Protein AF-A0A2E7ZVS3-F1 (afdb_monomer)

Foldseek 3Di:
DPPDDLDFDADDDDLLLVLLLVLLLVLCPLLVVDAQCRSAPPARCVVLSVCVLVVHFLQDFDALVQLVLLLLCLQPDPLLVVLVVVFDADDVVLQVCCLVPNPLVSVVVQVVVCVVVVLFDPDDAALLVLLVLCPPHPLQVLLDALLQLQQLVHHSPDDDDPVSSCQRGVSNVRVVVVLVVVVLVVVVVCQVRNHDDSLLSARPNSLLSVVCNPPDSVVSSVVLSLLQCLLSVLQSVLVSLVDAAFLQFQQFQLFFAPLLQVQQPPPDHDFCSVVPDDPSCVNSVNQLRRTAASSASALDSSNSSVHGGPQSVQVSCCVPVQKFKWFQDQFPPLSVQLQCQSVLSWNWGQDSLFIWTAHPSVSCVRQPPSSHDPVRIDIDRQVQADPSRQWGADPNDITGTRRDHGDHDLCELQALGSYGHFHHNDSLRRLVVLLSSVSSCQVVLWFCSLPPPDTSNVSSSSCLVSQQSSLLSHQQVVLVCSSSVSSHDRSVSSSCQCCDSRTHVSSSSSSNLSSLVSLLCLLLFAAFAAWAWDQDLLRATATEHDPPHPDGDHSSRHFHQAWDFFCCPPNADPQVVNRSSRTGTRHSVSVNLSSLCSQLQQAHDPRPSDDDDDSRRGRGGVCSSQVQLLLLSLLCLLLVQCQQAHWFQDPVRDTDGDSSSDNSPGGGSGGHRSPSDLSNSSSSLSSQLSGSDRSPDPPSLLLLEKAWPPPVLDDDDDPVQKQWDQDPVPRTIIIHGNDPSRSNNSLSVSLVSLCLQAPNDDDPSRDPPHDPVSNPSSNVVSVVSVVSSVSSRVSSSSSDDDDSVPD

Radius of gyration: 28.22 Å; Cα contacts (8 Å, |Δi|>4): 1382; chains: 1; bounding box: 77×70×79 Å

Sequence (807 aa):
ETGEIVSGMAYMYHHNNTAAWRTVEMIELLNGARKPGDFIKGLDLTEWIDQINAGKGRFQTRGLEEATTMVDRIANSVFSEYWAGRRTPITAEDEAFQDKHGHHKWAHKHLQTMYDAGHLSGLGNSPQARLDRIKGKGLEKLLIHPELKMAAGFAPDADLSEELLDAVSPVRQGLSASVRDRDRIRQEIAASRNMYLPEMLDDALMGLAREVKGKTSEEVYQIVRESVYTAVFAHEVGHSLGLMHNFGGSDDAVNYFDGYWKLRDDGKVGPRLNDPISDKEIDGKIYNYAYSSVMDYAGRLTIDGLGVGKYDRAAILYGYSNKVEVYKDPGSVPQRWKQWFDGRSEILQFFVLGPQAVHYTTIYNETGPKMYLDDNRMLVDAGTLSTDLSQASVDGQTYYRVPYVYCTHGRSDLSDSCLTRDFGADSMERMQHFLAEWDTWYLTRAFVRGNLGMNNNTYANRYYRRIYNRIKQWHDIYGLYAAFLPQFYAPQTLNAFLTDPVNGWGGNTWAIQNAFQYLVETILMPDVGSYAKRPQADGSSLWQAGGGGNLSLGVTDARYYSTSWSFGGQGGRECGYFWYECLERIGFYVDKVMAMMAISDSRTNFVARANPIDIREWHVSYYNTFSESIRTINAALQSGDWSRVGPFRDGAGKIRFPNYAGKLTTIHPDAIDPAADFTVQLYFSLLGQANFMTNYDRAFLDEAQVWIKGTGKGPEVAASNLVEFTDVDSGMTYAALKRERGAGKAMIEQAQALFLRSNECSGPACASNVNANQRAVATAELKKYMQLLKAVAEMSFLMNYGHPLNP

pLDDT: mean 82.83, std 13.26, range [29.53, 97.31]

Mean predicted aligned error: 8.85 Å

Secondary structure (DSSP, 8-state):
-------------SHHHHHHHHHHHHHHHHTTSS-HHHHTTT---HHHHHHHHTT--SS-PPPGGGGHHHHHHHHTSHHHHHHTTT-----HHHHHHHHHH-HHHHHHHHHHHHHHTTSS-SSS--HHHHHHTTTTSHHHHHT--HHHHHHHTS-TT----HHHHHHH-TTTTHHHHHHHHHHHHHHHHHHTTT---TTTS---HHHHHHHTTT--HHHHHHHHHHHHHHHHHHHHHHHHTTPPP-TTTTT-GGGS-HHHHHHH-SS----TTTSPPPHHHHHTTGGGG--S-TTS--S-HHHHTT---HHHHHHHHHHHH-EEEEES--TT-HHHHHHHHHHTT-EEEEETTEEEEE-HHHHHHHHGGGGT-GGGEEEEEGGGB-TTSSEEEETTEEEEEPP-----TTSTTSSSSS-SS---SSHHHHHHHHHHHHHHTHHHHHB-TT-TT--HHHHHHHHIIIIIIHHHHHHHHHHHHHHHGGGT--HHHHHHHHH-TTTSSHHHHHHHHHHHHHHHHHHTPPPSEEEEEEE-TTS-EEEEE-TT-SEEE-TTT----S-EE--STTTPPP-GGGGGGGEEE--THHHHHHHHHHHH--B---TTS--SS-TT--B--THHHHHHHHHHHHHHHHH--TTTTS-EE-TTS-EE---TTS------TTBB-----HHHHHHHHHHHHHH---SS--HHHHHH--EETTTT-S----GGGEEEEE-TTT-PEEEEE--TT-HHHHHHHHHHHHHHHSSS--STTS-SS--HHHHHHHHHHHHHHHHHHHHHHHHHHHH---BTTB-

Solvent-accessible surface area (backbone atoms only — not comparable to full-atom values): 43170 Å² total; per-residue (Å²): 136,87,84,76,82,78,82,61,77,70,66,86,76,69,50,66,61,52,48,23,49,56,45,38,57,49,30,29,41,73,69,63,77,33,58,46,45,73,76,42,81,92,41,80,36,59,69,48,47,54,34,52,75,70,75,39,56,72,71,76,82,64,60,61,85,61,40,54,55,35,43,50,45,39,27,64,21,75,54,29,58,64,21,57,96,63,50,57,65,58,44,76,67,54,37,55,46,25,75,74,64,36,55,67,63,49,49,55,67,54,52,52,56,38,37,77,72,54,74,32,54,94,75,85,79,60,39,63,65,36,26,56,60,41,60,95,39,74,69,52,63,66,63,66,49,46,65,46,33,27,33,56,66,42,60,59,83,58,76,91,43,72,70,53,40,51,36,42,29,73,63,65,38,7,44,69,48,55,28,52,54,53,46,52,53,51,50,53,55,24,64,78,59,50,44,81,51,73,86,67,66,43,81,55,43,70,70,53,32,64,72,45,58,92,55,54,71,67,58,43,32,51,54,46,36,51,25,44,48,41,21,52,50,51,28,48,50,37,44,41,74,69,48,67,59,24,25,15,16,28,45,24,61,66,42,24,40,64,64,25,57,66,51,55,60,79,87,68,68,50,46,58,93,83,34,62,89,47,72,67,29,60,76,64,41,34,69,44,25,43,38,10,31,34,43,23,52,50,43,23,43,65,35,30,35,72,33,83,23,57,48,48,54,48,52,48,37,34,75,77,64,46,28,39,52,22,27,78,59,63,59,88,45,66,68,54,43,47,37,30,42,77,44,56,55,45,37,68,46,72,45,75,92,40,61,38,26,54,36,73,43,58,56,41,74,65,39,45,70,51,66,52,42,68,87,33,48,43,79,43,56,52,88,38,40,44,97,85,61,47,34,33,59,57,96,91,42,81,32,40,37,62,62,69,50,78,30,39,83,85,48,48,64,49,39,76,49,29,40,68,52,48,47,39,65,47,47,31,48,26,40,54,50,51,56,47,48,59,57,62,44,41,66,74,71,36,35,38,85,86,48,85,84,68,45,48,27,56,47,46,37,55,45,38,54,70,48,32,46,41,53,36,30,37,39,39,58,55,47,47,46,50,59,53,49,27,41,49,44,56,42,69,56,43,40,51,26,45,60,27,56,56,50,20,36,18,38,50,47,30,25,50,45,39,48,51,37,51,37,52,48,47,44,39,41,23,52,51,43,33,24,33,81,38,78,42,56,62,70,51,59,36,30,36,81,42,89,92,30,90,43,75,36,46,78,61,75,20,43,50,47,64,60,45,58,42,80,27,64,95,88,40,64,73,35,75,95,50,36,82,81,28,51,44,33,53,27,43,52,55,54,24,52,42,25,51,48,28,46,29,46,20,78,45,66,71,67,88,78,76,87,87,91,60,72,68,34,48,71,39,30,50,45,80,55,39,45,70,36,52,32,44,48,45,14,24,52,60,41,66,53,34,39,42,64,27,30,26,51,45,98,88,68,47,81,43,70,58,62,55,56,33,86,58,80,59,78,40,85,47,14,32,52,20,73,66,48,73,52,54,38,51,48,51,51,51,43,42,64,33,30,55,64,45,91,86,44,54,60,65,48,60,23,51,30,28,26,49,65,95,69,81,65,53,83,95,68,64,72,92,49,46,40,75,39,68,42,84,90,76,69,48,38,38,36,15,40,63,45,100,54,10,21,18,24,35,34,40,53,40,53,47,40,14,39,32,34,15,74,85,43,85,60,91,81,27,57,83,92,59,55,75,67,53,12,52,49,4,40,56,48,41,60,55,51,48,53,54,53,50,52,48,24,52,48,38,52,56,48,60,70,70,50,87,92,56,121

Structure (mmCIF, N/CA/C/O backbone):
data_AF-A0A2E7ZVS3-F1
#
_entry.id   AF-A0A2E7ZVS3-F1
#
loop_
_atom_site.group_PDB
_atom_site.id
_atom_site.type_symbol
_atom_site.label_atom_id
_atom_site.label_alt_id
_atom_site.label_comp_id
_atom_site.label_asym_id
_atom_site.label_entity_id
_atom_site.label_seq_id
_atom_site.pdbx_PDB_ins_code
_atom_site.Cartn_x
_atom_site.Cartn_y
_atom_site.Cartn_z
_atom_site.occupancy
_atom_site.B_iso_or_equiv
_atom_site.auth_seq_id
_atom_site.auth_comp_id
_atom_site.auth_asym_id
_atom_site.auth_atom_id
_atom_site.pdbx_PDB_model_num
ATOM 1 N N . GLU A 1 1 ? -41.520 -19.012 28.547 1.00 40.88 1 GLU A N 1
ATOM 2 C CA . GLU A 1 1 ? -40.765 -19.959 27.702 1.00 40.88 1 GLU A CA 1
ATOM 3 C C . GLU A 1 1 ? -41.405 -19.972 26.322 1.00 40.88 1 GLU A C 1
ATOM 5 O O . GLU A 1 1 ? -42.573 -20.318 26.226 1.00 40.88 1 GLU A O 1
ATOM 10 N N . THR A 1 2 ? -40.714 -19.498 25.282 1.00 43.31 2 THR A N 1
ATOM 11 C CA . THR A 1 2 ? -41.254 -19.425 23.906 1.00 43.31 2 THR A CA 1
ATOM 12 C C . THR A 1 2 ? -41.126 -20.739 23.132 1.00 43.31 2 THR A C 1
ATOM 14 O O . THR A 1 2 ? -41.643 -20.834 22.027 1.00 43.31 2 THR A O 1
ATOM 17 N N . GLY A 1 3 ? -40.486 -21.771 23.696 1.00 42.53 3 GLY A N 1
ATOM 18 C CA . GLY A 1 3 ? -40.421 -23.104 23.085 1.00 42.53 3 GLY A CA 1
ATOM 19 C C . GLY A 1 3 ? -39.660 -23.175 21.755 1.00 42.53 3 GLY A C 1
ATOM 20 O O . GLY A 1 3 ? -39.696 -24.216 21.103 1.00 42.53 3 GLY A O 1
ATOM 21 N N . GLU A 1 4 ? -38.971 -22.109 21.341 1.00 46.03 4 GLU A N 1
ATOM 22 C CA . GLU A 1 4 ? -38.158 -22.125 20.127 1.00 46.03 4 GLU A CA 1
ATOM 23 C C . GLU A 1 4 ? -36.872 -22.917 20.359 1.00 46.03 4 GLU A C 1
ATOM 25 O O . GLU A 1 4 ? -35.998 -22.534 21.136 1.00 46.03 4 GLU A O 1
ATOM 30 N N . ILE A 1 5 ? -36.763 -24.045 19.659 1.00 49.47 5 ILE A N 1
ATOM 31 C CA . ILE A 1 5 ? -35.508 -24.771 19.506 1.00 49.47 5 ILE A CA 1
ATOM 32 C C . ILE A 1 5 ? -34.688 -24.009 18.465 1.00 49.47 5 ILE A C 1
ATOM 34 O O . ILE A 1 5 ? -34.934 -24.121 17.264 1.00 49.47 5 ILE A O 1
ATOM 38 N N . VAL A 1 6 ? -33.708 -23.237 18.925 1.00 49.81 6 VAL A N 1
ATOM 39 C CA . VAL A 1 6 ? -32.692 -22.648 18.050 1.00 49.81 6 VAL A CA 1
ATOM 40 C C . VAL A 1 6 ? -31.682 -23.749 17.719 1.00 49.81 6 VAL A C 1
ATOM 42 O O . VAL A 1 6 ? -30.978 -24.240 18.598 1.00 49.81 6 VAL A O 1
ATOM 45 N N . SER A 1 7 ? -31.656 -24.197 16.461 1.00 46.91 7 SER A N 1
ATOM 46 C CA . SER A 1 7 ? -30.720 -25.221 15.982 1.00 46.91 7 SER A CA 1
ATOM 47 C C . SER A 1 7 ? -29.691 -24.573 15.057 1.00 46.91 7 SER A C 1
ATOM 49 O O . SER A 1 7 ? -30.063 -24.034 14.014 1.00 46.91 7 SER A O 1
ATOM 51 N N . GLY A 1 8 ? -28.412 -24.666 15.416 1.00 52.50 8 GLY A N 1
ATOM 52 C CA . GLY A 1 8 ? -27.283 -24.280 14.571 1.00 52.50 8 GLY A CA 1
ATOM 53 C C . GLY A 1 8 ? -26.414 -25.489 14.228 1.00 52.50 8 GLY A C 1
ATOM 54 O O . GLY A 1 8 ? -26.295 -26.427 15.016 1.00 52.50 8 GLY A O 1
ATOM 55 N N . MET A 1 9 ? -25.820 -25.481 13.035 1.00 55.56 9 MET A N 1
ATOM 56 C CA . MET A 1 9 ? -24.802 -26.448 12.617 1.00 55.56 9 MET A CA 1
ATOM 57 C C . MET A 1 9 ? -23.499 -25.702 12.328 1.00 55.56 9 MET A C 1
ATOM 59 O O . MET A 1 9 ? -23.523 -24.697 11.619 1.00 55.56 9 MET A O 1
ATOM 63 N N . ALA A 1 10 ? -22.388 -26.230 12.844 1.00 53.12 10 ALA A N 1
ATOM 64 C CA . ALA A 1 10 ? -21.035 -25.721 12.631 1.00 53.12 10 ALA A CA 1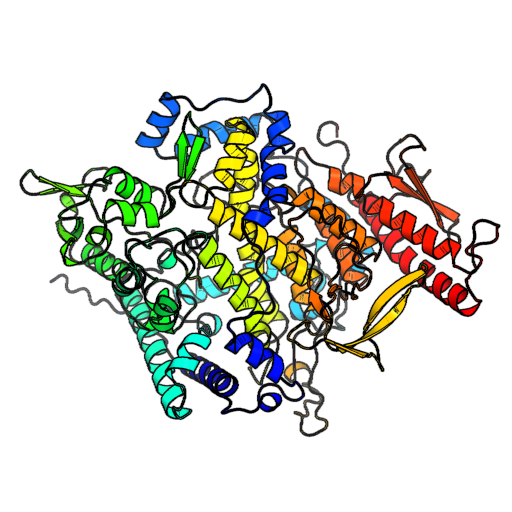
ATOM 65 C C . ALA A 1 10 ? -20.149 -26.836 12.053 1.00 53.12 10 ALA A C 1
ATOM 67 O O . ALA A 1 10 ? -20.012 -27.907 12.655 1.00 53.12 10 ALA A O 1
ATOM 68 N N . TYR A 1 11 ? -19.543 -26.610 10.884 1.00 58.22 11 TYR A N 1
ATOM 69 C CA . TYR A 1 11 ? -18.673 -27.593 10.227 1.00 58.22 11 TYR A CA 1
ATOM 70 C C . TYR A 1 11 ? -17.199 -27.307 10.542 1.00 58.22 11 TYR A C 1
ATOM 72 O O . TYR A 1 11 ? -16.550 -26.523 9.857 1.00 58.22 11 TYR A O 1
ATOM 80 N N . MET A 1 12 ? -16.648 -27.975 11.560 1.00 57.16 12 MET A N 1
ATOM 81 C CA . MET A 1 12 ? -15.292 -27.711 12.069 1.00 57.16 12 MET A CA 1
ATOM 82 C C . MET A 1 12 ? -14.306 -28.869 11.829 1.00 57.16 12 MET A C 1
ATOM 84 O O . MET A 1 12 ? -13.817 -29.448 12.796 1.00 57.16 12 MET A O 1
ATOM 88 N N . TYR A 1 13 ? -14.007 -29.288 10.591 1.00 57.53 13 TYR A N 1
ATOM 89 C CA . TYR A 1 13 ? -13.151 -30.480 10.419 1.00 57.53 13 TYR A CA 1
ATOM 90 C C . TYR A 1 13 ? -12.035 -30.355 9.365 1.00 57.53 13 TYR A C 1
ATOM 92 O O . TYR A 1 13 ? -12.212 -29.838 8.267 1.00 57.53 13 TYR A O 1
ATOM 100 N N . HIS A 1 14 ? -10.859 -30.865 9.762 1.00 58.22 14 HIS A N 1
ATOM 101 C CA . HIS A 1 14 ? -9.542 -30.913 9.103 1.00 58.22 14 HIS A CA 1
ATOM 102 C C . HIS A 1 14 ? -8.708 -29.618 9.071 1.00 58.22 14 HIS A C 1
ATOM 104 O O . HIS A 1 14 ? -7.555 -29.648 9.501 1.00 58.22 14 HIS A O 1
ATOM 110 N N . HIS A 1 15 ? -9.249 -28.482 8.628 1.00 62.22 15 HIS A N 1
ATOM 111 C CA . HIS A 1 15 ? -8.421 -27.289 8.370 1.00 62.22 15 HIS A CA 1
ATOM 112 C C . HIS A 1 15 ? -7.797 -26.659 9.621 1.00 62.22 15 HIS A C 1
ATOM 114 O O . HIS A 1 15 ? -6.638 -26.252 9.563 1.00 62.22 15 HIS A O 1
ATOM 120 N N . ASN A 1 16 ? -8.488 -26.685 10.763 1.00 67.88 16 ASN A N 1
ATOM 121 C CA . ASN A 1 16 ? -7.950 -26.188 12.038 1.00 67.88 16 ASN A CA 1
ATOM 122 C C . ASN A 1 16 ? -6.692 -26.956 12.467 1.00 67.88 16 ASN A C 1
ATOM 124 O O . ASN A 1 16 ? -5.728 -26.369 12.950 1.00 67.88 16 ASN A O 1
ATOM 128 N N . ASN A 1 17 ? -6.667 -28.270 12.228 1.00 73.25 17 ASN A N 1
ATOM 129 C CA . ASN A 1 17 ? -5.503 -29.099 12.529 1.00 73.25 17 ASN A CA 1
ATOM 130 C C . ASN A 1 17 ? -4.354 -28.823 11.545 1.00 73.25 17 ASN A C 1
ATOM 132 O O . ASN A 1 17 ? -3.196 -28.815 11.955 1.00 73.25 17 ASN A O 1
ATOM 136 N N . THR A 1 18 ? -4.654 -28.579 10.263 1.00 70.62 18 THR A N 1
ATOM 137 C CA . THR A 1 18 ? -3.646 -28.189 9.264 1.00 70.62 18 THR A CA 1
ATOM 138 C C . THR A 1 18 ? -3.031 -26.826 9.580 1.00 70.62 18 THR A C 1
ATOM 140 O O . THR A 1 18 ? -1.817 -26.678 9.466 1.00 70.62 18 THR A O 1
ATOM 143 N N . ALA A 1 19 ? -3.838 -25.843 9.988 1.00 68.94 19 ALA A N 1
ATOM 144 C CA . ALA A 1 19 ? -3.340 -24.535 10.404 1.00 68.94 19 ALA A CA 1
ATOM 145 C C . ALA A 1 19 ? -2.455 -24.651 11.644 1.00 68.94 19 ALA A C 1
ATOM 147 O O . ALA A 1 19 ? -1.320 -24.185 11.613 1.00 68.94 19 ALA A O 1
ATOM 148 N N . ALA A 1 20 ? -2.906 -25.386 12.668 1.00 73.94 20 ALA A N 1
ATOM 149 C CA . ALA A 1 20 ? -2.094 -25.638 13.853 1.00 73.94 20 ALA A CA 1
ATOM 150 C C . ALA A 1 20 ? -0.740 -26.282 13.506 1.00 73.94 20 ALA A C 1
ATOM 152 O O . ALA A 1 20 ? 0.290 -25.875 14.034 1.00 73.94 20 ALA A O 1
ATOM 153 N N . TRP A 1 21 ? -0.711 -27.230 12.563 1.00 77.06 21 TRP A N 1
ATOM 154 C CA . TRP A 1 21 ? 0.540 -27.840 12.107 1.00 77.06 21 TRP A CA 1
ATOM 155 C C . TRP A 1 21 ? 1.470 -26.849 11.391 1.00 77.06 21 TRP A C 1
ATOM 157 O O . TRP A 1 21 ? 2.659 -26.795 11.690 1.00 77.06 21 TRP A O 1
ATOM 167 N N . ARG A 1 22 ? 0.945 -26.021 10.478 1.00 74.56 22 ARG A N 1
ATOM 168 C CA . ARG A 1 22 ? 1.744 -24.991 9.782 1.00 74.56 22 ARG A CA 1
ATOM 169 C C . ARG A 1 22 ? 2.339 -23.980 10.748 1.00 74.56 22 ARG A C 1
ATOM 171 O O . ARG A 1 22 ? 3.499 -23.595 10.601 1.00 74.56 22 ARG A O 1
ATOM 178 N N . THR A 1 23 ? 1.548 -23.596 11.742 1.00 74.25 23 THR A N 1
ATOM 179 C CA . THR A 1 23 ? 1.984 -22.730 12.825 1.00 74.25 23 THR A CA 1
ATOM 180 C C . THR A 1 23 ? 3.146 -23.359 13.601 1.00 74.25 23 THR A C 1
ATOM 182 O O . THR A 1 23 ? 4.162 -22.699 13.812 1.00 74.25 23 THR A O 1
ATOM 185 N N . VAL A 1 24 ? 3.052 -24.647 13.954 1.00 78.88 24 VAL A N 1
ATOM 186 C CA . VAL A 1 24 ? 4.133 -25.389 14.629 1.00 78.88 24 VAL A CA 1
ATOM 187 C C . VAL A 1 24 ? 5.415 -25.394 13.797 1.00 78.88 24 VAL A C 1
ATOM 189 O O . VAL A 1 24 ? 6.467 -25.056 14.329 1.00 78.88 24 VAL A O 1
ATOM 192 N N . GLU A 1 25 ? 5.354 -25.704 12.498 1.00 81.31 25 GLU A N 1
ATOM 193 C CA . GLU A 1 25 ? 6.552 -25.762 11.640 1.00 81.31 25 GLU A CA 1
ATOM 194 C C . GLU A 1 25 ? 7.329 -24.442 11.609 1.00 81.31 25 GLU A C 1
ATOM 196 O O . GLU A 1 25 ? 8.563 -24.434 11.586 1.00 81.31 25 GLU A O 1
ATOM 201 N N . MET A 1 26 ? 6.614 -23.319 11.601 1.00 79.12 26 MET A N 1
ATOM 202 C CA . MET A 1 26 ? 7.240 -22.004 11.652 1.00 79.12 26 MET A CA 1
ATOM 203 C C . MET A 1 26 ? 7.814 -21.698 13.032 1.00 79.12 26 MET A C 1
ATOM 205 O O . MET A 1 26 ? 8.906 -21.150 13.139 1.00 79.12 26 MET A O 1
ATOM 209 N N . ILE A 1 27 ? 7.092 -22.045 14.096 1.00 78.50 27 ILE A N 1
ATOM 210 C CA . ILE A 1 27 ? 7.578 -21.881 15.466 1.00 78.50 27 ILE A CA 1
ATOM 211 C C . ILE A 1 27 ? 8.871 -22.677 15.660 1.00 78.50 27 ILE A C 1
ATOM 213 O O . ILE A 1 27 ? 9.828 -22.166 16.239 1.00 78.50 27 ILE A O 1
ATOM 217 N N . GLU A 1 28 ? 8.933 -23.903 15.139 1.00 83.19 28 GLU A N 1
ATOM 218 C CA . GLU A 1 28 ? 10.145 -24.720 15.146 1.00 83.19 28 GLU A CA 1
ATOM 219 C C . GLU A 1 28 ? 11.298 -24.039 14.406 1.00 83.19 28 GLU A C 1
ATOM 221 O O . GLU A 1 28 ? 12.428 -24.069 14.893 1.00 83.19 28 GLU A O 1
ATOM 226 N N . LEU A 1 29 ? 11.026 -23.419 13.252 1.00 84.69 29 LEU A N 1
ATOM 227 C CA . LEU A 1 29 ? 12.023 -22.664 12.493 1.00 84.69 29 LEU A CA 1
ATOM 228 C C . LEU A 1 29 ? 12.557 -21.477 13.307 1.00 84.69 29 LEU A C 1
ATOM 230 O O . LEU A 1 29 ? 13.766 -21.333 13.471 1.00 84.69 29 LEU A O 1
ATOM 234 N N . LEU A 1 30 ? 11.661 -20.656 13.853 1.00 81.31 30 LEU A N 1
ATOM 235 C CA . LEU A 1 30 ? 12.008 -19.440 14.594 1.00 81.31 30 LEU A CA 1
ATOM 236 C C . LEU A 1 30 ? 12.731 -19.734 15.917 1.00 81.31 30 LEU A C 1
ATOM 238 O O . LEU A 1 30 ? 13.619 -18.979 16.315 1.00 81.31 30 LEU A O 1
ATOM 242 N N . ASN A 1 31 ? 12.388 -20.847 16.575 1.00 80.69 31 ASN A N 1
ATOM 243 C CA . ASN A 1 31 ? 13.026 -21.307 17.811 1.00 80.69 31 ASN A CA 1
ATOM 244 C C . ASN A 1 31 ? 14.303 -22.134 17.574 1.00 80.69 31 ASN A C 1
ATOM 246 O O . ASN A 1 31 ? 14.957 -22.526 18.541 1.00 80.69 31 ASN A O 1
ATOM 250 N N . GLY A 1 32 ? 14.659 -22.414 16.316 1.00 83.50 32 GLY A N 1
ATOM 251 C CA . GLY A 1 32 ? 15.839 -23.200 15.947 1.00 83.50 32 GLY A CA 1
ATOM 252 C C . GLY A 1 32 ? 15.698 -24.715 16.146 1.00 83.50 32 GLY A C 1
ATOM 253 O O . GLY A 1 32 ? 16.685 -25.437 16.024 1.00 83.50 32 GLY A O 1
ATOM 254 N N . ALA A 1 33 ? 14.491 -25.215 16.435 1.00 85.38 33 ALA A N 1
ATOM 255 C CA . ALA A 1 33 ? 14.203 -26.651 16.477 1.00 85.38 33 ALA A CA 1
ATOM 256 C C . ALA A 1 33 ? 14.214 -27.283 15.071 1.00 85.38 33 ALA A C 1
ATOM 258 O O . ALA A 1 33 ? 14.536 -28.461 14.919 1.00 85.38 33 ALA A O 1
ATOM 259 N N . ARG A 1 34 ? 13.920 -26.487 14.036 1.00 86.38 34 ARG A N 1
ATOM 260 C CA . ARG A 1 34 ? 14.040 -26.849 12.620 1.00 86.38 34 ARG A CA 1
ATOM 261 C C . ARG A 1 34 ? 15.177 -26.061 11.980 1.00 86.38 34 ARG A C 1
ATOM 263 O O . ARG A 1 34 ? 15.282 -24.853 12.177 1.00 86.38 34 ARG A O 1
ATOM 270 N N . LYS A 1 35 ? 16.025 -26.729 11.190 1.00 88.00 35 LYS A N 1
ATOM 271 C CA . LYS A 1 35 ? 17.140 -26.052 10.514 1.00 88.00 35 LYS A CA 1
ATOM 272 C C . LYS A 1 35 ? 16.618 -25.132 9.401 1.00 88.00 35 LYS A C 1
ATOM 274 O O . LYS A 1 35 ? 15.691 -25.531 8.693 1.00 88.00 35 LYS A O 1
ATOM 279 N N . PRO A 1 36 ? 17.251 -23.968 9.167 1.00 87.00 36 PRO A N 1
ATOM 280 C CA . PRO A 1 36 ? 16.830 -23.019 8.134 1.00 87.00 36 PRO A CA 1
ATOM 281 C C . PRO A 1 36 ? 16.643 -23.642 6.742 1.00 87.00 36 PRO A C 1
ATOM 283 O O . PRO A 1 36 ? 15.606 -23.448 6.114 1.00 87.00 36 PRO A O 1
ATOM 286 N N . GLY A 1 37 ? 17.599 -24.470 6.305 1.00 84.56 37 GLY A N 1
ATOM 287 C CA . GLY A 1 37 ? 17.555 -25.148 5.003 1.00 84.56 37 GLY A CA 1
ATOM 288 C C . GLY A 1 37 ? 16.558 -26.309 4.887 1.00 84.56 37 GLY A C 1
ATOM 289 O O . GLY A 1 37 ? 16.317 -26.784 3.777 1.00 84.56 37 GLY A O 1
ATOM 290 N N . ASP A 1 38 ? 15.971 -26.760 6.002 1.00 84.62 38 ASP A N 1
ATOM 291 C CA . ASP A 1 38 ? 14.987 -27.852 6.019 1.00 84.62 38 ASP A CA 1
ATOM 292 C C . ASP A 1 38 ? 13.548 -27.329 5.861 1.00 84.62 38 ASP A C 1
ATOM 294 O O . ASP A 1 38 ? 12.638 -28.099 5.556 1.00 84.62 38 ASP A O 1
ATOM 298 N N . PHE A 1 39 ? 13.316 -26.028 6.076 1.00 84.88 39 PHE A N 1
ATOM 299 C CA . PHE A 1 39 ? 11.986 -25.426 5.941 1.00 84.88 39 PHE A CA 1
ATOM 300 C C . PHE A 1 39 ? 11.598 -25.202 4.474 1.00 84.88 39 PHE A C 1
ATOM 302 O O . PHE A 1 39 ? 10.480 -25.519 4.065 1.00 84.88 39 PHE A O 1
ATOM 309 N N . ILE A 1 40 ? 12.537 -24.696 3.669 1.00 85.50 40 ILE A N 1
ATOM 310 C CA . ILE A 1 40 ? 12.441 -24.625 2.209 1.00 85.50 40 ILE A CA 1
ATOM 311 C C . ILE A 1 40 ? 13.747 -25.186 1.649 1.00 85.50 40 ILE A C 1
ATOM 313 O O . ILE A 1 40 ? 14.816 -24.602 1.820 1.00 85.50 40 ILE A O 1
ATOM 317 N N . LYS A 1 41 ? 13.657 -26.333 0.971 1.00 76.81 41 LYS A N 1
ATOM 318 C CA . LYS A 1 41 ? 14.826 -27.026 0.423 1.00 76.81 41 LYS A CA 1
ATOM 319 C C . LYS A 1 41 ? 15.608 -26.101 -0.516 1.00 76.81 41 LYS A C 1
ATOM 321 O O . LYS A 1 41 ? 15.054 -25.595 -1.484 1.00 76.81 41 LYS A O 1
ATOM 326 N N . GLY A 1 42 ? 16.906 -25.939 -0.258 1.00 75.19 42 GLY A N 1
ATOM 327 C CA . GLY A 1 42 ? 17.804 -25.137 -1.099 1.00 75.19 42 GLY A CA 1
ATOM 328 C C . GLY A 1 42 ? 17.799 -23.635 -0.802 1.00 75.19 42 GLY A C 1
ATOM 329 O O . GLY A 1 42 ? 18.475 -22.889 -1.506 1.00 75.19 42 GLY A O 1
ATOM 330 N N . LEU A 1 43 ? 17.088 -23.197 0.240 1.00 84.81 43 LEU A N 1
ATOM 331 C CA . LEU A 1 43 ? 17.054 -21.809 0.682 1.00 84.81 43 LEU A CA 1
ATOM 332 C C . LEU A 1 43 ? 17.541 -21.706 2.132 1.00 84.81 43 LEU A C 1
ATOM 334 O O . LEU A 1 43 ? 16.941 -22.282 3.035 1.00 84.81 43 LEU A O 1
ATOM 338 N N . ASP A 1 44 ? 18.626 -20.966 2.361 1.00 88.25 44 ASP A N 1
ATOM 339 C CA . ASP A 1 44 ? 19.085 -20.654 3.715 1.00 88.25 44 ASP A CA 1
ATOM 340 C C . ASP A 1 44 ? 18.290 -19.469 4.277 1.00 88.25 44 ASP A C 1
ATOM 342 O O . ASP A 1 44 ? 18.320 -18.366 3.731 1.00 88.25 44 ASP A O 1
ATOM 346 N N . LEU A 1 45 ? 17.562 -19.715 5.365 1.00 90.25 45 LEU A N 1
ATOM 347 C CA . LEU A 1 45 ? 16.715 -18.730 6.035 1.00 90.25 45 LEU A CA 1
ATOM 348 C C . LEU A 1 45 ? 17.379 -18.082 7.252 1.00 90.25 45 LEU A C 1
ATOM 350 O O . LEU A 1 45 ? 16.709 -17.334 7.951 1.00 90.25 45 LEU A O 1
ATOM 354 N N . THR A 1 46 ? 18.664 -18.337 7.517 1.00 90.50 46 THR A N 1
ATOM 355 C CA . THR A 1 46 ? 19.353 -17.827 8.716 1.00 90.50 46 THR A CA 1
ATOM 356 C C . THR A 1 46 ? 19.221 -16.308 8.854 1.00 90.50 46 THR A C 1
ATOM 358 O O . THR A 1 46 ? 18.739 -15.823 9.873 1.00 90.50 46 THR A O 1
ATOM 361 N N . GLU A 1 47 ? 19.540 -15.551 7.798 1.00 88.06 47 GLU A N 1
ATOM 362 C CA . GLU A 1 47 ? 19.435 -14.086 7.830 1.00 88.06 47 GLU A CA 1
ATOM 363 C C . GLU A 1 47 ? 17.984 -13.611 8.013 1.00 88.06 47 GLU A C 1
ATOM 365 O O . GLU A 1 47 ? 17.722 -12.660 8.749 1.00 88.06 47 GLU A O 1
ATOM 370 N N . TRP A 1 48 ? 17.025 -14.290 7.376 1.00 87.50 48 TRP A N 1
ATOM 371 C CA . TRP A 1 48 ? 15.604 -13.975 7.528 1.00 87.50 48 TRP A CA 1
ATOM 372 C C . TRP A 1 48 ? 15.136 -14.212 8.970 1.00 87.50 48 TRP A C 1
ATOM 374 O O . TRP A 1 48 ? 14.487 -13.346 9.549 1.00 87.50 48 TRP A O 1
ATOM 384 N N . ILE A 1 49 ? 15.525 -15.334 9.585 1.00 86.62 49 ILE A N 1
ATOM 385 C CA . ILE A 1 49 ? 15.220 -15.648 10.988 1.00 86.62 49 ILE A CA 1
ATOM 386 C C . ILE A 1 49 ? 15.810 -14.580 11.913 1.00 86.62 49 ILE A C 1
ATOM 388 O O . ILE A 1 49 ? 15.115 -14.113 12.814 1.00 86.62 49 ILE A O 1
ATOM 392 N N . ASP A 1 50 ? 17.058 -14.164 11.685 1.00 86.06 50 ASP A N 1
ATOM 393 C CA . ASP A 1 50 ? 17.720 -13.135 12.492 1.00 86.06 50 ASP A CA 1
ATOM 394 C C . ASP A 1 50 ? 16.996 -11.784 12.404 1.00 86.06 50 ASP A C 1
ATOM 396 O O . ASP A 1 50 ? 16.781 -11.125 13.426 1.00 86.06 50 ASP A O 1
ATOM 400 N N . GLN A 1 51 ? 16.573 -11.380 11.199 1.00 81.25 51 GLN A N 1
ATOM 401 C CA . GLN A 1 51 ? 15.784 -10.163 10.989 1.00 81.25 51 GLN A CA 1
ATOM 402 C C . GLN A 1 51 ? 14.452 -10.235 11.750 1.00 81.25 51 GLN A C 1
ATOM 404 O O . GLN A 1 51 ? 14.152 -9.360 12.569 1.00 81.25 51 GLN A O 1
ATOM 409 N N . ILE A 1 52 ? 13.704 -11.321 11.560 1.00 77.62 52 ILE A N 1
ATOM 410 C CA . ILE A 1 52 ? 12.398 -11.526 12.185 1.00 77.62 52 ILE A CA 1
ATOM 411 C C . ILE A 1 52 ? 12.496 -11.598 13.716 1.00 77.62 52 ILE A C 1
ATOM 413 O O . ILE A 1 52 ? 11.735 -10.924 14.416 1.00 77.62 52 ILE A O 1
ATOM 417 N N . ASN A 1 53 ? 13.471 -12.325 14.267 1.00 77.19 53 ASN A N 1
ATOM 418 C CA . ASN A 1 53 ? 13.690 -12.408 15.714 1.00 77.19 53 ASN A CA 1
ATOM 419 C C . ASN A 1 53 ? 14.097 -11.062 16.329 1.00 77.19 53 ASN A C 1
ATOM 421 O O . ASN A 1 53 ? 13.704 -10.767 17.462 1.00 77.19 53 ASN A O 1
ATOM 425 N N . ALA A 1 54 ? 14.811 -10.222 15.574 1.00 73.75 54 ALA A N 1
ATOM 426 C CA . ALA A 1 54 ? 15.141 -8.853 15.962 1.00 73.75 54 ALA A CA 1
ATOM 427 C C . ALA A 1 54 ? 13.962 -7.867 15.836 1.00 73.75 54 ALA A C 1
ATOM 429 O O . ALA A 1 54 ? 14.156 -6.673 16.068 1.00 73.75 54 ALA A O 1
ATOM 430 N N . GLY A 1 55 ? 12.764 -8.331 15.452 1.00 68.06 55 GLY A N 1
ATOM 431 C CA . GLY A 1 55 ? 11.597 -7.477 15.217 1.00 68.06 55 GLY A CA 1
ATOM 432 C C . GLY A 1 55 ? 11.752 -6.579 13.988 1.00 68.06 55 GLY A C 1
ATOM 433 O O . GLY A 1 55 ? 11.142 -5.515 13.919 1.00 68.06 55 GLY A O 1
ATOM 434 N N . LYS A 1 56 ? 12.605 -6.970 13.037 1.00 67.06 56 LYS A N 1
ATOM 435 C CA . LYS A 1 56 ? 12.908 -6.208 11.825 1.00 67.06 56 LYS A CA 1
ATOM 436 C C . LYS A 1 56 ? 12.362 -6.969 10.619 1.00 67.06 56 LYS A C 1
ATOM 438 O O . LYS A 1 56 ? 12.838 -8.051 10.308 1.00 67.06 56 LYS A O 1
ATOM 443 N N . GLY A 1 57 ? 11.368 -6.404 9.938 1.00 68.81 57 GLY A N 1
ATOM 444 C CA . GLY A 1 57 ? 10.955 -6.870 8.609 1.00 68.81 57 GLY A CA 1
ATOM 445 C C . GLY A 1 57 ? 11.877 -6.325 7.512 1.00 68.81 57 GLY A C 1
ATOM 446 O O . GLY A 1 57 ? 12.646 -5.389 7.759 1.00 68.81 57 GLY A O 1
ATOM 447 N N . ARG A 1 58 ? 11.781 -6.853 6.283 1.00 84.06 58 ARG A N 1
ATOM 448 C CA . ARG A 1 58 ? 12.447 -6.221 5.130 1.00 84.06 58 ARG A CA 1
ATOM 449 C C . ARG A 1 58 ? 11.792 -4.880 4.842 1.00 84.06 58 ARG A C 1
ATOM 451 O O . ARG A 1 58 ? 12.499 -3.895 4.638 1.00 84.06 58 ARG A O 1
ATOM 458 N N . PHE A 1 59 ? 10.462 -4.833 4.831 1.00 84.75 59 PHE A N 1
ATOM 459 C CA . PHE A 1 59 ? 9.739 -3.586 4.639 1.00 84.75 59 PHE A CA 1
ATOM 460 C C . PHE A 1 59 ? 10.032 -2.626 5.796 1.00 84.75 59 PHE A C 1
ATOM 462 O O . PHE A 1 59 ? 9.741 -2.913 6.957 1.00 84.75 59 PHE A O 1
ATOM 469 N N . GLN A 1 60 ? 10.634 -1.486 5.466 1.00 82.69 60 GLN A N 1
ATOM 470 C CA . GLN A 1 60 ? 10.970 -0.443 6.425 1.00 82.69 60 GLN A CA 1
ATOM 471 C C . GLN A 1 60 ? 9.961 0.688 6.275 1.00 82.69 60 GLN A C 1
ATOM 473 O O . GLN A 1 60 ? 9.942 1.386 5.260 1.00 82.69 60 GLN A O 1
ATOM 478 N N . THR A 1 61 ? 9.134 0.871 7.297 1.00 89.81 61 THR A N 1
ATOM 479 C CA . THR A 1 61 ? 8.164 1.961 7.320 1.00 89.81 61 THR A CA 1
ATOM 480 C C . THR A 1 61 ? 8.856 3.320 7.421 1.00 89.81 61 THR A C 1
ATOM 482 O O . THR A 1 61 ? 9.907 3.455 8.047 1.00 89.81 61 THR A O 1
ATOM 485 N N . ARG A 1 62 ? 8.230 4.339 6.843 1.00 91.94 62 ARG A N 1
ATOM 486 C CA . ARG A 1 62 ? 8.619 5.749 6.882 1.00 91.94 62 ARG A CA 1
ATOM 487 C C . ARG A 1 62 ? 7.871 6.478 7.985 1.00 91.94 62 ARG A C 1
ATOM 489 O O . ARG A 1 62 ? 6.679 6.226 8.167 1.00 91.94 62 ARG A O 1
ATOM 496 N N . GLY A 1 63 ? 8.550 7.381 8.686 1.00 93.38 63 GLY A N 1
ATOM 497 C CA . GLY A 1 63 ? 7.937 8.213 9.722 1.00 93.38 63 GLY A CA 1
ATOM 498 C C . GLY A 1 63 ? 6.984 9.265 9.148 1.00 93.38 63 GLY A C 1
ATOM 499 O O . GLY A 1 63 ? 6.995 9.554 7.947 1.00 93.38 63 GLY A O 1
ATOM 500 N N . LEU A 1 64 ? 6.132 9.843 9.999 1.00 94.50 64 LEU A N 1
ATOM 501 C CA . LEU A 1 64 ? 5.178 10.880 9.581 1.00 94.50 64 LEU A CA 1
ATOM 502 C C . LEU A 1 64 ? 5.901 12.163 9.137 1.00 94.50 64 LEU A C 1
ATOM 504 O O . LEU A 1 64 ? 5.459 12.846 8.218 1.00 94.50 64 LEU A O 1
ATOM 508 N N . GLU A 1 65 ? 7.054 12.459 9.730 1.00 93.00 65 GLU A N 1
ATOM 509 C CA . GLU A 1 65 ? 7.925 13.578 9.373 1.00 93.00 65 GLU A CA 1
ATOM 510 C C . GLU A 1 65 ? 8.439 13.512 7.925 1.00 93.00 65 GLU A C 1
ATOM 512 O O . GLU A 1 65 ? 8.760 14.538 7.322 1.00 93.00 65 GLU A O 1
ATOM 517 N N . GLU A 1 66 ? 8.473 12.319 7.327 1.00 93.81 66 GLU A N 1
ATOM 518 C CA . GLU A 1 66 ? 8.845 12.132 5.924 1.00 93.81 66 GLU A CA 1
ATOM 519 C C . GLU A 1 66 ? 7.687 12.427 4.950 1.00 93.81 66 GLU A C 1
ATOM 521 O O . GLU A 1 66 ? 7.930 12.606 3.752 1.00 93.81 66 GLU A O 1
ATOM 526 N N . ALA A 1 67 ? 6.449 12.565 5.445 1.00 92.44 67 ALA A N 1
ATOM 527 C CA . ALA A 1 67 ? 5.250 12.787 4.629 1.00 92.44 67 ALA A CA 1
ATOM 528 C C . ALA A 1 67 ? 5.078 14.228 4.142 1.00 92.44 67 ALA A C 1
ATOM 530 O O . ALA A 1 67 ? 4.133 14.522 3.411 1.00 92.44 67 ALA A O 1
ATOM 531 N N . THR A 1 68 ? 6.002 15.128 4.484 1.00 90.38 68 THR A N 1
ATOM 532 C CA . THR A 1 68 ? 5.969 16.554 4.107 1.00 90.38 68 THR A CA 1
ATOM 533 C C . THR A 1 68 ? 5.673 16.772 2.626 1.00 90.38 68 THR A C 1
ATOM 535 O O . THR A 1 68 ? 4.784 17.538 2.277 1.00 90.38 68 THR A O 1
ATOM 538 N N . THR A 1 69 ? 6.344 16.032 1.739 1.00 89.19 69 THR A N 1
ATOM 539 C CA . THR A 1 69 ? 6.143 16.170 0.288 1.00 89.19 69 THR A CA 1
ATOM 540 C C . THR A 1 69 ? 4.739 15.738 -0.147 1.00 89.19 69 THR A C 1
ATOM 542 O O . THR A 1 69 ? 4.131 16.391 -0.992 1.00 89.19 69 THR A O 1
ATOM 545 N N . MET A 1 70 ? 4.210 14.654 0.423 1.00 90.12 70 MET A N 1
ATOM 546 C CA . MET A 1 70 ? 2.850 14.179 0.158 1.00 90.12 70 MET A CA 1
ATOM 547 C C . MET A 1 70 ? 1.810 15.191 0.659 1.00 90.12 70 MET A C 1
ATOM 549 O O . MET A 1 70 ? 0.901 15.561 -0.082 1.00 90.12 70 MET A O 1
ATOM 553 N N . VAL A 1 71 ? 1.965 15.670 1.894 1.00 92.12 71 VAL A N 1
ATOM 554 C CA . VAL A 1 71 ? 1.045 16.624 2.525 1.00 92.12 71 VAL A CA 1
ATOM 555 C C . VAL A 1 71 ? 1.046 17.964 1.795 1.00 92.12 71 VAL A C 1
ATOM 557 O O . VAL A 1 71 ? -0.023 18.485 1.476 1.00 92.12 71 VAL A O 1
ATOM 560 N N . ASP A 1 72 ? 2.222 18.498 1.463 1.00 89.81 72 ASP A N 1
ATOM 561 C CA . ASP A 1 72 ? 2.348 19.769 0.749 1.00 89.81 72 ASP A CA 1
ATOM 562 C C . ASP A 1 72 ? 1.667 19.720 -0.618 1.00 89.81 72 ASP A C 1
ATOM 564 O O . ASP A 1 72 ? 1.044 20.701 -1.028 1.00 89.81 72 ASP A O 1
ATOM 568 N N . ARG A 1 73 ? 1.733 18.578 -1.311 1.00 83.69 73 ARG A N 1
ATOM 569 C CA . ARG A 1 73 ? 1.063 18.378 -2.603 1.00 83.69 73 ARG A CA 1
ATOM 570 C C . ARG A 1 73 ? -0.452 18.334 -2.480 1.00 83.69 73 ARG A C 1
ATOM 572 O O . ARG A 1 73 ? -1.129 18.828 -3.370 1.00 83.69 73 ARG A O 1
ATOM 579 N N . ILE A 1 74 ? -0.990 17.768 -1.402 1.00 85.69 74 ILE A N 1
ATOM 580 C CA . ILE A 1 74 ? -2.436 17.789 -1.147 1.00 85.69 74 ILE A CA 1
ATOM 581 C C . ILE A 1 74 ? -2.880 19.221 -0.836 1.00 85.69 74 ILE A C 1
ATOM 583 O O . ILE A 1 74 ? -3.793 19.752 -1.474 1.00 85.69 74 ILE A O 1
ATOM 587 N N . ALA A 1 75 ? -2.187 19.862 0.108 1.00 89.50 75 ALA A N 1
ATOM 588 C CA . ALA A 1 75 ? -2.502 21.202 0.584 1.00 89.50 75 ALA A CA 1
ATOM 589 C C . ALA A 1 75 ? -2.380 22.267 -0.520 1.00 89.50 75 ALA A C 1
ATOM 591 O O . ALA A 1 75 ? -3.178 23.204 -0.548 1.00 89.50 75 ALA A O 1
ATOM 592 N N . ASN A 1 76 ? -1.432 22.103 -1.449 1.00 87.75 76 ASN A N 1
ATOM 593 C CA . ASN A 1 76 ? -1.193 22.985 -2.599 1.00 87.75 76 ASN A CA 1
ATOM 594 C C . ASN A 1 76 ? -1.539 22.306 -3.936 1.00 87.75 76 ASN A C 1
ATOM 596 O O . ASN A 1 76 ? -0.913 22.575 -4.957 1.00 87.75 76 ASN A O 1
ATOM 600 N N . SER A 1 77 ? -2.506 21.388 -3.930 1.00 82.19 77 SER A N 1
ATOM 601 C CA . SER A 1 77 ? -2.944 20.690 -5.141 1.00 82.19 77 SER A CA 1
ATOM 602 C C . SER A 1 77 ? -3.601 21.639 -6.147 1.00 82.19 77 SER A C 1
ATOM 604 O O . SER A 1 77 ? -4.070 22.722 -5.790 1.00 82.19 77 SER A O 1
ATOM 606 N N . VAL A 1 78 ? -3.763 21.174 -7.390 1.00 77.31 78 VAL A N 1
ATOM 607 C CA . VAL A 1 78 ? -4.576 21.858 -8.416 1.00 77.31 78 VAL A CA 1
ATOM 608 C C . VAL A 1 78 ? -6.001 22.164 -7.933 1.00 77.31 78 VAL A C 1
ATOM 610 O O . VAL A 1 78 ? -6.586 23.172 -8.320 1.00 77.31 78 VAL A O 1
ATOM 613 N N . PHE A 1 79 ? -6.553 21.342 -7.032 1.00 77.56 79 PHE A N 1
ATOM 614 C CA . PHE A 1 79 ? -7.838 21.611 -6.385 1.00 77.56 79 PHE A CA 1
ATOM 615 C C . PHE A 1 79 ? -7.744 22.796 -5.418 1.00 77.56 79 PHE A C 1
ATOM 617 O O . PHE A 1 79 ? -8.606 23.671 -5.424 1.00 77.56 79 PHE A O 1
ATOM 624 N N . SER A 1 80 ? -6.684 22.867 -4.613 1.00 84.94 80 SER A N 1
ATOM 625 C CA . SER A 1 80 ? -6.445 23.997 -3.708 1.00 84.94 80 SER A CA 1
ATOM 626 C C . SER A 1 80 ? -6.217 25.315 -4.450 1.00 84.94 80 SER A C 1
ATOM 628 O O . SER A 1 80 ? -6.698 26.362 -4.005 1.00 84.94 80 SER A O 1
ATOM 630 N N . GLU A 1 81 ? -5.547 25.265 -5.603 1.00 85.69 81 GLU A N 1
ATOM 631 C CA . GLU A 1 81 ? -5.404 26.407 -6.510 1.00 85.69 81 GLU A CA 1
ATOM 632 C C . GLU A 1 81 ? -6.746 26.815 -7.127 1.00 85.69 81 GLU A C 1
ATOM 634 O O . GLU A 1 81 ? -7.082 27.998 -7.137 1.00 85.69 81 GLU A O 1
ATOM 639 N N . TYR A 1 82 ? -7.554 25.854 -7.586 1.00 83.50 82 TYR A N 1
ATOM 640 C CA . TYR A 1 82 ? -8.885 26.132 -8.128 1.00 83.50 82 TYR A CA 1
ATOM 641 C C . TYR A 1 82 ? -9.782 26.836 -7.102 1.00 83.50 82 TYR A C 1
ATOM 643 O O . TYR A 1 82 ? -10.423 27.847 -7.410 1.00 83.50 82 TYR A O 1
ATOM 651 N N . TRP A 1 83 ? -9.797 26.341 -5.864 1.00 85.25 83 TRP A N 1
ATOM 652 C CA . TRP A 1 83 ? -10.591 26.925 -4.789 1.00 85.25 83 TRP A CA 1
ATOM 653 C C . TRP A 1 83 ? -9.983 28.211 -4.221 1.00 85.25 83 TRP A C 1
ATOM 655 O O . TRP A 1 83 ? -10.658 28.926 -3.479 1.00 85.25 83 TRP A O 1
ATOM 665 N N . ALA A 1 84 ? -8.752 28.582 -4.587 1.00 88.88 84 ALA A N 1
ATOM 666 C CA . ALA A 1 84 ? -8.174 29.856 -4.182 1.00 88.88 84 ALA A CA 1
ATOM 667 C C . ALA A 1 84 ? -9.036 31.030 -4.678 1.00 88.88 84 ALA A C 1
ATOM 669 O O . ALA A 1 84 ? -9.310 31.182 -5.866 1.00 88.88 84 ALA A O 1
ATOM 670 N N . GLY A 1 85 ? -9.520 31.846 -3.736 1.00 86.56 85 GLY A N 1
ATOM 671 C CA . GLY A 1 85 ? -10.468 32.932 -4.012 1.00 86.56 85 GLY A CA 1
ATOM 672 C C . GLY A 1 85 ? -11.922 32.491 -4.250 1.00 86.56 85 GLY A C 1
ATOM 673 O O . GLY A 1 85 ? -12.778 33.353 -4.409 1.00 86.56 85 GLY A O 1
ATOM 674 N N . ARG A 1 86 ? -12.215 31.182 -4.242 1.00 88.50 86 ARG A N 1
ATOM 675 C CA . ARG A 1 86 ? -13.561 30.585 -4.395 1.00 88.50 86 ARG A CA 1
ATOM 676 C C . ARG A 1 86 ? -14.005 29.759 -3.181 1.00 88.50 86 ARG A C 1
ATOM 678 O O . ARG A 1 86 ? -15.048 29.112 -3.235 1.00 88.50 86 ARG A O 1
ATOM 685 N N . ARG A 1 87 ? -13.203 29.730 -2.110 1.00 89.25 87 ARG A N 1
ATOM 686 C CA . ARG A 1 87 ? -13.490 28.918 -0.920 1.00 89.25 87 ARG A CA 1
ATOM 687 C C . ARG A 1 87 ? -14.823 29.316 -0.304 1.00 89.25 87 ARG A C 1
ATOM 689 O O . ARG A 1 87 ? -15.110 30.501 -0.151 1.00 89.25 87 ARG A O 1
ATOM 696 N N . THR A 1 88 ? -15.595 28.312 0.088 1.00 87.44 88 THR A N 1
ATOM 697 C CA . THR A 1 88 ? -16.814 28.493 0.878 1.00 87.44 88 THR A CA 1
ATOM 698 C C . THR A 1 88 ? -16.456 28.141 2.318 1.00 87.44 88 THR A C 1
ATOM 700 O O . THR A 1 88 ? -16.360 26.958 2.616 1.00 87.44 88 THR A O 1
ATOM 703 N N . PRO A 1 89 ? -16.156 29.111 3.198 1.00 86.00 89 PRO A N 1
ATOM 704 C CA . PRO A 1 89 ? -15.755 28.800 4.565 1.00 86.00 89 PRO A CA 1
ATOM 705 C C . PRO A 1 89 ? -16.899 28.131 5.333 1.00 86.00 89 PRO A C 1
ATOM 707 O O . PRO A 1 89 ? -18.070 28.433 5.100 1.00 86.00 89 PRO A O 1
ATOM 710 N N . ILE A 1 90 ? -16.546 27.252 6.273 1.00 88.25 90 ILE A N 1
ATOM 711 C CA . ILE A 1 90 ? -17.505 26.668 7.217 1.00 88.25 90 ILE A CA 1
ATOM 712 C C . ILE A 1 90 ? -18.111 27.777 8.076 1.00 88.25 90 ILE A C 1
ATOM 714 O O . ILE A 1 90 ? -17.395 28.662 8.546 1.00 88.25 90 ILE A O 1
ATOM 718 N N . THR A 1 91 ? -19.426 27.724 8.278 1.00 89.62 91 THR A N 1
ATOM 719 C CA . THR A 1 91 ? -20.166 28.656 9.138 1.00 89.62 91 THR A CA 1
ATOM 720 C C . THR A 1 91 ? -20.601 27.990 10.446 1.00 89.62 91 THR A C 1
ATOM 722 O O . THR A 1 91 ? -20.698 26.769 10.529 1.00 89.62 91 THR A O 1
ATOM 725 N N . ALA A 1 92 ? -20.950 28.781 11.464 1.00 88.12 92 ALA A N 1
ATOM 726 C CA . ALA A 1 92 ? -21.538 28.249 12.700 1.00 88.12 92 ALA A CA 1
ATOM 727 C C . ALA A 1 92 ? -22.877 27.515 12.454 1.00 88.12 92 ALA A C 1
ATOM 729 O O . ALA A 1 92 ? -23.244 26.607 13.196 1.00 88.12 92 ALA A O 1
ATOM 730 N N . GLU A 1 93 ? -23.611 27.884 11.397 1.00 88.06 93 GLU A N 1
ATOM 731 C CA . GLU A 1 93 ? -24.819 27.164 10.980 1.00 88.06 93 GLU A CA 1
ATOM 732 C C . GLU A 1 93 ? -24.487 25.779 10.416 1.00 88.06 93 GLU A C 1
ATOM 734 O O . GLU A 1 93 ? -25.214 24.821 10.682 1.00 88.06 93 GLU A O 1
ATOM 739 N N . ASP A 1 94 ? -23.383 25.655 9.672 1.00 86.00 94 ASP A N 1
ATOM 740 C CA . ASP A 1 94 ? -22.884 24.366 9.192 1.00 86.00 94 ASP A CA 1
ATOM 741 C C . ASP A 1 94 ? -22.449 23.469 10.359 1.00 86.00 94 ASP A C 1
ATOM 743 O O . ASP A 1 94 ? -22.809 22.292 10.371 1.00 86.00 94 ASP A O 1
ATOM 747 N N . GLU A 1 95 ? -21.760 24.024 11.362 1.00 86.56 95 GLU A N 1
ATOM 748 C CA . GLU A 1 95 ? -21.380 23.304 12.588 1.00 86.56 95 GLU A CA 1
ATOM 749 C C . GLU A 1 95 ? -22.620 22.793 13.335 1.00 86.56 95 GLU A C 1
ATOM 751 O O . GLU A 1 95 ? -22.754 21.595 13.590 1.00 86.56 95 GLU A O 1
ATOM 756 N N . ALA A 1 96 ? -23.594 23.673 13.596 1.00 84.88 96 ALA A N 1
ATOM 757 C CA . ALA A 1 96 ? -24.843 23.297 14.256 1.00 84.88 96 ALA A CA 1
ATOM 758 C C . ALA A 1 96 ? -25.642 22.259 13.446 1.00 84.88 96 ALA A C 1
ATOM 760 O O . ALA A 1 96 ? -26.294 21.371 14.009 1.00 84.88 96 ALA A O 1
ATOM 761 N N . PHE A 1 97 ? -25.601 22.345 12.112 1.00 85.25 97 PHE A N 1
ATOM 762 C CA . PHE A 1 97 ? -26.220 21.354 11.243 1.00 85.25 97 PHE A CA 1
ATOM 763 C C . PHE A 1 97 ? -25.507 20.004 11.338 1.00 85.25 97 PHE A C 1
ATOM 765 O O . PHE A 1 97 ? -26.193 18.985 11.441 1.00 85.25 97 PHE A O 1
ATOM 772 N N . GLN A 1 98 ? -24.172 19.988 11.320 1.00 82.19 98 GLN A N 1
ATOM 773 C CA . GLN A 1 98 ? -23.368 18.778 11.471 1.00 82.19 98 GLN A CA 1
ATOM 774 C C . GLN A 1 98 ? -23.609 18.116 12.832 1.00 82.19 98 GLN A C 1
ATOM 776 O O . GLN A 1 98 ? -23.832 16.909 12.872 1.00 82.19 98 GLN A O 1
ATOM 781 N N . ASP A 1 99 ? -23.647 18.878 13.922 1.00 77.19 99 ASP A N 1
ATOM 782 C CA . ASP A 1 99 ? -23.903 18.341 15.264 1.00 77.19 99 ASP A CA 1
ATOM 783 C C . ASP A 1 99 ? -25.290 17.700 15.375 1.00 77.19 99 ASP A C 1
ATOM 785 O O . ASP A 1 99 ? -25.464 16.642 15.987 1.00 77.19 99 ASP A O 1
ATOM 789 N N . LYS A 1 100 ? -26.292 18.315 14.739 1.00 77.88 100 LYS A N 1
ATOM 790 C CA . LYS A 1 100 ? -27.674 17.828 14.772 1.00 77.88 100 LYS A CA 1
ATOM 791 C C . LYS A 1 100 ? -27.934 16.659 13.818 1.00 77.88 100 LYS A C 1
ATOM 793 O O . LYS A 1 100 ? -28.735 15.782 14.139 1.00 77.88 100 LYS A O 1
ATOM 798 N N . HIS A 1 101 ? -27.326 16.658 12.633 1.00 75.62 101 HIS A N 1
ATOM 799 C CA . HIS A 1 101 ? -27.678 15.738 11.540 1.00 75.62 101 HIS A CA 1
ATOM 800 C C . HIS A 1 101 ? -26.566 14.749 11.167 1.00 75.62 101 HIS A C 1
ATOM 802 O O . HIS A 1 101 ? -26.817 13.834 10.378 1.00 75.62 101 HIS A O 1
ATOM 808 N N . GLY A 1 102 ? -25.369 14.915 11.724 1.00 71.62 102 GLY A N 1
ATOM 809 C CA . GLY A 1 102 ? -24.177 14.133 11.416 1.00 71.62 102 GLY A CA 1
ATOM 810 C C . GLY A 1 102 ? -23.414 14.642 10.190 1.00 71.62 102 GLY A C 1
ATOM 811 O O . GLY A 1 102 ? -23.958 15.313 9.304 1.00 71.62 102 GLY A O 1
ATOM 812 N N . HIS A 1 103 ? -22.133 14.268 10.106 1.00 74.00 103 HIS A N 1
ATOM 813 C CA . HIS A 1 103 ? -21.230 14.732 9.046 1.00 74.00 103 HIS A CA 1
ATOM 814 C C . HIS A 1 103 ? -21.668 14.294 7.648 1.00 74.00 103 HIS A C 1
ATOM 816 O O . HIS A 1 103 ? -21.500 15.055 6.704 1.00 74.00 103 HIS A O 1
ATOM 822 N N . HIS A 1 104 ? -22.238 13.095 7.485 1.00 70.38 104 HIS A N 1
ATOM 823 C CA . HIS A 1 104 ? -22.621 12.592 6.160 1.00 70.38 104 HIS A CA 1
ATOM 824 C C . HIS A 1 104 ? -23.660 13.479 5.477 1.00 70.38 104 HIS A C 1
ATOM 826 O O . HIS A 1 104 ? -23.514 13.814 4.303 1.00 70.38 104 HIS A O 1
ATOM 832 N N . LYS A 1 105 ? -24.700 13.880 6.219 1.00 73.69 105 LYS A N 1
ATOM 833 C CA . LYS A 1 105 ? -25.746 14.766 5.696 1.00 73.69 105 LYS A CA 1
ATOM 834 C C . LYS A 1 105 ? -25.186 16.147 5.378 1.00 73.69 105 LYS A C 1
ATOM 836 O O . LYS A 1 105 ? -25.576 16.737 4.376 1.00 73.69 105 LYS A O 1
ATOM 841 N N . TRP A 1 106 ? -24.265 16.634 6.209 1.00 79.38 106 TRP A N 1
ATOM 842 C CA . TRP A 1 106 ? -23.561 17.887 5.964 1.00 79.38 106 TRP A CA 1
ATOM 843 C C . TRP A 1 106 ? -22.702 17.818 4.688 1.00 79.38 106 TRP A C 1
ATOM 845 O O . TRP A 1 106 ? -22.875 18.640 3.792 1.00 79.38 106 TRP A O 1
ATOM 855 N N . ALA A 1 107 ? -21.848 16.800 4.549 1.00 77.19 107 ALA A N 1
ATOM 856 C CA . ALA A 1 107 ? -20.952 16.641 3.405 1.00 77.19 107 ALA A CA 1
ATOM 857 C C . ALA A 1 107 ? -21.729 16.496 2.088 1.00 77.19 107 ALA A C 1
ATOM 859 O O . ALA A 1 107 ? -21.357 17.102 1.088 1.00 77.19 107 ALA A O 1
ATOM 860 N N . HIS A 1 108 ? -22.851 15.765 2.093 1.00 74.50 108 HIS A N 1
ATOM 861 C CA . HIS A 1 108 ? -23.686 15.559 0.907 1.00 74.50 108 HIS A CA 1
ATOM 862 C C . HIS A 1 108 ? -24.159 16.871 0.257 1.00 74.50 108 HIS A C 1
ATOM 864 O O . HIS A 1 108 ? -24.145 16.977 -0.967 1.00 74.50 108 HIS A O 1
ATOM 870 N N . LYS A 1 109 ? -24.489 17.898 1.057 1.00 75.75 109 LYS A N 1
ATOM 871 C CA . LYS A 1 109 ? -24.851 19.242 0.562 1.00 75.75 109 LYS A CA 1
ATOM 872 C C . LYS A 1 109 ? -23.735 19.865 -0.283 1.00 75.75 109 LYS A C 1
ATOM 874 O O . LYS A 1 109 ? -24.019 20.574 -1.241 1.00 75.75 109 LYS A O 1
ATOM 879 N N . HIS A 1 110 ? -22.481 19.605 0.074 1.00 77.00 110 HIS A N 1
ATOM 880 C CA . HIS A 1 110 ? -21.316 20.221 -0.558 1.00 77.00 110 HIS A CA 1
ATOM 881 C C . HIS A 1 110 ? -20.725 19.393 -1.699 1.00 77.00 110 HIS A C 1
ATOM 883 O O . HIS A 1 110 ? -20.123 19.962 -2.607 1.00 77.00 110 HIS A O 1
ATOM 889 N N . LEU A 1 111 ? -20.934 18.073 -1.705 1.00 74.38 111 LEU A N 1
ATOM 890 C CA . LEU A 1 111 ? -20.522 17.212 -2.821 1.00 74.38 111 LEU A CA 1
ATOM 891 C C . LEU A 1 111 ? -21.254 17.578 -4.125 1.00 74.38 111 LEU A C 1
ATOM 893 O O . LEU A 1 111 ? -20.656 17.488 -5.194 1.00 74.38 111 LEU A O 1
ATOM 897 N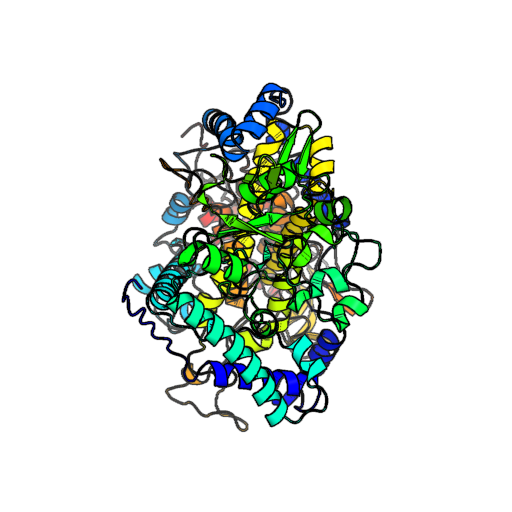 N . GLN A 1 112 ? -22.499 18.068 -4.049 1.00 68.88 112 GLN A N 1
ATOM 898 C CA . GLN A 1 112 ? -23.221 18.578 -5.222 1.00 68.88 112 GLN A CA 1
ATOM 899 C C . GLN A 1 112 ? -22.497 19.767 -5.874 1.00 68.88 112 GLN A C 1
ATOM 901 O O . GLN A 1 112 ? -22.385 19.821 -7.092 1.00 68.88 112 GLN A O 1
ATOM 906 N N . THR A 1 113 ? -21.919 20.676 -5.084 1.00 73.12 113 THR A N 1
ATOM 907 C CA . THR A 1 113 ? -21.131 21.805 -5.608 1.00 73.12 113 THR A CA 1
ATOM 908 C C . THR A 1 113 ? -19.922 21.325 -6.411 1.00 73.12 113 THR A C 1
ATOM 910 O O . THR A 1 113 ? -19.584 21.913 -7.436 1.00 73.12 113 THR A O 1
ATOM 913 N N . MET A 1 114 ? -19.274 20.240 -5.975 1.00 71.44 114 MET A N 1
ATOM 914 C CA . MET A 1 114 ? -18.186 19.622 -6.734 1.00 71.44 114 MET A CA 1
ATOM 915 C C . MET A 1 114 ? -18.687 18.997 -8.040 1.00 71.44 114 MET A C 1
ATOM 917 O O . MET A 1 114 ? -18.018 19.134 -9.065 1.00 71.44 114 MET A O 1
ATOM 921 N N . TYR A 1 115 ? -19.856 18.350 -8.023 1.00 69.25 115 TYR A N 1
ATOM 922 C CA . TYR A 1 115 ? -20.493 17.828 -9.235 1.00 69.25 115 TYR A CA 1
ATOM 923 C C . TYR A 1 115 ? -20.764 18.941 -10.246 1.00 69.25 115 TYR A C 1
ATOM 925 O O . TYR A 1 115 ? -20.289 18.885 -11.378 1.00 69.25 115 TYR A O 1
ATOM 933 N N . ASP A 1 116 ? -21.448 19.995 -9.808 1.0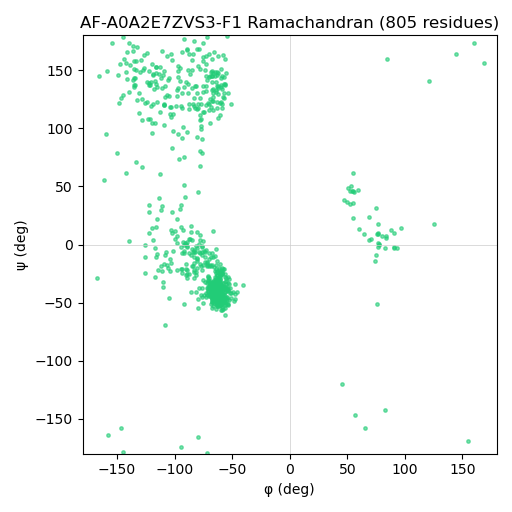0 68.75 116 ASP A N 1
ATOM 934 C CA . ASP A 1 116 ? -21.852 21.113 -10.660 1.00 68.75 116 ASP A CA 1
ATOM 935 C C . ASP A 1 116 ? -20.643 21.886 -11.216 1.00 68.75 116 ASP A C 1
ATOM 937 O O . ASP A 1 116 ? -20.683 22.400 -12.333 1.00 68.75 116 ASP A O 1
ATOM 941 N N . ALA A 1 117 ? -19.538 21.938 -10.466 1.00 67.19 117 ALA A N 1
ATOM 942 C CA . ALA A 1 117 ? -18.280 22.536 -10.909 1.00 67.19 117 ALA A CA 1
ATOM 943 C C . ALA A 1 117 ? -17.509 21.679 -11.935 1.00 67.19 117 ALA A C 1
ATOM 945 O O . ALA A 1 117 ? -16.485 22.137 -12.450 1.00 67.19 117 ALA A O 1
ATOM 946 N N . GLY A 1 118 ? -17.978 20.460 -12.234 1.00 60.59 118 GLY A N 1
ATOM 947 C CA . GLY A 1 118 ? -17.316 19.492 -13.112 1.00 60.59 118 GLY A CA 1
ATOM 948 C C . GLY A 1 118 ? -16.189 18.704 -12.436 1.00 60.59 118 GLY A C 1
ATOM 949 O O . GLY A 1 118 ? -15.483 17.943 -13.101 1.00 60.59 118 GLY A O 1
ATOM 950 N N . HIS A 1 119 ? -16.011 18.852 -11.115 1.00 60.44 119 HIS A N 1
ATOM 951 C CA . HIS A 1 119 ? -15.080 18.024 -10.343 1.00 60.44 119 HIS A CA 1
ATOM 952 C C . HIS A 1 119 ? -15.516 16.563 -10.326 1.00 60.44 119 HIS A C 1
ATOM 954 O O . HIS A 1 119 ? -14.652 15.685 -10.312 1.00 60.44 119 HIS A O 1
ATOM 960 N N . LEU A 1 120 ? -16.824 16.315 -10.452 1.00 56.16 120 LEU A N 1
ATOM 961 C CA . LEU A 1 120 ? -17.437 14.995 -10.612 1.00 56.16 120 LEU A CA 1
ATOM 962 C C . LEU A 1 120 ? -18.100 14.936 -11.984 1.00 56.16 120 LEU A C 1
ATOM 964 O O . LEU A 1 120 ? -18.755 15.890 -12.388 1.00 56.16 120 LEU A O 1
ATOM 968 N N . SER A 1 121 ? -17.918 13.841 -12.721 1.00 51.25 121 SER A N 1
ATOM 969 C CA . SER A 1 121 ? -18.560 13.673 -14.029 1.00 51.25 121 SER A CA 1
ATOM 970 C C . SER A 1 121 ? -19.285 12.335 -14.082 1.00 51.25 121 SER A C 1
ATOM 972 O O . SER A 1 121 ? -18.651 11.291 -13.923 1.00 51.25 121 SER A O 1
ATOM 974 N N . GLY A 1 122 ? -20.579 12.373 -14.403 1.00 44.88 122 GLY A N 1
ATOM 975 C CA . GLY A 1 122 ? -21.361 11.201 -14.808 1.00 44.88 122 GLY A CA 1
ATOM 976 C C . GLY A 1 122 ? -21.207 10.826 -16.290 1.00 44.88 122 GLY A C 1
ATOM 977 O O . GLY A 1 122 ? -21.714 9.790 -16.711 1.00 44.88 122 GLY A O 1
ATOM 978 N N . LEU A 1 123 ? -20.516 11.625 -17.115 1.00 46.44 123 LEU A N 1
ATOM 979 C CA . LEU A 1 123 ? -20.372 11.374 -18.554 1.00 46.44 123 LEU A CA 1
ATOM 980 C C . LEU A 1 123 ? -19.020 11.881 -19.088 1.00 46.44 123 LEU A C 1
ATOM 982 O O . LEU A 1 123 ? -18.762 13.080 -19.072 1.00 46.44 123 LEU A O 1
ATOM 986 N N . GLY A 1 124 ? -18.222 10.977 -19.679 1.00 50.84 124 GLY A N 1
ATOM 987 C CA . GLY A 1 124 ? -17.431 11.351 -20.860 1.00 50.84 124 GLY A CA 1
ATOM 988 C C . GLY A 1 124 ? -15.914 11.149 -20.897 1.00 50.84 124 GLY A C 1
ATOM 989 O O . GLY A 1 124 ? -15.308 11.748 -21.775 1.00 50.84 124 GLY A O 1
ATOM 990 N N . ASN A 1 125 ? -15.265 10.331 -20.053 1.00 55.66 125 ASN A N 1
ATOM 991 C CA . ASN A 1 125 ? -13.932 9.782 -20.397 1.00 55.66 125 ASN A CA 1
ATOM 992 C C . ASN A 1 125 ? -13.535 8.547 -19.563 1.00 55.66 125 ASN A C 1
ATOM 994 O O . ASN A 1 125 ? -12.492 8.544 -18.899 1.00 55.66 125 ASN A O 1
ATOM 998 N N . SER A 1 126 ? -14.376 7.502 -19.557 1.00 66.69 126 SER A N 1
ATOM 999 C CA . SER A 1 126 ? -14.114 6.329 -18.716 1.00 66.69 126 SER A CA 1
ATOM 1000 C C . SER A 1 126 ? -12.797 5.647 -19.129 1.00 66.69 126 SER A C 1
ATOM 1002 O O . SER A 1 126 ? -12.559 5.440 -20.324 1.00 66.69 126 SER A O 1
ATOM 1004 N N . PRO A 1 127 ? -11.932 5.263 -18.171 1.00 76.25 127 PRO A N 1
ATOM 1005 C CA . PRO A 1 127 ? -10.740 4.462 -18.447 1.00 76.25 127 PRO A CA 1
ATOM 1006 C C . PRO A 1 127 ? -11.010 3.241 -19.334 1.00 76.25 127 PRO A C 1
ATOM 1008 O O . PRO A 1 127 ? -10.199 2.903 -20.195 1.00 76.25 127 PRO A O 1
ATOM 1011 N N . GLN A 1 128 ? -12.195 2.633 -19.192 1.00 76.81 128 GLN A N 1
ATOM 1012 C CA . GLN A 1 128 ? -12.620 1.507 -20.019 1.00 76.81 128 GLN A CA 1
ATOM 1013 C C . GLN A 1 128 ? -12.674 1.860 -21.508 1.00 76.81 128 GLN A C 1
ATOM 1015 O O . GLN A 1 128 ? -12.171 1.094 -22.320 1.00 76.81 128 GLN A O 1
ATOM 1020 N N . ALA A 1 129 ? -13.186 3.038 -21.879 1.00 78.50 129 ALA A N 1
ATOM 1021 C CA . ALA A 1 129 ? -13.253 3.446 -23.281 1.00 78.50 129 ALA A CA 1
ATOM 1022 C C . ALA A 1 129 ? -11.860 3.606 -23.920 1.00 78.50 129 ALA A C 1
ATOM 1024 O O . ALA A 1 129 ? -11.703 3.381 -25.120 1.00 78.50 129 ALA A O 1
ATOM 1025 N N . ARG A 1 130 ? -10.838 3.986 -23.137 1.00 81.38 130 ARG A N 1
ATOM 1026 C CA . ARG A 1 130 ? -9.440 4.039 -23.602 1.00 81.38 130 ARG A CA 1
ATOM 1027 C C . ARG A 1 130 ? -8.866 2.639 -23.794 1.00 81.38 130 ARG A C 1
ATOM 1029 O O . ARG A 1 130 ? -8.232 2.380 -24.816 1.00 81.38 130 ARG A O 1
ATOM 1036 N N . LEU A 1 131 ? -9.126 1.735 -22.851 1.00 86.50 131 LEU A N 1
ATOM 1037 C CA . LEU A 1 131 ? -8.711 0.336 -22.955 1.00 86.50 131 LEU A CA 1
ATOM 1038 C C . LEU A 1 131 ? -9.382 -0.359 -24.152 1.00 86.50 131 LEU A C 1
ATOM 1040 O O . LEU A 1 131 ? -8.695 -0.988 -24.953 1.00 86.50 131 LEU A O 1
ATOM 1044 N N . ASP A 1 132 ? -10.683 -0.161 -24.371 1.00 86.19 132 ASP A N 1
ATOM 1045 C CA . ASP A 1 132 ? -11.434 -0.777 -25.476 1.00 86.19 132 ASP A CA 1
ATOM 1046 C C . ASP A 1 132 ? -10.837 -0.474 -26.863 1.00 86.19 132 ASP A C 1
ATOM 1048 O O . ASP A 1 132 ? -10.961 -1.280 -27.784 1.00 86.19 132 ASP A O 1
ATOM 1052 N N . ARG A 1 133 ? -10.110 0.642 -27.025 1.00 86.94 133 ARG A N 1
ATOM 1053 C CA . ARG A 1 133 ? -9.415 0.988 -28.281 1.00 86.94 133 ARG A CA 1
ATOM 1054 C C . ARG A 1 133 ? -8.191 0.124 -28.584 1.00 86.94 133 ARG A C 1
ATOM 1056 O O . ARG A 1 133 ? -7.707 0.149 -29.720 1.00 86.94 133 ARG A O 1
ATOM 1063 N N . ILE A 1 134 ? -7.690 -0.612 -27.597 1.00 90.44 134 ILE A N 1
ATOM 1064 C CA . ILE A 1 134 ? -6.574 -1.559 -27.721 1.00 90.44 134 ILE A CA 1
ATOM 1065 C C . ILE A 1 134 ? -7.084 -2.993 -27.889 1.00 90.44 134 ILE A C 1
ATOM 1067 O O . ILE A 1 134 ? -6.373 -3.826 -28.454 1.00 90.44 134 ILE A O 1
ATOM 1071 N N . LYS A 1 135 ? -8.321 -3.278 -27.465 1.00 90.88 135 LYS A N 1
ATOM 1072 C CA . LYS A 1 135 ? -8.925 -4.611 -27.545 1.00 90.88 135 LYS A CA 1
ATOM 1073 C C . LYS A 1 135 ? -8.858 -5.164 -28.976 1.00 90.88 135 LYS A C 1
ATOM 1075 O O . LYS A 1 135 ? -9.207 -4.484 -29.940 1.00 90.88 135 LYS A O 1
ATOM 1080 N N . GLY A 1 136 ? -8.382 -6.399 -29.110 1.00 88.56 136 GLY A N 1
ATOM 1081 C CA . GLY A 1 136 ? -8.217 -7.113 -30.377 1.00 88.56 136 GLY A CA 1
ATOM 1082 C C . GLY A 1 136 ? -6.995 -6.703 -31.209 1.00 88.56 136 GLY A C 1
ATOM 1083 O O . GLY A 1 136 ? -6.784 -7.264 -32.285 1.00 88.56 136 GLY A O 1
ATOM 1084 N N . LYS A 1 137 ? -6.176 -5.744 -30.756 1.00 90.69 137 LYS A N 1
ATOM 1085 C CA . LYS A 1 137 ? -4.995 -5.257 -31.497 1.00 90.69 137 LYS A CA 1
ATOM 1086 C C . LYS A 1 137 ? -3.717 -5.989 -31.095 1.00 90.69 137 LYS A C 1
ATOM 1088 O O . LYS A 1 137 ? -3.657 -6.650 -30.062 1.00 90.69 137 LYS A O 1
ATOM 1093 N N . GLY A 1 138 ? -2.660 -5.841 -31.900 1.00 90.06 138 GLY A N 1
ATOM 1094 C CA . GLY A 1 138 ? -1.352 -6.459 -31.635 1.00 90.06 138 GLY A CA 1
ATOM 1095 C C . GLY A 1 138 ? -0.778 -6.103 -30.258 1.00 90.06 138 GLY A C 1
ATOM 1096 O O . GLY A 1 138 ? -0.236 -6.975 -29.584 1.00 90.06 138 GLY A O 1
ATOM 1097 N N . LEU A 1 139 ? -0.994 -4.864 -29.804 1.00 91.19 139 LEU A N 1
ATOM 1098 C CA . LEU A 1 139 ? -0.610 -4.395 -28.468 1.00 91.19 139 LEU A CA 1
ATOM 1099 C C . LEU A 1 139 ? -1.225 -5.214 -27.325 1.00 91.19 139 LEU A C 1
ATOM 1101 O O . LEU A 1 139 ? -0.541 -5.452 -26.336 1.00 91.19 139 LEU A O 1
ATOM 1105 N N . GLU A 1 140 ? -2.475 -5.680 -27.452 1.00 92.62 140 GLU A N 1
ATOM 1106 C CA . GLU A 1 140 ? -3.110 -6.515 -26.420 1.00 92.62 140 GLU A CA 1
ATOM 1107 C C . GLU A 1 140 ? -2.318 -7.811 -26.201 1.00 92.62 140 GLU A C 1
ATOM 1109 O O . GLU A 1 140 ? -2.113 -8.236 -25.068 1.00 92.62 140 GLU A O 1
ATOM 1114 N N . LYS A 1 141 ? -1.805 -8.408 -27.282 1.00 90.94 141 LYS A N 1
ATOM 1115 C CA . LYS A 1 141 ? -1.044 -9.662 -27.224 1.00 90.94 141 LYS A CA 1
ATOM 1116 C C . LYS A 1 141 ? 0.326 -9.484 -26.568 1.00 90.94 141 LYS A C 1
ATOM 1118 O O . LYS A 1 141 ? 0.780 -10.392 -25.881 1.00 90.94 141 LYS A O 1
ATOM 1123 N N . LEU A 1 142 ? 0.960 -8.321 -26.744 1.00 91.56 142 LEU A N 1
ATOM 1124 C CA . LEU A 1 142 ? 2.260 -7.997 -26.137 1.00 91.56 142 LEU A CA 1
ATOM 1125 C C . LEU A 1 142 ? 2.198 -7.857 -24.608 1.00 91.56 142 LEU A C 1
ATOM 1127 O O . LEU A 1 142 ? 3.229 -7.927 -23.949 1.00 91.56 142 LEU A O 1
ATOM 1131 N N . LEU A 1 143 ? 1.003 -7.671 -24.044 1.00 90.19 143 LEU A N 1
ATOM 1132 C CA . LEU A 1 143 ? 0.784 -7.535 -22.602 1.00 90.19 143 LEU A CA 1
ATOM 1133 C C . LEU A 1 143 ? 0.630 -8.882 -21.880 1.00 90.19 143 LEU A C 1
ATOM 1135 O O . LEU A 1 143 ? 0.561 -8.906 -20.651 1.00 90.19 143 LEU A O 1
ATOM 1139 N N . ILE A 1 144 ? 0.529 -9.998 -22.610 1.00 91.00 144 ILE A N 1
ATOM 1140 C CA . ILE A 1 144 ? 0.221 -11.299 -22.013 1.00 91.00 144 ILE A CA 1
ATOM 1141 C C . ILE A 1 144 ? 1.506 -12.056 -21.670 1.00 91.00 144 ILE A C 1
ATOM 1143 O O . ILE A 1 144 ? 2.113 -12.702 -22.521 1.00 91.00 144 ILE A O 1
ATOM 1147 N N . HIS A 1 145 ? 1.877 -12.028 -20.390 1.00 91.12 145 HIS A N 1
ATOM 1148 C CA . HIS A 1 145 ? 2.992 -12.805 -19.845 1.00 91.12 145 HIS A CA 1
ATOM 1149 C C . HIS A 1 145 ? 2.551 -14.222 -19.415 1.00 91.12 145 HIS A C 1
ATOM 1151 O O . HIS A 1 145 ? 1.430 -14.375 -18.913 1.00 91.12 145 HIS A O 1
ATOM 1157 N N . PRO A 1 146 ? 3.408 -15.262 -19.523 1.00 90.94 146 PRO A N 1
ATOM 1158 C CA . PRO A 1 146 ? 3.090 -16.618 -19.057 1.00 90.94 146 PRO A CA 1
ATOM 1159 C C . PRO A 1 146 ? 2.627 -16.690 -17.593 1.00 90.94 146 PRO A C 1
ATOM 1161 O O . PRO A 1 146 ? 1.695 -17.424 -17.272 1.00 90.94 146 PRO A O 1
ATOM 1164 N N . GLU A 1 147 ? 3.212 -15.872 -16.716 1.00 90.81 147 GLU A N 1
ATOM 1165 C CA . GLU A 1 147 ? 2.809 -15.779 -15.303 1.00 90.81 147 GLU A CA 1
ATOM 1166 C C . GLU A 1 147 ? 1.356 -15.318 -15.131 1.00 90.81 147 GLU A C 1
ATOM 1168 O O . GLU A 1 147 ? 0.654 -15.813 -14.250 1.00 90.81 147 GLU A O 1
ATOM 1173 N N . LEU A 1 148 ? 0.865 -14.425 -16.001 1.00 89.06 148 LEU A N 1
ATOM 1174 C CA . LEU A 1 148 ? -0.532 -13.987 -15.959 1.00 89.06 148 LEU A CA 1
ATOM 1175 C C . LEU A 1 148 ? -1.476 -15.092 -16.414 1.00 89.06 148 LEU A C 1
ATOM 1177 O O . LEU A 1 148 ? -2.536 -15.265 -15.817 1.00 89.06 148 LEU A O 1
ATOM 1181 N N . LYS A 1 149 ? -1.091 -15.875 -17.430 1.00 89.25 149 LYS A N 1
ATOM 1182 C CA . LYS A 1 149 ? -1.887 -17.031 -17.868 1.00 89.25 149 LYS A CA 1
ATOM 1183 C C . LYS A 1 149 ? -2.065 -18.017 -16.717 1.00 89.25 149 LYS A C 1
ATOM 1185 O O . LYS A 1 149 ? -3.192 -18.399 -16.410 1.00 89.25 149 LYS A O 1
ATOM 1190 N N . MET A 1 150 ? -0.979 -18.333 -16.013 1.00 88.19 150 MET A N 1
ATOM 1191 C CA . MET A 1 150 ? -1.024 -19.198 -14.832 1.00 88.19 150 MET A CA 1
ATOM 1192 C C . MET A 1 150 ? -1.838 -18.582 -13.691 1.00 88.19 150 MET A C 1
ATOM 1194 O O . MET A 1 150 ? -2.633 -19.279 -13.060 1.00 88.19 150 MET A O 1
ATOM 1198 N N . ALA A 1 151 ? -1.712 -17.272 -13.457 1.00 87.00 151 ALA A N 1
ATOM 1199 C CA . ALA A 1 151 ? -2.538 -16.543 -12.493 1.00 87.00 151 ALA A CA 1
ATOM 1200 C C . ALA A 1 151 ? -4.034 -16.549 -12.861 1.00 87.00 151 ALA A C 1
ATOM 1202 O O . ALA A 1 151 ? -4.881 -16.490 -11.976 1.00 87.00 151 ALA A O 1
ATOM 1203 N N . ALA A 1 152 ? -4.387 -16.685 -14.139 1.00 84.50 152 ALA A N 1
ATOM 1204 C CA . ALA A 1 152 ? -5.765 -16.852 -14.601 1.00 84.50 152 ALA A CA 1
ATOM 1205 C C . ALA A 1 152 ? -6.234 -18.326 -14.628 1.00 84.50 152 ALA A C 1
ATOM 1207 O O . ALA A 1 152 ? -7.428 -18.582 -14.793 1.00 84.50 152 ALA A O 1
ATOM 1208 N N . GLY A 1 153 ? -5.331 -19.287 -14.392 1.00 83.88 153 GLY A N 1
ATOM 1209 C CA . GLY A 1 153 ? -5.624 -20.725 -14.359 1.00 83.88 153 GLY A CA 1
ATOM 1210 C C . GLY A 1 153 ? -5.342 -21.476 -15.664 1.00 83.88 153 GLY A C 1
ATOM 1211 O O . GLY A 1 153 ? -5.783 -22.611 -15.809 1.00 83.88 153 GLY A O 1
ATOM 1212 N N . PHE A 1 154 ? -4.612 -20.869 -16.600 1.00 86.06 154 PHE A N 1
ATOM 1213 C CA . PHE A 1 154 ? -4.221 -21.470 -17.877 1.00 86.06 154 PHE A CA 1
ATOM 1214 C C . PHE A 1 154 ? -2.762 -21.938 -17.862 1.00 86.06 154 PHE A C 1
ATOM 1216 O O . PHE A 1 154 ? -1.941 -21.440 -17.090 1.00 86.06 154 PHE A O 1
ATOM 1223 N N . ALA A 1 155 ? -2.421 -22.869 -18.755 1.00 85.25 155 ALA A N 1
ATOM 1224 C CA . ALA A 1 155 ? -1.034 -23.269 -18.974 1.00 85.25 155 ALA A CA 1
ATOM 1225 C C . ALA A 1 155 ? -0.191 -22.081 -19.502 1.00 85.25 155 ALA A C 1
ATOM 1227 O O . ALA A 1 155 ? -0.710 -21.241 -20.247 1.00 85.25 155 ALA A O 1
ATOM 1228 N N . PRO A 1 156 ? 1.102 -21.979 -19.140 1.00 87.81 156 PRO A N 1
ATOM 1229 C CA . PRO A 1 156 ? 1.952 -20.852 -19.546 1.00 87.81 156 PRO A CA 1
ATOM 1230 C C . PRO A 1 156 ? 2.138 -20.751 -21.073 1.00 87.81 156 PRO A C 1
ATOM 1232 O O . PRO A 1 156 ? 2.263 -19.654 -21.629 1.00 87.81 156 PRO A O 1
ATOM 1235 N N . ASP A 1 157 ? 2.102 -21.885 -21.764 1.00 86.31 157 ASP A N 1
ATOM 1236 C CA . ASP A 1 157 ? 2.219 -22.034 -23.214 1.00 86.31 157 ASP A CA 1
ATOM 1237 C C . ASP A 1 157 ? 0.865 -22.053 -23.942 1.00 86.31 157 ASP A C 1
ATOM 1239 O O . ASP A 1 157 ? 0.845 -22.153 -25.164 1.00 86.31 157 ASP A O 1
ATOM 1243 N N . ALA A 1 158 ? -0.259 -21.889 -23.231 1.00 87.69 158 ALA A N 1
ATOM 1244 C CA . ALA A 1 158 ? -1.587 -21.888 -23.841 1.00 87.69 158 ALA A CA 1
ATOM 1245 C C . ALA A 1 158 ? -1.724 -20.812 -24.933 1.00 87.69 158 ALA A C 1
ATOM 1247 O O . ALA A 1 158 ? -1.299 -19.660 -24.750 1.00 87.69 158 ALA A O 1
ATOM 1248 N N . ASP A 1 159 ? -2.365 -21.182 -26.042 1.00 91.19 159 ASP A N 1
ATOM 1249 C CA . ASP A 1 159 ? -2.679 -20.269 -27.139 1.00 91.19 159 ASP A CA 1
ATOM 1250 C C . ASP A 1 159 ? -3.626 -19.149 -26.687 1.00 91.19 159 ASP A C 1
ATOM 1252 O O . ASP A 1 159 ? -4.497 -19.335 -25.835 1.00 91.19 159 ASP A O 1
ATOM 1256 N N . LEU A 1 160 ? -3.473 -17.963 -27.284 1.00 90.62 160 LEU A N 1
ATOM 1257 C CA . LEU A 1 160 ? -4.291 -16.790 -26.966 1.00 90.62 160 LEU A CA 1
ATOM 1258 C C . LEU A 1 160 ? -5.697 -16.904 -27.584 1.00 90.62 160 LEU A C 1
ATOM 1260 O O . LEU A 1 160 ? -5.973 -16.301 -28.622 1.00 90.62 160 LEU A O 1
ATOM 1264 N N . SER A 1 161 ? -6.579 -17.682 -26.951 1.00 90.81 161 SER A N 1
ATOM 1265 C CA . SER A 1 161 ? -8.015 -17.721 -27.257 1.00 90.81 161 SER A CA 1
ATOM 1266 C C . SER A 1 161 ? -8.747 -16.489 -26.704 1.00 90.81 161 SER A C 1
ATOM 1268 O O . SER A 1 161 ? -8.251 -15.815 -25.802 1.00 90.81 161 SER A O 1
ATOM 1270 N N . GLU A 1 162 ? -9.950 -16.196 -27.211 1.00 90.06 162 GLU A N 1
ATOM 1271 C CA . GLU A 1 162 ? -10.782 -15.106 -26.671 1.00 90.06 162 GLU A CA 1
ATOM 1272 C C . GLU A 1 162 ? -11.137 -15.324 -25.194 1.00 90.06 162 GLU A C 1
ATOM 1274 O O . GLU A 1 162 ? -11.074 -14.380 -24.416 1.00 90.06 162 GLU A O 1
ATOM 1279 N N . GLU A 1 163 ? -11.414 -16.567 -24.786 1.00 87.62 163 GLU A N 1
ATOM 1280 C CA . GLU A 1 163 ? -11.670 -16.923 -23.383 1.00 87.62 163 GLU A CA 1
ATOM 1281 C C . GLU A 1 163 ? -10.459 -16.624 -22.488 1.00 87.62 163 GLU A C 1
ATOM 1283 O O . GLU A 1 163 ? -10.597 -16.026 -21.419 1.00 87.62 163 GLU A O 1
ATOM 1288 N N . LEU A 1 164 ? -9.255 -16.996 -22.937 1.00 89.25 164 LEU A N 1
ATOM 1289 C CA . LEU A 1 164 ? -8.030 -16.701 -22.203 1.00 89.25 164 LEU A CA 1
ATOM 1290 C C . LEU A 1 164 ? -7.819 -15.189 -22.111 1.00 89.25 164 LEU A C 1
ATOM 1292 O O . LEU A 1 164 ? -7.519 -14.683 -21.031 1.00 89.25 164 LEU A O 1
ATOM 1296 N N . LEU A 1 165 ? -7.997 -14.459 -23.217 1.00 90.69 165 LEU A N 1
ATOM 1297 C CA . LEU A 1 165 ? -7.871 -13.002 -23.234 1.00 90.69 165 LEU A CA 1
ATOM 1298 C C . LEU A 1 165 ? -8.887 -12.338 -22.299 1.00 90.69 165 LEU A C 1
ATOM 1300 O O . LEU A 1 165 ? -8.498 -11.450 -21.545 1.00 90.69 165 LEU A O 1
ATOM 1304 N N . ASP A 1 166 ? -10.143 -12.780 -22.277 1.00 88.31 166 ASP A N 1
ATOM 1305 C CA . ASP A 1 166 ? -11.159 -12.286 -21.338 1.00 88.31 166 ASP A CA 1
ATOM 1306 C C . ASP A 1 166 ? -10.760 -12.516 -19.875 1.00 88.31 166 ASP A C 1
ATOM 1308 O O . ASP A 1 166 ? -11.035 -11.674 -19.023 1.00 88.31 166 ASP A O 1
ATOM 1312 N N . ALA A 1 167 ? -10.062 -13.613 -19.578 1.00 83.81 167 ALA A N 1
ATOM 1313 C CA . ALA A 1 167 ? -9.623 -13.935 -18.226 1.00 83.81 167 ALA A CA 1
ATOM 1314 C C . ALA A 1 167 ? -8.320 -13.238 -17.798 1.00 83.81 167 ALA A C 1
ATOM 1316 O O . ALA A 1 167 ? -8.125 -13.011 -16.605 1.00 83.81 167 ALA A O 1
ATOM 1317 N N . VAL A 1 168 ? -7.416 -12.916 -18.731 1.00 87.56 168 VAL A N 1
ATOM 1318 C CA . VAL A 1 168 ? -6.046 -12.474 -18.402 1.00 87.56 168 VAL A CA 1
ATOM 1319 C C . VAL A 1 168 ? -5.718 -11.051 -18.850 1.00 87.56 168 VAL A C 1
ATOM 1321 O O . VAL A 1 168 ? -4.869 -10.398 -18.244 1.00 87.56 168 VAL A O 1
ATOM 1324 N N . SER A 1 169 ? -6.363 -10.557 -19.907 1.00 89.62 169 SER A N 1
ATOM 1325 C CA . SER A 1 169 ? -5.972 -9.308 -20.554 1.00 89.62 169 SER A CA 1
ATOM 1326 C C . SER A 1 169 ? -6.207 -8.115 -19.626 1.00 89.62 169 SER A C 1
ATOM 1328 O O . SER A 1 169 ? -7.338 -7.909 -19.167 1.00 89.62 169 SER A O 1
ATOM 1330 N N . PRO A 1 170 ? -5.190 -7.268 -19.385 1.00 85.88 170 PRO A N 1
ATOM 1331 C CA . PRO A 1 170 ? -5.382 -6.030 -18.632 1.00 85.88 170 PRO A CA 1
ATOM 1332 C C . PRO A 1 170 ? -6.313 -5.050 -19.338 1.00 85.88 170 PRO A C 1
ATOM 1334 O O . PRO A 1 170 ? -7.022 -4.293 -18.682 1.00 85.88 170 PRO A O 1
ATOM 1337 N N . VAL A 1 171 ? -6.357 -5.103 -20.671 1.00 87.44 171 VAL A N 1
ATOM 1338 C CA . VAL A 1 171 ? -7.247 -4.288 -21.504 1.00 87.44 171 VAL A CA 1
ATOM 1339 C C . VAL A 1 171 ? -8.712 -4.625 -21.222 1.00 87.44 171 VAL A C 1
ATOM 1341 O O . VAL A 1 171 ? -9.571 -3.748 -21.175 1.00 87.44 171 VAL A O 1
ATOM 1344 N N . ARG A 1 172 ? -8.989 -5.905 -20.966 1.00 85.88 172 ARG A N 1
ATOM 1345 C CA . ARG A 1 172 ? -10.320 -6.420 -20.619 1.00 85.88 172 ARG A CA 1
ATOM 1346 C C . ARG A 1 172 ? -10.573 -6.432 -19.112 1.00 85.88 172 ARG A C 1
ATOM 1348 O O . ARG A 1 172 ? -11.624 -6.878 -18.671 1.00 85.88 172 ARG A O 1
ATOM 1355 N N . GLN A 1 173 ? -9.604 -5.959 -18.325 1.00 75.44 173 GLN A N 1
ATOM 1356 C CA . GLN A 1 173 ? -9.583 -6.043 -16.864 1.00 75.44 173 GLN A CA 1
ATOM 1357 C C . GLN A 1 173 ? -9.740 -7.475 -16.318 1.00 75.44 173 GLN A C 1
ATOM 1359 O O . GLN A 1 173 ? -10.116 -7.652 -15.155 1.00 75.44 173 GLN A O 1
ATOM 1364 N N . GLY A 1 174 ? -9.418 -8.482 -17.137 1.00 75.00 174 GLY A N 1
ATOM 1365 C CA . GLY A 1 174 ? -9.784 -9.880 -16.925 1.00 75.00 174 GLY A CA 1
ATOM 1366 C C . GLY A 1 174 ? -9.318 -10.427 -15.584 1.00 75.00 174 GLY A C 1
ATOM 1367 O O . GLY A 1 174 ? -10.138 -10.858 -14.775 1.00 75.00 174 GLY A O 1
ATOM 1368 N N . LEU A 1 175 ? -8.017 -10.309 -15.294 1.00 72.44 175 LEU A N 1
ATOM 1369 C CA . LEU A 1 175 ? -7.444 -10.849 -14.060 1.00 72.44 175 LEU A CA 1
ATOM 1370 C C . LEU A 1 175 ? -8.069 -10.183 -12.820 1.00 72.44 175 LEU A C 1
ATOM 1372 O O . LEU A 1 175 ? -8.492 -10.871 -11.898 1.00 72.44 175 LEU A O 1
ATOM 1376 N N . SER A 1 176 ? -8.219 -8.855 -12.822 1.00 68.12 176 SER A N 1
ATOM 1377 C CA . SER A 1 176 ? -8.813 -8.118 -11.693 1.00 68.12 176 SER A CA 1
ATOM 1378 C C . SER A 1 176 ? -10.303 -8.423 -11.477 1.00 68.12 176 SER A C 1
ATOM 1380 O O . SER A 1 176 ? -10.769 -8.469 -10.339 1.00 68.12 176 SER A O 1
ATOM 1382 N N . ALA A 1 177 ? -11.076 -8.612 -12.552 1.00 67.56 177 ALA A N 1
ATOM 1383 C CA . ALA A 1 177 ? -12.505 -8.907 -12.480 1.00 67.56 177 ALA A CA 1
ATOM 1384 C C . ALA A 1 177 ? -12.732 -10.359 -12.047 1.00 67.56 177 ALA A C 1
ATOM 1386 O O . ALA A 1 177 ? -13.409 -10.606 -11.052 1.00 67.56 177 ALA A O 1
ATOM 1387 N N . SER A 1 178 ? -12.054 -11.298 -12.712 1.00 66.19 178 SER A N 1
ATOM 1388 C CA . SER A 1 178 ? -12.112 -12.733 -12.423 1.00 66.19 178 SER A CA 1
ATOM 1389 C C . SER A 1 178 ? -11.744 -13.043 -10.970 1.00 66.19 178 SER A C 1
ATOM 1391 O O . SER A 1 178 ? -12.460 -13.785 -10.296 1.00 66.19 178 SER A O 1
ATOM 1393 N N . VAL A 1 179 ? -10.679 -12.420 -10.451 1.00 67.56 179 VAL A N 1
ATOM 1394 C CA . VAL A 1 179 ? -10.263 -12.578 -9.050 1.00 67.56 179 VAL A CA 1
ATOM 1395 C C . VAL A 1 179 ? -11.334 -12.060 -8.082 1.00 67.56 179 VAL A C 1
ATOM 1397 O O . VAL A 1 179 ? -11.697 -12.761 -7.136 1.00 67.56 179 VAL A O 1
ATOM 1400 N N . ARG A 1 180 ? -11.858 -10.847 -8.310 1.00 64.62 180 ARG A N 1
ATOM 1401 C CA . ARG A 1 180 ? -12.842 -10.220 -7.409 1.00 64.62 180 ARG A CA 1
ATOM 1402 C C . ARG A 1 180 ? -14.167 -10.976 -7.374 1.00 64.62 180 ARG A C 1
ATOM 1404 O O . ARG A 1 180 ? -14.689 -11.221 -6.289 1.00 64.62 180 ARG A O 1
ATOM 1411 N N . ASP A 1 181 ? -14.689 -11.371 -8.532 1.00 66.56 181 ASP A N 1
ATOM 1412 C CA . ASP A 1 181 ? -15.985 -12.047 -8.618 1.00 66.56 181 ASP A CA 1
ATOM 1413 C C . ASP A 1 181 ? -15.945 -13.439 -7.980 1.00 66.56 181 ASP A C 1
ATOM 1415 O O . ASP A 1 181 ? -16.851 -13.807 -7.229 1.00 66.56 181 ASP A O 1
ATOM 1419 N N . ARG A 1 182 ? -14.870 -14.203 -8.217 1.00 68.12 182 ARG A N 1
ATOM 1420 C CA . ARG A 1 182 ? -14.707 -15.552 -7.654 1.00 68.12 182 ARG A CA 1
ATOM 1421 C C . ARG A 1 182 ? -14.596 -15.533 -6.137 1.00 68.12 182 ARG A C 1
ATOM 1423 O O . ARG A 1 182 ? -15.225 -16.356 -5.474 1.00 68.12 182 ARG A O 1
ATOM 1430 N N . ASP A 1 183 ? -13.805 -14.615 -5.585 1.00 64.56 183 ASP A N 1
ATOM 1431 C CA . ASP A 1 183 ? -13.654 -14.512 -4.135 1.00 64.56 183 ASP A CA 1
ATOM 1432 C C . ASP A 1 183 ? -14.954 -14.052 -3.464 1.00 64.56 183 ASP A C 1
ATOM 1434 O O . ASP A 1 183 ? -15.366 -14.670 -2.483 1.00 64.56 183 ASP A O 1
ATOM 1438 N N . ARG A 1 184 ? -15.660 -13.063 -4.034 1.00 65.94 184 ARG A N 1
ATOM 1439 C CA . ARG A 1 184 ? -16.977 -12.636 -3.534 1.00 65.94 184 ARG A CA 1
ATOM 1440 C C . ARG A 1 184 ? -17.943 -13.815 -3.435 1.00 65.94 184 ARG A C 1
ATOM 1442 O O . ARG A 1 184 ? -18.484 -14.063 -2.362 1.00 65.94 184 ARG A O 1
ATOM 1449 N N . ILE A 1 185 ? -18.099 -14.578 -4.518 1.00 69.50 185 ILE A N 1
ATOM 1450 C CA . ILE A 1 185 ? -18.971 -15.762 -4.545 1.00 69.50 185 ILE A CA 1
ATOM 1451 C C . ILE A 1 185 ? -18.528 -16.786 -3.493 1.00 69.50 185 ILE A C 1
ATOM 1453 O O . ILE A 1 185 ? -19.356 -17.346 -2.777 1.00 69.50 185 ILE A O 1
ATOM 1457 N N . ARG A 1 186 ? -17.219 -17.031 -3.364 1.00 69.06 186 ARG A N 1
ATOM 1458 C CA . ARG A 1 186 ? -16.685 -18.000 -2.400 1.00 69.06 186 ARG A CA 1
ATOM 1459 C C . ARG A 1 186 ? -16.957 -17.591 -0.951 1.00 69.06 186 ARG A C 1
ATOM 1461 O O . ARG A 1 186 ? -17.326 -18.449 -0.154 1.00 69.06 186 ARG A O 1
ATOM 1468 N N . GLN A 1 187 ? -16.801 -16.311 -0.619 1.00 63.00 187 GLN A N 1
ATOM 1469 C CA . GLN A 1 187 ? -17.096 -15.773 0.713 1.00 63.00 187 GLN A CA 1
ATOM 1470 C C . GLN A 1 187 ? -18.599 -15.777 1.004 1.00 63.00 187 GLN A C 1
ATOM 1472 O O . GLN A 1 187 ? -18.996 -16.183 2.089 1.00 63.00 187 GLN A O 1
ATOM 1477 N N . GLU A 1 188 ? -19.445 -15.409 0.036 1.00 64.38 188 GLU A N 1
ATOM 1478 C CA . GLU A 1 188 ? -20.909 -15.483 0.167 1.00 64.38 188 GLU A CA 1
ATOM 1479 C C . GLU A 1 188 ? -21.378 -16.926 0.434 1.00 64.38 188 GLU A C 1
ATOM 1481 O O . GLU A 1 188 ? -22.193 -17.174 1.327 1.00 64.38 188 GLU A O 1
ATOM 1486 N N . ILE A 1 189 ? -20.820 -17.906 -0.287 1.00 68.56 189 ILE A N 1
ATOM 1487 C CA . ILE A 1 189 ? -21.105 -19.330 -0.057 1.00 68.56 189 ILE A CA 1
ATOM 1488 C C . ILE A 1 189 ? -20.637 -19.765 1.335 1.00 68.56 189 ILE A C 1
ATOM 1490 O O . ILE A 1 189 ? -21.375 -20.472 2.016 1.00 68.56 189 ILE A O 1
ATOM 1494 N N . ALA A 1 190 ? -19.437 -19.360 1.756 1.00 64.12 190 ALA A N 1
ATOM 1495 C CA . ALA A 1 190 ? -18.897 -19.730 3.060 1.00 64.12 190 ALA A CA 1
ATOM 1496 C C . ALA A 1 190 ? -19.736 -19.150 4.210 1.00 64.12 190 ALA A C 1
ATOM 1498 O O . ALA A 1 190 ? -20.166 -19.889 5.095 1.00 64.12 190 ALA A O 1
ATOM 1499 N N . ALA A 1 191 ? -20.052 -17.855 4.137 1.00 57.75 191 ALA A N 1
ATOM 1500 C CA . ALA A 1 191 ? -20.855 -17.151 5.129 1.00 57.75 191 ALA A CA 1
ATOM 1501 C C . ALA A 1 191 ? -22.285 -17.705 5.220 1.00 57.75 191 ALA A C 1
ATOM 1503 O O . ALA A 1 191 ? -22.784 -17.948 6.310 1.00 57.75 191 ALA A O 1
ATOM 1504 N N . SER A 1 192 ? -22.941 -17.977 4.084 1.00 62.44 192 SER A N 1
ATOM 1505 C CA . SER A 1 192 ? -24.311 -18.529 4.074 1.00 62.44 192 SER A CA 1
ATOM 1506 C C . SER A 1 192 ? -24.426 -19.953 4.632 1.00 62.44 192 SER A C 1
ATOM 1508 O O . SER A 1 192 ? -25.537 -20.448 4.825 1.00 62.44 192 SER A O 1
ATOM 1510 N N . ARG A 1 193 ? -23.296 -20.633 4.853 1.00 63.22 193 ARG A N 1
ATOM 1511 C CA . ARG A 1 193 ? -23.236 -22.034 5.283 1.00 63.22 193 ARG A CA 1
ATOM 1512 C C . ARG A 1 193 ? -22.483 -22.239 6.595 1.00 63.22 193 ARG A C 1
ATOM 1514 O O . ARG A 1 193 ? -22.221 -23.395 6.922 1.00 63.22 193 ARG A O 1
ATOM 1521 N N . ASN A 1 194 ? -22.146 -21.166 7.317 1.00 60.09 194 ASN A N 1
ATOM 1522 C CA . ASN A 1 194 ? -21.356 -21.226 8.554 1.00 60.09 194 ASN A CA 1
ATOM 1523 C C . ASN A 1 194 ? -20.069 -22.050 8.351 1.00 60.09 194 ASN A C 1
ATOM 1525 O O . ASN A 1 194 ? -19.803 -23.040 9.039 1.00 60.09 194 ASN A O 1
ATOM 1529 N N . MET A 1 195 ? -19.343 -21.736 7.271 1.00 59.16 195 MET A N 1
ATOM 1530 C CA . MET A 1 195 ? -18.121 -22.437 6.891 1.00 59.16 195 MET A CA 1
ATOM 1531 C C . MET A 1 195 ? -16.899 -21.554 7.106 1.00 59.16 195 MET A C 1
ATOM 1533 O O . MET A 1 195 ? -16.716 -20.551 6.414 1.00 59.16 195 MET A O 1
ATOM 1537 N N . TYR A 1 196 ? -15.992 -22.026 7.956 1.00 55.03 196 TYR A N 1
ATOM 1538 C CA . TYR A 1 196 ? -14.655 -21.464 8.075 1.00 55.03 196 TYR A CA 1
ATOM 1539 C C . TYR A 1 196 ? -13.748 -21.987 6.946 1.00 55.03 196 TYR A C 1
ATOM 1541 O O . TYR A 1 196 ? -13.552 -23.194 6.773 1.00 55.03 196 TYR A O 1
ATOM 1549 N N . LEU A 1 197 ? -13.199 -21.083 6.136 1.00 55.41 197 LEU A N 1
ATOM 1550 C CA . LEU A 1 197 ? -12.306 -21.406 5.023 1.00 55.41 197 LEU A CA 1
ATOM 1551 C C . LEU A 1 197 ? -10.848 -21.559 5.503 1.00 55.41 197 LEU A C 1
ATOM 1553 O O . LEU A 1 197 ? -10.439 -20.856 6.425 1.00 55.41 197 LEU A O 1
ATOM 1557 N N . PRO A 1 198 ? -10.007 -22.395 4.854 1.00 52.31 198 PRO A N 1
ATOM 1558 C CA . PRO A 1 198 ? -8.586 -22.510 5.205 1.00 52.31 198 PRO A CA 1
ATOM 1559 C C . PRO A 1 198 ? -7.849 -21.172 5.166 1.00 52.31 198 PRO A C 1
ATOM 1561 O O . PRO A 1 198 ? -6.866 -20.976 5.863 1.00 52.31 198 PRO A O 1
ATOM 1564 N N . GLU A 1 199 ? -8.309 -20.249 4.326 1.00 49.50 199 GLU A N 1
ATOM 1565 C CA . GLU A 1 199 ? -7.751 -18.912 4.215 1.00 49.50 199 GLU A CA 1
ATOM 1566 C C . GLU A 1 199 ? -8.184 -17.959 5.339 1.00 49.50 199 GLU A C 1
ATOM 1568 O O . GLU A 1 199 ? -7.748 -16.810 5.365 1.00 49.50 199 GLU A O 1
ATOM 1573 N N . MET A 1 200 ? -9.118 -18.356 6.199 1.00 48.88 200 MET A N 1
ATOM 1574 C CA . MET A 1 200 ? -9.510 -17.588 7.382 1.00 48.88 200 MET A CA 1
ATOM 1575 C C . MET A 1 200 ? -8.568 -17.846 8.563 1.00 48.88 200 MET A C 1
ATOM 1577 O O . MET A 1 200 ? -8.408 -16.955 9.383 1.00 48.88 200 MET A O 1
ATOM 1581 N N . LEU A 1 201 ? -7.878 -18.990 8.584 1.00 49.03 201 LEU A N 1
ATOM 1582 C CA . LEU A 1 201 ? -6.835 -19.304 9.559 1.00 49.03 201 LEU A CA 1
ATOM 1583 C C . LEU A 1 201 ? -5.554 -18.568 9.144 1.00 49.03 201 LEU A C 1
ATOM 1585 O O . LEU A 1 201 ? -4.947 -18.949 8.140 1.00 49.03 201 LEU A O 1
ATOM 1589 N N . ASP A 1 202 ? -5.174 -17.509 9.863 1.00 50.91 202 ASP A N 1
ATOM 1590 C CA . ASP A 1 202 ? -3.916 -16.794 9.614 1.00 50.91 202 ASP A CA 1
ATOM 1591 C C . ASP A 1 202 ? -2.899 -16.938 10.754 1.00 50.91 202 ASP A C 1
ATOM 1593 O O . ASP A 1 202 ? -3.209 -17.180 11.925 1.00 50.91 202 ASP A O 1
ATOM 1597 N N . ASP A 1 203 ? -1.649 -16.814 10.339 1.00 51.41 203 ASP A N 1
ATOM 1598 C CA . ASP A 1 203 ? -0.423 -17.225 10.989 1.00 51.41 203 ASP A CA 1
ATOM 1599 C C . ASP A 1 203 ? 0.136 -16.062 11.840 1.00 51.41 203 ASP A C 1
ATOM 1601 O O . ASP A 1 203 ? 1.148 -15.420 11.541 1.00 51.41 203 ASP A O 1
ATOM 1605 N N . ALA A 1 204 ? -0.490 -15.823 12.993 1.00 48.69 204 ALA A N 1
ATOM 1606 C CA . ALA A 1 204 ? 0.055 -14.956 14.041 1.00 48.69 204 ALA A CA 1
ATOM 1607 C C . ALA A 1 204 ? 1.156 -15.660 14.854 1.00 48.69 204 ALA A C 1
ATOM 1609 O O . ALA A 1 204 ? 0.994 -15.985 16.030 1.00 48.69 204 ALA A O 1
ATOM 1610 N N . LEU A 1 205 ? 2.288 -15.940 14.212 1.00 53.38 205 LEU A N 1
ATOM 1611 C CA . LEU A 1 205 ? 3.238 -16.946 14.705 1.00 53.38 205 LEU A CA 1
ATOM 1612 C C . LEU A 1 205 ? 4.290 -16.395 15.668 1.00 53.38 205 LEU A C 1
ATOM 1614 O O . LEU A 1 205 ? 4.795 -17.136 16.505 1.00 53.38 205 LEU A O 1
ATOM 1618 N N . MET A 1 206 ? 4.610 -15.101 15.597 1.00 50.38 206 MET A N 1
ATOM 1619 C CA . MET A 1 206 ? 5.752 -14.532 16.329 1.00 50.38 206 MET A CA 1
ATOM 1620 C C . MET A 1 206 ? 5.554 -14.465 17.847 1.00 50.38 206 MET A C 1
ATOM 1622 O O . MET A 1 206 ? 6.459 -14.821 18.603 1.00 50.38 206 MET A O 1
ATOM 1626 N N . GLY A 1 207 ? 4.377 -14.026 18.306 1.00 53.56 207 GLY A N 1
ATOM 1627 C CA . GLY A 1 207 ? 4.062 -13.975 19.739 1.00 53.56 207 GLY A CA 1
ATOM 1628 C C . GLY A 1 207 ? 3.962 -15.375 20.345 1.00 53.56 207 GLY A C 1
ATOM 1629 O O . GLY A 1 207 ? 4.509 -15.634 21.417 1.00 53.56 207 GLY A O 1
ATOM 1630 N N . LEU A 1 208 ? 3.341 -16.294 19.601 1.00 62.47 208 LEU A N 1
ATOM 1631 C CA . LEU A 1 208 ? 3.178 -17.683 20.010 1.00 62.47 208 LEU A CA 1
ATOM 1632 C C . LEU A 1 208 ? 4.514 -18.440 20.028 1.00 62.47 208 LEU A C 1
ATOM 1634 O O . LEU A 1 208 ? 4.766 -19.182 20.971 1.00 62.47 208 LEU A O 1
ATOM 1638 N N . ALA A 1 209 ? 5.411 -18.196 19.062 1.00 62.72 209 ALA A N 1
ATOM 1639 C CA . ALA A 1 209 ? 6.737 -18.818 19.004 1.00 62.72 209 ALA A CA 1
ATOM 1640 C C . ALA A 1 209 ? 7.574 -18.549 20.261 1.00 62.72 209 ALA A C 1
ATOM 1642 O O . ALA A 1 209 ? 8.205 -19.466 20.791 1.00 62.72 209 ALA A O 1
ATOM 1643 N N . ARG A 1 210 ? 7.547 -17.304 20.760 1.00 60.69 210 ARG A N 1
ATOM 1644 C CA . ARG A 1 210 ? 8.247 -16.905 21.991 1.00 60.69 210 ARG A CA 1
ATOM 1645 C C . ARG A 1 210 ? 7.636 -17.551 23.234 1.00 60.69 210 ARG A C 1
ATOM 1647 O O . ARG A 1 210 ? 8.376 -17.995 24.105 1.00 60.69 210 ARG A O 1
ATOM 1654 N N . GLU A 1 211 ? 6.308 -17.624 23.306 1.00 65.00 211 GLU A N 1
ATOM 1655 C CA . GLU A 1 211 ? 5.569 -18.214 24.432 1.00 65.00 211 GLU A CA 1
ATOM 1656 C C . GLU A 1 211 ? 5.825 -19.711 24.590 1.00 65.00 211 GLU A C 1
ATOM 1658 O O . GLU A 1 211 ? 5.988 -20.221 25.699 1.00 65.00 211 GLU A O 1
ATOM 1663 N N . VAL A 1 212 ? 5.880 -20.419 23.470 1.00 72.69 212 VAL A N 1
ATOM 1664 C CA . VAL A 1 212 ? 6.092 -21.864 23.459 1.00 72.69 212 VAL A CA 1
ATOM 1665 C C . VAL A 1 212 ? 7.569 -22.237 23.332 1.00 72.69 212 VAL A C 1
ATOM 1667 O O . VAL A 1 212 ? 7.903 -23.397 23.095 1.00 72.69 212 VAL A O 1
ATOM 1670 N N . LYS A 1 213 ? 8.478 -21.268 23.498 1.00 72.12 213 LYS A N 1
ATOM 1671 C CA . LYS A 1 213 ? 9.917 -21.512 23.437 1.00 72.12 213 LYS A CA 1
ATOM 1672 C C . LYS A 1 213 ? 10.319 -22.554 24.482 1.00 72.12 213 LYS A C 1
ATOM 1674 O O . LYS A 1 213 ? 10.024 -22.420 25.665 1.00 72.12 213 LYS A O 1
ATOM 1679 N N . GLY A 1 214 ? 11.012 -23.596 24.030 1.00 74.69 214 GLY A N 1
ATOM 1680 C CA . GLY A 1 214 ? 11.425 -24.721 24.874 1.00 74.69 214 GLY A CA 1
ATOM 1681 C C . GLY A 1 214 ? 10.351 -25.791 25.098 1.00 74.69 214 GLY A C 1
ATOM 1682 O O . GLY A 1 214 ? 10.662 -26.800 25.725 1.00 74.69 214 GLY A O 1
ATOM 1683 N N . LYS A 1 215 ? 9.129 -25.616 24.576 1.00 81.12 215 LYS A N 1
ATOM 1684 C CA . LYS A 1 215 ? 8.114 -26.677 24.518 1.00 81.12 215 LYS A CA 1
ATOM 1685 C C . LYS A 1 215 ? 8.382 -27.619 23.342 1.00 81.12 215 LYS A C 1
ATOM 1687 O O . LYS A 1 215 ? 8.985 -27.232 22.341 1.00 81.12 215 LYS A O 1
ATOM 1692 N N . THR A 1 216 ? 7.925 -28.859 23.463 1.00 85.44 216 THR A N 1
ATOM 1693 C CA . THR A 1 216 ? 7.961 -29.858 22.386 1.00 85.44 216 THR A CA 1
ATOM 1694 C C . THR A 1 216 ? 6.936 -29.536 21.298 1.00 85.44 216 THR A C 1
ATOM 1696 O O . THR A 1 216 ? 5.919 -28.902 21.572 1.00 85.44 216 THR A O 1
ATOM 1699 N N . SER A 1 217 ? 7.154 -30.008 20.066 1.00 81.88 217 SER A N 1
ATOM 1700 C CA . SER A 1 217 ? 6.241 -29.763 18.937 1.00 81.88 217 SER A CA 1
ATOM 1701 C C . SER A 1 217 ? 4.802 -30.210 19.213 1.00 81.88 217 SER A C 1
ATOM 1703 O O . SER A 1 217 ? 3.868 -29.541 18.783 1.00 81.88 217 SER A O 1
ATOM 1705 N N . GLU A 1 218 ? 4.613 -31.294 19.972 1.00 86.19 218 GLU A N 1
ATOM 1706 C CA . GLU A 1 218 ? 3.284 -31.772 20.373 1.00 86.19 218 GLU A CA 1
ATOM 1707 C C . GLU A 1 218 ? 2.605 -30.811 21.360 1.00 86.19 218 GLU A C 1
ATOM 1709 O O . GLU A 1 218 ? 1.431 -30.486 21.205 1.00 86.19 218 GLU A O 1
ATOM 1714 N N . GLU A 1 219 ? 3.341 -30.291 22.346 1.00 86.25 219 GLU A N 1
ATOM 1715 C CA . GLU A 1 219 ? 2.806 -29.282 23.267 1.00 86.25 219 GLU A CA 1
ATOM 1716 C C . GLU A 1 219 ? 2.452 -27.989 22.530 1.00 86.25 219 GLU A C 1
ATOM 1718 O O . GLU A 1 219 ? 1.388 -27.420 22.773 1.00 86.25 219 GLU A O 1
ATOM 1723 N N . VAL A 1 220 ? 3.312 -27.537 21.607 1.00 80.75 220 VAL A N 1
ATOM 1724 C CA . VAL A 1 220 ? 3.009 -26.382 20.750 1.00 80.75 220 VAL A CA 1
ATOM 1725 C C . VAL A 1 220 ? 1.736 -26.642 19.955 1.00 80.75 220 VAL A C 1
ATOM 1727 O O . VAL A 1 220 ? 0.839 -25.803 19.946 1.00 80.75 220 VAL A O 1
ATOM 1730 N N . TYR A 1 221 ? 1.630 -27.814 19.328 1.00 83.06 221 TYR A N 1
ATOM 1731 C CA . TYR A 1 221 ? 0.472 -28.193 18.531 1.00 83.06 221 TYR A CA 1
ATOM 1732 C C . TYR A 1 221 ? -0.828 -28.132 19.336 1.00 83.06 221 TYR A C 1
ATOM 1734 O O . TYR A 1 221 ? -1.797 -27.537 18.864 1.00 83.06 221 TYR A O 1
ATOM 1742 N N . GLN A 1 222 ? -0.856 -28.682 20.554 1.00 85.06 222 GLN A N 1
ATOM 1743 C CA . GLN A 1 222 ? -2.060 -28.646 21.390 1.00 85.06 222 GLN A CA 1
ATOM 1744 C C . GLN A 1 222 ? -2.419 -27.226 21.845 1.00 85.06 222 GLN A C 1
ATOM 1746 O O . GLN A 1 222 ? -3.593 -26.876 21.787 1.00 85.06 222 GLN A O 1
ATOM 1751 N N . ILE A 1 223 ? -1.439 -26.387 22.209 1.00 80.56 223 ILE A N 1
ATOM 1752 C CA . ILE A 1 223 ? -1.682 -24.981 22.589 1.00 80.56 223 ILE A CA 1
ATOM 1753 C C . ILE A 1 223 ? -2.305 -24.205 21.424 1.00 80.56 223 ILE A C 1
ATOM 1755 O O . ILE A 1 223 ? -3.324 -23.533 21.581 1.00 80.56 223 ILE A O 1
ATOM 1759 N N . VAL A 1 224 ? -1.710 -24.318 20.233 1.00 77.12 224 VAL A N 1
ATOM 1760 C CA . VAL A 1 224 ? -2.214 -23.646 19.028 1.00 77.12 224 VAL A CA 1
ATOM 1761 C C . VAL A 1 224 ? -3.621 -24.136 18.712 1.00 77.12 224 VAL A C 1
ATOM 1763 O O . VAL A 1 224 ? -4.521 -23.347 18.431 1.00 77.12 224 VAL A O 1
ATOM 1766 N N . ARG A 1 225 ? -3.820 -25.454 18.775 1.00 79.94 225 ARG A N 1
ATOM 1767 C CA . ARG A 1 225 ? -5.102 -26.085 18.495 1.00 79.94 225 ARG A CA 1
ATOM 1768 C C . ARG A 1 225 ? -6.179 -25.627 19.477 1.00 79.94 225 ARG A C 1
ATOM 1770 O O . ARG A 1 225 ? -7.266 -25.290 19.029 1.00 79.94 225 ARG A O 1
ATOM 1777 N N . GLU A 1 226 ? -5.902 -25.566 20.774 1.00 81.12 226 GLU A N 1
ATOM 1778 C CA . GLU A 1 226 ? -6.858 -25.075 21.773 1.00 81.12 226 GLU A CA 1
ATOM 1779 C C . GLU A 1 226 ? -7.285 -23.628 21.491 1.00 81.12 226 GLU A C 1
ATOM 1781 O O . GLU A 1 226 ? -8.482 -23.334 21.495 1.00 81.12 226 GLU A O 1
ATOM 1786 N N . SER A 1 227 ? -6.336 -22.755 21.140 1.00 77.38 227 SER A N 1
ATOM 1787 C CA . SER A 1 227 ? -6.615 -21.361 20.763 1.00 77.38 227 SER A CA 1
ATOM 1788 C C . SER A 1 227 ? -7.520 -21.272 19.529 1.00 77.38 227 SER A C 1
ATOM 1790 O O . SER A 1 227 ? -8.543 -20.590 19.555 1.00 77.38 227 SER A O 1
ATOM 1792 N N . VAL A 1 228 ? -7.190 -22.019 18.465 1.00 75.38 228 VAL A N 1
ATOM 1793 C CA . VAL A 1 228 ? -7.982 -22.071 17.222 1.00 75.38 228 VAL A CA 1
ATOM 1794 C C . VAL A 1 228 ? -9.399 -22.568 17.497 1.00 75.38 228 VAL A C 1
ATOM 1796 O O . VAL A 1 228 ? -10.367 -21.993 17.007 1.00 75.38 228 VAL A O 1
ATOM 1799 N N . TYR A 1 229 ? -9.542 -23.654 18.259 1.00 78.31 229 TYR A N 1
ATOM 1800 C CA . TYR A 1 229 ? -10.858 -24.227 18.531 1.00 78.31 229 TYR A CA 1
ATOM 1801 C C . TYR A 1 229 ? -11.684 -23.336 19.457 1.00 78.31 229 TYR A C 1
ATOM 1803 O O . TYR A 1 229 ? -12.884 -23.250 19.243 1.00 78.31 229 TYR A O 1
ATOM 1811 N N . THR A 1 230 ? -11.076 -22.652 20.429 1.00 79.31 230 THR A N 1
ATOM 1812 C CA . THR A 1 230 ? -11.787 -21.697 21.296 1.00 79.31 230 THR A CA 1
ATOM 1813 C C . THR A 1 230 ? -12.384 -20.560 20.472 1.00 79.31 230 THR A C 1
ATOM 1815 O O . THR A 1 230 ? -13.585 -20.309 20.566 1.00 79.31 230 THR A O 1
ATOM 1818 N N . ALA A 1 231 ? -11.569 -19.949 19.608 1.00 77.50 231 ALA A N 1
ATOM 1819 C CA . ALA A 1 231 ? -11.979 -18.900 18.680 1.00 77.50 231 ALA A CA 1
ATOM 1820 C C . ALA A 1 231 ? -13.132 -19.350 17.771 1.00 77.50 231 ALA A C 1
ATOM 1822 O O . ALA A 1 231 ? -14.231 -18.798 17.813 1.00 77.50 231 ALA A O 1
ATOM 1823 N N . VAL A 1 232 ? -12.896 -20.406 16.983 1.00 76.62 232 VAL A N 1
ATOM 1824 C CA . VAL A 1 232 ? -13.861 -20.892 15.987 1.00 76.62 232 VAL A CA 1
ATOM 1825 C C . VAL A 1 232 ? -15.136 -21.388 16.664 1.00 76.62 232 VAL A C 1
ATOM 1827 O O . VAL A 1 232 ? -16.230 -21.078 16.211 1.00 76.62 232 VAL A O 1
ATOM 1830 N N . PHE A 1 233 ? -15.039 -22.120 17.773 1.00 80.06 233 PHE A N 1
ATOM 1831 C CA . PHE A 1 233 ? -16.228 -22.630 18.449 1.00 80.06 233 PHE A CA 1
ATOM 1832 C C . PHE A 1 233 ? -17.094 -21.498 19.008 1.00 80.06 233 PHE A C 1
ATOM 1834 O O . PHE A 1 233 ? -18.306 -21.509 18.802 1.00 80.06 233 PHE A O 1
ATOM 1841 N N . ALA A 1 234 ? -16.492 -20.508 19.674 1.00 84.50 234 ALA A N 1
ATOM 1842 C CA . ALA A 1 234 ? -17.228 -19.352 20.180 1.00 84.50 234 ALA A CA 1
ATOM 1843 C C . ALA A 1 234 ? -17.911 -18.574 19.042 1.00 84.50 234 ALA A C 1
ATOM 1845 O O . ALA A 1 234 ? -19.086 -18.227 19.162 1.00 84.50 234 ALA A O 1
ATOM 1846 N N . HIS A 1 235 ? -17.210 -18.381 17.924 1.00 84.50 235 HIS A N 1
ATOM 1847 C CA . HIS A 1 235 ? -17.724 -17.731 16.719 1.00 84.50 235 HIS A CA 1
ATOM 1848 C C . HIS A 1 235 ? -18.948 -18.457 16.134 1.00 84.50 235 HIS A C 1
ATOM 1850 O O . HIS A 1 235 ? -20.016 -17.873 15.948 1.00 84.50 235 HIS A O 1
ATOM 1856 N N . GLU A 1 236 ? -18.841 -19.767 15.911 1.00 78.88 236 GLU A N 1
ATOM 1857 C CA . GLU A 1 236 ? -19.918 -20.563 15.310 1.00 78.88 236 GLU A CA 1
ATOM 1858 C C . GLU A 1 236 ? -21.119 -20.758 16.258 1.00 78.88 236 GLU A C 1
ATOM 1860 O O . GLU A 1 236 ? -22.279 -20.823 15.829 1.00 78.88 236 GLU A O 1
ATOM 1865 N N . VAL A 1 237 ? -20.878 -20.808 17.574 1.00 84.38 237 VAL A N 1
ATOM 1866 C CA . VAL A 1 237 ? -21.955 -20.736 18.574 1.00 84.38 237 VAL A CA 1
ATOM 1867 C C . VAL A 1 237 ? -22.635 -19.369 18.521 1.00 84.38 237 VAL A C 1
ATOM 1869 O O . VAL A 1 237 ? -23.861 -19.309 18.573 1.00 84.38 237 VAL A O 1
ATOM 1872 N N . GLY A 1 238 ? -21.882 -18.281 18.344 1.00 85.19 238 GLY A N 1
ATOM 1873 C CA . GLY A 1 238 ? -22.434 -16.946 18.121 1.00 85.19 238 GLY A CA 1
ATOM 1874 C C . GLY A 1 238 ? -23.386 -16.900 16.923 1.00 85.19 238 GLY A C 1
ATOM 1875 O O . GLY A 1 238 ? -24.517 -16.430 17.064 1.00 85.19 238 GLY A O 1
ATOM 1876 N N . HIS A 1 239 ? -23.001 -17.485 15.783 1.00 83.94 239 HIS A N 1
ATOM 1877 C CA . HIS A 1 239 ? -23.900 -17.664 14.634 1.00 83.94 239 HIS A CA 1
ATOM 1878 C C . HIS A 1 239 ? -25.147 -18.478 14.969 1.00 83.94 239 HIS A C 1
ATOM 1880 O O . HIS A 1 239 ? -26.256 -18.109 14.581 1.00 83.94 239 HIS A O 1
ATOM 1886 N N . SER A 1 240 ? -24.985 -19.558 15.733 1.00 83.19 240 SER A N 1
ATOM 1887 C CA . SER A 1 240 ? -26.106 -20.385 16.188 1.00 83.19 240 SER A CA 1
ATOM 1888 C C . SER A 1 240 ? -27.073 -19.608 17.088 1.00 83.19 240 SER A C 1
ATOM 1890 O O . SER A 1 240 ? -28.265 -19.884 17.074 1.00 83.19 240 SER A O 1
ATOM 1892 N N . LEU A 1 241 ? -26.584 -18.608 17.827 1.00 85.12 241 LEU A N 1
ATOM 1893 C CA . LEU A 1 241 ? -27.387 -17.693 18.643 1.00 85.12 241 LEU A CA 1
ATOM 1894 C C . LEU A 1 241 ? -27.916 -16.480 17.856 1.00 85.12 241 LEU A C 1
ATOM 1896 O O . LEU A 1 241 ? -28.561 -15.613 18.443 1.00 85.12 241 LEU A O 1
ATOM 1900 N N . GLY A 1 242 ? -27.694 -16.415 16.542 1.00 82.31 242 GLY A N 1
ATOM 1901 C CA . GLY A 1 242 ? -28.215 -15.361 15.669 1.00 82.31 242 GLY A CA 1
ATOM 1902 C C . GLY A 1 242 ? -27.299 -14.147 15.500 1.00 82.31 242 GLY A C 1
ATOM 1903 O O . GLY A 1 242 ? -27.728 -13.148 14.922 1.00 82.31 242 GLY A O 1
ATOM 1904 N N . LEU A 1 243 ? -26.047 -14.208 15.966 1.00 85.88 243 LEU A N 1
ATOM 1905 C CA . LEU A 1 243 ? -25.064 -13.164 15.682 1.00 85.88 243 LEU A CA 1
ATOM 1906 C C . LEU A 1 243 ? -24.563 -13.281 14.237 1.00 85.88 243 LEU A C 1
ATOM 1908 O O . LEU A 1 243 ? -24.252 -14.363 13.744 1.00 85.88 243 LEU A O 1
ATOM 1912 N N . MET A 1 244 ? -24.459 -12.146 13.552 1.00 83.75 244 MET A N 1
ATOM 1913 C CA . MET A 1 244 ? -23.740 -12.045 12.279 1.00 83.75 244 MET A CA 1
ATOM 1914 C C . MET A 1 244 ? -22.272 -11.701 12.535 1.00 83.75 244 MET A C 1
ATOM 1916 O O . MET A 1 244 ? -21.919 -11.285 13.637 1.00 83.75 244 MET A O 1
ATOM 1920 N N . HIS A 1 245 ? -21.429 -11.809 11.503 1.00 84.81 245 HIS A N 1
ATOM 1921 C CA . HIS A 1 245 ? -20.071 -11.275 11.585 1.00 84.81 245 HIS A CA 1
ATOM 1922 C C . HIS A 1 245 ? -20.080 -9.784 11.941 1.00 84.81 245 HIS A C 1
ATOM 1924 O O . HIS A 1 245 ? -20.856 -9.023 11.345 1.00 84.81 245 HIS A O 1
ATOM 1930 N N . ASN A 1 246 ? -19.182 -9.386 12.844 1.00 87.19 246 ASN A N 1
ATOM 1931 C CA . ASN A 1 246 ? -18.906 -7.997 13.186 1.00 87.19 246 ASN A CA 1
ATOM 1932 C C . ASN A 1 246 ? -17.442 -7.647 12.883 1.00 87.19 246 ASN A C 1
ATOM 1934 O O . ASN A 1 246 ? -16.600 -7.847 13.736 1.00 87.19 246 ASN A O 1
ATOM 1938 N N . PHE A 1 247 ? -17.161 -7.066 11.721 1.00 85.25 247 PHE A N 1
ATOM 1939 C CA . PHE A 1 247 ? -15.821 -6.654 11.275 1.00 85.25 247 PHE A CA 1
ATOM 1940 C C . PHE A 1 247 ? -15.338 -5.310 11.846 1.00 85.25 247 PHE A C 1
ATOM 1942 O O . PHE A 1 247 ? -14.419 -4.698 11.315 1.00 85.25 247 PHE A O 1
ATOM 1949 N N . GLY A 1 248 ? -16.048 -4.760 12.834 1.00 87.00 248 GLY A N 1
ATOM 1950 C CA . GLY A 1 248 ? -15.685 -3.508 13.504 1.00 87.00 248 GLY A CA 1
ATOM 1951 C C . GLY A 1 248 ? -14.990 -3.722 14.848 1.00 87.00 248 GLY A C 1
ATOM 1952 O O . GLY A 1 248 ? -14.891 -2.777 15.627 1.00 87.00 248 GLY A O 1
ATOM 1953 N N . GLY A 1 249 ? -14.577 -4.949 15.164 1.00 89.50 249 GLY A N 1
ATOM 1954 C CA . GLY A 1 249 ? -14.022 -5.331 16.456 1.00 89.50 249 GLY A CA 1
ATOM 1955 C C . GLY A 1 249 ? -12.680 -4.670 16.755 1.00 89.50 249 GLY A C 1
ATOM 1956 O O . GLY A 1 249 ? -12.456 -4.306 17.907 1.00 89.50 249 GLY A O 1
ATOM 1957 N N . SER A 1 250 ? -11.837 -4.458 15.739 1.00 87.56 250 SER A N 1
ATOM 1958 C CA . SER A 1 250 ? -10.572 -3.699 15.803 1.00 87.56 250 SER A CA 1
ATOM 1959 C C . SER A 1 250 ? -10.763 -2.176 15.847 1.00 87.56 250 SER A C 1
ATOM 1961 O O . SER A 1 250 ? -9.893 -1.428 16.277 1.00 87.56 250 SER A O 1
ATOM 1963 N N . ASP A 1 251 ? -11.905 -1.677 15.390 1.00 89.19 251 ASP A N 1
ATOM 1964 C CA . ASP A 1 251 ? -12.227 -0.252 15.426 1.00 89.19 251 ASP A CA 1
ATOM 1965 C C . ASP A 1 251 ? -12.734 0.169 16.817 1.00 89.19 251 ASP A C 1
ATOM 1967 O O . ASP A 1 251 ? -12.685 1.339 17.194 1.00 89.19 251 ASP A O 1
ATOM 1971 N N . ASP A 1 252 ? -13.203 -0.783 17.623 1.00 92.38 252 ASP A N 1
ATOM 1972 C CA . ASP A 1 252 ? -13.924 -0.527 18.866 1.00 92.38 252 ASP A CA 1
ATOM 1973 C C . ASP A 1 252 ? -13.019 -0.457 20.109 1.00 92.38 252 ASP A C 1
ATOM 1975 O O . ASP A 1 252 ? -13.263 -1.111 21.128 1.00 92.38 252 ASP A O 1
ATOM 1979 N N . ALA A 1 253 ? -11.962 0.359 20.044 1.00 93.06 253 ALA A N 1
ATOM 1980 C CA . ALA A 1 253 ? -10.924 0.456 21.079 1.00 93.06 253 ALA A CA 1
ATOM 1981 C C . ALA A 1 253 ? -11.456 0.736 22.501 1.00 93.06 253 ALA A C 1
ATOM 1983 O O . ALA A 1 253 ? -10.859 0.327 23.503 1.00 93.06 253 ALA A O 1
ATOM 1984 N N . VAL A 1 254 ? -12.604 1.412 22.607 1.00 92.75 254 VAL A N 1
ATOM 1985 C CA . VAL A 1 254 ? -13.268 1.730 23.883 1.00 92.75 254 VAL A CA 1
ATOM 1986 C C . VAL A 1 254 ? -13.902 0.498 24.551 1.00 92.75 254 VAL A C 1
ATOM 1988 O O . VAL A 1 254 ? -14.153 0.515 25.756 1.00 92.75 254 VAL A O 1
ATOM 1991 N N . ASN A 1 255 ? -14.121 -0.582 23.793 1.00 94.56 255 ASN A N 1
ATOM 1992 C CA . ASN A 1 255 ? -14.714 -1.846 24.241 1.00 94.56 255 ASN A CA 1
ATOM 1993 C C . ASN A 1 255 ? -13.757 -3.042 24.147 1.00 94.56 255 ASN A C 1
ATOM 1995 O O . ASN A 1 255 ? -14.193 -4.189 24.258 1.00 94.56 255 ASN A O 1
ATOM 1999 N N . TYR A 1 256 ? -12.459 -2.792 23.989 1.00 94.12 256 TYR A N 1
ATOM 2000 C CA . TYR A 1 256 ? -11.432 -3.821 24.117 1.00 94.12 256 TYR A CA 1
ATOM 2001 C C . TYR A 1 256 ? -11.453 -4.503 25.491 1.00 94.12 256 TYR A C 1
ATOM 2003 O O . TYR A 1 256 ? -12.000 -3.990 26.483 1.00 94.12 256 TYR A O 1
ATOM 2011 N N . PHE A 1 257 ? -10.808 -5.668 25.559 1.00 92.81 257 PHE A N 1
ATOM 2012 C CA . PHE A 1 257 ? -10.574 -6.358 26.820 1.00 92.81 257 PHE A CA 1
ATOM 2013 C C . PHE A 1 257 ? -9.752 -5.480 27.769 1.00 92.81 257 PHE A C 1
ATOM 2015 O O . PHE A 1 257 ? -8.812 -4.794 27.367 1.00 92.81 257 PHE A O 1
ATOM 2022 N N . ASP A 1 258 ? -10.061 -5.551 29.064 1.00 93.69 258 ASP A N 1
ATOM 2023 C CA . ASP A 1 258 ? -9.419 -4.732 30.098 1.00 93.69 258 ASP A CA 1
ATOM 2024 C C . ASP A 1 258 ? -7.889 -4.822 30.102 1.00 93.69 258 ASP A C 1
ATOM 2026 O O . ASP A 1 258 ? -7.211 -3.853 30.442 1.00 93.69 258 ASP A O 1
ATOM 2030 N N . GLY A 1 259 ? -7.342 -5.990 29.743 1.00 92.06 259 GLY A N 1
ATOM 2031 C CA . GLY A 1 259 ? -5.901 -6.223 29.660 1.00 92.06 259 GLY A CA 1
ATOM 2032 C C . GLY A 1 259 ? -5.192 -5.237 28.732 1.00 92.06 259 GLY A C 1
ATOM 2033 O O . GLY A 1 259 ? -4.077 -4.827 29.041 1.00 92.06 259 GLY A O 1
ATOM 2034 N N . TYR A 1 260 ? -5.861 -4.781 27.667 1.00 93.44 260 TYR A N 1
ATOM 2035 C CA . TYR A 1 260 ? -5.314 -3.797 26.736 1.00 93.44 260 TYR A CA 1
ATOM 2036 C C . TYR A 1 260 ? -4.969 -2.493 27.454 1.00 93.44 260 TYR A C 1
ATOM 2038 O O . TYR A 1 260 ? -3.823 -2.052 27.449 1.00 93.44 260 TYR A O 1
ATOM 2046 N N . TRP A 1 261 ? -5.956 -1.903 28.130 1.00 94.50 261 TRP A N 1
ATOM 2047 C CA . TRP A 1 261 ? -5.803 -0.615 28.799 1.00 94.50 261 TRP A CA 1
ATOM 2048 C C . TRP A 1 261 ? -4.970 -0.716 30.079 1.00 94.50 261 TRP A C 1
ATOM 2050 O O . TRP A 1 261 ? -4.213 0.200 30.376 1.00 94.50 261 TRP A O 1
ATOM 2060 N N . LYS A 1 262 ? -5.024 -1.846 30.798 1.00 93.31 262 LYS A N 1
ATOM 2061 C CA . LYS A 1 262 ? -4.141 -2.112 31.951 1.00 93.31 262 LYS A CA 1
ATOM 2062 C C . LYS A 1 262 ? -2.661 -2.183 31.561 1.00 93.31 262 LYS A C 1
ATOM 2064 O O . LYS A 1 262 ? -1.803 -1.843 32.372 1.00 93.31 262 LYS A O 1
ATOM 2069 N N . LEU A 1 263 ? -2.357 -2.662 30.353 1.00 92.19 263 LEU A N 1
ATOM 2070 C CA . LEU A 1 263 ? -0.995 -2.684 29.817 1.00 92.19 263 LEU A CA 1
ATOM 2071 C C . LEU A 1 263 ? -0.587 -1.330 29.240 1.00 92.19 263 LEU A C 1
ATOM 2073 O O . LEU A 1 263 ? 0.550 -0.918 29.460 1.00 92.19 263 LEU A O 1
ATOM 2077 N N . ARG A 1 264 ? -1.510 -0.669 28.531 1.00 92.19 264 ARG A N 1
ATOM 2078 C CA . ARG A 1 264 ? -1.276 0.613 27.860 1.00 92.19 264 ARG A CA 1
ATOM 2079 C C . ARG A 1 264 ? -1.118 1.784 28.824 1.00 92.19 264 ARG A C 1
ATOM 2081 O O . ARG A 1 264 ? -0.447 2.748 28.490 1.00 92.19 264 ARG A O 1
ATOM 2088 N N . ASP A 1 265 ? -1.746 1.727 29.995 1.00 90.31 265 ASP A N 1
ATOM 2089 C CA . ASP A 1 265 ? -1.630 2.788 30.991 1.00 90.31 265 ASP A CA 1
ATOM 2090 C C . ASP A 1 265 ? -0.284 2.721 31.730 1.00 90.31 265 ASP A C 1
ATOM 2092 O O . ASP A 1 265 ? -0.122 2.046 32.751 1.00 90.31 265 ASP A O 1
ATOM 2096 N N . ASP A 1 266 ? 0.701 3.426 31.184 1.00 84.69 266 ASP A N 1
ATOM 2097 C CA . ASP A 1 266 ? 2.003 3.688 31.795 1.00 84.69 266 ASP A CA 1
ATOM 2098 C C . ASP A 1 266 ? 2.107 5.111 32.387 1.00 84.69 266 ASP A C 1
ATOM 2100 O O . ASP A 1 266 ? 3.185 5.548 32.800 1.00 84.69 266 ASP A O 1
ATOM 2104 N N . GLY A 1 267 ? 0.979 5.830 32.455 1.00 84.50 267 GLY A N 1
ATOM 2105 C CA . GLY A 1 267 ? 0.896 7.233 32.852 1.00 84.50 267 GLY A CA 1
ATOM 2106 C C . GLY A 1 267 ? 1.002 8.240 31.700 1.00 84.50 267 GLY A C 1
ATOM 2107 O O . GLY A 1 267 ? 0.862 9.439 31.955 1.00 84.50 267 GLY A O 1
ATOM 2108 N N . LYS A 1 268 ? 1.219 7.805 30.448 1.00 84.62 268 LYS A N 1
ATOM 2109 C CA . LYS A 1 268 ? 1.321 8.695 29.281 1.00 84.62 268 LYS A CA 1
ATOM 2110 C C . LYS A 1 268 ? 0.676 8.105 28.015 1.00 84.62 268 LYS A C 1
ATOM 2112 O O . LYS A 1 268 ? 1.312 7.987 26.975 1.00 84.62 268 LYS A O 1
ATOM 2117 N N . VAL A 1 269 ? -0.630 7.853 28.062 1.00 92.00 269 VAL A N 1
ATOM 2118 C CA . VAL A 1 269 ? -1.372 7.289 26.923 1.00 92.00 269 VAL A CA 1
ATOM 2119 C C . VAL A 1 269 ? -1.522 8.290 25.767 1.00 92.00 269 VAL A C 1
ATOM 2121 O O . VAL A 1 269 ? -2.142 9.351 25.902 1.00 92.00 269 VAL A O 1
ATOM 2124 N N . GLY A 1 270 ? -1.016 7.924 24.587 1.00 93.62 270 GLY A N 1
ATOM 2125 C CA . GLY A 1 270 ? -1.159 8.717 23.362 1.00 93.62 270 GLY A CA 1
ATOM 2126 C C . GLY A 1 270 ? -1.304 7.886 22.081 1.00 93.62 270 GLY A C 1
ATOM 2127 O O . GLY A 1 270 ? -1.281 6.651 22.122 1.00 93.62 270 GLY A O 1
ATOM 2128 N N . PRO A 1 271 ? -1.471 8.550 20.920 1.00 94.25 271 PRO A N 1
ATOM 2129 C CA . PRO A 1 271 ? -1.375 7.897 19.614 1.00 94.25 271 PRO A CA 1
ATOM 2130 C C . PRO A 1 271 ? -0.022 7.213 19.450 1.00 94.25 271 PRO A C 1
ATOM 2132 O O . PRO A 1 271 ? 0.993 7.780 19.857 1.00 94.25 271 PRO A O 1
ATOM 2135 N N . ARG A 1 272 ? 0.036 6.051 18.787 1.00 92.19 272 ARG A N 1
ATOM 2136 C CA . ARG A 1 272 ? 1.290 5.276 18.664 1.00 92.19 272 ARG A CA 1
ATOM 2137 C C . ARG A 1 272 ? 2.423 5.995 17.934 1.00 92.19 272 ARG A C 1
ATOM 2139 O O . ARG A 1 272 ? 3.584 5.652 18.129 1.00 92.19 272 ARG A O 1
ATOM 2146 N N . LEU A 1 273 ? 2.101 7.015 17.140 1.00 91.81 273 LEU A N 1
ATOM 2147 C CA . LEU A 1 273 ? 3.093 7.907 16.535 1.00 91.81 273 LEU A CA 1
ATOM 2148 C C . LEU A 1 273 ? 3.878 8.729 17.575 1.00 91.81 273 LEU A C 1
ATOM 2150 O O . LEU A 1 273 ? 5.046 9.028 17.355 1.00 91.81 273 LEU A O 1
ATOM 2154 N N . ASN A 1 274 ? 3.252 9.070 18.705 1.00 91.75 274 ASN A N 1
ATOM 2155 C CA . ASN A 1 274 ? 3.842 9.868 19.788 1.00 91.75 274 ASN A CA 1
ATOM 2156 C C . ASN A 1 274 ? 4.131 9.050 21.057 1.00 91.75 274 ASN A C 1
ATOM 2158 O O . ASN A 1 274 ? 4.865 9.505 21.939 1.00 91.75 274 ASN A O 1
ATOM 2162 N N . ASP A 1 275 ? 3.519 7.875 21.149 1.00 92.31 275 ASP A N 1
ATOM 2163 C CA . ASP A 1 275 ? 3.577 6.931 22.259 1.00 92.31 275 ASP A CA 1
ATOM 2164 C C . ASP A 1 275 ? 3.827 5.508 21.711 1.00 92.31 275 ASP A C 1
ATOM 2166 O O . ASP A 1 275 ? 2.904 4.685 21.629 1.00 92.31 275 ASP A O 1
ATOM 2170 N N . PRO A 1 276 ? 5.047 5.236 21.199 1.00 89.62 276 PRO A N 1
ATOM 2171 C CA . PRO A 1 276 ? 5.377 3.948 20.602 1.00 89.62 276 PRO A CA 1
ATOM 2172 C C . PRO A 1 276 ? 5.200 2.810 21.603 1.00 89.62 276 PRO A C 1
ATOM 2174 O O . PRO A 1 276 ? 5.402 2.985 22.800 1.00 89.62 276 PRO A O 1
ATOM 2177 N N . ILE A 1 277 ? 4.877 1.621 21.095 1.00 86.56 277 ILE A N 1
ATOM 2178 C CA . ILE A 1 277 ? 4.714 0.438 21.941 1.00 86.56 277 ILE A CA 1
ATOM 2179 C C . ILE A 1 277 ? 5.986 0.154 22.759 1.00 86.56 277 ILE A C 1
ATOM 2181 O O . ILE A 1 277 ? 7.095 0.115 22.224 1.00 86.56 277 ILE A O 1
ATOM 2185 N N . SER A 1 278 ? 5.812 -0.051 24.061 1.00 86.94 278 SER A N 1
ATOM 2186 C CA . SER A 1 278 ? 6.888 -0.374 24.998 1.00 86.94 278 SER A CA 1
ATOM 2187 C C . SER A 1 278 ? 7.199 -1.875 25.038 1.00 86.94 278 SER A C 1
ATOM 2189 O O . SER A 1 278 ? 6.342 -2.710 24.741 1.00 86.94 278 SER A O 1
ATOM 2191 N N . ASP A 1 279 ? 8.398 -2.245 25.501 1.00 81.88 279 ASP A N 1
ATOM 2192 C CA . ASP A 1 279 ? 8.766 -3.655 25.722 1.00 81.88 279 ASP A CA 1
ATOM 2193 C C . ASP A 1 279 ? 7.787 -4.356 26.678 1.00 81.88 279 ASP A C 1
ATOM 2195 O O . ASP A 1 279 ? 7.404 -5.498 26.448 1.00 81.88 279 ASP A O 1
ATOM 2199 N N . LYS A 1 280 ? 7.289 -3.645 27.700 1.00 85.62 280 LYS A N 1
ATOM 2200 C CA . LYS A 1 280 ? 6.278 -4.164 28.635 1.00 85.62 280 LYS A CA 1
ATOM 2201 C C . LYS A 1 280 ? 4.963 -4.504 27.929 1.00 85.62 280 LYS A C 1
ATOM 2203 O O . LYS A 1 280 ? 4.349 -5.520 28.243 1.00 85.62 280 LYS A O 1
ATOM 2208 N N . GLU A 1 281 ? 4.509 -3.666 27.001 1.00 86.44 281 GLU A N 1
ATOM 2209 C CA . GLU A 1 281 ? 3.297 -3.928 26.217 1.00 86.44 281 GLU A CA 1
ATOM 2210 C C . GLU A 1 281 ? 3.501 -5.062 25.205 1.00 86.44 281 GLU A C 1
ATOM 2212 O O . GLU A 1 281 ? 2.589 -5.868 25.000 1.00 86.44 281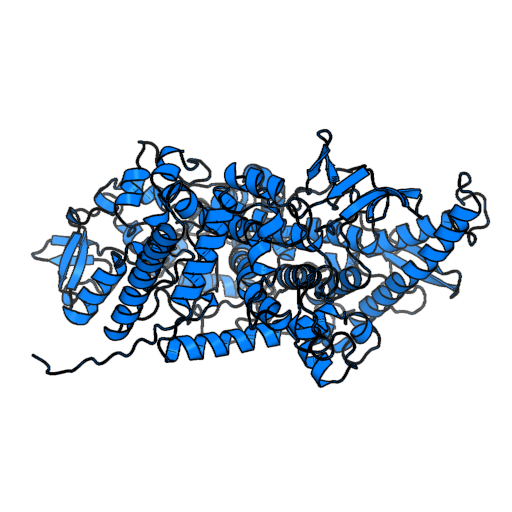 GLU A O 1
ATOM 2217 N N . ILE A 1 282 ? 4.692 -5.153 24.600 1.00 80.75 282 ILE A N 1
ATOM 2218 C CA . ILE A 1 282 ? 5.081 -6.262 23.717 1.00 80.75 282 ILE A CA 1
ATOM 2219 C C . ILE A 1 282 ? 5.069 -7.580 24.499 1.00 80.75 282 ILE A C 1
ATOM 2221 O O . ILE A 1 282 ? 4.394 -8.526 24.091 1.00 80.75 282 ILE A O 1
ATOM 2225 N N . ASP A 1 283 ? 5.761 -7.629 25.639 1.00 77.06 283 ASP A N 1
ATOM 2226 C CA . ASP A 1 283 ? 5.851 -8.804 26.511 1.00 77.06 283 ASP A CA 1
ATOM 2227 C C . ASP A 1 283 ? 4.486 -9.167 27.112 1.00 77.06 283 ASP A C 1
ATOM 2229 O O . ASP A 1 283 ? 4.137 -10.343 27.232 1.00 77.06 283 ASP A O 1
ATOM 2233 N N . GLY A 1 284 ? 3.677 -8.152 27.427 1.00 79.75 284 GLY A N 1
ATOM 2234 C CA . GLY A 1 284 ? 2.290 -8.286 27.866 1.00 79.75 284 GLY A CA 1
ATOM 2235 C C . GLY A 1 284 ? 1.315 -8.683 26.756 1.00 79.75 284 GLY A C 1
ATOM 2236 O O . GLY A 1 284 ? 0.148 -8.941 27.048 1.00 79.75 284 GLY A O 1
ATOM 2237 N N . LYS A 1 285 ? 1.773 -8.769 25.499 1.00 79.81 285 LYS A N 1
ATOM 2238 C CA . LYS A 1 285 ? 0.976 -9.145 24.323 1.00 79.81 285 LYS A CA 1
ATOM 2239 C C . LYS A 1 285 ? -0.245 -8.244 24.142 1.00 79.81 285 LYS A C 1
ATOM 2241 O O . LYS A 1 285 ? -1.342 -8.734 23.888 1.00 79.81 285 LYS A O 1
ATOM 2246 N N . ILE A 1 286 ? -0.063 -6.929 24.266 1.00 85.69 286 ILE A N 1
ATOM 2247 C CA . ILE A 1 286 ? -1.161 -5.950 24.283 1.00 85.69 286 ILE A CA 1
ATOM 2248 C C . ILE A 1 286 ? -2.212 -6.172 23.183 1.00 85.69 286 ILE A C 1
ATOM 2250 O O . ILE A 1 286 ? -3.407 -6.112 23.459 1.00 85.69 286 ILE A O 1
ATOM 2254 N N . TYR A 1 287 ? -1.792 -6.509 21.961 1.00 83.81 287 TYR A N 1
ATOM 2255 C CA . TYR A 1 287 ? -2.706 -6.706 20.835 1.00 83.81 287 TYR A CA 1
ATOM 2256 C C . TYR A 1 287 ? -3.595 -7.952 20.941 1.00 83.81 287 TYR A C 1
ATOM 2258 O O . TYR A 1 287 ? -4.626 -7.981 20.283 1.00 83.81 287 TYR A O 1
ATOM 2266 N N . ASN A 1 288 ? -3.277 -8.934 21.795 1.00 82.12 288 ASN A N 1
ATOM 2267 C CA . ASN A 1 288 ? -4.203 -10.038 22.084 1.00 82.12 288 ASN A CA 1
ATOM 2268 C C . ASN A 1 288 ? -5.506 -9.528 22.712 1.00 82.12 288 ASN A C 1
ATOM 2270 O O . ASN A 1 288 ? -6.549 -10.129 22.516 1.00 82.12 288 ASN A O 1
ATOM 2274 N N . TYR A 1 289 ? -5.455 -8.398 23.419 1.00 88.62 289 TYR A N 1
ATOM 2275 C CA . TYR A 1 289 ? -6.608 -7.771 24.060 1.00 88.62 289 TYR A CA 1
ATOM 2276 C C . TYR A 1 289 ? -7.309 -6.729 23.172 1.00 88.62 289 TYR A C 1
ATOM 2278 O O . TYR A 1 289 ? -8.273 -6.109 23.618 1.00 88.62 289 TYR A O 1
ATOM 2286 N N . ALA A 1 290 ? -6.815 -6.497 21.951 1.00 88.50 290 ALA A N 1
ATOM 2287 C CA . ALA A 1 290 ? -7.187 -5.361 21.110 1.00 88.50 290 ALA A CA 1
ATOM 2288 C C . ALA A 1 290 ? -8.365 -5.644 20.163 1.00 88.50 290 ALA A C 1
ATOM 2290 O O . ALA A 1 290 ? -8.313 -5.244 19.006 1.00 88.50 290 ALA A O 1
ATOM 2291 N N . TYR A 1 291 ? -9.388 -6.353 20.643 1.00 89.25 291 TYR A N 1
ATOM 2292 C CA . TYR A 1 291 ? -10.610 -6.679 19.901 1.00 89.25 291 TYR A CA 1
ATOM 2293 C C . TYR A 1 291 ? -11.824 -6.612 20.833 1.00 89.25 291 TYR A C 1
ATOM 2295 O O . TYR A 1 291 ? -11.705 -6.899 22.028 1.00 89.25 291 TYR A O 1
ATOM 2303 N N . SER A 1 292 ? -12.992 -6.245 20.300 1.00 92.31 292 SER A N 1
ATOM 2304 C CA . SER A 1 292 ? -14.242 -6.188 21.077 1.00 92.31 292 SER A CA 1
ATOM 2305 C C . SER A 1 292 ? -15.212 -7.347 20.826 1.00 92.31 292 SER A C 1
ATOM 2307 O O . SER A 1 292 ? -16.158 -7.501 21.604 1.00 92.31 292 SER A O 1
ATOM 2309 N N . SER A 1 293 ? -14.996 -8.149 19.776 1.00 90.88 293 SER A N 1
ATOM 2310 C CA . SER A 1 293 ? -15.960 -9.123 19.248 1.00 90.88 293 SER A CA 1
ATOM 2311 C C . SER A 1 293 ? -15.268 -10.384 18.720 1.00 90.88 293 SER A C 1
ATOM 2313 O O . SER A 1 293 ? -14.400 -10.279 17.861 1.00 90.88 293 SER A O 1
ATOM 2315 N N . VAL A 1 294 ? -15.710 -11.568 19.152 1.00 87.25 294 VAL A N 1
ATOM 2316 C CA . VAL A 1 294 ? -15.313 -12.873 18.588 1.00 87.25 294 VAL A CA 1
ATOM 2317 C C . VAL A 1 294 ? -15.998 -13.148 17.252 1.00 87.25 294 VAL A C 1
ATOM 2319 O O . VAL A 1 294 ? -15.551 -13.999 16.493 1.00 87.25 294 VAL A O 1
ATOM 2322 N N . MET A 1 295 ? -17.080 -12.423 16.941 1.00 86.25 295 MET A N 1
ATOM 2323 C CA . MET A 1 295 ? -17.749 -12.477 15.633 1.00 86.25 295 MET A CA 1
ATOM 2324 C C . MET A 1 295 ? -16.991 -11.726 14.535 1.00 86.25 295 MET A C 1
ATOM 2326 O O . MET A 1 295 ? -17.452 -11.656 13.394 1.00 86.25 295 MET A O 1
ATOM 2330 N N . ASP A 1 296 ? -15.866 -11.116 14.876 1.00 81.38 296 ASP A N 1
ATOM 2331 C CA . ASP A 1 296 ? -14.956 -10.544 13.903 1.00 81.38 296 ASP A CA 1
ATOM 2332 C C . ASP A 1 296 ? -14.021 -11.643 13.357 1.00 81.38 296 ASP A C 1
ATOM 2334 O O . ASP A 1 296 ? -13.916 -12.738 13.906 1.00 81.38 296 ASP A O 1
ATOM 2338 N N . TYR A 1 297 ? -13.363 -11.379 12.237 1.00 73.12 297 TYR A N 1
ATOM 2339 C CA . TYR A 1 297 ? -12.257 -12.178 11.741 1.00 73.12 297 TYR A CA 1
ATOM 2340 C C . TYR A 1 297 ? -10.953 -11.528 12.181 1.00 73.12 297 TYR A C 1
ATOM 2342 O O . TYR A 1 297 ? -10.264 -10.953 11.331 1.00 73.12 297 TYR A O 1
ATOM 2350 N N . ALA A 1 298 ? -10.590 -11.620 13.466 1.00 58.12 298 ALA A N 1
ATOM 2351 C CA . ALA A 1 298 ? -9.290 -11.111 13.874 1.00 58.12 298 ALA A CA 1
ATOM 2352 C C . ALA A 1 298 ? -8.213 -11.848 13.083 1.00 58.12 298 ALA A C 1
ATOM 2354 O O . ALA A 1 298 ? -8.232 -13.068 12.927 1.00 58.12 298 ALA A O 1
ATOM 2355 N N . GLY A 1 299 ? -7.247 -11.113 12.536 1.00 53.25 299 GLY A N 1
ATOM 2356 C CA . GLY A 1 299 ? -6.209 -11.693 11.671 1.00 53.25 299 GLY A CA 1
ATOM 2357 C C . GLY A 1 299 ? -5.260 -12.653 12.394 1.00 53.25 299 GLY A C 1
ATOM 2358 O O . GLY A 1 299 ? -4.202 -12.970 11.869 1.00 53.25 299 GLY A O 1
ATOM 2359 N N . ARG A 1 300 ? -5.570 -13.062 13.632 1.00 60.88 300 ARG A N 1
ATOM 2360 C CA . ARG A 1 300 ? -4.674 -13.780 14.529 1.00 60.88 300 ARG A CA 1
ATOM 2361 C C . ARG A 1 300 ? -5.426 -14.763 15.417 1.00 60.88 300 ARG A C 1
ATOM 2363 O O . ARG A 1 300 ? -6.249 -14.369 16.238 1.00 60.88 300 ARG A O 1
ATOM 2370 N N . LEU A 1 301 ? -4.988 -16.021 15.381 1.00 56.81 301 LEU A N 1
ATOM 2371 C CA . LEU A 1 301 ? -5.496 -17.098 16.241 1.00 56.81 301 LEU A CA 1
ATOM 2372 C C . LEU A 1 301 ? -5.345 -16.816 17.746 1.00 56.81 301 LEU A C 1
ATOM 2374 O O . LEU A 1 301 ? -6.086 -17.376 18.550 1.00 56.81 301 LEU A O 1
ATOM 2378 N N . THR A 1 302 ? -4.388 -15.966 18.133 1.00 58.94 302 THR A N 1
ATOM 2379 C CA . THR A 1 302 ? -4.153 -15.573 19.532 1.00 58.94 302 THR A CA 1
ATOM 2380 C C . THR A 1 302 ? -5.063 -14.445 20.015 1.00 58.94 302 THR A C 1
ATOM 2382 O O . THR A 1 302 ? -5.216 -14.296 21.223 1.00 58.94 302 THR A O 1
ATOM 2385 N N . ILE A 1 303 ? -5.628 -13.640 19.104 1.00 60.47 303 ILE A N 1
ATOM 2386 C CA . ILE A 1 303 ? -6.564 -12.558 19.443 1.00 60.47 303 ILE A CA 1
ATOM 2387 C C . ILE A 1 303 ? -7.948 -13.165 19.674 1.00 60.47 303 ILE A C 1
ATOM 2389 O O . ILE A 1 303 ? -8.494 -13.047 20.769 1.00 60.47 303 ILE A O 1
ATOM 2393 N N . ASP A 1 304 ? -8.455 -13.918 18.694 1.00 61.62 304 ASP A N 1
ATOM 2394 C CA . ASP A 1 304 ? -9.751 -14.600 18.824 1.00 61.62 304 ASP A CA 1
ATOM 2395 C C . ASP A 1 304 ? -9.738 -15.674 19.927 1.00 61.62 304 ASP A C 1
ATOM 2397 O O . ASP A 1 304 ? -10.775 -16.031 20.486 1.00 61.62 304 ASP A O 1
ATOM 2401 N N . GLY A 1 305 ? -8.551 -16.182 20.279 1.00 59.72 305 GLY A N 1
ATOM 2402 C CA . GLY A 1 305 ? -8.359 -17.177 21.334 1.00 59.72 305 GLY A CA 1
ATOM 2403 C C . GLY A 1 305 ? -8.742 -16.706 22.743 1.00 59.72 305 GLY A C 1
ATOM 2404 O O . GLY A 1 305 ? -8.901 -17.550 23.623 1.00 59.72 305 GLY A O 1
ATOM 2405 N N . LEU A 1 306 ? -8.928 -15.397 22.979 1.00 78.12 306 LEU A N 1
ATOM 2406 C CA . LEU A 1 306 ? -9.474 -14.895 24.251 1.00 78.12 306 LEU A CA 1
ATOM 2407 C C . LEU A 1 306 ? -10.984 -15.157 24.403 1.00 78.12 306 LEU A C 1
ATOM 2409 O O . LEU A 1 306 ? -11.505 -15.083 25.518 1.00 78.12 306 LEU A O 1
ATOM 2413 N N . GLY A 1 307 ? -11.676 -15.497 23.312 1.00 82.00 307 GLY A N 1
ATOM 2414 C CA . GLY A 1 307 ? -13.098 -15.820 23.306 1.00 82.00 307 GLY A CA 1
ATOM 2415 C C . GLY A 1 307 ? -14.003 -14.587 23.251 1.00 82.00 307 GLY A C 1
ATOM 2416 O O . GLY A 1 307 ? -13.732 -13.626 22.542 1.00 82.00 307 GLY A O 1
ATOM 2417 N N . VAL A 1 308 ? -15.123 -14.652 23.974 1.00 90.25 308 VAL A N 1
ATOM 2418 C CA . VAL A 1 308 ? -16.246 -13.702 23.886 1.00 90.25 308 VAL A CA 1
ATOM 2419 C C . VAL A 1 308 ? -15.846 -12.303 24.372 1.00 90.25 308 VAL A C 1
ATOM 2421 O O . VAL A 1 308 ? -15.437 -12.133 25.522 1.00 90.25 308 VAL A O 1
ATOM 2424 N N . GLY A 1 309 ? -16.016 -11.295 23.516 1.00 91.44 309 GLY A N 1
ATOM 2425 C CA . GLY A 1 309 ? -15.733 -9.893 23.811 1.00 91.44 309 GLY A CA 1
ATOM 2426 C C . GLY A 1 309 ? -16.934 -9.114 24.364 1.00 91.44 309 GLY A C 1
ATOM 2427 O O . GLY A 1 309 ? -18.059 -9.615 24.485 1.00 91.44 309 GLY A O 1
ATOM 2428 N N . LYS A 1 310 ? -16.706 -7.839 24.714 1.00 94.69 310 LYS A N 1
ATOM 2429 C CA . LYS A 1 310 ? -17.748 -6.962 25.286 1.00 94.69 310 LYS A CA 1
ATOM 2430 C C . LYS A 1 310 ? -18.879 -6.674 24.301 1.00 94.69 310 LYS A C 1
ATOM 2432 O O . LYS A 1 310 ? -20.017 -6.518 24.744 1.00 94.69 310 LYS A O 1
ATOM 2437 N N . TYR A 1 311 ? -18.583 -6.605 23.001 1.00 94.44 311 TYR A N 1
ATOM 2438 C CA . TYR A 1 311 ? -19.600 -6.442 21.963 1.00 94.44 311 TYR A CA 1
ATOM 2439 C C . TYR A 1 311 ? -20.544 -7.645 21.932 1.00 94.44 311 TYR A C 1
ATOM 2441 O O . TYR A 1 311 ? -21.759 -7.474 21.989 1.00 94.44 311 TYR A O 1
ATOM 2449 N N . ASP A 1 312 ? -19.991 -8.860 21.904 1.00 94.44 312 ASP A N 1
ATOM 2450 C CA . ASP A 1 312 ? -20.773 -10.096 21.803 1.00 94.44 312 ASP A CA 1
ATOM 2451 C C . ASP A 1 312 ? -21.734 -10.235 22.985 1.00 94.44 312 ASP A C 1
ATOM 2453 O O . ASP A 1 312 ? -22.923 -10.520 22.818 1.00 94.44 312 ASP A O 1
ATOM 2457 N N . ARG A 1 313 ? -21.234 -9.957 24.197 1.00 94.19 313 ARG A N 1
ATOM 2458 C CA . ARG A 1 313 ? -22.047 -9.951 25.416 1.00 94.19 313 ARG A CA 1
ATOM 2459 C C . ARG A 1 313 ? -23.185 -8.935 25.316 1.00 94.19 313 ARG A C 1
ATOM 2461 O O . ARG A 1 313 ? -24.326 -9.279 25.625 1.00 94.19 313 ARG A O 1
ATOM 2468 N N . ALA A 1 314 ? -22.902 -7.712 24.868 1.00 95.00 314 ALA A N 1
ATOM 2469 C CA . ALA A 1 314 ? -23.922 -6.680 24.697 1.00 95.00 314 ALA A CA 1
ATOM 2470 C C . ALA A 1 314 ? -24.960 -7.050 23.625 1.00 95.00 314 ALA A C 1
ATOM 2472 O O . ALA A 1 314 ? -26.155 -6.842 23.837 1.00 95.00 314 ALA A O 1
ATOM 2473 N N . ALA A 1 315 ? -24.534 -7.652 22.512 1.00 94.12 315 ALA A N 1
ATOM 2474 C CA . ALA A 1 315 ? -25.418 -8.095 21.438 1.00 94.12 315 ALA A CA 1
ATOM 2475 C C . ALA A 1 315 ? -26.385 -9.195 21.907 1.00 94.12 315 ALA A C 1
ATOM 2477 O O . ALA A 1 315 ? -27.586 -9.109 21.646 1.00 94.12 315 ALA A O 1
ATOM 2478 N N . ILE A 1 316 ? -25.897 -10.185 22.664 1.00 94.31 316 ILE A N 1
ATOM 2479 C CA . ILE A 1 316 ? -26.740 -11.241 23.245 1.00 94.31 316 ILE A CA 1
ATOM 2480 C C . ILE A 1 316 ? -27.709 -10.674 24.289 1.00 94.31 316 ILE A C 1
ATOM 2482 O O . ILE A 1 316 ? -28.893 -11.013 24.272 1.00 94.31 316 ILE A O 1
ATOM 2486 N N . LEU A 1 317 ? -27.250 -9.783 25.174 1.00 94.00 317 LEU A N 1
ATOM 2487 C CA . LEU A 1 317 ? -28.110 -9.139 26.178 1.00 94.00 317 LEU A CA 1
ATOM 2488 C C . LEU A 1 317 ? -29.225 -8.308 25.534 1.00 94.00 317 LEU A C 1
ATOM 2490 O O . LEU A 1 317 ? -30.371 -8.342 25.994 1.00 94.00 317 LEU A O 1
ATOM 2494 N N . TYR A 1 318 ? -28.914 -7.612 24.442 1.00 93.12 318 TYR A N 1
ATOM 2495 C CA . TYR A 1 318 ? -29.908 -6.885 23.667 1.00 93.12 318 TYR A CA 1
ATOM 2496 C C . TYR A 1 318 ? -30.897 -7.840 22.989 1.00 93.12 318 TYR A C 1
ATOM 2498 O O . TYR A 1 318 ? -32.102 -7.721 23.206 1.00 93.12 318 TYR A O 1
ATOM 2506 N N . GLY A 1 319 ? -30.398 -8.826 22.238 1.00 91.38 319 GLY A N 1
ATOM 2507 C CA . GLY A 1 319 ? -31.225 -9.741 21.447 1.00 91.38 319 GLY A CA 1
ATOM 2508 C C . GLY A 1 319 ? -32.120 -10.669 22.274 1.00 91.38 319 GLY A C 1
ATOM 2509 O O . GLY A 1 319 ? -33.265 -10.899 21.898 1.00 91.38 319 GLY A O 1
ATOM 2510 N N . TYR A 1 320 ? -31.632 -11.173 23.414 1.00 93.38 320 TYR A N 1
ATOM 2511 C CA . TYR A 1 320 ? -32.333 -12.191 24.213 1.00 93.38 320 TYR A CA 1
ATOM 2512 C C . TYR A 1 320 ? -32.949 -11.668 25.512 1.00 93.38 320 TYR A C 1
ATOM 2514 O O . TYR A 1 320 ? -33.790 -12.346 26.099 1.00 93.38 320 TYR A O 1
ATOM 2522 N N . SER A 1 321 ? -32.532 -10.498 26.003 1.00 94.25 321 SER A N 1
ATOM 2523 C CA . SER A 1 321 ? -33.038 -9.932 27.266 1.00 94.25 321 SER A CA 1
ATOM 2524 C C . SER A 1 321 ? -33.581 -8.509 27.131 1.00 94.25 321 SER A C 1
ATOM 2526 O O . SER A 1 321 ? -34.043 -7.952 28.125 1.00 94.25 321 SER A O 1
ATOM 2528 N N . ASN A 1 322 ? -33.546 -7.916 25.930 1.00 94.69 322 ASN A N 1
ATOM 2529 C CA . ASN A 1 322 ? -33.943 -6.528 25.680 1.00 94.69 322 ASN A CA 1
ATOM 2530 C C . ASN A 1 322 ? -33.242 -5.531 26.628 1.00 94.69 322 ASN A C 1
ATOM 2532 O O . ASN A 1 322 ? -33.837 -4.544 27.071 1.00 94.69 322 ASN A O 1
ATOM 2536 N N . LYS A 1 323 ? -31.979 -5.814 26.978 1.00 96.62 323 LYS A N 1
ATOM 2537 C CA . LYS A 1 323 ? -31.149 -4.980 27.855 1.00 96.62 323 LYS A CA 1
ATOM 2538 C C . LYS A 1 323 ? -30.031 -4.309 27.067 1.00 96.62 323 LYS A C 1
ATOM 2540 O O . LYS A 1 323 ? -29.477 -4.897 26.145 1.00 96.62 323 LYS A O 1
ATOM 2545 N N . VAL A 1 324 ? -29.672 -3.095 27.466 1.00 95.94 324 VAL A N 1
ATOM 2546 C CA . VAL A 1 324 ? -28.542 -2.340 26.905 1.00 95.94 324 VAL A CA 1
ATOM 2547 C C . VAL A 1 324 ? -27.620 -1.862 28.015 1.00 95.94 324 VAL A C 1
ATOM 2549 O O . VAL A 1 324 ? -28.068 -1.613 29.135 1.00 95.94 324 VAL A O 1
ATOM 2552 N N . GLU A 1 325 ? -26.332 -1.737 27.705 1.00 96.12 325 GLU A N 1
ATOM 2553 C CA . GLU A 1 325 ? -25.347 -1.204 28.642 1.00 96.12 325 GLU A CA 1
ATOM 2554 C C . GLU A 1 325 ? -25.294 0.324 28.600 1.00 96.12 325 GLU A C 1
ATOM 2556 O O . GLU A 1 325 ? -25.245 0.944 27.533 1.00 96.12 325 GLU A O 1
ATOM 2561 N N . VAL A 1 326 ? -25.263 0.929 29.784 1.00 95.19 326 VAL A N 1
ATOM 2562 C CA . VAL A 1 326 ? -25.031 2.360 29.991 1.00 95.19 326 VAL A CA 1
ATOM 2563 C C . VAL A 1 326 ? -23.892 2.570 30.985 1.00 95.19 326 VAL A C 1
ATOM 2565 O O . VAL A 1 326 ? -23.661 1.735 31.865 1.00 95.19 326 VAL A O 1
ATOM 2568 N N . TYR A 1 327 ? -23.188 3.693 30.861 1.00 95.06 327 TYR A N 1
ATOM 2569 C CA . TYR A 1 327 ? -22.184 4.107 31.835 1.00 95.06 327 TYR A CA 1
ATOM 2570 C C . TYR A 1 327 ? -22.848 4.645 33.103 1.00 95.06 327 TYR A C 1
ATOM 2572 O O . TYR A 1 327 ? -23.706 5.526 33.022 1.00 95.06 327 TYR A O 1
ATOM 2580 N N . LYS A 1 328 ? -22.410 4.162 34.272 1.00 93.94 328 LYS A N 1
ATOM 2581 C CA . LYS A 1 328 ? -22.792 4.716 35.584 1.00 93.94 328 LYS A CA 1
ATOM 2582 C C . LYS A 1 328 ? -22.243 6.133 35.748 1.00 93.94 328 LYS A C 1
ATOM 2584 O O . LYS A 1 328 ? -22.945 7.015 36.229 1.00 93.94 328 LYS A O 1
ATOM 2589 N N . ASP A 1 329 ? -21.004 6.341 35.311 1.00 91.94 329 ASP A N 1
ATOM 2590 C CA . ASP A 1 329 ? -20.352 7.641 35.202 1.00 91.94 329 ASP A CA 1
ATOM 2591 C C . ASP A 1 329 ? -19.772 7.803 33.781 1.00 91.94 329 ASP A C 1
ATOM 2593 O O . ASP A 1 329 ? -18.782 7.141 33.450 1.00 91.94 329 ASP A O 1
ATOM 2597 N N . PRO A 1 330 ? -20.370 8.649 32.919 1.00 84.12 330 PRO A N 1
ATOM 2598 C CA . PRO A 1 330 ? -19.912 8.857 31.544 1.00 84.12 330 PRO A CA 1
ATOM 2599 C C . PRO A 1 330 ? -18.650 9.732 31.441 1.00 84.12 330 PRO A C 1
ATOM 2601 O O . PRO A 1 330 ? -18.174 9.975 30.328 1.00 84.12 330 PRO A O 1
ATOM 2604 N N . GLY A 1 331 ? -18.128 10.235 32.565 1.00 85.56 331 GLY A N 1
ATOM 2605 C CA . GLY A 1 331 ? -17.043 11.208 32.599 1.00 85.56 331 GLY A CA 1
ATOM 2606 C C . GLY A 1 331 ? -17.439 12.562 32.001 1.00 85.56 331 GLY A C 1
ATOM 2607 O O . GLY A 1 331 ? -18.615 12.914 31.905 1.00 85.56 331 GLY A O 1
ATOM 2608 N N . SER A 1 332 ? -16.441 13.339 31.577 1.00 82.38 332 SER A N 1
ATOM 2609 C CA . SER A 1 332 ? -16.625 14.681 31.005 1.00 82.38 332 SER A CA 1
ATOM 2610 C C . SER A 1 332 ? -16.906 14.697 29.496 1.00 82.38 332 SER A C 1
ATOM 2612 O O . SER A 1 332 ? -16.869 15.766 28.892 1.00 82.38 332 SER A O 1
ATOM 2614 N N . VAL A 1 333 ? -17.176 13.542 28.868 1.00 83.31 333 VAL A N 1
ATOM 2615 C CA . VAL A 1 333 ? -17.204 13.394 27.394 1.00 83.31 333 VAL A CA 1
ATOM 2616 C C . VAL A 1 333 ? -18.522 12.884 26.784 1.00 83.31 333 VAL A C 1
ATOM 2618 O O . VAL A 1 333 ? -18.494 12.199 25.759 1.00 83.31 333 VAL A O 1
ATOM 2621 N N . PRO A 1 334 ? -19.704 13.223 27.330 1.00 79.44 334 PRO A N 1
ATOM 2622 C CA . PRO A 1 334 ? -20.975 12.647 26.889 1.00 79.44 334 PRO A CA 1
ATOM 2623 C C . PRO A 1 334 ? -21.245 12.774 25.381 1.00 79.44 334 PRO A C 1
ATOM 2625 O O . PRO A 1 334 ? -21.741 11.840 24.751 1.00 79.44 334 PRO A O 1
ATOM 2628 N N . GLN A 1 335 ? -20.877 13.907 24.778 1.00 81.12 335 GLN A N 1
ATOM 2629 C CA . GLN A 1 335 ? -21.067 14.144 23.346 1.00 81.12 335 GLN A CA 1
ATOM 2630 C C . GLN A 1 335 ? -20.128 13.295 22.475 1.00 81.12 335 GLN A C 1
ATOM 2632 O O . GLN A 1 335 ? -20.530 12.868 21.392 1.00 81.12 335 GLN A O 1
ATOM 2637 N N . ARG A 1 336 ? -18.924 12.961 22.964 1.00 85.56 336 ARG A N 1
ATOM 2638 C CA . ARG A 1 336 ? -17.989 12.090 22.238 1.00 85.56 336 ARG A CA 1
ATOM 2639 C C . ARG A 1 336 ? -18.475 10.655 22.162 1.00 85.56 336 ARG A C 1
ATOM 2641 O O . ARG A 1 336 ? -18.239 10.015 21.149 1.00 85.56 336 ARG A O 1
ATOM 2648 N N . TRP A 1 337 ? -19.206 10.158 23.161 1.00 87.38 337 TRP A N 1
ATOM 2649 C CA . TRP A 1 337 ? -19.814 8.823 23.077 1.00 87.38 337 TRP A CA 1
ATOM 2650 C C . TRP A 1 337 ? -20.819 8.723 21.937 1.00 87.38 337 TRP A C 1
ATOM 2652 O O . TRP A 1 337 ? -20.826 7.744 21.190 1.00 87.38 337 TRP A O 1
ATOM 2662 N N . LYS A 1 338 ? -21.625 9.775 21.758 1.00 82.31 338 LYS A N 1
ATOM 2663 C CA . LYS A 1 338 ? -22.543 9.871 20.626 1.00 82.31 338 LYS A CA 1
ATOM 2664 C C . LYS A 1 338 ? -21.781 9.946 19.300 1.00 82.31 338 LYS A C 1
ATOM 2666 O O . LYS A 1 338 ? -22.093 9.195 18.384 1.00 82.31 338 LYS A O 1
ATOM 2671 N N . GLN A 1 339 ? -20.763 10.803 19.209 1.00 83.06 339 GLN A N 1
ATOM 2672 C CA . GLN A 1 339 ? -19.947 10.946 17.998 1.00 83.06 339 GLN A CA 1
ATOM 2673 C C . GLN A 1 339 ? -19.190 9.660 17.642 1.00 83.06 339 GLN A C 1
ATOM 2675 O O . GLN A 1 339 ? -19.146 9.301 16.474 1.00 83.06 339 GLN A O 1
ATOM 2680 N N . TRP A 1 340 ? -18.652 8.941 18.629 1.00 86.69 340 TRP A N 1
ATOM 2681 C CA . TRP A 1 340 ? -18.000 7.642 18.445 1.00 86.69 340 TRP A CA 1
ATOM 2682 C C . TRP A 1 340 ? -18.964 6.610 17.861 1.00 86.69 340 TRP A C 1
ATOM 2684 O O . TRP A 1 340 ? -18.613 5.882 16.936 1.00 86.69 340 TRP A O 1
ATOM 2694 N N . PHE A 1 341 ? -20.197 6.565 18.375 1.00 82.31 341 PHE A N 1
ATOM 2695 C CA . PHE A 1 341 ? -21.233 5.681 17.848 1.00 82.31 341 PHE A CA 1
ATOM 2696 C C . PHE A 1 341 ? -21.639 6.056 16.415 1.00 82.31 341 PHE A C 1
ATOM 2698 O O . PHE A 1 341 ? -21.644 5.200 15.531 1.00 82.31 341 PHE A O 1
ATOM 2705 N N . ASP A 1 342 ? -21.950 7.331 16.172 1.00 78.56 342 ASP A N 1
ATOM 2706 C CA . ASP A 1 342 ? -22.418 7.815 14.867 1.00 78.56 342 ASP A CA 1
ATOM 2707 C C . ASP A 1 342 ? -21.325 7.718 13.791 1.00 78.56 342 ASP A C 1
ATOM 2709 O O . ASP A 1 342 ? -21.593 7.339 12.647 1.00 78.56 342 ASP A O 1
ATOM 2713 N N . GLY A 1 343 ? -20.092 8.049 14.177 1.00 75.38 343 GLY A N 1
ATOM 2714 C CA . GLY A 1 343 ? -18.889 8.021 13.352 1.00 75.38 343 GLY A CA 1
ATOM 2715 C C . GLY A 1 343 ? -18.231 6.647 13.247 1.00 75.38 343 GLY A C 1
ATOM 2716 O O . GLY A 1 343 ? -17.339 6.475 12.425 1.00 75.38 343 GLY A O 1
ATOM 2717 N N . ARG A 1 344 ? -18.714 5.653 14.009 1.00 78.06 344 ARG A N 1
ATOM 2718 C CA . ARG A 1 344 ? -18.216 4.266 14.021 1.00 78.06 344 ARG A CA 1
ATOM 2719 C C . ARG A 1 344 ? -16.717 4.194 14.302 1.00 78.06 344 ARG A C 1
ATOM 2721 O O . ARG A 1 344 ? -15.985 3.720 13.450 1.00 78.06 344 ARG A O 1
ATOM 2728 N N . SER A 1 345 ? -16.322 4.673 15.479 1.00 82.62 345 SER A N 1
ATOM 2729 C CA . SER A 1 345 ? -14.938 4.863 15.953 1.00 82.62 345 SER A CA 1
ATOM 2730 C C . SER A 1 345 ? -14.147 6.032 15.366 1.00 82.62 345 SER A C 1
ATOM 2732 O O . SER A 1 345 ? -13.161 6.444 15.973 1.00 82.62 345 SER A O 1
ATOM 2734 N N . GLU A 1 346 ? -14.599 6.650 14.272 1.00 81.88 346 GLU A N 1
ATOM 2735 C CA . GLU A 1 346 ? -13.968 7.860 13.738 1.00 81.88 346 GLU A CA 1
ATOM 2736 C C . GLU A 1 346 ? -14.761 9.116 14.127 1.00 81.88 346 GLU A C 1
ATOM 2738 O O . GLU A 1 346 ? -15.869 9.361 13.646 1.00 81.88 346 GLU A O 1
ATOM 2743 N N . ILE A 1 347 ? -14.183 9.963 14.982 1.00 84.50 347 ILE A N 1
ATOM 2744 C CA . ILE A 1 347 ? -14.758 11.275 15.308 1.00 84.50 347 ILE A CA 1
ATOM 2745 C C . ILE A 1 347 ? -14.141 12.320 14.377 1.00 84.50 347 ILE A C 1
ATOM 2747 O O . ILE A 1 347 ? -13.100 12.892 14.693 1.00 84.50 347 ILE A O 1
ATOM 2751 N N . LEU A 1 348 ? -14.798 12.574 13.240 1.00 84.56 348 LEU A N 1
ATOM 2752 C CA . LEU A 1 348 ? -14.396 13.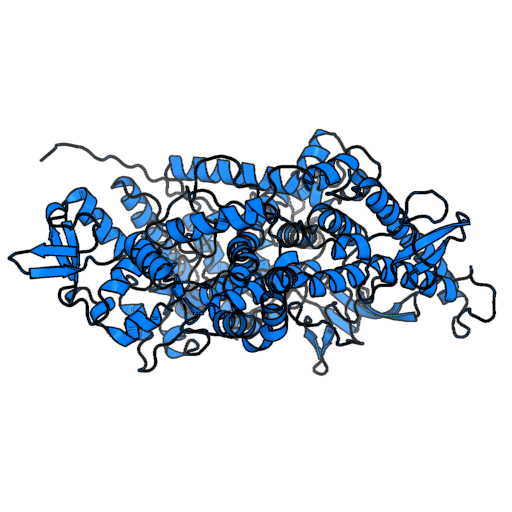577 12.247 1.00 84.56 348 LEU A CA 1
ATOM 2753 C C . LEU A 1 348 ? -15.358 14.775 12.239 1.00 84.56 348 LEU A C 1
ATOM 2755 O O . LEU A 1 348 ? -16.559 14.631 11.984 1.00 84.56 348 LEU A O 1
ATOM 2759 N N . GLN A 1 349 ?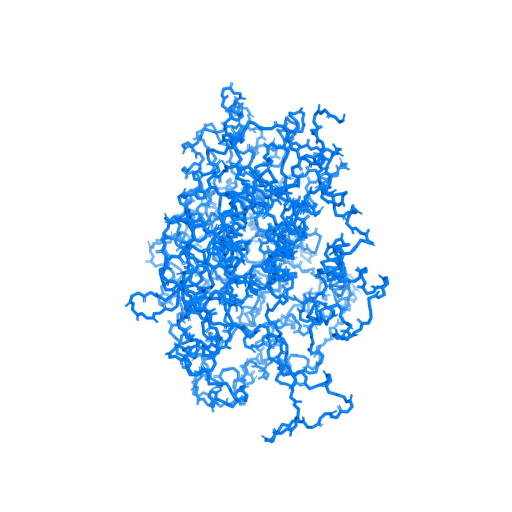 -14.827 15.972 12.490 1.00 80.06 349 GLN A N 1
ATOM 2760 C CA . GLN A 1 349 ? -15.588 17.219 12.571 1.00 80.06 349 GLN A CA 1
ATOM 2761 C C . GLN A 1 349 ? -14.976 18.337 11.720 1.00 80.06 349 GLN A C 1
ATOM 2763 O O . GLN A 1 349 ? -13.763 18.392 11.533 1.00 80.06 349 GLN A O 1
ATOM 2768 N N . PHE A 1 350 ? -15.820 19.228 11.192 1.00 83.06 350 PHE A N 1
ATOM 2769 C CA . PHE A 1 350 ? -15.410 20.342 10.336 1.00 83.06 350 PHE A CA 1
ATOM 2770 C C . PHE A 1 350 ? -15.847 21.659 10.966 1.00 83.06 350 PHE A C 1
ATOM 2772 O O . PHE A 1 350 ? -17.033 21.972 10.977 1.00 83.06 350 PHE A O 1
ATOM 2779 N N . PHE A 1 351 ? -14.890 22.428 11.488 1.00 83.38 351 PHE A N 1
ATOM 2780 C CA . PHE A 1 351 ? -15.158 23.691 12.174 1.00 83.38 351 PHE A CA 1
ATOM 2781 C C . PHE A 1 351 ? -14.660 24.899 11.385 1.00 83.38 351 PHE A C 1
ATOM 2783 O O . PHE A 1 351 ? -13.832 24.770 10.478 1.00 83.38 351 PHE A O 1
ATOM 2790 N N . VAL A 1 352 ? -15.102 26.088 11.799 1.00 79.19 352 VAL A N 1
ATOM 2791 C CA . VAL A 1 352 ? -14.606 27.400 11.354 1.00 79.19 352 VAL A CA 1
ATOM 2792 C C . VAL A 1 352 ? -13.087 27.499 11.532 1.00 79.19 352 VAL A C 1
ATOM 2794 O O . VAL A 1 352 ? -12.394 28.036 10.670 1.00 79.19 352 VAL A O 1
ATOM 2797 N N . LEU A 1 353 ? -12.557 26.965 12.638 1.00 80.94 353 LEU A N 1
ATOM 2798 C CA . LEU A 1 353 ? -11.126 27.019 12.961 1.00 80.94 353 LEU A CA 1
ATOM 2799 C C . LEU A 1 353 ? -10.295 25.920 12.278 1.00 80.94 353 LEU A C 1
ATOM 2801 O O . LEU A 1 353 ? -9.068 26.001 12.280 1.00 80.94 353 LEU A O 1
ATOM 2805 N N . GLY A 1 354 ? -10.942 24.923 11.672 1.00 85.94 354 GLY A N 1
ATOM 2806 C CA . GLY A 1 354 ? -10.280 23.826 10.976 1.00 85.94 354 GLY A CA 1
ATOM 2807 C C . GLY A 1 354 ? -11.004 22.486 11.130 1.00 85.94 354 GLY A C 1
ATOM 2808 O O . GLY A 1 354 ? -11.858 22.335 12.005 1.00 85.94 354 GLY A O 1
ATOM 2809 N N . PRO A 1 355 ? -10.677 21.503 10.280 1.00 90.12 355 PRO A N 1
ATOM 2810 C CA . PRO A 1 355 ? -11.102 20.127 10.487 1.00 90.12 355 PRO A CA 1
ATOM 2811 C C . PRO A 1 355 ? -10.402 19.521 11.711 1.00 90.12 355 PRO A C 1
ATOM 2813 O O . PRO A 1 355 ? -9.250 19.849 11.996 1.00 90.12 355 PRO A O 1
ATOM 2816 N N . GLN A 1 356 ? -11.086 18.613 12.404 1.00 89.88 356 GLN A N 1
ATOM 2817 C CA . GLN A 1 356 ? -10.563 17.870 13.547 1.00 89.88 356 GLN A CA 1
ATOM 2818 C C . GLN A 1 356 ? -10.928 16.389 13.428 1.00 89.88 356 GLN A C 1
ATOM 2820 O O . GLN A 1 356 ? -12.074 16.050 13.137 1.00 89.88 356 GLN A O 1
ATOM 2825 N N . ALA A 1 357 ? -9.961 15.514 13.696 1.00 90.19 357 ALA A N 1
ATOM 2826 C CA . ALA A 1 357 ? -10.163 14.077 13.832 1.00 90.19 357 ALA A CA 1
ATOM 2827 C C . ALA A 1 357 ? -9.660 13.646 15.213 1.00 90.19 357 ALA A C 1
ATOM 2829 O O . ALA A 1 357 ? -8.462 13.688 15.482 1.00 90.19 357 ALA A O 1
ATOM 2830 N N . VAL A 1 358 ? -10.573 13.312 16.126 1.00 88.94 358 VAL A N 1
ATOM 2831 C CA . VAL A 1 358 ? -10.215 13.048 17.527 1.00 88.94 358 VAL A CA 1
ATOM 2832 C C . VAL A 1 358 ? -9.731 11.612 17.679 1.00 88.94 358 VAL A C 1
ATOM 2834 O O . VAL A 1 358 ? -10.488 10.668 17.459 1.00 88.94 358 VAL A O 1
ATOM 2837 N N . HIS A 1 359 ? -8.484 11.451 18.115 1.00 92.88 359 HIS A N 1
ATOM 2838 C CA . HIS A 1 359 ? -7.903 10.140 18.376 1.00 92.88 359 HIS A CA 1
ATOM 2839 C C . HIS A 1 359 ? -8.568 9.427 19.570 1.00 92.88 359 HIS A C 1
ATOM 2841 O O . HIS A 1 359 ? -8.899 10.054 20.581 1.00 92.88 359 HIS A O 1
ATOM 2847 N N . TYR A 1 360 ? -8.703 8.096 19.509 1.00 91.50 360 TYR A N 1
ATOM 2848 C CA . TYR A 1 360 ? -9.371 7.302 20.554 1.00 91.50 360 TYR A CA 1
ATOM 2849 C C . TYR A 1 360 ? -8.694 7.425 21.935 1.00 91.50 360 TYR A C 1
ATOM 2851 O O . TYR A 1 360 ? -9.361 7.382 22.968 1.00 91.50 360 TYR A O 1
ATOM 2859 N N . THR A 1 361 ? -7.374 7.652 21.986 1.00 93.62 361 THR A N 1
ATOM 2860 C CA . THR A 1 361 ? -6.649 7.898 23.252 1.00 93.62 361 THR A CA 1
ATOM 2861 C C . THR A 1 361 ? -7.082 9.182 23.951 1.00 93.62 361 THR A C 1
ATOM 2863 O O . THR A 1 361 ? -6.951 9.285 25.166 1.00 93.62 361 THR A O 1
ATOM 2866 N N . THR A 1 362 ? -7.613 10.164 23.222 1.00 91.81 362 THR A N 1
ATOM 2867 C CA . THR A 1 362 ? -8.121 11.407 23.817 1.00 91.81 362 THR A CA 1
ATOM 2868 C C . THR A 1 362 ? -9.344 11.126 24.690 1.00 91.81 362 THR A C 1
ATOM 2870 O O . THR A 1 362 ? -9.507 11.744 25.738 1.00 91.81 362 THR A O 1
ATOM 2873 N N . ILE A 1 363 ? -10.168 10.140 24.315 1.00 90.50 363 ILE A N 1
ATOM 2874 C CA . ILE A 1 363 ? -11.277 9.669 25.151 1.00 90.50 363 ILE A CA 1
ATOM 2875 C C . ILE A 1 363 ? -10.724 9.065 26.446 1.00 90.50 363 ILE A C 1
ATOM 2877 O O . ILE A 1 363 ? -11.143 9.475 27.527 1.00 90.50 363 ILE A O 1
ATOM 2881 N N . TYR A 1 364 ? -9.722 8.181 26.352 1.00 92.50 364 TYR A N 1
ATOM 2882 C CA . TYR A 1 364 ? -9.067 7.611 27.535 1.00 92.50 364 TYR A CA 1
ATOM 2883 C C . TYR A 1 364 ? -8.500 8.688 28.462 1.00 92.50 364 TYR A C 1
ATOM 2885 O O . TYR A 1 364 ? -8.735 8.642 29.664 1.00 92.50 364 TYR A O 1
ATOM 2893 N N . ASN A 1 365 ? -7.800 9.682 27.920 1.00 91.25 365 ASN A N 1
ATOM 2894 C CA . ASN A 1 365 ? -7.181 10.741 28.719 1.00 91.25 365 ASN A CA 1
ATOM 2895 C C . ASN A 1 365 ? -8.202 11.604 29.476 1.00 91.25 365 ASN A C 1
ATOM 2897 O O . ASN A 1 365 ? -7.879 12.158 30.524 1.00 91.25 365 ASN A O 1
ATOM 2901 N N . GLU A 1 366 ? -9.436 11.703 28.981 1.00 90.00 366 GLU A N 1
ATOM 2902 C CA . GLU A 1 366 ? -10.496 12.487 29.621 1.00 90.00 366 GLU A CA 1
ATOM 2903 C C . GLU A 1 366 ? -11.330 11.677 30.622 1.00 90.00 366 GLU A C 1
ATOM 2905 O O . GLU A 1 366 ? -11.872 12.242 31.572 1.00 90.00 366 GLU A O 1
ATOM 2910 N N . THR A 1 367 ? -11.428 10.357 30.454 1.00 90.31 367 THR A N 1
ATOM 2911 C CA . THR A 1 367 ? -12.277 9.503 31.308 1.00 90.31 367 THR A CA 1
ATOM 2912 C C . THR A 1 367 ? -11.504 8.546 32.211 1.00 90.31 367 THR A C 1
ATOM 2914 O O . THR A 1 367 ? -12.053 8.020 33.183 1.00 90.31 367 THR A O 1
ATOM 2917 N N . GLY A 1 368 ? -10.240 8.290 31.891 1.00 91.44 368 GLY A N 1
ATOM 2918 C CA . GLY A 1 368 ? -9.396 7.285 32.521 1.00 91.44 368 GLY A CA 1
ATOM 2919 C C . GLY A 1 368 ? -9.997 5.872 32.448 1.00 91.44 368 GLY A C 1
ATOM 2920 O O . GLY A 1 368 ? -10.737 5.547 31.511 1.00 91.44 368 GLY A O 1
ATOM 2921 N N . PRO A 1 369 ? -9.755 5.033 33.475 1.00 92.06 369 PRO A N 1
ATOM 2922 C CA . PRO A 1 369 ? -10.239 3.651 33.517 1.00 92.06 369 PRO A CA 1
ATOM 2923 C C . PRO A 1 369 ? -11.763 3.490 33.422 1.00 92.06 369 PRO A C 1
ATOM 2925 O O . PRO A 1 369 ? -12.248 2.429 33.031 1.00 92.06 369 PRO A O 1
ATOM 2928 N N . LYS A 1 370 ? -12.538 4.541 33.728 1.00 92.69 370 LYS A N 1
ATOM 2929 C CA . LYS A 1 370 ? -14.009 4.516 33.655 1.00 92.69 370 LYS A CA 1
ATOM 2930 C C . LYS A 1 370 ? -14.536 4.187 32.253 1.00 92.69 370 LYS A C 1
ATOM 2932 O O . LYS A 1 370 ? -15.647 3.680 32.145 1.00 92.69 370 LYS A O 1
ATOM 2937 N N . MET A 1 371 ? -13.758 4.438 31.199 1.00 92.25 371 MET A N 1
ATOM 2938 C CA . MET A 1 371 ? -14.134 4.111 29.819 1.00 92.25 371 MET A CA 1
ATOM 2939 C C . MET A 1 371 ? -14.400 2.619 29.603 1.00 92.25 371 MET A C 1
ATOM 2941 O O . MET A 1 371 ? -15.381 2.241 28.966 1.00 92.25 371 MET A O 1
ATOM 2945 N N . TYR A 1 372 ? -13.513 1.759 30.099 1.00 91.88 372 TYR A N 1
ATOM 2946 C CA . TYR A 1 372 ? -13.503 0.356 29.690 1.00 91.88 372 TYR A CA 1
ATOM 2947 C C . TYR A 1 372 ? -13.934 -0.600 30.803 1.00 91.88 372 TYR A C 1
ATOM 2949 O O . TYR A 1 372 ? -14.381 -1.694 30.480 1.00 91.88 372 TYR A O 1
ATOM 2957 N N . LEU A 1 373 ? -13.833 -0.219 32.082 1.00 92.69 373 LEU A N 1
ATOM 2958 C CA . LEU A 1 373 ? -14.124 -1.119 33.203 1.00 92.69 373 LEU A CA 1
ATOM 2959 C C . LEU A 1 373 ? -15.594 -1.563 33.241 1.00 92.69 373 LEU A C 1
ATOM 2961 O O . LEU A 1 373 ? -16.503 -0.729 33.240 1.00 92.69 373 LEU A O 1
ATOM 2965 N N . ASP A 1 374 ? -15.812 -2.872 33.387 1.00 90.81 374 ASP A N 1
ATOM 2966 C CA . ASP A 1 374 ? -17.148 -3.470 33.517 1.00 90.81 374 ASP A CA 1
ATOM 2967 C C . ASP A 1 374 ? -17.913 -2.938 34.739 1.00 90.81 374 ASP A C 1
ATOM 2969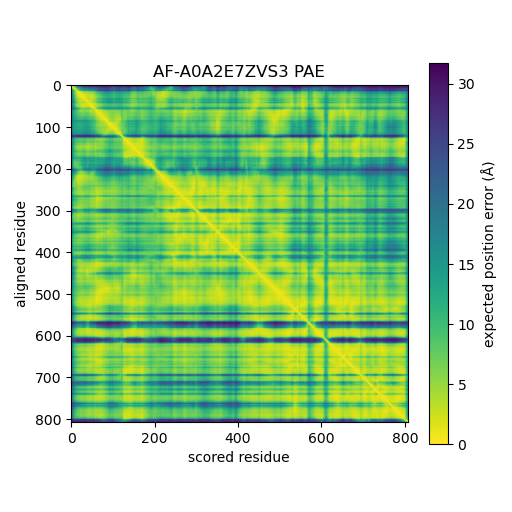 O O . ASP A 1 374 ? -19.125 -2.738 34.680 1.00 90.81 374 ASP A O 1
ATOM 2973 N N . ASP A 1 375 ? -17.213 -2.601 35.826 1.00 92.94 375 ASP A N 1
ATOM 2974 C CA . ASP A 1 375 ? -17.830 -2.040 37.034 1.00 92.94 375 ASP A CA 1
ATOM 2975 C C . ASP A 1 375 ? -18.449 -0.651 36.813 1.00 92.94 375 ASP A C 1
ATOM 2977 O O . ASP A 1 375 ? -19.317 -0.243 37.591 1.00 92.94 375 ASP A O 1
ATOM 2981 N N . ASN A 1 376 ? -18.064 0.071 35.753 1.00 94.88 376 ASN A N 1
ATOM 2982 C CA . ASN A 1 376 ? -18.706 1.328 35.356 1.00 94.88 376 ASN A CA 1
ATOM 2983 C C . ASN A 1 376 ? -19.887 1.119 34.390 1.00 94.88 376 ASN A C 1
ATOM 2985 O O . ASN A 1 376 ? -20.505 2.088 33.956 1.00 94.88 376 ASN A O 1
ATOM 2989 N N . ARG A 1 377 ? -20.232 -0.125 34.051 1.00 94.88 377 ARG A N 1
ATOM 2990 C CA . ARG A 1 377 ? -21.335 -0.460 33.146 1.00 94.88 377 ARG A CA 1
ATOM 2991 C C . ARG A 1 377 ? -22.509 -1.012 33.949 1.00 94.88 377 ARG A C 1
ATOM 2993 O O . ARG A 1 377 ? -22.340 -1.711 34.950 1.00 94.88 377 ARG A O 1
ATOM 3000 N N . MET A 1 378 ? -23.726 -0.660 33.554 1.00 95.44 378 MET A N 1
ATOM 3001 C CA . MET A 1 378 ? -24.952 -1.237 34.108 1.00 95.44 378 MET A CA 1
ATOM 3002 C C . MET A 1 378 ? -25.976 -1.497 33.012 1.00 95.44 378 MET A C 1
ATOM 3004 O O . MET A 1 378 ? -25.960 -0.846 31.971 1.00 95.44 378 MET A O 1
ATOM 3008 N N . LEU A 1 379 ? -26.871 -2.451 33.264 1.00 96.69 379 LEU A N 1
ATOM 3009 C CA . LEU A 1 379 ? -27.926 -2.818 32.330 1.00 96.69 379 LEU A CA 1
ATOM 3010 C C . LEU A 1 379 ? -29.198 -2.027 32.606 1.00 96.69 379 LEU A C 1
ATOM 3012 O O . LEU A 1 379 ? -29.648 -1.936 33.747 1.00 96.69 379 LEU A O 1
ATOM 3016 N N . VAL A 1 380 ? -29.807 -1.532 31.537 1.00 96.38 380 VAL A N 1
ATOM 3017 C CA . VAL A 1 380 ? -31.128 -0.897 31.547 1.00 96.38 380 VAL A CA 1
ATOM 3018 C C . VAL A 1 380 ? -32.003 -1.529 30.470 1.00 96.38 380 VAL A C 1
ATOM 3020 O O . VAL A 1 380 ? -31.496 -2.160 29.541 1.00 96.38 380 VAL A O 1
ATOM 3023 N N . ASP A 1 381 ? -33.322 -1.409 30.599 1.00 95.62 381 ASP A N 1
ATOM 3024 C CA . ASP A 1 381 ? -34.246 -1.851 29.551 1.00 95.62 381 ASP A CA 1
ATOM 3025 C C . ASP A 1 381 ? -34.052 -1.028 28.277 1.00 95.62 381 ASP A C 1
ATOM 3027 O O . ASP A 1 381 ? -34.045 0.195 28.328 1.00 95.62 381 ASP A O 1
ATOM 3031 N N . ALA A 1 382 ? -33.956 -1.672 27.112 1.00 92.81 382 ALA A N 1
ATOM 3032 C CA . ALA A 1 382 ? -33.765 -0.961 25.845 1.00 92.81 382 ALA A CA 1
ATOM 3033 C C . ALA A 1 382 ? -34.895 0.043 25.546 1.00 92.81 382 ALA A C 1
ATOM 3035 O O . ALA A 1 382 ? -34.681 1.033 24.851 1.00 92.81 382 ALA A O 1
ATOM 3036 N N . GLY A 1 383 ? -36.090 -0.188 26.101 1.00 92.38 383 GLY A N 1
ATOM 3037 C CA . GLY A 1 383 ? -37.233 0.720 25.994 1.00 92.38 383 GLY A CA 1
ATOM 3038 C C . GLY A 1 383 ? -37.077 2.045 26.749 1.00 92.38 383 GLY A C 1
ATOM 3039 O O . GLY A 1 383 ? -37.893 2.937 26.542 1.00 92.38 383 GLY A O 1
ATOM 3040 N N . THR A 1 384 ? -36.059 2.198 27.604 1.00 93.81 384 THR A N 1
ATOM 3041 C CA . THR A 1 384 ? -35.764 3.468 28.293 1.00 93.81 384 THR A CA 1
ATOM 3042 C C . THR A 1 384 ? -34.827 4.375 27.501 1.00 93.81 384 THR A C 1
ATOM 3044 O O . THR A 1 384 ? -34.530 5.485 27.954 1.00 93.81 384 THR A O 1
ATOM 3047 N N . LEU A 1 385 ? -34.354 3.917 26.334 1.00 93.12 385 LEU A N 1
ATOM 3048 C CA . LEU A 1 385 ? -33.487 4.700 25.469 1.00 93.12 385 LEU A CA 1
ATOM 3049 C C . LEU A 1 385 ? -34.217 5.910 24.871 1.00 93.12 385 LEU A C 1
ATOM 3051 O O . LEU A 1 385 ? -35.397 5.855 24.522 1.00 93.12 385 LEU A O 1
ATOM 3055 N N . SER A 1 386 ? -33.474 6.999 24.703 1.00 90.50 386 SER A N 1
ATOM 3056 C CA . SER A 1 386 ? -33.881 8.177 23.946 1.00 90.50 386 SER A CA 1
ATOM 3057 C C . SER A 1 386 ? -34.119 7.837 22.470 1.00 90.50 386 SER A C 1
ATOM 3059 O O . SER A 1 386 ? -33.634 6.834 21.947 1.00 90.50 386 SER A O 1
ATOM 3061 N N . THR A 1 387 ? -34.832 8.710 21.752 1.00 86.69 387 THR A N 1
ATOM 3062 C CA . THR A 1 387 ? -35.137 8.531 20.320 1.00 86.69 387 THR A CA 1
ATOM 3063 C C . THR A 1 387 ? -33.887 8.392 19.444 1.00 86.69 387 THR A C 1
ATOM 3065 O O . THR A 1 387 ? -33.914 7.689 18.438 1.00 86.69 387 THR A O 1
ATOM 3068 N N . ASP A 1 388 ? -32.791 9.060 19.808 1.00 81.31 388 ASP A N 1
ATOM 3069 C CA . ASP A 1 388 ? -31.497 8.968 19.119 1.00 81.31 388 ASP A CA 1
ATOM 3070 C C . ASP A 1 388 ? -30.611 7.822 19.646 1.00 81.31 388 ASP A C 1
ATOM 3072 O O . ASP A 1 388 ? -29.469 7.680 19.215 1.00 81.31 388 ASP A O 1
ATOM 3076 N N . LEU A 1 389 ? -31.137 7.003 20.565 1.00 87.12 389 LEU A N 1
ATOM 3077 C CA . LEU A 1 389 ? -30.499 5.838 21.183 1.00 87.12 389 LEU A CA 1
ATOM 3078 C C . LEU A 1 389 ? -29.211 6.150 21.962 1.00 87.12 389 LEU A C 1
ATOM 3080 O O . LEU A 1 389 ? -28.463 5.230 22.292 1.00 87.12 389 LEU A O 1
ATOM 3084 N N . SER A 1 390 ? -28.923 7.420 22.254 1.00 85.12 390 SER A N 1
ATOM 3085 C CA . SER A 1 390 ? -27.666 7.830 22.890 1.00 85.12 390 SER A CA 1
ATOM 3086 C C . SER A 1 390 ? -27.714 7.777 24.420 1.00 85.12 390 SER A C 1
ATOM 3088 O O . SER A 1 390 ? -26.677 7.609 25.066 1.00 85.12 390 SER A O 1
ATOM 3090 N N . GLN A 1 391 ? -28.905 7.888 25.009 1.00 90.81 391 GLN A N 1
ATOM 3091 C CA . GLN A 1 391 ? -29.110 8.013 26.451 1.00 90.81 391 GLN A CA 1
ATOM 3092 C C . GLN A 1 391 ? -30.241 7.108 26.931 1.00 90.81 391 GLN A C 1
ATOM 3094 O O . GLN A 1 391 ? -31.120 6.763 26.153 1.00 90.81 391 GLN A O 1
ATOM 3099 N N . ALA A 1 392 ? -30.249 6.768 28.217 1.00 93.12 392 ALA A N 1
ATOM 3100 C CA . ALA A 1 392 ? -31.347 6.079 28.887 1.00 93.12 392 ALA A CA 1
ATOM 3101 C C . ALA A 1 392 ? -31.824 6.882 30.100 1.00 93.12 392 ALA A C 1
ATOM 3103 O O . ALA A 1 392 ? -30.996 7.402 30.852 1.00 93.12 392 ALA A O 1
ATOM 3104 N N . SER A 1 393 ? -33.139 6.945 30.322 1.00 92.12 393 SER A N 1
ATOM 3105 C CA . SER A 1 393 ? -33.707 7.540 31.538 1.00 92.12 393 SER A CA 1
ATOM 3106 C C . SER A 1 393 ? -34.195 6.457 32.496 1.00 92.12 393 SER A C 1
ATOM 3108 O O . SER A 1 393 ? -35.086 5.679 32.161 1.00 92.12 393 SER A O 1
ATOM 3110 N N . VAL A 1 394 ? -33.608 6.402 33.692 1.00 92.00 394 VAL A N 1
ATOM 3111 C CA . VAL A 1 394 ? -33.969 5.443 34.747 1.00 92.00 394 VAL A CA 1
ATOM 3112 C C . VAL A 1 394 ? -34.121 6.209 36.054 1.00 92.00 394 VAL A C 1
ATOM 3114 O O . VAL A 1 394 ? -33.222 6.947 36.443 1.00 92.00 394 VAL A O 1
ATOM 3117 N N . ASP A 1 395 ? -35.282 6.081 36.699 1.00 89.94 395 ASP A N 1
ATOM 3118 C CA . ASP A 1 395 ? -35.608 6.733 37.978 1.00 89.94 395 ASP A CA 1
ATOM 3119 C C . ASP A 1 395 ? -35.323 8.250 38.012 1.00 89.94 395 ASP A C 1
ATOM 3121 O O . ASP A 1 395 ? -34.878 8.812 39.012 1.00 89.94 395 ASP A O 1
ATOM 3125 N N . GLY A 1 396 ? -35.566 8.934 36.888 1.00 86.56 396 GLY A N 1
ATOM 3126 C CA . GLY A 1 396 ? -35.332 10.376 36.743 1.00 86.56 396 GLY A CA 1
ATOM 3127 C C . GLY A 1 396 ? -33.863 10.775 36.558 1.00 86.56 396 GLY A C 1
ATOM 3128 O O . GLY A 1 396 ? -33.575 11.962 36.412 1.00 86.56 396 GLY A O 1
ATOM 3129 N N . GLN A 1 397 ? -32.937 9.814 36.518 1.00 90.44 397 GLN A N 1
ATOM 3130 C CA . GLN A 1 397 ? -31.538 10.025 36.153 1.00 90.44 397 GLN A CA 1
ATOM 3131 C C . GLN A 1 397 ? -31.309 9.689 34.677 1.00 90.44 397 GLN A C 1
ATOM 3133 O O . GLN A 1 397 ? -32.000 8.851 34.097 1.00 90.44 397 GLN A O 1
ATOM 3138 N N . THR A 1 398 ? -30.351 10.379 34.058 1.00 90.62 398 THR A N 1
ATOM 3139 C CA . THR A 1 398 ? -29.959 10.153 32.661 1.00 90.62 398 THR A CA 1
ATOM 3140 C C . THR A 1 398 ? -28.595 9.485 32.621 1.00 90.62 398 THR A C 1
ATOM 3142 O O . THR A 1 398 ? -27.636 10.007 33.187 1.00 90.62 398 THR A O 1
ATOM 3145 N N . TYR A 1 399 ? -28.512 8.366 31.913 1.00 92.88 399 TYR A N 1
ATOM 3146 C CA . TYR A 1 399 ? -27.281 7.621 31.678 1.00 92.88 399 TYR A CA 1
ATOM 3147 C C . TYR A 1 399 ? -26.948 7.619 30.189 1.00 92.88 399 TYR A C 1
ATOM 3149 O O . TYR A 1 399 ? -27.842 7.702 29.349 1.00 92.88 399 TYR A O 1
ATOM 3157 N N . TYR A 1 400 ? -25.667 7.503 29.852 1.00 92.19 400 TYR A N 1
ATOM 3158 C CA . TYR A 1 400 ? -25.219 7.447 28.460 1.00 92.19 400 TYR A CA 1
ATOM 3159 C C . TYR A 1 400 ? -25.007 6.005 28.043 1.00 92.19 400 TYR A C 1
ATOM 3161 O O . TYR A 1 400 ? -24.362 5.239 28.761 1.00 92.19 400 TYR A O 1
ATOM 3169 N N . ARG A 1 401 ? -25.534 5.642 26.876 1.00 92.56 401 ARG A N 1
ATOM 3170 C CA . ARG A 1 401 ? -25.345 4.310 26.310 1.00 92.56 401 ARG A CA 1
ATOM 3171 C C . ARG A 1 401 ? -23.867 4.081 26.010 1.00 92.56 401 ARG A C 1
ATOM 3173 O O . ARG A 1 401 ? -23.209 4.947 25.436 1.00 92.56 401 ARG A O 1
ATOM 3180 N N . VAL A 1 402 ? -23.369 2.899 26.358 1.00 94.56 402 VAL A N 1
ATOM 3181 C CA . VAL A 1 402 ? -22.051 2.441 25.914 1.00 94.56 402 VAL A CA 1
ATOM 3182 C C . VAL A 1 402 ? -22.076 2.325 24.384 1.00 94.56 402 VAL A C 1
ATOM 3184 O O . VAL A 1 402 ? -22.934 1.618 23.843 1.00 94.56 402 VAL A O 1
ATOM 3187 N N . PRO A 1 403 ? -21.190 3.021 23.655 1.00 91.81 403 PRO A N 1
ATOM 3188 C CA . PRO A 1 403 ? -21.208 2.973 22.206 1.00 91.81 403 PRO A CA 1
ATOM 3189 C C . PRO A 1 403 ? -20.429 1.749 21.722 1.00 91.81 403 PRO A C 1
ATOM 3191 O O . PRO A 1 403 ? -19.248 1.621 22.013 1.00 91.81 403 PRO A O 1
ATOM 3194 N N . TYR A 1 404 ? -21.096 0.869 20.981 1.00 92.75 404 TYR A N 1
ATOM 3195 C CA . TYR A 1 404 ? -20.507 -0.317 20.358 1.00 92.75 404 TYR A CA 1
ATOM 3196 C C . TYR A 1 404 ? -20.406 -0.135 18.848 1.00 92.75 404 TYR A C 1
ATOM 3198 O O . TYR A 1 404 ? -21.371 0.313 18.216 1.00 92.75 404 TYR A O 1
ATOM 3206 N N . VAL A 1 405 ? -19.270 -0.514 18.262 1.00 89.62 405 VAL A N 1
ATOM 3207 C CA . VAL A 1 405 ? -19.078 -0.471 16.806 1.00 89.62 405 VAL A CA 1
ATOM 3208 C C . VAL A 1 405 ? -19.551 -1.788 16.194 1.00 89.62 405 VAL A C 1
ATOM 3210 O O . VAL A 1 405 ? -19.191 -2.872 16.646 1.00 89.62 405 VAL A O 1
ATOM 3213 N N . TYR A 1 406 ? -20.385 -1.691 15.155 1.00 87.25 406 TYR A N 1
ATOM 3214 C CA . TYR A 1 406 ? -20.868 -2.845 14.400 1.00 87.25 406 TYR A CA 1
ATOM 3215 C C . TYR A 1 406 ? -20.708 -2.639 12.897 1.00 87.25 406 TYR A C 1
ATOM 3217 O O . TYR A 1 406 ? -21.162 -1.630 12.339 1.00 87.25 406 TYR A O 1
ATOM 3225 N N . CYS A 1 407 ? -20.130 -3.630 12.223 1.00 83.12 407 CYS A N 1
ATOM 3226 C CA . CYS A 1 407 ? -20.049 -3.656 10.774 1.00 83.12 407 CYS A CA 1
ATOM 3227 C C . CYS A 1 407 ? -20.057 -5.079 10.200 1.00 83.12 407 CYS A C 1
ATOM 3229 O O . CYS A 1 407 ? -19.512 -5.987 10.795 1.00 83.12 407 CYS A O 1
ATOM 3231 N N . THR A 1 408 ? -20.661 -5.301 9.029 1.00 79.56 408 THR A N 1
ATOM 3232 C CA . THR A 1 408 ? -20.794 -6.647 8.437 1.00 79.56 408 THR A CA 1
ATOM 3233 C C . THR A 1 408 ? -20.683 -6.606 6.905 1.00 79.56 408 THR A C 1
ATOM 3235 O O . THR A 1 408 ? -20.504 -5.535 6.326 1.00 79.56 408 THR A O 1
ATOM 3238 N N . HIS A 1 409 ? -20.818 -7.755 6.236 1.00 68.38 409 HIS A N 1
ATOM 3239 C CA . HIS A 1 409 ? -20.542 -8.031 4.810 1.00 68.38 409 HIS A CA 1
ATOM 3240 C C . HIS A 1 409 ? -20.954 -6.962 3.789 1.00 68.38 409 HIS A C 1
ATOM 3242 O O . HIS A 1 409 ? -20.257 -6.762 2.802 1.00 68.38 409 HIS A O 1
ATOM 3248 N N . GLY A 1 410 ? -22.061 -6.246 4.006 1.00 61.75 410 GLY A N 1
ATOM 3249 C CA . GLY A 1 410 ? -22.488 -5.171 3.101 1.00 61.75 410 GLY A CA 1
ATOM 3250 C C . GLY A 1 410 ? -21.559 -3.949 3.087 1.00 61.75 410 GLY A C 1
ATOM 3251 O O . GLY A 1 410 ? -21.788 -3.026 2.308 1.00 61.75 410 GLY A O 1
ATOM 3252 N N . ARG A 1 411 ? -20.565 -3.907 3.983 1.00 62.06 411 ARG A N 1
ATOM 3253 C CA . ARG A 1 411 ? -19.636 -2.787 4.181 1.00 62.06 411 ARG A CA 1
ATOM 3254 C C . ARG A 1 411 ? -18.184 -3.214 4.430 1.00 62.06 411 ARG A C 1
ATOM 3256 O O . ARG A 1 411 ? -17.352 -2.349 4.678 1.00 62.06 411 ARG A O 1
ATOM 3263 N N . SER A 1 412 ? -17.891 -4.514 4.383 1.00 68.38 412 SER A N 1
ATOM 3264 C CA . SER A 1 412 ? -16.555 -5.046 4.671 1.00 68.38 412 SER A CA 1
ATOM 3265 C C . SER A 1 412 ? -15.541 -4.628 3.613 1.00 68.38 412 SER A C 1
ATOM 3267 O O . SER A 1 412 ? -15.859 -4.715 2.425 1.00 68.38 412 SER A O 1
ATOM 3269 N N . ASP A 1 413 ? -14.322 -4.286 4.032 1.00 64.69 413 ASP A N 1
ATOM 3270 C CA . ASP A 1 413 ? -13.229 -3.891 3.132 1.00 64.69 413 ASP A CA 1
ATOM 3271 C C . ASP A 1 413 ? -13.654 -2.759 2.170 1.00 64.69 413 ASP A C 1
ATOM 3273 O O . ASP A 1 413 ? -13.462 -2.865 0.964 1.00 64.69 413 ASP A O 1
ATOM 3277 N N . LEU A 1 414 ? -14.318 -1.704 2.655 1.00 62.28 414 LEU A N 1
ATOM 3278 C CA . LEU A 1 414 ? -14.665 -0.532 1.826 1.00 62.28 414 LEU A CA 1
ATOM 3279 C C . LEU A 1 414 ? -13.837 0.719 2.160 1.00 62.28 414 LEU A C 1
ATOM 3281 O O . LEU A 1 414 ? -13.916 1.710 1.436 1.00 62.28 414 LEU A O 1
ATOM 3285 N N . SER A 1 415 ? -13.060 0.675 3.241 1.00 70.69 415 SER A N 1
ATOM 3286 C CA . SER A 1 415 ? -12.261 1.779 3.778 1.00 70.69 415 SER A CA 1
ATOM 3287 C C . SER A 1 415 ? -11.124 1.242 4.651 1.00 70.69 415 SER A C 1
ATOM 3289 O O . SER A 1 415 ? -10.805 0.060 4.593 1.00 70.69 415 SER A O 1
ATOM 3291 N N . ASP A 1 416 ? -10.514 2.101 5.463 1.00 79.00 416 ASP A N 1
ATOM 3292 C CA . ASP A 1 416 ? -9.552 1.782 6.525 1.00 79.00 416 ASP A CA 1
ATOM 3293 C C . ASP A 1 416 ? -10.190 1.240 7.823 1.00 79.00 416 ASP A C 1
ATOM 3295 O O . ASP A 1 416 ? -9.503 1.067 8.830 1.00 79.00 416 ASP A O 1
ATOM 3299 N N . SER A 1 417 ? -11.494 0.966 7.786 1.00 79.50 417 SER A N 1
ATOM 3300 C CA . SER A 1 417 ? -12.351 0.491 8.880 1.00 79.50 417 SER A CA 1
ATOM 3301 C C . SER A 1 417 ? -13.262 -0.629 8.379 1.00 79.50 417 SER A C 1
ATOM 3303 O O . SER A 1 417 ? -13.401 -0.830 7.166 1.00 79.50 417 SER A O 1
ATOM 3305 N N . CYS A 1 418 ? -13.908 -1.358 9.293 1.00 80.19 418 CYS A N 1
ATOM 3306 C CA . CYS A 1 418 ? -14.729 -2.525 8.943 1.00 80.19 418 CYS A CA 1
ATOM 3307 C C . CYS A 1 418 ? -13.948 -3.569 8.123 1.00 80.19 418 CYS A C 1
ATOM 3309 O O . CYS A 1 418 ? -14.373 -4.035 7.053 1.00 80.19 418 CYS A O 1
ATOM 3311 N N . LEU A 1 419 ? -12.740 -3.864 8.580 1.00 77.50 419 LEU A N 1
ATOM 3312 C CA . LEU A 1 419 ? -11.812 -4.726 7.879 1.00 77.50 419 LEU A CA 1
ATOM 3313 C C . LEU A 1 419 ? -11.919 -6.144 8.411 1.00 77.50 419 LEU A C 1
ATOM 3315 O O . LEU A 1 419 ? -12.277 -6.386 9.549 1.00 77.50 419 LEU A O 1
ATOM 3319 N N . THR A 1 420 ? -11.616 -7.103 7.546 1.00 75.38 420 THR A N 1
ATOM 3320 C CA . THR A 1 420 ? -11.394 -8.475 8.008 1.00 75.38 420 THR A CA 1
ATOM 3321 C C . THR A 1 420 ? -9.902 -8.698 8.173 1.00 75.38 420 THR A C 1
ATOM 3323 O O . THR A 1 420 ? -9.131 -8.285 7.306 1.00 75.38 420 THR A O 1
ATOM 3326 N N . ARG A 1 421 ? -9.466 -9.460 9.169 1.00 73.12 421 ARG A N 1
ATOM 3327 C CA . ARG A 1 421 ? -8.052 -9.828 9.357 1.00 73.12 421 ARG A CA 1
ATOM 3328 C C . ARG A 1 421 ? -7.136 -8.623 9.523 1.00 73.12 421 ARG A C 1
ATOM 3330 O O . ARG A 1 421 ? -6.111 -8.500 8.857 1.00 73.12 421 ARG A O 1
ATOM 3337 N N . ASP A 1 422 ? -7.546 -7.707 10.368 1.00 77.38 422 ASP A N 1
ATOM 3338 C CA . ASP A 1 422 ? -6.780 -6.548 10.785 1.00 77.38 422 ASP A CA 1
ATOM 3339 C C . ASP A 1 422 ? -6.674 -6.539 12.310 1.00 77.38 422 ASP A C 1
ATOM 3341 O O . ASP A 1 422 ? -7.364 -7.278 13.009 1.00 77.38 422 ASP A O 1
ATOM 3345 N N . PHE A 1 423 ? -5.763 -5.733 12.837 1.00 77.94 423 PHE A N 1
ATOM 3346 C CA . PHE A 1 423 ? -5.646 -5.480 14.267 1.00 77.94 423 PHE A CA 1
ATOM 3347 C C . PHE A 1 423 ? -4.893 -4.169 14.479 1.00 77.94 423 PHE A C 1
ATOM 3349 O O . PHE A 1 423 ? -4.036 -3.803 13.675 1.00 77.94 423 PHE A O 1
ATOM 3356 N N . GLY A 1 424 ? -5.218 -3.467 15.560 1.00 84.50 424 GLY A N 1
ATOM 3357 C CA . GLY A 1 424 ? -4.802 -2.082 15.783 1.00 84.50 424 GLY A CA 1
ATOM 3358 C C . GLY A 1 424 ? -6.022 -1.179 15.935 1.00 84.50 424 GLY A C 1
ATOM 3359 O O . GLY A 1 424 ? -7.022 -1.377 15.251 1.00 84.50 424 GLY A O 1
ATOM 3360 N N . ALA A 1 425 ? -5.946 -0.225 16.860 1.00 88.50 425 ALA A N 1
ATOM 3361 C CA . ALA A 1 425 ? -7.063 0.641 17.230 1.00 88.50 425 ALA A CA 1
ATOM 3362 C C . ALA A 1 425 ? -7.246 1.840 16.287 1.00 88.50 425 ALA A C 1
ATOM 3364 O O . ALA A 1 425 ? -8.297 2.476 16.308 1.00 88.50 425 ALA A O 1
ATOM 3365 N N . ASP A 1 426 ? -6.239 2.151 15.471 1.00 90.19 426 ASP A N 1
ATOM 3366 C CA . ASP A 1 426 ? -6.287 3.202 14.457 1.00 90.19 426 ASP A CA 1
ATOM 3367 C C . ASP A 1 426 ? -5.678 2.742 13.118 1.00 90.19 426 ASP A C 1
ATOM 3369 O O . ASP A 1 426 ? -5.054 1.680 13.009 1.00 90.19 426 ASP A O 1
ATOM 3373 N N . SER A 1 427 ? -5.847 3.563 12.079 1.00 90.00 427 SER A N 1
ATOM 3374 C CA . SER A 1 427 ? -5.367 3.285 10.722 1.00 90.00 427 SER A CA 1
ATOM 3375 C C . SER A 1 427 ? -3.840 3.153 10.637 1.00 90.00 427 SER A C 1
ATOM 3377 O O . SER A 1 427 ? -3.333 2.384 9.822 1.00 90.00 427 SER A O 1
ATOM 3379 N N . MET A 1 428 ? -3.076 3.847 11.485 1.00 91.94 428 MET A N 1
ATOM 3380 C CA . MET A 1 428 ? -1.618 3.713 11.526 1.00 91.94 428 MET A CA 1
ATOM 3381 C C . MET A 1 428 ? -1.230 2.322 12.028 1.00 91.94 428 MET A C 1
ATOM 3383 O O . MET A 1 428 ? -0.531 1.595 11.318 1.00 91.94 428 MET A O 1
ATOM 3387 N N . GLU A 1 429 ? -1.740 1.929 13.201 1.00 89.81 429 GLU A N 1
ATOM 3388 C CA . GLU A 1 429 ? -1.489 0.616 13.801 1.00 89.81 429 GLU A CA 1
ATOM 3389 C C . GLU A 1 429 ? -1.899 -0.496 12.828 1.00 89.81 429 GLU A C 1
ATOM 3391 O O . GLU A 1 429 ? -1.089 -1.372 12.515 1.00 89.81 429 GLU A O 1
ATOM 3396 N N . ARG A 1 430 ? -3.114 -0.425 12.267 1.00 87.62 430 ARG A N 1
ATOM 3397 C CA . ARG A 1 430 ? -3.600 -1.433 11.316 1.00 87.62 430 ARG A CA 1
ATOM 3398 C C . ARG A 1 430 ? -2.728 -1.531 10.064 1.00 87.62 430 ARG A C 1
ATOM 3400 O O . ARG A 1 430 ? -2.417 -2.646 9.649 1.00 87.62 430 ARG A O 1
ATOM 3407 N N . MET A 1 431 ? -2.301 -0.411 9.460 1.00 89.81 431 MET A N 1
ATOM 3408 C CA . MET A 1 431 ? -1.460 -0.457 8.250 1.00 89.81 431 MET A CA 1
ATOM 3409 C C . MET A 1 431 ? -0.082 -1.003 8.581 1.00 89.81 431 MET A C 1
ATOM 3411 O O . MET A 1 431 ? 0.448 -1.821 7.836 1.00 89.81 431 MET A O 1
ATOM 3415 N N . GLN A 1 432 ? 0.512 -0.555 9.688 1.00 86.75 432 GLN A N 1
ATOM 3416 C CA . GLN A 1 432 ? 1.836 -0.998 10.110 1.00 86.75 432 GLN A CA 1
ATOM 3417 C C . GLN A 1 432 ? 1.879 -2.518 10.215 1.00 86.75 432 GLN A C 1
ATOM 3419 O O . GLN A 1 432 ? 2.749 -3.174 9.638 1.00 86.75 432 GLN A O 1
ATOM 3424 N N . HIS A 1 433 ? 0.902 -3.059 10.929 1.00 80.69 433 HIS A N 1
ATOM 3425 C CA . HIS A 1 433 ? 0.733 -4.482 11.134 1.00 80.69 433 HIS A CA 1
ATOM 3426 C C . HIS A 1 433 ? 0.491 -5.230 9.837 1.00 80.69 433 HIS A C 1
ATOM 3428 O O . HIS A 1 433 ? 1.181 -6.206 9.553 1.00 80.69 433 HIS A O 1
ATOM 3434 N N . PHE A 1 434 ? -0.424 -4.720 9.020 1.00 83.00 434 PHE A N 1
ATOM 3435 C CA . PHE A 1 434 ? -0.736 -5.280 7.719 1.00 83.00 434 PHE A CA 1
ATOM 3436 C C . PHE A 1 434 ? 0.509 -5.374 6.821 1.00 83.00 434 PHE A C 1
ATOM 3438 O O . PHE A 1 434 ? 0.841 -6.450 6.329 1.00 83.00 434 PHE A O 1
ATOM 3445 N N . LEU A 1 435 ? 1.257 -4.281 6.642 1.00 86.00 435 LEU A N 1
ATOM 3446 C CA . LEU A 1 435 ? 2.457 -4.262 5.795 1.00 86.00 435 LEU A CA 1
ATOM 3447 C C . LEU A 1 435 ? 3.567 -5.173 6.333 1.00 86.00 435 LEU A C 1
ATOM 3449 O O . LEU A 1 435 ? 4.204 -5.887 5.554 1.00 86.00 435 LEU A O 1
ATOM 3453 N N . ALA A 1 436 ? 3.785 -5.172 7.651 1.00 78.50 436 ALA A N 1
ATOM 3454 C CA . ALA A 1 436 ? 4.786 -6.021 8.290 1.00 78.50 436 ALA A CA 1
ATOM 3455 C C . ALA A 1 436 ? 4.465 -7.512 8.113 1.00 78.50 436 ALA A C 1
ATOM 3457 O O . ALA A 1 436 ? 5.354 -8.310 7.804 1.00 78.50 436 ALA A O 1
ATOM 3458 N N . GLU A 1 437 ? 3.196 -7.884 8.271 1.00 75.69 437 GLU A N 1
ATOM 3459 C CA . GLU A 1 437 ? 2.713 -9.255 8.137 1.00 75.69 437 GLU A CA 1
ATOM 3460 C C . GLU A 1 437 ? 2.902 -9.778 6.708 1.00 75.69 437 GLU A C 1
ATOM 3462 O O . GLU A 1 437 ? 3.529 -10.820 6.494 1.00 75.69 437 GLU A O 1
ATOM 3467 N N . TRP A 1 438 ? 2.452 -9.026 5.702 1.00 77.88 438 TRP A N 1
ATOM 3468 C CA . TRP A 1 438 ? 2.536 -9.472 4.309 1.00 77.88 438 TRP A CA 1
ATOM 3469 C C . TRP A 1 438 ? 3.960 -9.585 3.789 1.00 77.88 438 TRP A C 1
ATOM 3471 O O . TRP A 1 438 ? 4.255 -10.480 2.987 1.00 77.88 438 TRP A O 1
ATOM 3481 N N . ASP A 1 439 ? 4.839 -8.687 4.224 1.00 78.50 439 ASP A N 1
ATOM 3482 C CA . ASP A 1 439 ? 6.250 -8.752 3.880 1.00 78.50 439 ASP A CA 1
ATOM 3483 C C . ASP A 1 439 ? 6.937 -9.970 4.513 1.00 78.50 439 ASP A C 1
ATOM 3485 O O . ASP A 1 439 ? 7.612 -10.731 3.814 1.00 78.50 439 ASP A O 1
ATOM 3489 N N . THR A 1 440 ? 6.696 -10.187 5.810 1.00 75.88 440 THR A N 1
ATOM 3490 C CA . THR A 1 440 ? 7.277 -11.281 6.601 1.00 75.88 440 THR A CA 1
ATOM 3491 C C . THR A 1 440 ? 6.863 -12.644 6.059 1.00 75.88 440 THR A C 1
ATOM 3493 O O . THR A 1 440 ? 7.702 -13.519 5.835 1.00 75.88 440 THR A O 1
ATOM 3496 N N . TRP A 1 441 ? 5.572 -12.825 5.783 1.00 76.50 441 TRP A N 1
ATOM 3497 C CA . TRP A 1 441 ? 5.011 -14.123 5.411 1.00 76.50 441 TRP A CA 1
ATOM 3498 C C . TRP A 1 441 ? 5.113 -14.449 3.924 1.00 76.50 441 TRP A C 1
ATOM 3500 O O . TRP A 1 441 ? 4.481 -15.386 3.443 1.00 76.50 441 TRP A O 1
ATOM 3510 N N . TYR A 1 442 ? 5.943 -13.739 3.159 1.00 83.94 442 TYR A N 1
ATOM 3511 C CA . TYR A 1 442 ? 6.228 -14.113 1.772 1.00 83.94 442 TYR A CA 1
ATOM 3512 C C . TYR A 1 442 ? 6.601 -15.605 1.627 1.00 83.94 442 TYR A C 1
ATOM 3514 O O . TYR A 1 442 ? 6.103 -16.271 0.721 1.00 83.94 442 TYR A O 1
ATOM 3522 N N . LEU A 1 443 ? 7.400 -16.158 2.548 1.00 82.31 443 LEU A N 1
ATOM 3523 C CA . LEU A 1 443 ? 7.859 -17.552 2.489 1.00 82.31 443 LEU A CA 1
ATOM 3524 C C . LEU A 1 443 ? 6.723 -18.577 2.596 1.00 82.31 443 LEU A C 1
ATOM 3526 O O . LEU A 1 443 ? 6.747 -19.601 1.919 1.00 82.31 443 LEU A O 1
ATOM 3530 N N . THR A 1 444 ? 5.710 -18.317 3.421 1.00 77.62 444 THR A N 1
ATOM 3531 C CA . THR A 1 444 ? 4.567 -19.229 3.581 1.00 77.62 444 THR A CA 1
ATOM 3532 C C . THR A 1 444 ? 3.529 -19.052 2.478 1.00 77.62 444 THR A C 1
ATOM 3534 O O . THR A 1 444 ? 2.790 -19.992 2.184 1.00 77.62 444 THR A O 1
ATOM 3537 N N . ARG A 1 445 ? 3.490 -17.871 1.846 1.00 82.19 445 ARG A N 1
ATOM 3538 C CA . ARG A 1 445 ? 2.565 -17.540 0.756 1.00 82.19 445 ARG A CA 1
ATOM 3539 C C . ARG A 1 445 ? 3.076 -17.970 -0.616 1.00 82.19 445 ARG A C 1
ATOM 3541 O O . ARG A 1 445 ? 2.280 -18.414 -1.431 1.00 82.19 445 ARG A O 1
ATOM 3548 N N . ALA A 1 446 ? 4.360 -17.791 -0.909 1.00 87.12 446 ALA A N 1
ATOM 3549 C CA . ALA A 1 446 ? 4.899 -17.995 -2.255 1.00 87.12 446 ALA A CA 1
ATOM 3550 C C . ALA A 1 446 ? 5.465 -19.402 -2.485 1.00 87.12 446 ALA A C 1
ATOM 3552 O O . ALA A 1 446 ? 5.554 -19.828 -3.633 1.00 87.12 446 ALA A O 1
ATOM 3553 N N . PHE A 1 447 ? 5.824 -20.136 -1.426 1.00 86.62 447 PHE A N 1
ATOM 3554 C CA . PHE A 1 447 ? 6.369 -21.492 -1.530 1.00 86.62 447 PHE A CA 1
ATOM 3555 C C . PHE A 1 447 ? 5.318 -22.526 -1.140 1.00 86.62 447 PHE A C 1
ATOM 3557 O O . PHE A 1 447 ? 4.736 -22.464 -0.056 1.00 86.62 447 PHE A O 1
ATOM 3564 N N . VAL A 1 448 ? 5.107 -23.512 -2.015 1.00 79.94 448 VAL A N 1
ATOM 3565 C CA . VAL A 1 448 ? 3.991 -24.462 -1.889 1.00 79.94 448 VAL A CA 1
ATOM 3566 C C . VAL A 1 448 ? 4.170 -25.407 -0.708 1.00 79.94 448 VAL A C 1
ATOM 3568 O O . VAL A 1 448 ? 3.191 -25.733 -0.044 1.00 79.94 448 VAL A O 1
ATOM 3571 N N . ARG A 1 449 ? 5.402 -25.855 -0.428 1.00 79.62 449 ARG A N 1
ATOM 3572 C CA . ARG A 1 449 ? 5.734 -26.740 0.712 1.00 79.62 449 ARG A CA 1
ATOM 3573 C C . ARG A 1 449 ? 4.783 -27.948 0.854 1.00 79.62 449 ARG A C 1
ATOM 3575 O O . ARG A 1 449 ? 4.397 -28.323 1.953 1.00 79.62 449 ARG A O 1
ATOM 3582 N N . GLY A 1 450 ? 4.363 -28.541 -0.269 1.00 71.00 450 GLY A N 1
ATOM 3583 C CA . GLY A 1 450 ? 3.439 -29.686 -0.290 1.00 71.00 450 GLY A CA 1
ATOM 3584 C C . GLY A 1 450 ? 1.958 -29.352 -0.042 1.00 71.00 450 GLY A C 1
ATOM 3585 O O . GLY A 1 450 ? 1.147 -30.264 0.101 1.00 71.00 450 GLY A O 1
ATOM 3586 N N . ASN A 1 451 ? 1.581 -28.071 -0.005 1.00 69.69 451 ASN A N 1
ATOM 3587 C CA . ASN A 1 451 ? 0.201 -27.621 0.161 1.00 69.69 451 ASN A CA 1
ATOM 3588 C C . ASN A 1 451 ? -0.655 -27.934 -1.079 1.00 69.69 451 ASN A C 1
ATOM 3590 O O . ASN A 1 451 ? -0.585 -27.243 -2.098 1.00 69.69 451 ASN A O 1
ATOM 3594 N N . LEU A 1 452 ? -1.500 -28.959 -0.965 1.00 67.62 452 LEU A N 1
ATOM 3595 C CA . LEU A 1 452 ? -2.460 -29.326 -2.001 1.00 67.62 452 LEU A CA 1
ATOM 3596 C C . LEU A 1 452 ? -3.458 -28.182 -2.243 1.00 67.62 452 LEU A C 1
ATOM 3598 O O . LEU A 1 452 ? -4.072 -27.661 -1.314 1.00 67.62 452 LEU A O 1
ATOM 3602 N N . GLY A 1 453 ? -3.628 -27.799 -3.509 1.00 70.44 453 GLY A N 1
ATOM 3603 C CA . GLY A 1 453 ? -4.539 -26.728 -3.919 1.00 70.44 453 GLY A CA 1
ATOM 3604 C C . GLY A 1 453 ? -3.916 -25.331 -3.976 1.00 70.44 453 GLY A C 1
ATOM 3605 O O . GLY A 1 453 ? -4.599 -24.402 -4.397 1.00 70.44 453 GLY A O 1
ATOM 3606 N N . MET A 1 454 ? -2.639 -25.162 -3.613 1.00 76.94 454 MET A N 1
ATOM 3607 C CA . MET A 1 454 ? -1.909 -23.922 -3.888 1.00 76.94 454 MET A CA 1
ATOM 3608 C C . MET A 1 454 ? -1.351 -23.934 -5.315 1.00 76.94 454 MET A C 1
ATOM 3610 O O . MET A 1 454 ? -0.639 -24.851 -5.712 1.00 76.94 454 MET A O 1
ATOM 3614 N N . ASN A 1 455 ? -1.676 -22.899 -6.082 1.00 82.81 455 ASN A N 1
ATOM 3615 C CA . ASN A 1 455 ? -1.184 -22.647 -7.435 1.00 82.81 455 ASN A CA 1
ATOM 3616 C C . ASN A 1 455 ? -1.246 -21.145 -7.753 1.00 82.81 455 ASN A C 1
ATOM 3618 O O . ASN A 1 455 ? -1.810 -20.373 -6.979 1.00 82.81 455 ASN A O 1
ATOM 3622 N N . ASN A 1 456 ? -0.711 -20.722 -8.899 1.00 86.00 456 ASN A N 1
ATOM 3623 C CA . ASN A 1 456 ? -0.704 -19.312 -9.307 1.00 86.00 456 ASN A CA 1
ATOM 3624 C C . ASN A 1 456 ? -2.106 -18.683 -9.314 1.00 86.00 456 ASN A C 1
ATOM 3626 O O . ASN A 1 456 ? -2.263 -17.543 -8.879 1.00 86.00 456 ASN A O 1
ATOM 3630 N N . ASN A 1 457 ? -3.134 -19.417 -9.754 1.00 84.19 457 ASN A N 1
ATOM 3631 C CA . ASN A 1 457 ? -4.500 -18.897 -9.786 1.00 84.19 457 ASN A CA 1
ATOM 3632 C C . ASN A 1 457 ? -5.069 -18.667 -8.386 1.00 84.19 457 ASN A C 1
ATOM 3634 O O . ASN A 1 457 ? -5.562 -17.586 -8.080 1.00 84.19 457 ASN A O 1
ATOM 3638 N N . THR A 1 458 ? -4.968 -19.660 -7.509 1.00 79.19 458 THR A N 1
ATOM 3639 C CA . THR A 1 458 ? -5.411 -19.540 -6.113 1.00 79.19 458 THR A CA 1
ATOM 3640 C C . THR A 1 458 ? -4.608 -18.494 -5.343 1.00 79.19 458 THR A C 1
ATOM 3642 O O . THR A 1 458 ? -5.191 -17.794 -4.519 1.00 79.19 458 THR A O 1
ATOM 3645 N N . TYR A 1 459 ? -3.318 -18.326 -5.646 1.00 84.38 459 TYR A N 1
ATOM 3646 C CA . TYR A 1 459 ? -2.468 -17.275 -5.089 1.00 84.38 459 TYR A CA 1
ATOM 3647 C C . TYR A 1 459 ? -2.944 -15.882 -5.502 1.00 84.38 459 TYR A C 1
ATOM 3649 O O . TYR A 1 459 ? -3.260 -15.068 -4.635 1.00 84.38 459 TYR A O 1
ATOM 3657 N N . ALA A 1 460 ? -3.068 -15.626 -6.808 1.00 84.81 460 ALA A N 1
ATOM 3658 C CA . ALA A 1 460 ? -3.535 -14.341 -7.322 1.00 84.81 460 ALA A CA 1
ATOM 3659 C C . ALA A 1 460 ? -4.936 -14.006 -6.786 1.00 84.81 460 ALA A C 1
ATOM 3661 O O . ALA A 1 460 ? -5.156 -12.909 -6.272 1.00 84.81 460 ALA A O 1
ATOM 3662 N N . ASN A 1 461 ? -5.852 -14.986 -6.809 1.00 76.44 461 ASN A N 1
ATOM 3663 C CA . ASN A 1 461 ? -7.209 -14.832 -6.282 1.00 76.44 461 ASN A CA 1
ATOM 3664 C C . ASN A 1 461 ? -7.209 -14.426 -4.803 1.00 76.44 461 ASN A C 1
ATOM 3666 O O . ASN A 1 461 ? -7.936 -13.524 -4.391 1.00 76.44 461 ASN A O 1
ATOM 3670 N N . ARG A 1 462 ? -6.385 -15.099 -3.997 1.00 76.31 462 ARG A N 1
ATOM 3671 C CA . ARG A 1 462 ? -6.340 -14.905 -2.548 1.00 76.31 462 ARG A CA 1
ATOM 3672 C C . ARG A 1 462 ? -5.695 -13.577 -2.171 1.00 76.31 462 ARG A C 1
ATOM 3674 O O . ARG A 1 462 ? -6.215 -12.885 -1.300 1.00 76.31 462 ARG A O 1
ATOM 3681 N N . TYR A 1 463 ? -4.571 -13.228 -2.789 1.00 81.31 463 TYR A N 1
ATOM 3682 C CA . TYR A 1 463 ? -3.735 -12.126 -2.311 1.00 81.31 463 TYR A CA 1
ATOM 3683 C C . TYR A 1 463 ? -4.020 -10.785 -2.993 1.00 81.31 463 TYR A C 1
ATOM 3685 O O . TYR A 1 463 ? -3.780 -9.754 -2.368 1.00 81.31 463 TYR A O 1
ATOM 3693 N N . TYR A 1 464 ? -4.631 -10.753 -4.186 1.00 83.50 464 TYR A N 1
ATOM 3694 C CA . TYR A 1 464 ? -5.054 -9.482 -4.789 1.00 83.50 464 TYR A CA 1
ATOM 3695 C C . TYR A 1 464 ? -6.020 -8.714 -3.884 1.00 83.50 464 TYR A C 1
ATOM 3697 O O . TYR A 1 464 ? -5.749 -7.570 -3.529 1.00 83.50 464 TYR A O 1
ATOM 3705 N N . ARG A 1 465 ? -7.136 -9.341 -3.475 1.00 75.06 465 ARG A N 1
ATOM 3706 C CA . ARG A 1 465 ? -8.125 -8.681 -2.609 1.00 75.06 465 ARG A CA 1
ATOM 3707 C C . ARG A 1 465 ? -7.511 -8.315 -1.259 1.00 75.06 465 ARG A C 1
ATOM 3709 O O . ARG A 1 465 ? -7.673 -7.192 -0.796 1.00 75.06 465 ARG A O 1
ATOM 3716 N N . ARG A 1 466 ? -6.826 -9.279 -0.643 1.00 75.94 466 ARG A N 1
ATOM 3717 C CA . ARG A 1 466 ? -6.350 -9.172 0.740 1.00 75.94 466 ARG A CA 1
ATOM 3718 C C . ARG A 1 466 ? -5.268 -8.138 0.934 1.00 75.94 466 ARG A C 1
ATOM 3720 O O . ARG A 1 466 ? -5.218 -7.582 2.016 1.00 75.94 466 ARG A O 1
ATOM 3727 N N . ILE A 1 467 ? -4.427 -7.926 -0.077 1.00 82.12 467 ILE A N 1
ATOM 3728 C CA . ILE A 1 467 ? -3.263 -7.044 0.006 1.00 82.12 467 ILE A CA 1
ATOM 3729 C C . ILE A 1 467 ? -3.520 -5.787 -0.814 1.00 82.12 467 ILE A C 1
ATOM 3731 O O . ILE A 1 467 ? -3.716 -4.698 -0.282 1.00 82.12 467 ILE A O 1
ATOM 3735 N N . TYR A 1 468 ? -3.552 -5.963 -2.131 1.00 87.81 468 TYR A N 1
ATOM 3736 C CA . TYR A 1 468 ? -3.448 -4.872 -3.089 1.00 87.81 468 TYR A CA 1
ATOM 3737 C C . TYR A 1 468 ? -4.745 -4.065 -3.205 1.00 87.81 468 TYR A C 1
ATOM 3739 O O . TYR A 1 468 ? -4.707 -2.838 -3.151 1.00 87.81 468 TYR A O 1
ATOM 3747 N N . ASN A 1 469 ? -5.900 -4.731 -3.302 1.00 81.56 469 ASN A N 1
ATOM 3748 C CA . ASN A 1 469 ? -7.197 -4.049 -3.322 1.00 81.56 469 ASN A CA 1
ATOM 3749 C C . ASN A 1 469 ? -7.468 -3.346 -1.984 1.00 81.56 469 ASN A C 1
ATOM 3751 O O . ASN A 1 469 ? -7.865 -2.188 -1.976 1.00 81.56 469 ASN A O 1
ATOM 3755 N N . ARG A 1 470 ? -7.171 -3.999 -0.855 1.00 82.06 470 ARG A N 1
ATOM 3756 C CA . ARG A 1 470 ? -7.366 -3.394 0.467 1.00 82.06 470 ARG A CA 1
ATOM 3757 C C . ARG A 1 470 ? -6.540 -2.124 0.660 1.00 82.06 470 ARG A C 1
ATOM 3759 O O . ARG A 1 470 ? -7.095 -1.101 1.046 1.00 82.06 470 ARG A O 1
ATOM 3766 N N . ILE A 1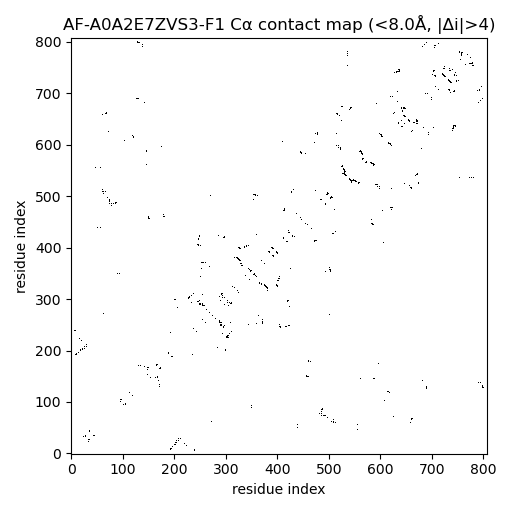 471 ? -5.245 -2.167 0.338 1.00 88.25 471 ILE A N 1
ATOM 3767 C CA . ILE A 1 471 ? -4.378 -0.980 0.372 1.00 88.25 471 ILE A CA 1
ATOM 3768 C C . ILE A 1 471 ? -4.974 0.147 -0.481 1.00 88.25 471 ILE A C 1
ATOM 3770 O O . ILE A 1 471 ? -5.053 1.291 -0.036 1.00 88.25 471 ILE A O 1
ATOM 3774 N N . LYS A 1 472 ? -5.444 -0.185 -1.686 1.00 86.88 472 LYS A N 1
ATOM 3775 C CA . LYS A 1 472 ? -6.110 0.769 -2.570 1.00 86.88 472 LYS A CA 1
ATOM 3776 C C . LYS A 1 472 ? -7.360 1.371 -1.922 1.00 86.88 472 LYS A C 1
ATOM 3778 O O . LYS A 1 472 ? -7.529 2.583 -1.950 1.00 86.88 472 LYS A O 1
ATOM 3783 N N . GLN A 1 473 ? -8.222 0.565 -1.310 1.00 81.56 473 GLN A N 1
ATOM 3784 C CA . GLN A 1 473 ? -9.465 1.043 -0.690 1.00 81.56 473 GLN A CA 1
ATOM 3785 C C . GLN A 1 473 ? -9.224 1.982 0.496 1.00 81.56 473 GLN A C 1
ATOM 3787 O O . GLN A 1 473 ? -10.000 2.911 0.706 1.00 81.56 473 GLN A O 1
ATOM 3792 N N . TRP A 1 474 ? -8.129 1.801 1.236 1.00 85.69 474 TRP A N 1
ATOM 3793 C CA . TRP A 1 474 ? -7.736 2.755 2.276 1.00 85.69 474 TRP A CA 1
ATOM 3794 C C . TRP A 1 474 ? -7.395 4.127 1.693 1.00 85.69 474 TRP A C 1
ATOM 3796 O O . TRP A 1 474 ? -7.732 5.158 2.275 1.00 85.69 474 TRP A O 1
ATOM 3806 N N . HIS A 1 475 ? -6.751 4.152 0.523 1.00 88.44 475 HIS A N 1
ATOM 3807 C CA . HIS A 1 475 ? -6.452 5.399 -0.175 1.00 88.44 475 HIS A CA 1
ATOM 3808 C C . HIS A 1 475 ? -7.709 6.102 -0.693 1.00 88.44 475 HIS A C 1
ATOM 3810 O O . HIS A 1 475 ? -7.739 7.326 -0.648 1.00 88.44 475 HIS A O 1
ATOM 3816 N N . ASP A 1 476 ? -8.756 5.383 -1.106 1.00 80.75 476 ASP A N 1
ATOM 3817 C CA . ASP A 1 476 ? -9.950 5.985 -1.725 1.00 80.75 476 ASP A CA 1
ATOM 3818 C C . ASP A 1 476 ? -10.578 7.105 -0.890 1.00 80.75 476 ASP A C 1
ATOM 3820 O O . ASP A 1 476 ? -10.862 8.185 -1.416 1.00 80.75 476 ASP A O 1
ATOM 3824 N N . ILE A 1 477 ? -10.781 6.872 0.411 1.00 78.75 477 ILE A N 1
ATOM 3825 C CA . ILE A 1 477 ? -11.343 7.888 1.312 1.00 78.75 477 ILE A CA 1
ATOM 3826 C C . ILE A 1 477 ? -10.354 9.035 1.494 1.00 78.75 477 ILE A C 1
ATOM 3828 O O . ILE A 1 477 ? -10.721 10.200 1.347 1.00 78.75 477 ILE A O 1
ATOM 3832 N N . TYR A 1 478 ? -9.090 8.726 1.767 1.00 85.69 478 TYR A N 1
ATOM 3833 C CA . TYR A 1 478 ? -8.076 9.750 1.979 1.00 85.69 478 TYR A CA 1
ATOM 3834 C C . TYR A 1 478 ? -7.902 10.653 0.742 1.00 85.69 478 TYR A C 1
ATOM 3836 O O . TYR A 1 478 ? -7.885 11.879 0.851 1.00 85.69 478 TYR A O 1
ATOM 3844 N N . GLY A 1 479 ? -7.839 10.058 -0.452 1.00 82.50 479 GLY A N 1
ATOM 3845 C CA . GLY A 1 479 ? -7.745 10.744 -1.738 1.00 82.50 479 GLY A CA 1
ATOM 3846 C C . GLY A 1 479 ? -8.996 11.557 -2.080 1.00 82.50 479 GLY A C 1
ATOM 3847 O O . GLY A 1 479 ? -8.872 12.659 -2.616 1.00 82.50 479 GLY A O 1
ATOM 3848 N N . LEU A 1 480 ? -10.188 11.069 -1.717 1.00 79.62 480 LEU A N 1
ATOM 3849 C CA . LEU A 1 480 ? -11.438 11.826 -1.822 1.00 79.62 480 LEU A CA 1
ATOM 3850 C C . LEU A 1 480 ? -11.378 13.107 -0.980 1.00 79.62 480 LEU A C 1
ATOM 3852 O O . LEU A 1 480 ? -11.620 14.204 -1.485 1.00 79.62 480 LEU A O 1
ATOM 3856 N N . TYR A 1 481 ? -11.020 12.988 0.298 1.00 81.00 481 TYR A N 1
ATOM 3857 C CA . TYR A 1 481 ? -10.951 14.141 1.192 1.00 81.00 481 TYR A CA 1
ATOM 3858 C C . TYR A 1 481 ? -9.815 15.103 0.840 1.00 81.00 481 TYR A C 1
ATOM 3860 O O . TYR A 1 481 ? -9.994 16.315 0.943 1.00 81.00 481 TYR A O 1
ATOM 3868 N N . ALA A 1 482 ? -8.691 14.596 0.331 1.00 79.75 482 ALA A N 1
ATOM 3869 C CA . ALA A 1 482 ? -7.623 15.422 -0.224 1.00 79.75 482 ALA A CA 1
ATOM 3870 C C . ALA A 1 482 ? -8.121 16.367 -1.339 1.00 79.75 482 ALA A C 1
ATOM 3872 O O . ALA A 1 482 ? -7.605 17.477 -1.468 1.00 79.75 482 ALA A O 1
ATOM 3873 N N . ALA A 1 483 ? -9.140 15.964 -2.110 1.00 77.62 483 ALA A N 1
ATOM 3874 C CA . ALA A 1 483 ? -9.777 16.802 -3.129 1.00 77.62 483 ALA A CA 1
ATOM 3875 C C . ALA A 1 483 ? -10.955 17.646 -2.595 1.00 77.62 483 ALA A C 1
ATOM 3877 O O . ALA A 1 483 ? -11.210 18.730 -3.119 1.00 77.62 483 ALA A O 1
ATOM 3878 N N . PHE A 1 484 ? -11.658 17.174 -1.560 1.00 81.38 484 PHE A N 1
ATOM 3879 C CA . PHE A 1 484 ? -12.838 17.833 -0.977 1.00 81.38 484 PHE A CA 1
ATOM 3880 C C . PHE A 1 484 ? -12.486 18.992 -0.031 1.00 81.38 484 PHE A C 1
ATOM 3882 O O . PHE A 1 484 ? -13.038 20.085 -0.136 1.00 81.38 484 PHE A O 1
ATOM 3889 N N . LEU A 1 485 ? -11.538 18.790 0.888 1.00 87.12 485 LEU A N 1
ATOM 3890 C CA . LEU A 1 485 ? -11.211 19.768 1.934 1.00 87.12 485 LEU A CA 1
ATOM 3891 C C . LEU A 1 485 ? -10.705 21.137 1.434 1.00 87.12 485 LEU A C 1
ATOM 3893 O O . LEU A 1 485 ? -11.015 22.141 2.088 1.00 87.12 485 LEU A O 1
ATOM 3897 N N . PRO A 1 486 ? -9.979 21.246 0.300 1.00 88.75 486 PRO A N 1
ATOM 3898 C CA . PRO A 1 486 ? -9.535 22.542 -0.211 1.00 88.75 486 PRO A CA 1
ATOM 3899 C C . PRO A 1 486 ? -10.664 23.527 -0.558 1.00 88.75 486 PRO A C 1
ATOM 3901 O O . PRO A 1 486 ? -10.398 24.729 -0.632 1.00 88.75 486 PRO A O 1
ATOM 3904 N N . GLN A 1 487 ? -11.909 23.052 -0.711 1.00 87.00 487 GLN A N 1
ATOM 3905 C CA . GLN A 1 487 ? -13.100 23.898 -0.874 1.00 87.00 487 GLN A CA 1
ATOM 3906 C C . GLN A 1 487 ? -13.349 24.805 0.342 1.00 87.00 487 GLN A C 1
ATOM 3908 O O . GLN A 1 487 ? -13.863 25.916 0.187 1.00 87.00 487 GLN A O 1
ATOM 3913 N N . PHE A 1 488 ? -12.963 24.357 1.538 1.00 89.69 488 PHE A N 1
ATOM 3914 C CA . PHE A 1 488 ? -13.268 25.031 2.803 1.00 89.69 488 PHE A CA 1
ATOM 3915 C C . PHE A 1 488 ? -12.029 25.651 3.444 1.00 89.69 488 PHE A C 1
ATOM 3917 O O . PHE A 1 488 ? -12.104 26.735 4.021 1.00 89.69 488 PHE A O 1
ATOM 3924 N N . TYR A 1 489 ? -10.879 24.985 3.323 1.00 92.31 489 TYR A N 1
ATOM 3925 C CA . TYR A 1 489 ? -9.701 25.297 4.127 1.00 92.31 489 TYR A CA 1
ATOM 3926 C C . TYR A 1 489 ? -8.502 25.742 3.290 1.00 92.31 489 TYR A C 1
ATOM 3928 O O . TYR A 1 489 ? -8.286 25.301 2.158 1.00 92.31 489 TYR A O 1
ATOM 3936 N N . ALA A 1 490 ? -7.709 26.645 3.869 1.00 92.75 490 ALA A N 1
ATOM 3937 C CA . ALA A 1 490 ? -6.451 27.099 3.293 1.00 92.75 490 ALA A CA 1
ATOM 3938 C C . ALA A 1 490 ? -5.343 26.034 3.459 1.00 92.75 490 ALA A C 1
ATOM 3940 O O . ALA A 1 490 ? -5.419 25.218 4.384 1.00 92.75 490 ALA A O 1
ATOM 3941 N N . PRO A 1 491 ? -4.283 26.062 2.625 1.00 93.50 491 PRO A N 1
ATOM 3942 C CA . PRO A 1 491 ? -3.200 25.077 2.674 1.00 93.50 491 PRO A CA 1
ATOM 3943 C C . PRO A 1 491 ? -2.572 24.885 4.062 1.00 93.50 491 PRO A C 1
ATOM 3945 O O . PRO A 1 491 ? -2.260 23.762 4.440 1.00 93.50 491 PRO A O 1
ATOM 3948 N N . GLN A 1 492 ? -2.419 25.955 4.848 1.00 93.31 492 GLN A N 1
ATOM 3949 C CA . GLN A 1 492 ? -1.813 25.895 6.183 1.00 93.31 492 GLN A CA 1
ATOM 3950 C C . GLN A 1 492 ? -2.672 25.083 7.162 1.00 93.31 492 GLN A C 1
ATOM 3952 O O . GLN A 1 492 ? -2.148 24.252 7.899 1.00 93.31 492 GLN A O 1
ATOM 3957 N N . THR A 1 493 ? -3.992 25.284 7.131 1.00 93.50 493 THR A N 1
ATOM 3958 C CA . THR A 1 493 ? -4.954 24.528 7.946 1.00 93.50 493 THR A CA 1
ATOM 3959 C C . THR A 1 493 ? -4.980 23.056 7.539 1.00 93.50 493 THR A C 1
ATOM 3961 O O . THR A 1 493 ? -4.993 22.182 8.400 1.00 93.50 493 THR A O 1
ATOM 3964 N N . LEU A 1 494 ? -4.933 22.772 6.231 1.00 92.81 494 LEU A N 1
ATOM 3965 C CA . LEU A 1 494 ? -4.858 21.401 5.722 1.00 92.81 494 LEU A CA 1
ATOM 3966 C C . LEU A 1 494 ? -3.565 20.705 6.152 1.00 92.81 494 LEU A C 1
ATOM 3968 O O . LEU A 1 494 ? -3.613 19.569 6.604 1.00 92.81 494 LEU A O 1
ATOM 3972 N N . ASN A 1 495 ? -2.420 21.381 6.041 1.00 94.44 495 ASN A N 1
ATOM 3973 C CA . ASN A 1 495 ? -1.132 20.820 6.441 1.00 94.44 495 ASN A CA 1
ATOM 3974 C C . ASN A 1 495 ? -1.120 20.472 7.940 1.00 94.44 495 ASN A C 1
ATOM 3976 O O . ASN A 1 495 ? -0.766 19.348 8.297 1.00 94.44 495 ASN A O 1
ATOM 3980 N N . ALA A 1 496 ? -1.600 21.383 8.796 1.00 94.25 496 ALA A N 1
ATOM 3981 C CA . ALA A 1 496 ? -1.717 21.134 10.231 1.00 94.25 496 ALA A CA 1
ATOM 3982 C C . ALA A 1 496 ? -2.610 19.919 10.531 1.00 94.25 496 ALA A C 1
ATOM 3984 O O . ALA A 1 496 ? -2.211 19.033 11.277 1.00 94.25 496 ALA A O 1
ATOM 3985 N N . PHE A 1 497 ? -3.778 19.824 9.892 1.00 94.62 497 PHE A N 1
ATOM 3986 C CA . PHE A 1 497 ? -4.684 18.693 10.082 1.00 94.62 497 PHE A CA 1
ATOM 3987 C C . PHE A 1 497 ? -4.086 17.363 9.611 1.00 94.62 497 PHE A C 1
ATOM 3989 O O . PHE A 1 497 ? -4.155 16.368 10.323 1.00 94.62 497 PHE A O 1
ATOM 3996 N N . LEU A 1 498 ? -3.474 17.328 8.427 1.00 93.88 498 LEU A N 1
ATOM 3997 C CA . LEU A 1 498 ? -2.908 16.101 7.858 1.00 93.88 498 LEU A CA 1
ATOM 3998 C C . LEU A 1 498 ? -1.660 15.610 8.609 1.00 93.88 498 LEU A C 1
ATOM 4000 O O . LEU A 1 498 ? -1.295 14.445 8.468 1.00 93.88 498 LEU A O 1
ATOM 4004 N N . THR A 1 499 ? -1.006 16.466 9.397 1.00 94.56 499 THR A N 1
ATOM 4005 C CA . THR A 1 499 ? 0.192 16.105 10.173 1.00 94.56 499 THR A CA 1
ATOM 4006 C C . THR A 1 499 ? -0.034 15.990 11.677 1.00 94.56 499 THR A C 1
ATOM 4008 O O . THR A 1 499 ? 0.869 15.530 12.370 1.00 94.56 499 THR A O 1
ATOM 4011 N N . ASP A 1 500 ? -1.211 16.344 12.200 1.00 94.94 500 ASP A N 1
ATOM 4012 C CA . ASP A 1 500 ? -1.524 16.205 13.625 1.00 94.94 500 ASP A CA 1
ATOM 4013 C C . ASP A 1 500 ? -1.931 14.751 13.957 1.00 94.94 500 ASP A C 1
ATOM 4015 O O . ASP A 1 500 ? -2.950 14.270 13.455 1.00 94.94 500 ASP A O 1
ATOM 4019 N N . PRO A 1 501 ? -1.169 14.022 14.794 1.00 93.94 501 PRO A N 1
ATOM 4020 C CA . PRO A 1 501 ? -1.485 12.644 15.172 1.00 93.94 501 PRO A CA 1
ATOM 4021 C C . PRO A 1 501 ? -2.548 12.514 16.281 1.00 93.94 501 PRO A C 1
ATOM 4023 O O . PRO A 1 501 ? -2.993 11.403 16.546 1.00 93.94 501 PRO A O 1
ATOM 4026 N N . VAL A 1 502 ? -2.924 13.601 16.964 1.00 93.06 502 VAL A N 1
ATOM 4027 C CA . VAL A 1 502 ? -3.854 13.596 18.112 1.00 93.06 502 VAL A CA 1
ATOM 4028 C C . VAL A 1 502 ? -5.234 14.124 17.722 1.00 93.06 502 VAL A C 1
ATOM 4030 O O . VAL A 1 502 ? -6.249 13.546 18.113 1.00 93.06 502 VAL A O 1
ATOM 4033 N N . ASN A 1 503 ? -5.266 15.240 16.992 1.00 92.31 503 ASN A N 1
ATOM 4034 C CA . ASN A 1 503 ? -6.494 15.943 16.607 1.00 92.31 503 ASN A CA 1
ATOM 4035 C C . ASN A 1 503 ? -6.673 16.041 15.087 1.00 92.31 503 ASN A C 1
ATOM 4037 O O . ASN A 1 503 ? -7.510 16.807 14.605 1.00 92.31 503 ASN A O 1
ATOM 4041 N N . GLY A 1 504 ? -5.906 15.266 14.325 1.00 92.69 504 GLY A N 1
ATOM 4042 C CA . GLY A 1 504 ? -5.962 15.258 12.876 1.00 92.69 504 GLY A CA 1
ATOM 4043 C C . GLY A 1 504 ? -5.690 13.886 12.277 1.00 92.69 504 GLY A C 1
ATOM 4044 O O . GLY A 1 504 ? -5.871 12.840 12.897 1.00 92.69 504 GLY A O 1
ATOM 4045 N N . TRP A 1 505 ? -5.273 13.899 11.021 1.00 92.88 505 TRP A N 1
ATOM 4046 C CA . TRP A 1 505 ? -5.063 12.717 10.199 1.00 92.88 505 TRP A CA 1
ATOM 4047 C C . TRP A 1 505 ? -3.610 12.252 10.143 1.00 92.88 505 TRP A C 1
ATOM 4049 O O . TRP A 1 505 ? -3.261 11.502 9.241 1.00 92.88 505 TRP A O 1
ATOM 4059 N N . GLY A 1 506 ? -2.765 12.608 11.114 1.00 94.38 506 GLY A N 1
ATOM 4060 C CA . GLY A 1 506 ? -1.370 12.155 11.150 1.00 94.38 506 GLY A CA 1
ATOM 4061 C C . GLY A 1 506 ? -1.219 10.631 11.019 1.00 94.38 506 GLY A C 1
ATOM 4062 O O . GLY A 1 506 ? -0.392 10.158 10.240 1.00 94.38 506 GLY A O 1
ATOM 4063 N N . GLY A 1 507 ? -2.071 9.850 11.696 1.00 93.31 507 GLY A N 1
ATOM 4064 C CA . GLY A 1 507 ? -2.101 8.385 11.563 1.00 93.31 507 GLY A CA 1
ATOM 4065 C C . GLY A 1 507 ? -2.500 7.900 10.162 1.00 93.31 507 GLY A C 1
ATOM 4066 O O . GLY A 1 507 ? -1.833 7.041 9.584 1.00 93.31 507 GLY A O 1
ATOM 4067 N N . ASN A 1 508 ? -3.530 8.512 9.572 1.00 92.44 508 ASN A N 1
ATOM 4068 C CA . ASN A 1 508 ? -3.980 8.227 8.207 1.00 92.44 508 ASN A CA 1
ATOM 4069 C C . ASN A 1 508 ? -2.922 8.595 7.157 1.00 92.44 508 ASN A C 1
ATOM 4071 O O . ASN A 1 508 ? -2.620 7.803 6.267 1.00 92.44 508 ASN A O 1
ATOM 4075 N N . THR A 1 509 ? -2.301 9.766 7.285 1.00 94.88 509 THR A N 1
ATOM 4076 C CA . THR A 1 509 ? -1.208 10.222 6.420 1.00 94.88 509 THR A CA 1
ATOM 4077 C C . THR A 1 509 ? -0.033 9.249 6.465 1.00 94.88 509 THR A C 1
ATOM 4079 O O . THR A 1 509 ? 0.485 8.862 5.414 1.00 94.88 509 THR A O 1
ATOM 4082 N N . TRP A 1 510 ? 0.352 8.794 7.664 1.00 95.69 510 TRP A N 1
ATOM 4083 C CA . TRP A 1 510 ? 1.378 7.765 7.829 1.00 95.69 510 TRP A CA 1
ATOM 4084 C C . TRP A 1 510 ? 0.993 6.466 7.111 1.00 95.69 510 TRP A C 1
ATOM 4086 O O . TRP A 1 510 ? 1.813 5.903 6.379 1.00 95.69 510 TRP A O 1
ATOM 4096 N N . ALA A 1 511 ? -0.252 6.009 7.280 1.00 95.00 511 ALA A N 1
ATOM 4097 C CA . ALA A 1 511 ? -0.744 4.775 6.677 1.00 95.00 511 ALA A CA 1
ATOM 4098 C C . ALA A 1 511 ? -0.684 4.840 5.146 1.00 95.00 511 ALA A C 1
ATOM 4100 O O . ALA A 1 511 ? -0.082 3.974 4.514 1.00 95.00 511 ALA A O 1
ATOM 4101 N N . ILE A 1 512 ? -1.223 5.900 4.541 1.00 94.88 512 ILE A N 1
ATOM 4102 C CA . ILE A 1 512 ? -1.262 6.060 3.082 1.00 94.88 512 ILE A CA 1
ATOM 4103 C C . ILE A 1 512 ? 0.133 6.221 2.473 1.00 94.88 512 ILE A C 1
ATOM 4105 O O . ILE A 1 512 ? 0.408 5.631 1.424 1.00 94.88 512 ILE A O 1
ATOM 4109 N N . GLN A 1 513 ? 1.033 6.959 3.131 1.00 95.44 513 GLN A N 1
ATOM 4110 C CA . GLN A 1 513 ? 2.435 7.049 2.718 1.00 95.44 513 GLN A CA 1
ATOM 4111 C C . GLN A 1 513 ? 3.080 5.662 2.636 1.00 95.44 513 GLN A C 1
ATOM 4113 O O . GLN A 1 513 ? 3.708 5.317 1.632 1.00 95.44 513 GLN A O 1
ATOM 4118 N N . ASN A 1 514 ? 2.943 4.872 3.699 1.00 96.00 514 ASN A N 1
ATOM 4119 C CA . ASN A 1 514 ? 3.584 3.567 3.797 1.00 96.00 514 ASN A CA 1
ATOM 4120 C C . ASN A 1 514 ? 2.942 2.537 2.867 1.00 96.00 514 ASN A C 1
ATOM 4122 O O . ASN A 1 514 ? 3.643 1.711 2.285 1.00 96.00 514 ASN A O 1
ATOM 4126 N N . ALA A 1 515 ? 1.636 2.636 2.641 1.00 95.62 515 ALA A N 1
ATOM 4127 C CA . ALA A 1 515 ? 0.945 1.795 1.682 1.00 95.62 515 ALA A CA 1
ATOM 4128 C C . ALA A 1 515 ? 1.428 2.067 0.244 1.00 95.62 515 ALA A C 1
ATOM 4130 O O . ALA A 1 515 ? 1.742 1.131 -0.493 1.00 95.62 515 ALA A O 1
ATOM 4131 N N . PHE A 1 516 ? 1.591 3.342 -0.138 1.00 96.31 516 PHE A N 1
ATOM 4132 C CA . PHE A 1 516 ? 2.184 3.706 -1.430 1.00 96.31 516 PHE A CA 1
ATOM 4133 C C . PHE A 1 516 ? 3.640 3.234 -1.549 1.00 96.31 516 PHE A C 1
ATOM 4135 O O . PHE A 1 516 ? 4.011 2.648 -2.568 1.00 96.31 516 PHE A O 1
ATOM 4142 N N . GLN A 1 517 ? 4.450 3.426 -0.499 1.00 96.25 517 GLN A N 1
ATOM 4143 C CA . GLN A 1 517 ? 5.826 2.925 -0.435 1.00 96.25 517 GLN A CA 1
ATOM 4144 C C . GLN A 1 517 ? 5.874 1.412 -0.702 1.00 96.25 517 GLN A C 1
ATOM 4146 O O . GLN A 1 517 ? 6.654 0.972 -1.543 1.00 96.25 517 GLN A O 1
ATOM 4151 N N . TYR A 1 518 ? 5.012 0.624 -0.052 1.00 95.94 518 TYR A N 1
ATOM 4152 C CA . TYR A 1 518 ? 4.948 -0.830 -0.224 1.00 95.94 518 TYR A CA 1
ATOM 4153 C C . TYR A 1 518 ? 4.582 -1.251 -1.651 1.00 95.94 518 TYR A C 1
ATOM 4155 O O . TYR A 1 518 ? 5.212 -2.149 -2.217 1.00 95.94 518 TYR A O 1
ATOM 4163 N N . LEU A 1 519 ? 3.589 -0.595 -2.261 1.00 96.56 519 LEU A N 1
ATOM 4164 C CA . LEU A 1 519 ? 3.188 -0.893 -3.638 1.00 96.56 519 LEU A CA 1
ATOM 4165 C C . LEU A 1 519 ? 4.331 -0.624 -4.626 1.00 96.56 519 LEU A C 1
ATOM 4167 O O . LEU A 1 519 ? 4.587 -1.445 -5.506 1.00 96.56 519 LEU A O 1
ATOM 4171 N N . VAL A 1 520 ? 5.048 0.493 -4.473 1.00 97.31 520 VAL A N 1
ATOM 4172 C CA . VAL A 1 520 ? 6.171 0.825 -5.361 1.00 97.31 520 VAL A CA 1
ATOM 4173 C C . VAL A 1 520 ? 7.368 -0.099 -5.123 1.00 97.31 520 VAL A C 1
ATOM 4175 O O . VAL A 1 520 ? 7.960 -0.572 -6.093 1.00 97.31 520 VAL A O 1
ATOM 4178 N N . GLU A 1 521 ? 7.687 -0.436 -3.870 1.00 96.19 521 GLU A N 1
ATOM 4179 C CA . GLU A 1 521 ? 8.706 -1.450 -3.557 1.00 96.19 521 GLU A CA 1
ATOM 4180 C C . GLU A 1 521 ? 8.367 -2.811 -4.164 1.00 96.19 521 GLU A C 1
ATOM 4182 O O . GLU A 1 521 ? 9.257 -3.496 -4.657 1.00 96.19 521 GLU A O 1
ATOM 4187 N N . THR A 1 522 ? 7.086 -3.189 -4.183 1.00 95.88 522 THR A N 1
ATOM 4188 C CA . THR A 1 522 ? 6.631 -4.428 -4.824 1.00 95.88 522 THR A CA 1
ATOM 4189 C C . THR A 1 522 ? 6.929 -4.402 -6.322 1.00 95.88 522 THR A C 1
ATOM 4191 O O . THR A 1 522 ? 7.527 -5.342 -6.842 1.00 95.88 522 THR A O 1
ATOM 4194 N N . ILE A 1 523 ? 6.578 -3.313 -7.017 1.00 97.12 523 ILE A N 1
ATOM 4195 C CA . ILE A 1 523 ? 6.839 -3.145 -8.459 1.00 97.12 523 ILE A CA 1
ATOM 4196 C C . ILE A 1 523 ? 8.345 -3.201 -8.752 1.00 97.12 523 ILE A C 1
ATOM 4198 O O . ILE A 1 523 ? 8.776 -3.865 -9.701 1.00 97.12 523 ILE A O 1
ATOM 4202 N N . LEU A 1 524 ? 9.147 -2.534 -7.918 1.00 97.31 524 LEU A N 1
ATOM 4203 C CA . LEU A 1 524 ? 10.591 -2.372 -8.095 1.00 97.31 524 LEU A CA 1
ATOM 4204 C C . LEU A 1 524 ? 11.430 -3.428 -7.352 1.00 97.31 524 LEU A C 1
ATOM 4206 O O . LEU A 1 524 ? 12.639 -3.265 -7.197 1.00 97.31 524 LEU A O 1
ATOM 4210 N N . MET A 1 525 ? 10.801 -4.516 -6.907 1.00 96.19 525 MET A N 1
ATOM 4211 C CA . MET A 1 525 ? 11.463 -5.599 -6.185 1.00 96.19 525 MET A CA 1
ATOM 4212 C C . MET A 1 525 ? 12.447 -6.351 -7.098 1.00 96.19 525 MET A C 1
ATOM 4214 O O . MET A 1 525 ? 11.998 -6.875 -8.124 1.00 96.19 525 MET A O 1
ATOM 4218 N N . PRO A 1 526 ? 13.740 -6.452 -6.737 1.00 96.31 526 PRO A N 1
ATOM 4219 C CA . PRO A 1 526 ? 14.730 -7.184 -7.521 1.00 96.31 526 PRO A CA 1
ATOM 4220 C C . PRO A 1 526 ? 14.539 -8.705 -7.413 1.00 96.31 526 PRO A C 1
ATOM 4222 O O . PRO A 1 526 ? 13.888 -9.205 -6.489 1.00 96.31 526 PRO A O 1
ATOM 4225 N N . ASP A 1 527 ? 15.137 -9.443 -8.352 1.00 95.38 527 ASP A N 1
ATOM 4226 C CA . ASP A 1 527 ? 15.134 -10.912 -8.351 1.00 95.38 527 ASP A CA 1
ATOM 4227 C C . ASP A 1 527 ? 16.156 -11.487 -7.354 1.00 95.38 527 ASP A C 1
ATOM 4229 O O . ASP A 1 527 ? 17.192 -10.875 -7.076 1.00 95.38 527 ASP A O 1
ATOM 4233 N N . VAL A 1 528 ? 15.895 -12.677 -6.819 1.00 93.38 528 VAL A N 1
ATOM 4234 C CA . VAL A 1 528 ? 16.847 -13.389 -5.949 1.00 93.38 528 VAL A CA 1
ATOM 4235 C C . VAL A 1 528 ? 18.001 -13.927 -6.793 1.00 93.38 528 VAL A C 1
ATOM 4237 O O . VAL A 1 528 ? 17.787 -14.591 -7.805 1.00 93.38 528 VAL A O 1
ATOM 4240 N N . GLY A 1 529 ? 19.242 -13.701 -6.359 1.00 92.06 529 GLY A N 1
ATOM 4241 C CA . GLY A 1 529 ? 20.410 -14.235 -7.056 1.00 92.06 529 GLY A CA 1
ATOM 4242 C C . GLY A 1 529 ? 21.695 -13.445 -6.844 1.00 92.06 529 GLY A C 1
ATOM 4243 O O . GLY A 1 529 ? 21.794 -12.575 -5.980 1.00 92.06 529 GLY A O 1
ATOM 4244 N N . SER A 1 530 ? 22.708 -13.772 -7.649 1.00 93.56 530 SER A N 1
ATOM 4245 C CA . SER A 1 530 ? 23.995 -13.072 -7.658 1.00 93.56 530 SER A CA 1
ATOM 4246 C C . SER A 1 530 ? 23.968 -11.885 -8.616 1.00 93.56 530 SER A C 1
ATOM 4248 O O . SER A 1 530 ? 23.486 -11.999 -9.739 1.00 93.56 530 SER A O 1
ATOM 4250 N N . TYR A 1 531 ? 24.540 -10.765 -8.184 1.00 94.88 531 TYR A N 1
ATOM 4251 C CA . TYR A 1 531 ? 24.575 -9.495 -8.895 1.00 94.88 531 TYR A CA 1
ATOM 4252 C C . TYR A 1 531 ? 26.011 -9.024 -9.109 1.00 94.88 531 TYR A C 1
ATOM 4254 O O . TYR A 1 531 ? 26.859 -9.065 -8.210 1.00 94.88 531 TYR A O 1
ATOM 4262 N N . ALA A 1 532 ? 26.273 -8.519 -10.311 1.00 93.44 532 ALA A N 1
ATOM 4263 C CA . ALA A 1 532 ? 27.527 -7.875 -10.673 1.00 93.44 532 ALA A CA 1
ATOM 4264 C C . ALA A 1 532 ? 27.254 -6.452 -11.164 1.00 93.44 532 ALA A C 1
ATOM 4266 O O . ALA A 1 532 ? 26.312 -6.227 -11.925 1.00 93.44 532 ALA A O 1
ATOM 4267 N N . LYS A 1 533 ? 28.098 -5.495 -10.769 1.00 91.81 533 LYS A N 1
ATOM 4268 C CA . LYS A 1 533 ? 28.045 -4.137 -11.315 1.00 91.81 533 LYS A CA 1
ATOM 4269 C C . LYS A 1 533 ? 28.525 -4.169 -12.763 1.00 91.81 533 LYS A C 1
ATOM 4271 O O . LYS A 1 533 ? 29.678 -4.513 -13.022 1.00 91.81 533 LYS A O 1
ATOM 4276 N N . ARG A 1 534 ? 27.640 -3.844 -13.705 1.00 90.06 534 ARG A N 1
ATOM 4277 C CA . ARG A 1 534 ? 27.906 -3.913 -15.146 1.00 90.06 534 ARG A CA 1
ATOM 4278 C C . ARG A 1 534 ? 27.712 -2.547 -15.804 1.00 90.06 534 ARG A C 1
ATOM 4280 O O . ARG A 1 534 ? 26.724 -1.871 -15.497 1.00 90.06 534 ARG A O 1
ATOM 4287 N N . PRO A 1 535 ? 28.617 -2.141 -16.714 1.00 90.00 535 PRO A N 1
ATOM 4288 C CA . PRO A 1 535 ? 28.375 -0.986 -17.563 1.00 90.00 535 PRO A CA 1
ATOM 4289 C C . PRO A 1 535 ? 27.216 -1.293 -18.515 1.00 90.00 535 PRO A C 1
ATOM 4291 O O . PRO A 1 535 ? 27.181 -2.358 -19.134 1.00 90.00 535 PRO A O 1
ATOM 4294 N N . GLN A 1 536 ? 26.284 -0.359 -18.629 1.00 90.94 536 GLN A N 1
ATOM 4295 C CA . GLN A 1 536 ? 25.123 -0.459 -19.499 1.00 90.94 536 GLN A CA 1
ATOM 4296 C C . GLN A 1 536 ? 25.441 0.056 -20.907 1.00 90.94 536 GLN A C 1
ATOM 4298 O O . GLN A 1 536 ? 26.444 0.741 -21.145 1.00 90.94 536 GLN A O 1
ATOM 4303 N N . ALA A 1 537 ? 24.575 -0.285 -21.861 1.00 91.00 537 ALA A N 1
ATOM 4304 C CA . ALA A 1 537 ? 24.710 0.115 -23.260 1.00 91.00 537 ALA A CA 1
ATOM 4305 C C . ALA A 1 537 ? 24.722 1.647 -23.440 1.00 91.00 537 ALA A C 1
ATOM 4307 O O . ALA A 1 537 ? 25.480 2.162 -24.264 1.00 91.00 537 ALA A O 1
ATOM 4308 N N . ASP A 1 538 ? 23.962 2.368 -22.615 1.00 88.06 538 ASP A N 1
ATOM 4309 C CA . ASP A 1 538 ? 23.888 3.836 -22.567 1.00 88.06 538 ASP A CA 1
ATOM 4310 C C . ASP A 1 538 ? 25.099 4.504 -21.879 1.00 88.06 538 ASP A C 1
ATOM 4312 O O . ASP A 1 538 ? 25.262 5.721 -21.933 1.00 88.06 538 ASP A O 1
ATOM 4316 N N . GLY A 1 539 ? 26.008 3.713 -21.296 1.00 87.00 539 GLY A N 1
ATOM 4317 C CA . GLY A 1 539 ? 27.202 4.186 -20.595 1.00 87.00 539 GLY A CA 1
ATOM 4318 C C . GLY A 1 539 ? 27.033 4.369 -19.087 1.00 87.00 539 GLY A C 1
ATOM 4319 O O . GLY A 1 539 ? 28.024 4.660 -18.416 1.00 87.00 539 GLY A O 1
ATOM 4320 N N . SER A 1 540 ? 25.832 4.159 -18.547 1.00 89.56 540 SER A N 1
ATOM 4321 C CA . SER A 1 540 ? 25.589 4.097 -17.106 1.00 89.56 540 SER A CA 1
ATOM 4322 C C . SER A 1 540 ? 26.145 2.799 -16.497 1.00 89.56 540 SER A C 1
ATOM 4324 O O . SER A 1 540 ? 26.784 1.984 -17.167 1.00 89.56 540 SER A O 1
ATOM 4326 N N . SER A 1 541 ? 25.977 2.601 -15.190 1.00 90.75 541 SER A N 1
ATOM 4327 C CA . SER A 1 541 ? 26.355 1.362 -14.503 1.00 90.75 541 SER A CA 1
ATOM 4328 C C . SER A 1 541 ? 25.242 0.925 -13.569 1.00 90.75 541 SER A C 1
ATOM 4330 O O . SER A 1 541 ? 24.693 1.748 -12.843 1.00 90.75 541 SER A O 1
ATOM 4332 N N . LEU A 1 542 ? 24.956 -0.374 -13.560 1.00 93.88 542 LEU A N 1
ATOM 4333 C CA . LEU A 1 542 ? 23.859 -0.966 -12.801 1.00 93.88 542 LEU A CA 1
ATOM 4334 C C . LEU A 1 542 ? 24.300 -2.310 -12.224 1.00 93.88 542 LEU A C 1
ATOM 4336 O O . LEU A 1 542 ? 25.035 -3.058 -12.875 1.00 93.88 542 LEU A O 1
ATOM 4340 N N . TRP A 1 543 ? 23.865 -2.630 -11.011 1.00 94.50 543 TRP A N 1
ATOM 4341 C CA . TRP A 1 543 ? 23.983 -3.987 -10.489 1.00 94.50 543 TRP A CA 1
ATOM 4342 C C . TRP A 1 543 ? 22.924 -4.869 -11.148 1.00 94.50 543 TRP A C 1
ATOM 4344 O O . TRP A 1 543 ? 21.736 -4.671 -10.927 1.00 94.50 543 TRP A O 1
ATOM 4354 N N . GLN A 1 544 ? 23.354 -5.844 -11.947 1.00 93.12 544 GLN A N 1
ATOM 4355 C CA . GLN A 1 544 ? 22.467 -6.744 -12.690 1.00 93.12 544 GLN A CA 1
ATOM 4356 C C . GLN A 1 544 ? 22.669 -8.192 -12.269 1.00 93.12 544 GLN A C 1
ATOM 4358 O O . GLN A 1 544 ? 23.802 -8.607 -11.991 1.00 93.12 544 GLN A O 1
ATOM 4363 N N . ALA A 1 545 ? 21.577 -8.955 -12.281 1.00 90.56 545 ALA A N 1
ATOM 4364 C CA . ALA A 1 545 ? 21.602 -10.382 -12.012 1.00 90.56 545 ALA A CA 1
ATOM 4365 C C . ALA A 1 545 ? 22.496 -11.115 -13.032 1.00 90.56 545 ALA A C 1
ATOM 4367 O O . ALA A 1 545 ? 22.461 -10.855 -14.239 1.00 90.56 545 ALA A O 1
ATOM 4368 N N . GLY A 1 546 ? 23.332 -12.034 -12.553 1.00 83.50 546 GLY A N 1
ATOM 4369 C CA . GLY A 1 546 ? 24.206 -12.841 -13.394 1.00 83.50 546 GLY A CA 1
ATOM 4370 C C . GLY A 1 546 ? 25.265 -13.624 -12.618 1.00 83.50 546 GLY A C 1
ATOM 4371 O O . GLY A 1 546 ? 25.665 -13.260 -11.513 1.00 83.50 546 GLY A O 1
ATOM 4372 N N . GLY A 1 547 ? 25.751 -14.709 -13.228 1.00 74.69 547 GLY A N 1
ATOM 4373 C CA . GLY A 1 547 ? 26.778 -15.567 -12.633 1.00 74.69 547 GLY A CA 1
ATOM 4374 C C . GLY A 1 547 ? 28.082 -14.821 -12.317 1.00 74.69 547 GLY A C 1
ATOM 4375 O O . GLY A 1 547 ? 28.486 -13.923 -13.057 1.00 74.69 547 GLY A O 1
ATOM 4376 N N . GLY A 1 548 ? 28.733 -15.210 -11.214 1.00 71.00 548 GLY A N 1
ATOM 4377 C CA . GLY A 1 548 ? 30.008 -14.631 -10.765 1.00 71.00 548 GLY A CA 1
ATOM 4378 C C . GLY A 1 548 ? 29.896 -13.252 -10.103 1.00 71.00 548 GLY A C 1
ATOM 4379 O O . GLY A 1 548 ? 30.890 -12.535 -10.029 1.00 71.00 548 GLY A O 1
ATOM 4380 N N . GLY A 1 549 ? 28.696 -12.855 -9.667 1.00 76.62 549 GLY A N 1
ATOM 4381 C CA . GLY A 1 549 ? 28.466 -11.607 -8.939 1.00 76.62 549 GLY A CA 1
ATOM 4382 C C . GLY A 1 549 ? 28.977 -11.628 -7.493 1.00 76.62 549 GLY A C 1
ATOM 4383 O O . GLY A 1 549 ? 28.884 -12.648 -6.817 1.00 76.62 549 GLY A O 1
ATOM 4384 N N . ASN A 1 550 ? 29.479 -10.484 -7.012 1.00 85.69 550 ASN A N 1
ATOM 4385 C CA . ASN A 1 550 ? 29.987 -10.310 -5.639 1.00 85.69 550 ASN A CA 1
ATOM 4386 C C . ASN A 1 550 ? 28.921 -9.802 -4.654 1.00 85.69 550 ASN A C 1
ATOM 4388 O O . ASN A 1 550 ? 29.192 -9.679 -3.461 1.00 85.69 550 ASN A O 1
ATOM 4392 N N . LEU A 1 551 ? 27.738 -9.444 -5.152 1.00 91.00 551 LEU A N 1
ATOM 4393 C CA . LEU A 1 551 ? 26.575 -9.116 -4.337 1.00 91.00 551 LEU A CA 1
ATOM 4394 C C . LEU A 1 551 ? 25.591 -10.281 -4.443 1.00 91.00 551 LEU A C 1
ATOM 4396 O O . LEU A 1 551 ? 25.274 -10.701 -5.550 1.00 91.00 551 LEU A O 1
ATOM 4400 N N . SER A 1 552 ? 25.119 -10.808 -3.319 1.00 91.25 552 SER A N 1
ATOM 4401 C CA . SER A 1 552 ? 24.105 -11.863 -3.291 1.00 91.25 552 SER A CA 1
ATOM 4402 C C . SER A 1 552 ? 22.852 -11.304 -2.644 1.00 91.25 552 SER A C 1
ATOM 4404 O O . SER A 1 552 ? 22.932 -10.826 -1.517 1.00 91.25 552 SER A O 1
ATOM 4406 N N . LEU A 1 553 ? 21.725 -11.354 -3.351 1.00 92.50 553 LEU A N 1
ATOM 4407 C CA . LEU A 1 553 ? 20.427 -10.955 -2.817 1.00 92.50 553 LEU A CA 1
ATOM 4408 C C . LEU A 1 553 ? 19.621 -12.207 -2.485 1.00 92.50 553 LEU A C 1
ATOM 4410 O O . LEU A 1 553 ? 19.341 -13.014 -3.374 1.00 92.50 553 LEU A O 1
ATOM 4414 N N . GLY A 1 554 ? 19.285 -12.373 -1.206 1.00 90.94 554 GLY A N 1
ATOM 4415 C CA . GLY A 1 554 ? 18.425 -13.445 -0.708 1.00 90.94 554 GLY A CA 1
ATOM 4416 C C . GLY A 1 554 ? 16.961 -13.020 -0.602 1.00 90.94 554 GLY A C 1
ATOM 4417 O O . GLY A 1 554 ? 16.586 -11.907 -0.960 1.00 90.94 554 GLY A O 1
ATOM 4418 N N . VAL A 1 555 ? 16.120 -13.897 -0.051 1.00 89.88 555 VAL A N 1
ATOM 4419 C CA . VAL A 1 555 ? 14.697 -13.608 0.238 1.00 89.88 555 VAL A CA 1
ATOM 4420 C C . VAL A 1 555 ? 14.491 -12.524 1.304 1.00 89.88 555 VAL A C 1
ATOM 4422 O O . VAL A 1 555 ? 13.375 -12.047 1.499 1.00 89.88 555 VAL A O 1
ATOM 4425 N N . THR A 1 556 ? 15.557 -12.123 1.989 1.00 88.06 556 THR A N 1
ATOM 4426 C CA . THR A 1 556 ? 15.601 -10.941 2.850 1.00 88.06 556 THR A CA 1
ATOM 4427 C C . THR A 1 556 ? 15.500 -9.662 2.026 1.00 88.06 556 THR A C 1
ATOM 4429 O O . THR A 1 556 ? 14.673 -8.824 2.348 1.00 88.06 556 THR A O 1
ATOM 4432 N N . ASP A 1 557 ? 16.223 -9.549 0.910 1.00 90.56 557 ASP A N 1
ATOM 4433 C CA . ASP A 1 557 ? 16.315 -8.314 0.112 1.00 90.56 557 ASP A CA 1
ATOM 4434 C C . ASP A 1 557 ? 15.528 -8.343 -1.211 1.00 90.56 557 ASP A C 1
ATOM 4436 O O . ASP A 1 557 ? 15.237 -7.292 -1.782 1.00 90.56 557 ASP A O 1
ATOM 4440 N N . ALA A 1 558 ? 15.198 -9.535 -1.714 1.00 93.69 558 ALA A N 1
ATOM 4441 C CA . ALA A 1 558 ? 14.665 -9.767 -3.056 1.00 93.69 558 ALA A CA 1
ATOM 4442 C C . ALA A 1 558 ? 13.544 -10.824 -3.070 1.00 93.69 558 ALA A C 1
ATOM 4444 O O . ALA A 1 558 ? 13.238 -11.460 -2.053 1.00 93.69 558 ALA A O 1
ATOM 4445 N N . ARG A 1 559 ? 12.892 -11.018 -4.222 1.00 93.88 559 ARG A N 1
ATOM 4446 C CA . ARG A 1 559 ? 11.824 -12.019 -4.412 1.00 93.88 559 ARG A CA 1
ATOM 4447 C C . ARG A 1 559 ? 12.032 -12.765 -5.727 1.00 93.88 559 ARG A C 1
ATOM 4449 O O . ARG A 1 559 ? 12.462 -12.162 -6.698 1.00 93.88 559 ARG A O 1
ATOM 4456 N N . TYR A 1 560 ? 11.728 -14.063 -5.769 1.00 93.69 560 TYR A N 1
ATOM 4457 C CA . TYR A 1 560 ? 11.910 -14.856 -6.990 1.00 93.69 560 TYR A CA 1
ATOM 4458 C C . TYR A 1 560 ? 10.949 -14.371 -8.072 1.00 93.69 560 TYR A C 1
ATOM 4460 O O . TYR A 1 560 ? 9.737 -14.494 -7.916 1.00 93.69 560 TYR A O 1
ATOM 4468 N N . TYR A 1 561 ? 11.479 -13.841 -9.170 1.00 93.56 561 TYR A N 1
ATOM 4469 C CA . TYR A 1 561 ? 10.672 -13.206 -10.210 1.00 93.56 561 TYR A CA 1
ATOM 4470 C C . TYR A 1 561 ? 9.724 -14.194 -10.909 1.00 93.56 561 TYR A C 1
ATOM 4472 O O . TYR A 1 561 ? 8.553 -13.879 -11.126 1.00 93.56 561 TYR A O 1
ATOM 4480 N N . SER A 1 562 ? 10.213 -15.404 -11.203 1.00 91.50 562 SER A N 1
ATOM 4481 C CA . SER A 1 562 ? 9.477 -16.433 -11.954 1.00 91.50 562 SER A CA 1
ATOM 4482 C C . SER A 1 562 ? 9.032 -17.614 -11.091 1.00 91.50 562 SER A C 1
ATOM 4484 O O . SER A 1 562 ? 9.717 -18.020 -10.145 1.00 91.50 562 SER A O 1
ATOM 4486 N N . THR A 1 563 ? 7.909 -18.203 -11.486 1.00 91.75 563 THR A N 1
ATOM 4487 C CA . THR A 1 563 ? 7.377 -19.468 -10.983 1.00 91.75 563 THR A CA 1
ATOM 4488 C C . THR A 1 563 ? 8.330 -20.617 -11.323 1.00 91.75 563 THR A C 1
ATOM 4490 O O . THR A 1 563 ? 8.896 -20.661 -12.417 1.00 91.75 563 THR A O 1
ATOM 4493 N N . SER A 1 564 ? 8.518 -21.559 -10.393 1.00 88.12 564 SER A N 1
ATOM 4494 C CA . SER A 1 564 ? 9.323 -22.766 -10.630 1.00 88.12 564 SER A CA 1
ATOM 4495 C C . SER A 1 564 ? 8.632 -24.038 -10.159 1.00 88.12 564 SER A C 1
ATOM 4497 O O . SER A 1 564 ? 7.768 -24.026 -9.279 1.00 88.12 564 SER A O 1
ATOM 4499 N N . TRP A 1 565 ? 9.064 -25.156 -10.740 1.00 82.69 565 TRP A N 1
ATOM 4500 C CA . TRP A 1 565 ? 8.612 -26.501 -10.407 1.00 82.69 565 TRP A CA 1
ATOM 4501 C C . TRP A 1 565 ? 9.796 -27.367 -9.990 1.00 82.69 565 TRP A C 1
ATOM 4503 O O . TRP A 1 565 ? 10.913 -27.212 -10.484 1.00 82.69 565 TRP A O 1
ATOM 4513 N N . SER A 1 566 ? 9.535 -28.318 -9.100 1.00 74.38 566 SER A N 1
ATOM 4514 C CA . SER A 1 566 ? 10.469 -29.381 -8.768 1.00 74.38 566 SER A CA 1
ATOM 4515 C C . SER A 1 566 ? 10.457 -30.430 -9.880 1.00 74.38 566 SER A C 1
ATOM 4517 O O . SER A 1 566 ? 9.425 -31.037 -10.160 1.00 74.38 566 SER A O 1
ATOM 4519 N N . PHE A 1 567 ? 11.614 -30.661 -10.502 1.00 62.59 567 PHE A N 1
ATOM 4520 C CA . PHE A 1 567 ? 11.777 -31.618 -11.604 1.00 62.59 567 PHE A CA 1
ATOM 4521 C C . PHE A 1 567 ? 12.431 -32.946 -11.170 1.00 62.59 567 PHE A C 1
ATOM 4523 O O . PHE A 1 567 ? 13.098 -33.598 -11.966 1.00 62.59 567 PHE A O 1
ATOM 4530 N N . GLY A 1 568 ? 12.274 -33.365 -9.909 1.00 54.94 568 GLY A N 1
ATOM 4531 C CA . GLY A 1 568 ? 12.640 -34.723 -9.466 1.00 54.94 568 GLY A CA 1
ATOM 4532 C C . GLY A 1 568 ? 14.129 -35.054 -9.280 1.00 54.94 568 GLY A C 1
ATOM 4533 O O . GLY A 1 568 ? 14.453 -36.078 -8.689 1.00 54.94 568 GLY A O 1
ATOM 4534 N N . GLY A 1 569 ? 15.064 -34.191 -9.683 1.00 54.81 569 GLY A N 1
ATOM 4535 C CA . GLY A 1 569 ? 16.501 -34.399 -9.448 1.00 54.81 569 GLY A CA 1
ATOM 4536 C C . GLY A 1 569 ? 16.940 -34.167 -7.990 1.00 54.81 569 GLY A C 1
ATOM 4537 O O . GLY A 1 569 ? 16.365 -33.342 -7.282 1.00 54.81 569 GLY A O 1
ATOM 4538 N N . GLN A 1 570 ? 17.987 -34.875 -7.539 1.00 49.75 570 GLN A N 1
ATOM 4539 C CA . GLN A 1 570 ? 18.613 -34.725 -6.206 1.00 49.75 570 GLN A CA 1
ATOM 4540 C C . GLN A 1 570 ? 17.628 -34.852 -5.021 1.00 49.75 570 GLN A C 1
ATOM 4542 O O . GLN A 1 570 ? 17.623 -34.041 -4.090 1.00 49.75 570 GLN A O 1
ATOM 4547 N N . GLY A 1 571 ? 16.761 -35.870 -5.053 1.00 51.28 571 GLY A N 1
ATOM 4548 C CA . GLY A 1 571 ? 15.768 -36.122 -4.000 1.00 51.28 571 GLY A CA 1
ATOM 4549 C C . GLY A 1 571 ? 14.583 -35.149 -4.029 1.00 51.28 571 GLY A C 1
ATOM 4550 O O . GLY A 1 571 ? 14.095 -34.751 -2.971 1.00 51.28 571 GLY A O 1
ATOM 4551 N N . GLY A 1 572 ? 14.202 -34.663 -5.214 1.00 55.22 572 GLY A N 1
ATOM 4552 C CA . GLY A 1 572 ? 12.939 -33.956 -5.455 1.00 55.22 572 GLY A CA 1
ATOM 4553 C C . GLY A 1 572 ? 11.815 -34.928 -5.832 1.00 55.22 572 GLY A C 1
ATOM 4554 O O . GLY A 1 572 ? 12.075 -36.090 -6.136 1.00 55.22 572 GLY A O 1
ATOM 4555 N N . ARG A 1 573 ? 10.561 -34.464 -5.826 1.00 60.62 573 ARG A N 1
ATOM 4556 C CA . ARG A 1 573 ? 9.421 -35.262 -6.309 1.00 60.62 573 ARG A CA 1
ATOM 4557 C C . ARG A 1 573 ? 9.527 -35.374 -7.836 1.00 60.62 573 ARG A C 1
ATOM 4559 O O . ARG A 1 573 ? 9.596 -34.353 -8.512 1.00 60.62 573 ARG A O 1
ATOM 4566 N N . GLU A 1 574 ? 9.587 -36.591 -8.376 1.00 61.56 574 GLU A N 1
ATOM 4567 C CA . GLU A 1 574 ? 9.481 -36.832 -9.821 1.00 61.56 574 GLU A CA 1
ATOM 4568 C C . GLU A 1 574 ? 8.013 -36.787 -10.227 1.00 61.56 574 GLU A C 1
ATOM 4570 O O . GLU A 1 574 ? 7.199 -37.574 -9.745 1.00 61.56 574 GLU A O 1
ATOM 4575 N N . CYS A 1 575 ? 7.667 -35.832 -11.086 1.00 61.12 575 CYS A N 1
ATOM 4576 C CA . CYS A 1 575 ? 6.263 -35.525 -11.362 1.00 61.12 575 CYS A CA 1
ATOM 4577 C C . CYS A 1 575 ? 5.866 -35.796 -12.806 1.00 61.12 575 CYS A C 1
ATOM 4579 O O . CYS A 1 575 ? 4.678 -35.851 -13.101 1.00 61.12 575 CYS A O 1
ATOM 4581 N N . GLY A 1 576 ? 6.844 -36.053 -13.684 1.00 66.06 576 GLY A N 1
ATOM 4582 C CA . GLY A 1 576 ? 6.629 -36.517 -15.053 1.00 66.06 576 GLY A CA 1
ATOM 4583 C C . GLY A 1 576 ? 5.527 -35.740 -15.774 1.00 66.06 576 GLY A C 1
ATOM 4584 O O . GLY A 1 576 ? 5.594 -34.522 -15.908 1.00 66.06 576 GLY A O 1
ATOM 4585 N N . TYR A 1 577 ? 4.489 -36.458 -16.204 1.00 55.75 577 TYR A N 1
ATOM 4586 C CA . TYR A 1 577 ? 3.312 -35.899 -16.876 1.00 55.75 577 TYR A CA 1
ATOM 4587 C C . TYR A 1 577 ? 2.526 -34.882 -16.019 1.00 55.75 577 TYR A C 1
ATOM 4589 O O . TYR A 1 577 ? 1.964 -33.929 -16.549 1.00 55.75 577 TYR A O 1
ATOM 4597 N N . PHE A 1 578 ? 2.547 -35.031 -14.694 1.00 60.53 578 PHE A N 1
ATOM 4598 C CA . PHE A 1 578 ? 1.899 -34.157 -13.710 1.00 60.53 578 PHE A CA 1
ATOM 4599 C C . PHE A 1 578 ? 2.850 -33.077 -13.171 1.00 60.53 578 PHE A C 1
ATOM 4601 O O . PHE A 1 578 ? 2.781 -32.700 -12.002 1.00 60.53 578 PHE A O 1
ATOM 4608 N N . TRP A 1 579 ? 3.774 -32.573 -13.998 1.00 63.62 579 TRP A N 1
ATOM 4609 C CA . TRP A 1 579 ? 4.772 -31.573 -13.590 1.00 63.62 579 TRP A CA 1
ATOM 4610 C C . TRP A 1 579 ? 4.153 -30.338 -12.915 1.00 63.62 579 TRP A C 1
ATOM 4612 O O . TRP A 1 579 ? 4.725 -29.815 -11.961 1.00 63.62 579 TRP A O 1
ATOM 4622 N N . TYR A 1 580 ? 2.951 -29.929 -13.338 1.00 62.66 580 TYR A N 1
ATOM 4623 C CA . TYR A 1 580 ? 2.209 -28.806 -12.761 1.00 62.66 580 TYR A CA 1
ATOM 4624 C C . TYR A 1 580 ? 1.806 -29.023 -11.288 1.00 62.66 580 TYR A C 1
ATOM 4626 O O . TYR A 1 580 ? 1.618 -28.048 -10.563 1.00 62.66 580 TYR A O 1
ATOM 4634 N N . GLU A 1 581 ? 1.722 -30.272 -10.812 1.00 63.75 581 GLU A N 1
ATOM 4635 C CA . GLU A 1 581 ? 1.460 -30.615 -9.403 1.00 63.75 581 GLU A CA 1
ATOM 4636 C C . GLU A 1 581 ? 2.701 -30.486 -8.508 1.00 63.75 581 GLU A C 1
ATOM 4638 O O . GLU A 1 581 ? 2.616 -30.637 -7.287 1.00 63.75 581 GLU A O 1
ATOM 4643 N N . CYS A 1 582 ? 3.860 -30.216 -9.107 1.00 75.50 582 CYS A N 1
ATOM 4644 C CA . CYS A 1 582 ? 5.135 -30.061 -8.412 1.00 75.50 582 CYS A CA 1
ATOM 4645 C C . CYS A 1 582 ? 5.638 -28.637 -8.444 1.00 75.50 582 CYS A C 1
ATOM 4647 O O . CYS A 1 582 ? 6.839 -28.385 -8.449 1.00 75.50 582 CYS A O 1
ATOM 4649 N N . LEU A 1 583 ? 4.686 -27.711 -8.431 1.00 82.38 583 LEU A N 1
ATOM 4650 C CA . LEU A 1 583 ? 4.928 -26.312 -8.170 1.00 82.38 583 LEU A CA 1
ATOM 4651 C C . LEU A 1 583 ? 5.751 -26.173 -6.884 1.00 82.38 583 LEU A C 1
ATOM 4653 O O . LEU A 1 583 ? 5.362 -26.643 -5.815 1.00 82.38 583 LEU A O 1
ATOM 4657 N N . GLU A 1 584 ? 6.919 -25.561 -7.012 1.00 84.06 584 GLU A N 1
ATOM 4658 C CA . GLU A 1 584 ? 7.844 -25.327 -5.910 1.00 84.06 584 GLU A CA 1
ATOM 4659 C C . GLU A 1 584 ? 7.561 -23.953 -5.300 1.00 84.06 584 GLU A C 1
ATOM 4661 O O . GLU A 1 584 ? 7.335 -23.829 -4.090 1.00 84.06 584 GLU A O 1
ATOM 4666 N N . ARG A 1 585 ? 7.511 -22.930 -6.161 1.00 89.12 585 ARG A N 1
ATOM 4667 C CA . ARG A 1 585 ? 7.234 -21.543 -5.788 1.00 89.12 585 ARG A CA 1
ATOM 4668 C C . ARG A 1 585 ? 6.492 -20.799 -6.889 1.00 89.12 585 ARG A C 1
ATOM 4670 O O . ARG A 1 585 ? 6.637 -21.115 -8.067 1.00 89.12 585 ARG A O 1
ATOM 4677 N N . ILE A 1 586 ? 5.765 -19.770 -6.483 1.00 91.31 586 ILE A N 1
ATOM 4678 C CA . ILE A 1 586 ? 5.032 -18.848 -7.350 1.00 91.31 586 ILE A CA 1
ATOM 4679 C C . ILE A 1 586 ? 5.886 -17.599 -7.584 1.00 91.31 586 ILE A C 1
ATOM 4681 O O . ILE A 1 586 ? 6.487 -17.072 -6.647 1.00 91.31 586 ILE A O 1
ATOM 4685 N N . GLY A 1 587 ? 5.955 -17.148 -8.836 1.00 93.00 587 GLY A N 1
ATOM 4686 C CA . GLY A 1 587 ? 6.750 -15.998 -9.253 1.00 93.00 587 GLY A CA 1
ATOM 4687 C C . GLY A 1 587 ? 6.167 -14.661 -8.804 1.00 93.00 587 GLY A C 1
ATOM 4688 O O . GLY A 1 587 ? 4.977 -14.389 -8.972 1.00 93.00 587 GLY A O 1
ATOM 4689 N N . PHE A 1 588 ? 7.040 -13.788 -8.306 1.00 94.38 588 PHE A N 1
ATOM 4690 C CA . PHE A 1 588 ? 6.711 -12.446 -7.824 1.00 94.38 588 PHE A CA 1
ATOM 4691 C C . PHE A 1 588 ? 6.312 -11.470 -8.944 1.00 94.38 588 PHE A C 1
ATOM 4693 O O . PHE A 1 588 ? 5.852 -10.360 -8.679 1.00 94.38 588 PHE A O 1
ATOM 4700 N N . TYR A 1 589 ? 6.438 -11.868 -10.214 1.00 94.44 589 TYR A N 1
ATOM 4701 C CA . TYR A 1 589 ? 5.874 -11.123 -11.340 1.00 94.44 589 TYR A CA 1
ATOM 4702 C C . TYR A 1 589 ? 4.386 -10.787 -11.135 1.00 94.44 589 TYR A C 1
ATOM 4704 O O . TYR A 1 589 ? 3.947 -9.673 -11.431 1.00 94.44 589 TYR A O 1
ATOM 4712 N N . VAL A 1 590 ? 3.599 -11.737 -10.617 1.00 91.38 590 VAL A N 1
ATOM 4713 C CA . VAL A 1 590 ? 2.156 -11.538 -10.417 1.00 91.38 590 VAL A CA 1
ATOM 4714 C C . VAL A 1 590 ? 1.904 -10.446 -9.372 1.00 91.38 590 VAL A C 1
ATOM 4716 O O . VAL A 1 590 ? 1.040 -9.598 -9.581 1.00 91.38 590 VAL A O 1
ATOM 4719 N N . ASP A 1 591 ? 2.698 -10.396 -8.299 1.00 93.94 591 ASP A N 1
ATOM 4720 C CA . ASP A 1 591 ? 2.666 -9.336 -7.283 1.00 93.94 591 ASP A CA 1
ATOM 4721 C C . ASP A 1 591 ? 2.959 -7.952 -7.864 1.00 93.94 591 ASP A C 1
ATOM 4723 O O . ASP A 1 591 ? 2.214 -7.007 -7.596 1.00 93.94 591 ASP A O 1
ATOM 4727 N N . LYS A 1 592 ? 3.966 -7.832 -8.741 1.00 95.19 592 LYS A N 1
ATOM 4728 C CA . LYS A 1 592 ? 4.254 -6.577 -9.460 1.00 95.19 592 LYS A CA 1
ATOM 4729 C C . LYS A 1 592 ? 3.036 -6.092 -10.238 1.00 95.19 592 LYS A C 1
ATOM 4731 O O . LYS A 1 592 ? 2.672 -4.920 -10.158 1.00 95.19 592 LYS A O 1
ATOM 4736 N N . VAL A 1 593 ? 2.376 -6.992 -10.965 1.00 92.50 593 VAL A N 1
ATOM 4737 C CA . VAL A 1 593 ? 1.177 -6.665 -11.746 1.00 92.50 593 VAL A CA 1
ATOM 4738 C C . VAL A 1 593 ? 0.001 -6.276 -10.852 1.00 92.50 593 VAL A C 1
ATOM 4740 O O . VAL A 1 593 ? -0.660 -5.271 -11.121 1.00 92.50 593 VAL A O 1
ATOM 4743 N N . MET A 1 594 ? -0.236 -7.008 -9.764 1.00 91.81 594 MET A N 1
ATOM 4744 C CA . MET A 1 594 ? -1.279 -6.686 -8.787 1.00 91.81 594 MET A CA 1
ATOM 4745 C C . MET A 1 594 ? -1.040 -5.325 -8.109 1.00 91.81 594 MET A C 1
ATOM 4747 O O . MET A 1 594 ? -1.991 -4.562 -7.928 1.00 91.81 594 MET A O 1
ATOM 4751 N N . ALA A 1 595 ? 0.214 -4.973 -7.813 1.00 94.69 595 ALA A N 1
ATOM 4752 C CA . ALA A 1 595 ? 0.581 -3.661 -7.288 1.00 94.69 595 ALA A CA 1
ATOM 4753 C C . ALA A 1 595 ? 0.342 -2.537 -8.309 1.00 94.69 595 ALA A C 1
ATOM 4755 O O . ALA A 1 595 ? -0.239 -1.509 -7.962 1.00 94.69 595 ALA A O 1
ATOM 4756 N N . MET A 1 596 ? 0.706 -2.741 -9.582 1.00 93.75 596 MET A N 1
ATOM 4757 C CA . MET A 1 596 ? 0.404 -1.781 -10.655 1.00 93.75 596 MET A CA 1
ATOM 4758 C C . MET A 1 596 ? -1.104 -1.574 -10.833 1.00 93.75 596 MET A C 1
ATOM 4760 O O . MET A 1 596 ? -1.552 -0.442 -11.020 1.00 93.75 596 MET A O 1
ATOM 4764 N N . MET A 1 597 ? -1.898 -2.645 -10.733 1.00 89.38 597 MET A N 1
ATOM 4765 C CA . MET A 1 597 ? -3.359 -2.546 -10.726 1.00 89.38 597 MET A CA 1
ATOM 4766 C C . MET A 1 597 ? -3.861 -1.713 -9.542 1.00 89.38 597 MET A C 1
ATOM 4768 O O . MET A 1 597 ? -4.698 -0.847 -9.747 1.00 89.38 597 MET A O 1
ATOM 4772 N N . ALA A 1 598 ? -3.348 -1.929 -8.328 1.00 90.31 598 ALA A N 1
ATOM 4773 C CA . ALA A 1 598 ? -3.777 -1.184 -7.142 1.00 90.31 598 ALA A CA 1
ATOM 4774 C C . ALA A 1 598 ? -3.399 0.305 -7.177 1.00 90.31 598 ALA A C 1
ATOM 4776 O O . ALA A 1 598 ? -4.232 1.140 -6.842 1.00 90.31 598 ALA A O 1
ATOM 4777 N N . ILE A 1 599 ? -2.183 0.656 -7.621 1.00 92.50 599 ILE A N 1
ATOM 4778 C CA . ILE A 1 599 ? -1.778 2.069 -7.752 1.00 92.50 599 ILE A CA 1
ATOM 4779 C C . ILE A 1 599 ? -2.667 2.789 -8.775 1.00 92.50 599 ILE A C 1
ATOM 4781 O O . ILE A 1 599 ? -3.031 3.948 -8.568 1.00 92.50 599 ILE A O 1
ATOM 4785 N N . SER A 1 600 ? -2.988 2.116 -9.884 1.00 88.56 600 SER A N 1
ATOM 4786 C CA . SER A 1 600 ? -3.685 2.724 -11.019 1.00 88.56 600 SER A CA 1
ATOM 4787 C C . SER A 1 600 ? -5.203 2.655 -10.969 1.00 88.56 600 SER A C 1
ATOM 4789 O O . SER A 1 600 ? -5.826 3.470 -11.638 1.00 88.56 600 SER A O 1
ATOM 4791 N N . ASP A 1 601 ? -5.820 1.744 -10.214 1.00 83.69 601 ASP A N 1
ATOM 4792 C CA . ASP A 1 601 ? -7.280 1.619 -10.193 1.00 83.69 601 ASP A CA 1
ATOM 4793 C C . ASP A 1 601 ? -7.928 2.917 -9.703 1.00 83.69 601 ASP A C 1
ATOM 4795 O O . ASP A 1 601 ? -7.810 3.285 -8.538 1.00 83.69 601 ASP A O 1
ATOM 4799 N N . SER A 1 602 ? -8.625 3.601 -10.610 1.00 79.75 602 SER A N 1
ATOM 4800 C CA . SER A 1 602 ? -9.313 4.851 -10.310 1.00 79.75 602 SER A CA 1
ATOM 4801 C C . SER A 1 602 ? -10.765 4.652 -9.883 1.00 79.75 602 SER A C 1
ATOM 4803 O O . SER A 1 602 ? -11.431 5.618 -9.533 1.00 79.75 602 SER A O 1
ATOM 4805 N N . ARG A 1 603 ? -11.309 3.431 -9.930 1.00 74.94 603 ARG A N 1
ATOM 4806 C CA . ARG A 1 603 ? -12.721 3.186 -9.597 1.00 74.94 603 ARG A CA 1
ATOM 4807 C C . ARG A 1 603 ? -12.901 3.178 -8.095 1.00 74.94 603 ARG A C 1
ATOM 4809 O O . ARG A 1 603 ? -12.268 2.379 -7.420 1.00 74.94 603 ARG A O 1
ATOM 4816 N N . THR A 1 604 ? -13.814 3.974 -7.575 1.00 69.94 604 THR A N 1
ATOM 4817 C CA . THR A 1 604 ? -14.148 3.968 -6.148 1.00 69.94 604 THR A CA 1
ATOM 4818 C C . THR A 1 604 ? -15.378 3.103 -5.871 1.00 69.94 604 THR A C 1
ATOM 4820 O O . THR A 1 604 ? -16.209 2.874 -6.752 1.00 69.94 604 THR A O 1
ATOM 4823 N N . ASN A 1 605 ? -15.479 2.574 -4.649 1.00 58.81 605 ASN A N 1
ATOM 4824 C CA . ASN A 1 605 ? -16.610 1.755 -4.211 1.00 58.81 605 ASN A CA 1
ATOM 4825 C C . ASN A 1 605 ? -17.187 2.279 -2.887 1.00 58.81 605 ASN A C 1
ATOM 4827 O O . ASN A 1 605 ? -17.116 1.613 -1.859 1.00 58.81 605 ASN A O 1
ATOM 4831 N N . PHE A 1 606 ? -17.773 3.479 -2.899 1.00 60.97 606 PHE A N 1
ATOM 4832 C CA . PHE A 1 606 ? -18.416 4.079 -1.719 1.00 60.97 606 PHE A CA 1
ATOM 4833 C C . PHE A 1 606 ? -19.834 3.516 -1.463 1.00 60.97 606 PHE A C 1
ATOM 4835 O O . PHE A 1 606 ? -20.790 4.264 -1.237 1.00 60.97 606 PHE A O 1
ATOM 4842 N N . VAL A 1 607 ? -20.021 2.193 -1.541 1.00 43.09 607 VAL A N 1
ATOM 4843 C CA . VAL A 1 607 ? -21.334 1.567 -1.297 1.00 43.09 607 VAL A CA 1
ATOM 4844 C C . VAL A 1 607 ? -21.681 1.629 0.195 1.00 43.09 607 VAL A C 1
ATOM 4846 O O . VAL A 1 607 ? -20.837 1.446 1.063 1.00 43.09 607 VAL A O 1
ATOM 4849 N N . ALA A 1 608 ? -22.964 1.878 0.471 1.00 37.34 608 ALA A N 1
ATOM 4850 C CA . ALA A 1 608 ? -23.602 2.093 1.776 1.00 37.34 608 ALA A CA 1
ATOM 4851 C C . ALA A 1 608 ? -23.624 3.533 2.333 1.00 37.34 608 ALA A C 1
ATOM 4853 O O . ALA A 1 608 ? -24.040 3.722 3.483 1.00 37.34 608 ALA A O 1
ATOM 4854 N N . ARG A 1 609 ? -23.293 4.551 1.518 1.00 45.31 609 ARG A N 1
ATOM 4855 C CA . ARG A 1 609 ? -23.529 5.973 1.856 1.00 45.31 609 ARG A CA 1
ATOM 4856 C C . ARG A 1 609 ? -24.497 6.753 0.938 1.00 45.31 609 ARG A C 1
ATOM 4858 O O . ARG A 1 609 ? -24.833 7.870 1.312 1.00 45.31 609 ARG A O 1
ATOM 4865 N N . ALA A 1 610 ? -25.044 6.187 -0.151 1.00 29.53 610 ALA A N 1
ATOM 4866 C CA . ALA A 1 610 ? -26.205 6.757 -0.869 1.00 29.53 610 ALA A CA 1
ATOM 4867 C C . ALA A 1 610 ? -26.866 5.774 -1.869 1.00 29.53 610 ALA A C 1
ATOM 4869 O O . ALA A 1 610 ? -26.172 5.017 -2.538 1.00 29.53 610 ALA A O 1
ATOM 4870 N N . ASN A 1 611 ? -28.194 5.849 -2.011 1.00 32.84 611 ASN A N 1
ATOM 4871 C CA . ASN A 1 611 ? -28.953 5.521 -3.232 1.00 32.84 611 ASN A CA 1
ATOM 4872 C C . ASN A 1 611 ? -29.556 6.851 -3.732 1.00 32.84 611 ASN A C 1
ATOM 4874 O O . ASN A 1 611 ? -30.019 7.593 -2.860 1.00 32.84 611 ASN A O 1
ATOM 4878 N N . PRO A 1 612 ? -29.739 7.139 -5.039 1.00 43.81 612 PRO A N 1
ATOM 4879 C CA . PRO A 1 612 ? -29.122 6.645 -6.289 1.00 43.81 612 PRO A CA 1
ATOM 4880 C C . PRO A 1 612 ? -28.429 7.817 -7.068 1.00 43.81 612 PRO A C 1
ATOM 4882 O O . PRO A 1 612 ? -28.748 8.974 -6.836 1.00 43.81 612 PRO A O 1
ATOM 4885 N N . ILE A 1 613 ? -27.423 7.653 -7.940 1.00 39.47 613 ILE A N 1
ATOM 4886 C CA . ILE A 1 613 ? -27.587 7.405 -9.394 1.00 39.47 613 ILE A CA 1
ATOM 4887 C C . ILE A 1 613 ? -26.267 6.961 -10.063 1.00 39.47 613 ILE A C 1
ATOM 4889 O O . ILE A 1 613 ? -26.347 6.157 -10.985 1.00 39.47 613 ILE A O 1
ATOM 4893 N N . ASP A 1 614 ? -25.074 7.342 -9.588 1.00 44.34 614 ASP A N 1
ATOM 4894 C CA . ASP A 1 614 ? -23.836 6.658 -9.993 1.00 44.34 614 ASP A CA 1
ATOM 4895 C C . ASP A 1 614 ? -22.670 6.880 -9.004 1.00 44.34 614 ASP A C 1
ATOM 4897 O O . ASP A 1 614 ? -21.907 7.835 -9.077 1.00 44.34 614 ASP A O 1
ATOM 4901 N N . ILE A 1 615 ? -22.482 5.955 -8.062 1.00 39.16 615 ILE A N 1
ATOM 4902 C CA . ILE A 1 615 ? -21.332 5.944 -7.135 1.00 39.16 615 ILE A CA 1
ATOM 4903 C C . ILE A 1 615 ? -19.969 5.744 -7.835 1.00 39.16 615 ILE A C 1
ATOM 4905 O O . ILE A 1 615 ? -18.939 5.806 -7.169 1.00 39.16 615 ILE A O 1
ATOM 4909 N N . ARG A 1 616 ? -19.944 5.525 -9.163 1.00 47.09 616 ARG A N 1
ATOM 4910 C CA . ARG A 1 616 ? -18.728 5.457 -9.997 1.00 47.09 616 ARG A CA 1
ATOM 4911 C C . ARG A 1 616 ? -18.248 6.838 -10.473 1.00 47.09 616 ARG A C 1
ATOM 4913 O O . ARG A 1 616 ? -17.279 6.903 -11.220 1.00 47.09 616 ARG A O 1
ATOM 4920 N N . GLU A 1 617 ? -18.892 7.927 -10.048 1.00 55.06 617 GLU A N 1
ATOM 4921 C CA . GLU A 1 617 ? -18.564 9.307 -10.458 1.00 55.06 617 GLU A CA 1
ATOM 4922 C C . GLU A 1 617 ? -17.228 9.846 -9.910 1.00 55.06 617 GLU A C 1
ATOM 4924 O O . GLU A 1 617 ? -16.731 10.865 -10.396 1.00 55.06 617 GLU A O 1
ATOM 4929 N N . TRP A 1 618 ? -16.614 9.164 -8.933 1.00 64.06 618 TRP A N 1
ATOM 4930 C CA . TRP A 1 618 ? -15.331 9.558 -8.346 1.00 64.06 618 TRP A CA 1
ATOM 4931 C C . TRP A 1 618 ? -14.191 8.693 -8.876 1.00 64.06 618 TRP A C 1
ATOM 4933 O O . TRP A 1 618 ? -14.057 7.524 -8.502 1.00 64.06 618 TRP A O 1
ATOM 4943 N N . HIS A 1 619 ? -13.336 9.300 -9.700 1.00 72.75 619 HIS A N 1
ATOM 4944 C CA . HIS A 1 619 ? -12.072 8.705 -10.116 1.00 72.75 619 HIS A CA 1
ATOM 4945 C C . HIS A 1 619 ? -10.950 9.081 -9.136 1.00 72.75 619 HIS A C 1
ATOM 4947 O O . HIS A 1 619 ? -10.362 10.160 -9.240 1.00 72.75 619 HIS A O 1
ATOM 4953 N N . VAL A 1 620 ? -10.666 8.192 -8.178 1.00 77.81 620 VAL A N 1
ATOM 4954 C CA . VAL A 1 620 ? -9.596 8.351 -7.178 1.00 77.81 620 VAL A CA 1
ATOM 4955 C C . VAL A 1 620 ? -8.598 7.215 -7.343 1.00 77.81 620 VAL A C 1
ATOM 4957 O O . VAL A 1 620 ? -8.959 6.048 -7.253 1.00 77.81 620 VAL A O 1
ATOM 4960 N N . SER A 1 621 ? -7.347 7.576 -7.604 1.00 83.56 621 SER A N 1
ATOM 4961 C CA . SER A 1 621 ? -6.200 6.670 -7.665 1.00 83.56 621 SER A CA 1
ATOM 4962 C C . SER A 1 621 ? -5.043 7.263 -6.867 1.00 83.56 621 SER A C 1
ATOM 4964 O O . SER A 1 621 ? -5.044 8.458 -6.553 1.00 83.56 621 SER A O 1
ATOM 4966 N N . TYR A 1 622 ? -3.983 6.490 -6.633 1.00 89.88 622 TYR A N 1
ATOM 4967 C CA . TYR A 1 622 ? -2.780 7.012 -5.978 1.00 89.88 622 TYR A CA 1
ATOM 4968 C C . TYR A 1 622 ? -2.162 8.211 -6.711 1.00 89.88 622 TYR A C 1
ATOM 4970 O O . TYR A 1 622 ? -1.463 9.011 -6.091 1.00 89.88 622 TYR A O 1
ATOM 4978 N N . TYR A 1 623 ? -2.453 8.403 -8.001 1.00 86.88 623 TYR A N 1
ATOM 4979 C CA . TYR A 1 623 ? -2.014 9.584 -8.743 1.00 86.88 623 TYR A CA 1
ATOM 4980 C C . TYR A 1 623 ? -2.574 10.895 -8.180 1.00 86.88 623 TYR A C 1
ATOM 4982 O O . TYR A 1 623 ? -1.854 11.890 -8.168 1.00 86.88 623 TYR A O 1
ATOM 4990 N N . ASN A 1 624 ? -3.782 10.894 -7.605 1.00 80.50 624 ASN A N 1
ATOM 4991 C CA . ASN A 1 624 ? -4.367 12.074 -6.958 1.00 80.50 624 ASN A CA 1
ATOM 4992 C C . ASN A 1 624 ? -3.508 12.596 -5.790 1.00 80.50 624 ASN A C 1
ATOM 4994 O O . ASN A 1 624 ? -3.553 13.781 -5.475 1.00 80.50 624 ASN A O 1
ATOM 4998 N N . THR A 1 625 ? -2.724 11.722 -5.155 1.00 85.69 625 THR A N 1
ATOM 4999 C CA . THR A 1 625 ? -1.906 12.051 -3.978 1.00 85.69 625 THR A CA 1
ATOM 5000 C C . THR A 1 625 ? -0.404 12.062 -4.286 1.00 85.69 625 THR A C 1
ATOM 5002 O O . THR A 1 625 ? 0.341 12.864 -3.726 1.00 85.69 625 THR A O 1
ATOM 5005 N N . PHE A 1 626 ? 0.054 11.218 -5.216 1.00 89.94 626 PHE A N 1
ATOM 5006 C CA . PHE A 1 626 ? 1.472 10.973 -5.505 1.00 89.94 626 PHE A CA 1
ATOM 5007 C C . PHE A 1 626 ? 1.859 11.266 -6.966 1.00 89.94 626 PHE A C 1
ATOM 5009 O O . PHE A 1 626 ? 2.807 10.672 -7.484 1.00 89.94 626 PHE A O 1
ATOM 5016 N N . SER A 1 627 ? 1.157 12.186 -7.639 1.00 87.31 627 SER A N 1
ATOM 5017 C CA . SER A 1 627 ? 1.303 12.475 -9.080 1.00 87.31 627 SER A CA 1
ATOM 5018 C C . SER A 1 627 ? 2.750 12.660 -9.548 1.00 87.31 627 SER A C 1
ATOM 5020 O O . SER A 1 627 ? 3.196 12.084 -10.536 1.00 87.31 627 SER A O 1
ATOM 5022 N N . GLU A 1 628 ? 3.518 13.472 -8.834 1.00 88.31 628 GLU A N 1
ATOM 5023 C CA . GLU A 1 628 ? 4.928 13.736 -9.110 1.00 88.31 628 GLU A CA 1
ATOM 5024 C C . GLU A 1 628 ? 5.819 12.499 -8.953 1.00 88.31 628 GLU A C 1
ATOM 5026 O O . GLU A 1 628 ? 6.676 12.263 -9.801 1.00 88.31 628 GLU A O 1
ATOM 5031 N N . SER A 1 629 ? 5.628 11.722 -7.883 1.00 92.38 629 SER A N 1
ATOM 5032 C CA . SER A 1 629 ? 6.408 10.507 -7.638 1.00 92.38 629 SER A CA 1
ATOM 5033 C C . SER A 1 629 ? 6.105 9.453 -8.698 1.00 92.38 629 SER A C 1
ATOM 5035 O O . SER A 1 629 ? 7.025 8.868 -9.261 1.00 92.38 629 SER A O 1
ATOM 5037 N N . ILE A 1 630 ? 4.824 9.274 -9.037 1.00 94.25 630 ILE A N 1
ATOM 5038 C CA . ILE A 1 630 ? 4.375 8.356 -10.090 1.00 94.25 630 ILE A CA 1
ATOM 5039 C C . ILE A 1 630 ? 4.934 8.760 -11.459 1.00 94.25 630 ILE A C 1
ATOM 5041 O O . ILE A 1 630 ? 5.355 7.883 -12.208 1.00 94.25 630 ILE A O 1
ATOM 5045 N N . ARG A 1 631 ? 5.010 10.057 -11.787 1.00 92.94 631 ARG A N 1
ATOM 5046 C CA . ARG A 1 631 ? 5.653 10.530 -13.029 1.00 92.94 631 ARG A CA 1
ATOM 5047 C C . ARG A 1 631 ? 7.145 10.208 -13.067 1.00 92.94 631 ARG A C 1
ATOM 5049 O O . ARG A 1 631 ? 7.613 9.666 -14.064 1.00 92.94 631 ARG A O 1
ATOM 5056 N N . THR A 1 632 ? 7.871 10.446 -11.973 1.00 94.75 632 THR A N 1
ATOM 5057 C CA . THR A 1 632 ? 9.295 10.080 -11.872 1.00 94.75 632 THR A CA 1
ATOM 5058 C C . THR A 1 632 ? 9.506 8.568 -11.997 1.00 94.75 632 THR A C 1
ATOM 5060 O O . THR A 1 632 ? 10.405 8.132 -12.712 1.00 94.75 632 THR A O 1
ATOM 5063 N N . ILE A 1 633 ? 8.659 7.763 -11.347 1.00 96.12 633 ILE A N 1
ATOM 5064 C CA . ILE A 1 633 ? 8.688 6.297 -11.445 1.00 96.12 633 ILE A CA 1
ATOM 5065 C C . ILE A 1 633 ? 8.384 5.848 -12.875 1.00 96.12 633 ILE A C 1
ATOM 5067 O O . ILE A 1 633 ? 9.094 4.997 -13.399 1.00 96.12 633 ILE A O 1
ATOM 5071 N N . ASN A 1 634 ? 7.385 6.444 -13.534 1.00 95.94 634 ASN A N 1
ATOM 5072 C CA . ASN A 1 634 ? 7.072 6.145 -14.928 1.00 95.94 634 ASN A CA 1
ATOM 5073 C C . ASN A 1 634 ? 8.261 6.461 -15.840 1.00 95.94 634 ASN A C 1
ATOM 5075 O O . ASN A 1 634 ? 8.641 5.635 -16.659 1.00 95.94 634 ASN A O 1
ATOM 5079 N N . ALA A 1 635 ? 8.881 7.633 -15.675 1.00 95.88 635 ALA A N 1
ATOM 5080 C CA . ALA A 1 635 ? 10.031 8.027 -16.477 1.00 95.88 635 ALA A CA 1
ATOM 5081 C C . ALA A 1 635 ? 11.192 7.036 -16.346 1.00 95.88 635 ALA A C 1
ATOM 5083 O O . ALA A 1 635 ? 11.735 6.615 -17.362 1.00 95.88 635 ALA A O 1
ATOM 5084 N N . ALA A 1 636 ? 11.504 6.609 -15.122 1.00 95.88 636 ALA A N 1
ATOM 5085 C CA . ALA A 1 636 ? 12.527 5.604 -14.862 1.00 95.88 636 ALA A CA 1
ATOM 5086 C C . ALA A 1 636 ? 12.157 4.210 -15.393 1.00 95.88 636 ALA A C 1
ATOM 5088 O O . ALA A 1 636 ? 12.999 3.548 -15.992 1.00 95.88 636 ALA A O 1
ATOM 5089 N N . LEU A 1 637 ? 10.898 3.778 -15.232 1.00 96.25 637 LEU A N 1
ATOM 5090 C CA . LEU A 1 637 ? 10.404 2.523 -15.805 1.00 96.25 637 LEU A CA 1
ATOM 5091 C C . LEU A 1 637 ? 10.598 2.509 -17.320 1.00 96.25 637 LEU A C 1
ATOM 5093 O O . LEU A 1 637 ? 11.136 1.542 -17.847 1.00 96.25 637 LEU A O 1
ATOM 5097 N N . GLN A 1 638 ? 10.193 3.575 -18.015 1.00 95.62 638 GLN A N 1
ATOM 5098 C CA . GLN A 1 638 ? 10.253 3.608 -19.474 1.00 95.62 638 GLN A CA 1
ATOM 5099 C C . GLN A 1 638 ? 11.671 3.813 -20.026 1.00 95.62 638 GLN A C 1
ATOM 5101 O O . GLN A 1 638 ? 11.953 3.316 -21.111 1.00 95.62 638 GLN A O 1
ATOM 5106 N N . SER A 1 639 ? 12.564 4.516 -19.319 1.00 93.94 639 SER A N 1
ATOM 5107 C CA . SER A 1 639 ? 13.951 4.723 -19.770 1.00 93.94 639 SER A CA 1
ATOM 5108 C C . SER A 1 639 ? 14.928 3.636 -19.313 1.00 93.94 639 SER A C 1
ATOM 5110 O O . SER A 1 639 ? 15.986 3.481 -19.918 1.00 93.94 639 SER A O 1
ATOM 5112 N N . GLY A 1 640 ? 14.611 2.897 -18.247 1.00 92.69 640 GLY A N 1
ATOM 5113 C CA . GLY A 1 640 ? 15.556 2.005 -17.569 1.00 92.69 640 GLY A CA 1
ATOM 5114 C C . GLY A 1 640 ? 16.579 2.731 -16.682 1.00 92.69 640 GLY A C 1
ATOM 5115 O O . GLY A 1 640 ? 17.510 2.095 -16.187 1.00 92.69 640 GLY A O 1
ATOM 5116 N N . ASP A 1 641 ? 16.429 4.043 -16.454 1.00 93.25 641 ASP A N 1
ATOM 5117 C CA . ASP A 1 641 ? 17.271 4.794 -15.513 1.00 93.25 641 ASP A CA 1
ATOM 5118 C C . ASP A 1 641 ? 16.789 4.597 -14.071 1.00 93.25 641 ASP A C 1
ATOM 5120 O O . ASP A 1 641 ? 15.947 5.325 -13.538 1.00 93.25 641 ASP A O 1
ATOM 5124 N N . TRP A 1 642 ? 17.378 3.607 -13.408 1.00 95.56 642 TRP A N 1
ATOM 5125 C CA . TRP A 1 642 ? 17.059 3.257 -12.027 1.00 95.56 642 TRP A CA 1
ATOM 5126 C C . TRP A 1 642 ? 17.744 4.136 -10.984 1.00 95.56 642 TRP A C 1
ATOM 5128 O O . TRP A 1 642 ? 17.501 3.955 -9.794 1.00 95.56 642 TRP A O 1
ATOM 5138 N N . SER A 1 643 ? 18.577 5.099 -11.381 1.00 94.44 643 SER A N 1
ATOM 5139 C CA . SER A 1 643 ? 19.438 5.827 -10.443 1.00 94.44 643 SER A CA 1
ATOM 5140 C C . SER A 1 643 ? 18.671 6.594 -9.361 1.00 94.44 643 SER A C 1
ATOM 5142 O O . SER A 1 643 ? 19.203 6.819 -8.279 1.00 94.44 643 SER A O 1
ATOM 5144 N N . ARG A 1 644 ? 17.417 6.984 -9.612 1.00 95.25 644 ARG A N 1
ATOM 5145 C CA . ARG A 1 644 ? 16.583 7.743 -8.659 1.00 95.25 644 ARG A CA 1
ATOM 5146 C C . ARG A 1 644 ? 15.519 6.914 -7.952 1.00 95.25 644 ARG A C 1
ATOM 5148 O O . ARG A 1 644 ? 15.032 7.327 -6.903 1.00 95.25 644 ARG A O 1
ATOM 5155 N N . VAL A 1 645 ? 15.117 5.794 -8.547 1.00 96.75 645 VAL A N 1
ATOM 5156 C CA . VAL A 1 645 ? 13.932 5.038 -8.109 1.00 96.75 645 VAL A CA 1
ATOM 5157 C C . VAL A 1 645 ? 14.225 3.575 -7.809 1.00 96.75 645 VAL A C 1
ATOM 5159 O O . VAL A 1 645 ? 13.479 2.958 -7.058 1.00 96.75 645 VAL A O 1
ATOM 5162 N N . GLY A 1 646 ? 15.273 2.995 -8.386 1.00 96.38 646 GLY A N 1
ATOM 5163 C CA . GLY A 1 646 ? 15.593 1.593 -8.172 1.00 96.38 646 GLY A CA 1
ATOM 5164 C C . GLY A 1 646 ? 16.045 1.320 -6.737 1.00 96.38 646 GLY A C 1
ATOM 5165 O O . GLY A 1 646 ? 16.495 2.241 -6.042 1.00 96.38 646 GLY A O 1
ATOM 5166 N N . PRO A 1 647 ? 15.965 0.056 -6.290 1.00 96.88 647 PRO A N 1
ATOM 5167 C CA . PRO A 1 647 ? 16.686 -0.373 -5.101 1.00 96.88 647 PRO A CA 1
ATOM 5168 C C . PRO A 1 647 ? 18.175 -0.055 -5.264 1.00 96.88 647 PRO A C 1
ATOM 5170 O O . PRO A 1 647 ? 18.709 -0.076 -6.371 1.00 96.88 647 PRO A O 1
ATOM 5173 N N . PHE A 1 648 ? 18.865 0.251 -4.174 1.00 96.06 648 PHE A N 1
ATOM 5174 C CA . PHE A 1 648 ? 20.282 0.591 -4.214 1.00 96.06 648 PHE A CA 1
ATOM 5175 C C . PHE A 1 648 ? 21.023 0.029 -3.011 1.00 96.06 648 PHE A C 1
ATOM 5177 O O . PHE A 1 648 ? 20.447 -0.215 -1.950 1.00 96.06 648 PHE A O 1
ATOM 5184 N N . ARG A 1 649 ? 22.332 -0.150 -3.172 1.00 94.38 649 ARG A N 1
ATOM 5185 C CA . ARG A 1 649 ? 23.222 -0.497 -2.067 1.00 94.38 649 ARG A CA 1
ATOM 5186 C C . ARG A 1 649 ? 23.701 0.778 -1.374 1.00 94.38 649 ARG A C 1
ATOM 5188 O O . ARG A 1 649 ? 24.295 1.641 -2.017 1.00 94.38 649 ARG A O 1
ATOM 5195 N N . ASP A 1 650 ? 23.425 0.917 -0.080 1.00 92.31 650 ASP A N 1
ATOM 5196 C CA . ASP A 1 650 ? 23.884 2.060 0.713 1.00 92.31 650 ASP A CA 1
ATOM 5197 C C . ASP A 1 650 ? 25.386 1.972 1.052 1.00 92.31 650 ASP A C 1
ATOM 5199 O O . ASP A 1 650 ? 26.056 0.971 0.786 1.00 92.31 650 ASP A O 1
ATOM 5203 N N . GLY A 1 651 ? 25.938 3.033 1.653 1.00 87.62 651 GLY A N 1
ATOM 5204 C CA . GLY A 1 651 ? 27.360 3.092 2.016 1.00 87.62 651 GLY A CA 1
ATOM 5205 C C . GLY A 1 651 ? 27.796 2.059 3.067 1.00 87.62 651 GLY A C 1
ATOM 5206 O O . GLY A 1 651 ? 28.986 1.777 3.175 1.00 87.62 651 GLY A O 1
ATOM 5207 N N . ALA A 1 652 ? 26.854 1.471 3.813 1.00 88.00 652 ALA A N 1
ATOM 5208 C CA . ALA A 1 652 ? 27.104 0.366 4.741 1.00 88.00 652 ALA A CA 1
ATOM 5209 C C . ALA A 1 652 ? 26.965 -1.009 4.062 1.00 88.00 652 ALA A C 1
ATOM 5211 O O . ALA A 1 652 ? 27.134 -2.047 4.701 1.00 88.00 652 ALA A O 1
ATOM 5212 N N . GLY A 1 653 ? 26.661 -1.025 2.765 1.00 87.06 653 GLY A N 1
ATOM 5213 C CA . GLY A 1 653 ? 26.513 -2.223 1.966 1.00 87.06 653 GLY A CA 1
ATOM 5214 C C . GLY A 1 653 ? 25.137 -2.878 2.043 1.00 87.06 653 GLY A C 1
ATOM 5215 O O . GLY A 1 653 ? 25.010 -3.963 1.481 1.00 87.06 653 GLY A O 1
ATOM 5216 N N . LYS A 1 654 ? 24.142 -2.251 2.688 1.00 89.00 654 LYS A N 1
ATOM 5217 C CA . LYS A 1 654 ? 22.775 -2.778 2.823 1.00 89.00 654 LYS A CA 1
ATOM 5218 C C . LYS A 1 654 ? 21.900 -2.370 1.649 1.00 89.00 654 LYS A C 1
ATOM 5220 O O . LYS A 1 654 ? 22.079 -1.293 1.081 1.00 89.00 654 LYS A O 1
ATOM 5225 N N . ILE A 1 655 ? 20.924 -3.209 1.322 1.00 92.94 655 ILE A N 1
ATOM 5226 C CA . ILE A 1 655 ? 19.950 -2.910 0.274 1.00 92.94 655 ILE A CA 1
ATOM 5227 C C . ILE A 1 655 ? 18.879 -1.981 0.833 1.00 92.94 655 ILE A C 1
ATOM 5229 O O . ILE A 1 655 ? 18.335 -2.202 1.915 1.00 92.94 655 ILE A O 1
ATOM 5233 N N . ARG A 1 656 ? 18.611 -0.898 0.109 1.00 94.00 656 ARG A N 1
ATOM 5234 C CA . ARG A 1 656 ? 17.646 0.134 0.479 1.00 94.00 656 ARG A CA 1
ATOM 5235 C C . ARG A 1 656 ? 16.772 0.481 -0.711 1.00 94.00 656 ARG A C 1
ATOM 5237 O O . ARG A 1 656 ? 17.214 0.453 -1.855 1.00 94.00 656 ARG A O 1
ATOM 5244 N N . PHE A 1 657 ? 15.547 0.884 -0.408 1.00 95.19 657 PHE A N 1
ATOM 5245 C CA . PHE A 1 657 ? 14.634 1.481 -1.369 1.00 95.19 657 PHE A CA 1
ATOM 5246 C C . PHE A 1 657 ? 14.552 2.996 -1.116 1.00 95.19 657 PHE A C 1
ATOM 5248 O O . PHE A 1 657 ? 14.608 3.428 0.048 1.00 95.19 657 PHE A O 1
ATOM 5255 N N . PRO A 1 658 ? 14.447 3.829 -2.167 1.00 95.69 658 PRO A N 1
ATOM 5256 C CA . PRO A 1 658 ? 14.166 5.255 -2.029 1.00 95.69 658 PRO A CA 1
ATOM 5257 C C . PRO A 1 658 ? 12.872 5.529 -1.251 1.00 95.69 658 PRO A C 1
ATOM 5259 O O . PRO A 1 658 ? 11.995 4.673 -1.149 1.00 95.69 658 PRO A O 1
ATOM 5262 N N . ASN A 1 659 ? 12.737 6.742 -0.708 1.00 94.25 659 ASN A N 1
ATOM 5263 C CA . ASN A 1 659 ? 11.448 7.222 -0.207 1.00 94.25 659 ASN A CA 1
ATOM 5264 C C . ASN A 1 659 ? 10.586 7.639 -1.411 1.00 94.25 659 ASN A C 1
ATOM 5266 O O . ASN A 1 659 ? 10.761 8.728 -1.965 1.00 94.25 659 ASN A O 1
ATOM 5270 N N . TYR A 1 660 ? 9.674 6.757 -1.817 1.00 95.62 660 TYR A N 1
ATOM 5271 C CA . TYR A 1 660 ? 8.814 6.940 -2.984 1.00 95.62 660 TYR A CA 1
ATOM 5272 C C . TYR A 1 660 ? 7.738 8.004 -2.775 1.00 95.62 660 TYR A C 1
ATOM 5274 O O . TYR A 1 660 ? 7.352 8.673 -3.734 1.00 95.62 660 TYR A O 1
ATOM 5282 N N . ALA A 1 661 ? 7.303 8.236 -1.537 1.00 91.94 661 ALA A N 1
ATOM 5283 C CA . ALA A 1 661 ? 6.407 9.344 -1.205 1.00 91.94 661 ALA A CA 1
ATOM 5284 C C . ALA A 1 661 ? 7.106 10.720 -1.264 1.00 91.94 661 ALA A C 1
ATOM 5286 O O . ALA A 1 661 ? 6.442 11.753 -1.375 1.00 91.94 661 ALA A O 1
ATOM 5287 N N . GLY A 1 662 ? 8.442 10.739 -1.235 1.00 91.00 662 GLY A N 1
ATOM 5288 C CA . GLY A 1 662 ? 9.268 11.939 -1.320 1.00 91.00 662 GLY A CA 1
ATOM 5289 C C . GLY A 1 662 ? 9.464 12.492 -2.740 1.00 91.00 662 GLY A C 1
ATOM 5290 O O . GLY A 1 662 ? 8.773 12.151 -3.700 1.00 91.00 662 GLY A O 1
ATOM 5291 N N . LYS A 1 663 ? 10.448 13.389 -2.884 1.00 89.69 663 LYS A N 1
ATOM 5292 C CA . LYS A 1 663 ? 10.728 14.108 -4.146 1.00 89.69 663 LYS A CA 1
ATOM 5293 C C . LYS A 1 663 ? 11.461 13.279 -5.209 1.00 89.69 663 LYS A C 1
ATOM 5295 O O . LYS A 1 663 ? 11.451 13.672 -6.371 1.00 89.69 663 LYS A O 1
ATOM 5300 N N . LEU A 1 664 ? 12.113 12.175 -4.825 1.00 93.56 664 LEU A N 1
ATOM 5301 C CA . LEU A 1 664 ? 12.916 11.313 -5.715 1.00 93.56 664 LEU A CA 1
ATOM 5302 C C . LEU A 1 664 ? 14.023 12.063 -6.498 1.00 93.56 664 LEU A C 1
ATOM 5304 O O . LEU A 1 664 ? 14.342 11.761 -7.647 1.00 93.56 664 LEU A O 1
ATOM 5308 N N . THR A 1 665 ? 14.642 13.062 -5.860 1.00 91.81 665 THR A N 1
ATOM 5309 C CA . THR A 1 665 ? 15.701 13.899 -6.455 1.00 91.81 665 THR A CA 1
ATOM 5310 C C . THR A 1 665 ? 17.123 13.404 -6.180 1.00 91.81 665 THR A C 1
ATOM 5312 O O . THR A 1 665 ? 18.074 13.944 -6.749 1.00 91.81 665 THR A O 1
ATOM 5315 N N . THR A 1 666 ? 17.297 12.390 -5.340 1.00 94.31 666 THR A N 1
ATOM 5316 C CA . THR A 1 666 ? 18.615 11.822 -5.028 1.00 94.31 666 THR A CA 1
ATOM 5317 C C . THR A 1 666 ? 19.029 10.826 -6.107 1.00 94.31 666 THR A C 1
ATOM 5319 O O . THR A 1 666 ? 18.213 10.027 -6.551 1.00 94.31 666 THR A O 1
ATOM 5322 N N . ILE A 1 667 ? 20.289 10.893 -6.542 1.00 94.69 667 ILE A N 1
ATOM 5323 C CA . ILE A 1 667 ? 20.888 9.929 -7.474 1.00 94.69 667 ILE A CA 1
ATOM 5324 C C . ILE A 1 667 ? 21.686 8.908 -6.661 1.00 94.69 667 ILE A C 1
ATOM 5326 O O . ILE A 1 667 ? 22.555 9.279 -5.872 1.00 94.69 667 ILE A O 1
ATOM 5330 N N . HIS A 1 668 ? 21.416 7.631 -6.896 1.00 95.00 668 HIS A N 1
ATOM 5331 C CA . HIS A 1 668 ? 22.061 6.483 -6.278 1.00 95.00 668 HIS A CA 1
ATOM 5332 C C . HIS A 1 668 ? 22.946 5.769 -7.320 1.00 95.00 668 HIS A C 1
ATOM 5334 O O . HIS A 1 668 ? 22.436 5.045 -8.174 1.00 95.00 668 HIS A O 1
ATOM 5340 N N . PRO A 1 669 ? 24.282 5.946 -7.280 1.00 90.31 669 PRO A N 1
ATOM 5341 C CA . PRO A 1 669 ? 25.206 5.373 -8.273 1.00 90.31 669 PRO A CA 1
ATOM 5342 C C . PRO A 1 669 ? 25.416 3.852 -8.139 1.00 90.31 669 PRO A C 1
ATOM 5344 O O . PRO A 1 669 ? 26.106 3.238 -8.959 1.00 90.31 669 PRO A O 1
ATOM 5347 N N . ASP A 1 670 ? 24.859 3.250 -7.089 1.00 93.62 670 ASP A N 1
ATOM 5348 C CA . ASP A 1 670 ? 24.843 1.811 -6.817 1.00 93.62 670 ASP A CA 1
ATOM 5349 C C . ASP A 1 670 ? 23.417 1.247 -6.889 1.00 93.62 670 ASP A C 1
ATOM 5351 O O . ASP A 1 670 ? 23.019 0.415 -6.072 1.00 93.62 670 ASP A O 1
ATOM 5355 N N . ALA A 1 671 ? 22.646 1.720 -7.872 1.00 96.00 671 ALA A N 1
ATOM 5356 C CA . ALA A 1 671 ? 21.331 1.180 -8.190 1.00 96.00 671 ALA A CA 1
ATOM 5357 C C . ALA A 1 671 ? 21.414 -0.287 -8.649 1.00 96.00 671 ALA A C 1
ATOM 5359 O O . ALA A 1 671 ? 22.390 -0.728 -9.269 1.00 96.00 671 ALA A O 1
ATOM 5360 N N . ILE A 1 672 ? 20.362 -1.029 -8.335 1.00 96.62 672 ILE A N 1
ATOM 5361 C CA . ILE A 1 672 ? 20.175 -2.450 -8.594 1.00 96.62 672 ILE A CA 1
ATOM 5362 C C . ILE A 1 672 ? 19.004 -2.600 -9.551 1.00 96.62 672 ILE A C 1
ATOM 5364 O O . ILE A 1 672 ? 17.995 -1.906 -9.430 1.00 96.62 672 ILE A O 1
ATOM 5368 N N . ASP A 1 673 ? 19.167 -3.499 -10.514 1.00 95.56 673 ASP A N 1
ATOM 5369 C CA . ASP A 1 673 ? 18.132 -3.852 -11.471 1.00 95.56 673 ASP A CA 1
ATOM 5370 C C . ASP A 1 673 ? 16.892 -4.387 -10.735 1.00 95.56 673 ASP A C 1
ATOM 5372 O O . ASP A 1 673 ? 16.977 -5.424 -10.068 1.00 95.56 673 ASP A O 1
ATOM 5376 N N . PRO A 1 674 ? 15.738 -3.706 -10.841 1.00 96.12 674 PRO A N 1
ATOM 5377 C CA . PRO A 1 674 ? 14.519 -4.133 -10.184 1.00 96.12 674 PRO A CA 1
ATOM 5378 C C . PRO A 1 674 ? 13.827 -5.290 -10.910 1.00 96.12 674 PRO A C 1
ATOM 5380 O O . PRO A 1 674 ? 12.717 -5.622 -10.522 1.00 96.12 674 PRO A O 1
ATOM 5383 N N . ALA A 1 675 ? 14.380 -5.871 -11.981 1.00 94.50 675 ALA A N 1
ATOM 5384 C CA . ALA A 1 675 ? 13.684 -6.847 -12.824 1.00 94.50 675 ALA A CA 1
ATOM 5385 C C . ALA A 1 675 ? 12.322 -6.304 -13.313 1.00 94.50 675 ALA A C 1
ATOM 5387 O O . ALA A 1 675 ? 11.265 -6.909 -13.114 1.00 94.50 675 ALA A O 1
ATOM 5388 N N . ALA A 1 676 ? 12.334 -5.094 -13.877 1.00 93.00 676 ALA A N 1
ATOM 5389 C CA . ALA A 1 676 ? 11.183 -4.473 -14.532 1.00 93.00 676 ALA A CA 1
ATOM 5390 C C . ALA A 1 676 ? 11.360 -4.590 -16.052 1.00 93.00 676 ALA A C 1
ATOM 5392 O O . ALA A 1 676 ? 11.890 -3.697 -16.708 1.00 93.00 676 ALA A O 1
ATOM 5393 N N . ASP A 1 677 ? 10.973 -5.748 -16.579 1.00 88.12 677 ASP A N 1
ATOM 5394 C CA . ASP A 1 677 ? 11.120 -6.120 -17.983 1.00 88.12 677 ASP A CA 1
ATOM 5395 C C . ASP A 1 677 ? 10.150 -5.362 -18.912 1.00 88.12 677 ASP A C 1
ATOM 5397 O O . ASP A 1 677 ? 9.285 -4.598 -18.473 1.00 88.12 677 ASP A O 1
ATOM 5401 N N . PHE A 1 678 ? 10.254 -5.642 -20.215 1.00 92.06 678 PHE A N 1
ATOM 5402 C CA . PHE A 1 678 ? 9.385 -5.084 -21.256 1.00 92.06 678 PHE A CA 1
ATOM 5403 C C . PHE A 1 678 ? 7.896 -5.173 -20.901 1.00 92.06 678 PHE A C 1
ATOM 5405 O O . PHE A 1 678 ? 7.149 -4.212 -21.103 1.00 92.06 678 PHE A O 1
ATOM 5412 N N . THR A 1 679 ? 7.450 -6.308 -20.353 1.00 91.00 679 THR A N 1
ATOM 5413 C CA . THR A 1 679 ? 6.030 -6.490 -20.057 1.00 91.00 679 THR A CA 1
ATOM 5414 C C . THR A 1 679 ? 5.594 -5.607 -18.895 1.00 91.00 679 THR A C 1
ATOM 5416 O O . THR A 1 679 ? 4.553 -4.967 -18.999 1.00 91.00 679 THR A O 1
ATOM 5419 N N . VAL A 1 680 ? 6.390 -5.502 -17.822 1.00 93.62 680 VAL A N 1
ATOM 5420 C CA . VAL A 1 680 ? 6.118 -4.574 -16.707 1.00 93.62 680 VAL A CA 1
ATOM 5421 C C . VAL A 1 680 ? 6.074 -3.120 -17.192 1.00 93.62 680 VAL A C 1
ATOM 5423 O O . VAL A 1 680 ? 5.146 -2.388 -16.841 1.00 93.62 680 VAL A O 1
ATOM 5426 N N . GLN A 1 681 ? 7.016 -2.709 -18.048 1.00 94.81 681 GLN A N 1
ATOM 5427 C CA . GLN A 1 681 ? 7.060 -1.358 -18.626 1.00 94.81 681 GLN A CA 1
ATOM 5428 C C . GLN A 1 681 ? 5.802 -1.038 -19.443 1.00 94.81 681 GLN A C 1
ATOM 5430 O O . GLN A 1 681 ? 5.185 0.019 -19.258 1.00 94.81 681 GLN A O 1
ATOM 5435 N N . LEU A 1 682 ? 5.397 -1.964 -20.318 1.00 93.50 682 LEU A N 1
ATOM 5436 C CA . LEU A 1 682 ? 4.215 -1.812 -21.163 1.00 93.50 682 LEU A CA 1
ATOM 5437 C C . LEU A 1 682 ? 2.926 -1.810 -20.332 1.00 93.50 682 LEU A C 1
ATOM 5439 O O . LEU A 1 682 ? 2.012 -1.033 -20.608 1.00 93.50 682 LEU A O 1
ATOM 5443 N N . TYR A 1 683 ? 2.865 -2.638 -19.290 1.00 92.50 683 TYR A N 1
ATOM 5444 C CA . TYR A 1 683 ? 1.716 -2.744 -18.397 1.00 92.50 683 TYR A CA 1
ATOM 5445 C C . TYR A 1 683 ? 1.509 -1.467 -17.573 1.00 92.50 683 TYR A C 1
ATOM 5447 O O . TYR A 1 683 ? 0.385 -0.971 -17.478 1.00 92.50 683 TYR A O 1
ATOM 5455 N N . PHE A 1 684 ? 2.589 -0.888 -17.034 1.00 93.62 684 PHE A N 1
ATOM 5456 C CA . PHE A 1 684 ? 2.526 0.390 -16.322 1.00 93.62 684 PHE A CA 1
ATOM 5457 C C . PHE A 1 684 ? 2.108 1.535 -17.253 1.00 93.62 684 PHE A C 1
ATOM 5459 O O . PHE A 1 684 ? 1.252 2.340 -16.888 1.00 93.62 684 PHE A O 1
ATOM 5466 N N . SER A 1 685 ? 2.648 1.574 -18.479 1.00 91.94 685 SER A N 1
ATOM 5467 C CA . SER A 1 685 ? 2.233 2.537 -19.509 1.00 91.94 685 SER A CA 1
ATOM 5468 C C . SER A 1 685 ? 0.745 2.422 -19.832 1.00 91.94 685 SER A C 1
ATOM 5470 O O . SER A 1 685 ? 0.041 3.433 -19.829 1.00 91.94 685 SER A O 1
ATOM 5472 N N . LEU A 1 686 ? 0.253 1.198 -20.050 1.00 91.81 686 LEU A N 1
ATOM 5473 C CA . LEU A 1 686 ? -1.149 0.923 -20.360 1.00 91.81 686 LEU A CA 1
ATOM 5474 C C . LEU A 1 686 ? -2.067 1.419 -19.245 1.00 91.81 686 LEU A C 1
ATOM 5476 O O . LEU A 1 686 ? -2.982 2.203 -19.493 1.00 91.81 686 LEU A O 1
ATOM 5480 N N . LEU A 1 687 ? -1.834 0.950 -18.019 1.00 90.12 687 LEU A N 1
ATOM 5481 C CA . LEU A 1 687 ? -2.701 1.272 -16.894 1.00 90.12 687 LEU A CA 1
ATOM 5482 C C . LEU A 1 687 ? -2.599 2.739 -16.491 1.00 90.12 687 LEU A C 1
ATOM 5484 O O . LEU A 1 687 ? -3.610 3.325 -16.114 1.00 90.12 687 LEU A O 1
ATOM 5488 N N . GLY A 1 688 ? -1.419 3.346 -16.603 1.00 90.00 688 GLY A N 1
ATOM 5489 C CA . GLY A 1 688 ? -1.243 4.756 -16.299 1.00 90.00 688 GLY A CA 1
ATOM 5490 C C . GLY A 1 688 ? -1.964 5.659 -17.297 1.00 90.00 688 GLY A C 1
ATOM 5491 O O . GLY A 1 688 ? -2.744 6.519 -16.890 1.00 90.00 688 GLY A O 1
ATOM 5492 N N . GLN A 1 689 ? -1.779 5.427 -18.603 1.00 87.44 689 GLN A N 1
ATOM 5493 C CA . GLN A 1 689 ? -2.472 6.201 -19.642 1.00 87.44 689 GLN A CA 1
ATOM 5494 C C . GLN A 1 689 ? -3.990 5.956 -19.619 1.00 87.44 689 GLN A C 1
ATOM 5496 O O . GLN A 1 689 ? -4.777 6.859 -19.902 1.00 87.44 689 GLN A O 1
ATOM 5501 N N . ALA A 1 690 ? -4.425 4.757 -19.221 1.00 85.00 690 ALA A N 1
ATOM 5502 C CA . ALA A 1 690 ? -5.838 4.460 -19.056 1.00 85.00 690 ALA A CA 1
ATOM 5503 C C . ALA A 1 690 ? -6.440 5.102 -17.801 1.00 85.00 690 ALA A C 1
ATOM 5505 O O . ALA A 1 690 ? -7.538 5.637 -17.900 1.00 85.00 690 ALA A O 1
ATOM 5506 N N . ASN A 1 691 ? -5.783 5.069 -16.639 1.00 82.81 691 ASN A N 1
ATOM 5507 C CA . ASN A 1 691 ? -6.461 5.330 -15.365 1.00 82.81 691 ASN A CA 1
ATOM 5508 C C . ASN A 1 691 ? -6.018 6.591 -14.606 1.00 82.81 691 ASN A C 1
ATOM 5510 O O . ASN A 1 691 ? -6.815 7.088 -13.815 1.00 82.81 691 ASN A O 1
ATOM 5514 N N . PHE A 1 692 ? -4.816 7.137 -14.832 1.00 83.31 692 PHE A N 1
ATOM 5515 C CA . PHE A 1 692 ? -4.313 8.292 -14.061 1.00 83.31 692 PHE A CA 1
ATOM 5516 C C . PHE A 1 692 ? -4.847 9.652 -14.518 1.00 83.31 692 PHE A C 1
ATOM 5518 O O . PHE A 1 692 ? -4.551 10.675 -13.904 1.00 83.31 692 PHE A O 1
ATOM 5525 N N . MET A 1 693 ? -5.651 9.684 -15.577 1.00 70.25 693 MET A N 1
ATOM 5526 C CA . MET A 1 693 ? -6.357 10.902 -15.961 1.00 70.25 693 MET A CA 1
ATOM 5527 C C . MET A 1 693 ? -7.420 11.231 -14.924 1.00 70.25 693 MET A C 1
ATOM 5529 O O . MET A 1 693 ? -8.376 10.475 -14.747 1.00 70.25 693 MET A O 1
ATOM 5533 N N . THR A 1 694 ? -7.277 12.393 -14.300 1.00 61.47 694 THR A N 1
ATOM 5534 C CA . THR A 1 694 ? -8.347 13.006 -13.512 1.00 61.47 694 THR A CA 1
ATOM 5535 C C . THR A 1 694 ? -8.969 14.149 -14.317 1.00 61.47 694 THR A C 1
ATOM 5537 O O . THR A 1 694 ? -8.381 14.618 -15.292 1.00 61.47 694 THR A O 1
ATOM 5540 N N . ASN A 1 695 ? -10.155 14.619 -13.922 1.00 52.69 695 ASN A N 1
ATOM 5541 C CA . ASN A 1 695 ? -10.916 15.631 -14.671 1.00 52.69 695 ASN A CA 1
ATOM 5542 C C . ASN A 1 695 ? -10.155 16.960 -14.907 1.00 52.69 695 ASN A C 1
ATOM 5544 O O . ASN A 1 695 ? -10.490 17.684 -15.841 1.00 52.69 695 ASN A O 1
ATOM 5548 N N . TYR A 1 696 ? -9.121 17.265 -14.109 1.00 53.56 696 TYR A N 1
ATOM 5549 C CA . TYR A 1 696 ? -8.352 18.523 -14.175 1.00 53.56 696 TYR A CA 1
ATOM 5550 C C . TYR A 1 696 ? -6.840 18.323 -14.336 1.00 53.56 696 TYR A C 1
ATOM 5552 O O . TYR A 1 696 ? -6.137 19.291 -14.619 1.00 53.56 696 TYR A O 1
ATOM 5560 N N . ASP A 1 697 ? -6.328 17.096 -14.184 1.00 68.31 697 ASP A N 1
ATOM 5561 C CA . ASP A 1 697 ? -4.904 16.793 -14.348 1.00 68.31 697 ASP A CA 1
ATOM 5562 C C . ASP A 1 697 ? -4.693 15.763 -15.467 1.00 68.31 697 ASP A C 1
ATOM 5564 O O . ASP A 1 697 ? -4.943 14.563 -15.308 1.00 68.31 697 ASP A O 1
ATOM 5568 N N . ARG A 1 698 ? -4.218 16.270 -16.613 1.00 74.44 698 ARG A N 1
ATOM 5569 C CA . ARG A 1 698 ? -3.757 15.490 -17.773 1.00 74.44 698 ARG A CA 1
ATOM 5570 C C . ARG A 1 698 ? -2.241 15.310 -17.808 1.00 74.44 698 ARG A C 1
ATOM 5572 O O . ARG A 1 698 ? -1.744 14.683 -18.743 1.00 74.44 698 ARG A O 1
ATOM 5579 N N . ALA A 1 699 ? -1.507 15.823 -16.819 1.00 80.62 699 ALA A N 1
ATOM 5580 C CA . ALA A 1 699 ? -0.052 15.873 -16.862 1.00 80.62 699 ALA A CA 1
ATOM 5581 C C . ALA A 1 699 ? 0.549 14.488 -17.092 1.00 80.62 699 ALA A C 1
ATOM 5583 O O . ALA A 1 699 ? 1.454 14.375 -17.906 1.00 80.62 699 ALA A O 1
ATOM 5584 N N . PHE A 1 700 ? 0.005 13.427 -16.478 1.00 86.38 700 PHE A N 1
ATOM 5585 C CA . PHE A 1 700 ? 0.487 12.067 -16.727 1.00 86.38 700 PHE A CA 1
ATOM 5586 C C . PHE A 1 700 ? 0.434 11.681 -18.209 1.00 86.38 700 PHE A C 1
ATOM 5588 O O . PHE A 1 700 ? 1.428 11.188 -18.734 1.00 86.38 700 PHE A O 1
ATOM 5595 N N . LEU A 1 701 ? -0.699 11.899 -18.886 1.00 84.19 701 LEU A N 1
ATOM 5596 C CA . LEU A 1 701 ? -0.833 11.578 -20.308 1.00 84.19 701 LEU A CA 1
ATOM 5597 C C . LEU A 1 701 ? 0.128 12.400 -21.154 1.00 84.19 701 LEU A C 1
ATOM 5599 O O . LEU A 1 701 ? 0.871 11.835 -21.951 1.00 84.19 701 LEU A O 1
ATOM 5603 N N . ASP A 1 702 ? 0.099 13.719 -20.977 1.00 84.06 702 ASP A N 1
ATOM 5604 C CA . ASP A 1 702 ? 0.874 14.649 -21.794 1.00 84.06 702 ASP A CA 1
ATOM 5605 C C . ASP A 1 702 ? 2.382 14.373 -21.640 1.00 84.06 702 ASP A C 1
ATOM 5607 O O . ASP A 1 702 ? 3.158 14.488 -22.588 1.00 84.06 702 ASP A O 1
ATOM 5611 N N . GLU A 1 703 ? 2.800 13.960 -20.444 1.00 89.12 703 GLU A N 1
ATOM 5612 C CA . GLU A 1 703 ? 4.175 13.595 -20.117 1.00 89.12 703 GLU A CA 1
ATOM 5613 C C . GLU A 1 703 ? 4.560 12.169 -20.528 1.00 89.12 703 GLU A C 1
ATOM 5615 O O . GLU A 1 703 ? 5.742 11.913 -20.761 1.00 89.12 703 GLU A O 1
ATOM 5620 N N . ALA A 1 704 ? 3.605 11.241 -20.618 1.00 90.38 704 ALA A N 1
ATOM 5621 C CA . ALA A 1 704 ? 3.829 9.869 -21.075 1.00 90.38 704 ALA A CA 1
ATOM 5622 C C . ALA A 1 704 ? 3.776 9.726 -22.604 1.00 90.38 704 ALA A C 1
ATOM 5624 O O . ALA A 1 704 ? 4.279 8.739 -23.139 1.00 90.38 704 ALA A O 1
ATOM 5625 N N . GLN A 1 705 ? 3.180 10.691 -23.308 1.00 88.75 705 GLN A N 1
ATOM 5626 C CA . GLN A 1 705 ? 2.934 10.598 -24.741 1.00 88.75 705 GLN A CA 1
ATOM 5627 C C . GLN A 1 705 ? 4.230 10.602 -25.564 1.00 88.75 705 GLN A C 1
ATOM 5629 O O . GLN A 1 705 ? 5.066 11.502 -25.453 1.00 88.75 705 GLN A O 1
ATOM 5634 N N . VAL A 1 706 ? 4.331 9.637 -26.479 1.00 91.75 706 VAL A N 1
ATOM 5635 C CA . VAL A 1 706 ? 5.283 9.633 -27.597 1.00 91.75 706 VAL A CA 1
ATOM 5636 C C . VAL A 1 706 ? 4.481 9.571 -28.894 1.00 91.75 706 VAL A C 1
ATOM 5638 O O . VAL A 1 706 ? 3.484 8.856 -28.980 1.00 91.75 706 VAL A O 1
ATOM 5641 N N . TRP A 1 707 ? 4.885 10.315 -29.921 1.00 91.69 707 TRP A N 1
ATOM 5642 C CA . TRP A 1 707 ? 4.216 10.285 -31.225 1.00 91.69 707 TRP A CA 1
ATOM 5643 C C . TRP A 1 707 ? 5.205 10.360 -32.382 1.00 91.69 707 TRP A C 1
ATOM 5645 O O . TRP A 1 707 ? 6.365 10.721 -32.213 1.00 91.69 707 TRP A O 1
ATOM 5655 N N . ILE A 1 708 ? 4.725 10.040 -33.584 1.00 91.44 708 ILE A N 1
ATOM 5656 C CA . ILE A 1 708 ? 5.509 10.139 -34.817 1.00 91.44 708 ILE A CA 1
ATOM 5657 C C . ILE A 1 708 ? 5.233 11.499 -35.462 1.00 91.44 708 ILE A C 1
ATOM 5659 O O . ILE A 1 708 ? 4.092 11.819 -35.815 1.00 91.44 708 ILE A O 1
ATOM 5663 N N . LYS A 1 709 ? 6.272 12.315 -35.622 1.00 88.38 709 LYS A N 1
ATOM 5664 C CA . LYS A 1 709 ? 6.186 13.658 -36.202 1.00 88.38 709 LYS A CA 1
ATOM 5665 C C . LYS A 1 709 ? 5.765 13.594 -37.675 1.00 88.38 709 LYS A C 1
ATOM 5667 O O . LYS A 1 709 ? 6.113 12.665 -38.395 1.00 88.38 709 LYS A O 1
ATOM 5672 N N . GLY A 1 710 ? 4.978 14.575 -38.121 1.00 81.12 710 GLY A N 1
ATOM 5673 C CA . GLY A 1 710 ? 4.514 14.672 -39.514 1.00 81.12 710 GLY A CA 1
ATOM 5674 C C . GLY A 1 710 ? 3.361 13.732 -39.894 1.00 81.12 710 GLY A C 1
ATOM 5675 O O . GLY A 1 710 ? 2.891 13.783 -41.023 1.00 81.12 710 GLY A O 1
ATOM 5676 N N . THR A 1 711 ? 2.863 12.910 -38.966 1.00 80.94 711 THR A N 1
ATOM 5677 C CA . THR A 1 711 ? 1.749 11.974 -39.228 1.00 80.94 711 THR A CA 1
ATOM 5678 C C . THR A 1 711 ? 0.367 12.525 -38.859 1.00 80.94 711 THR A C 1
ATOM 5680 O O . THR A 1 711 ? -0.628 11.823 -39.010 1.00 80.94 711 THR A O 1
ATOM 5683 N N . GLY A 1 712 ? 0.297 13.746 -38.313 1.00 71.31 712 GLY A N 1
ATOM 5684 C CA . GLY A 1 712 ? -0.929 14.315 -37.732 1.00 71.31 712 GLY A CA 1
ATOM 5685 C C . GLY A 1 712 ? -1.369 13.656 -36.415 1.00 71.31 712 GLY A C 1
ATOM 5686 O O . GLY A 1 712 ? -2.423 13.985 -35.888 1.00 71.31 712 GLY A O 1
ATOM 5687 N N . LYS A 1 713 ? -0.575 12.720 -35.872 1.00 69.38 713 LYS A N 1
ATOM 5688 C CA . LYS A 1 713 ? -0.902 11.945 -34.661 1.00 69.38 713 LYS A CA 1
ATOM 5689 C C . LYS A 1 713 ? -0.453 12.592 -33.343 1.00 69.38 713 LYS A C 1
ATOM 5691 O O . LYS A 1 713 ? -0.678 12.007 -32.288 1.00 69.38 713 LYS A O 1
ATOM 5696 N N . GLY A 1 714 ? 0.207 13.748 -33.392 1.00 72.19 714 GLY A N 1
ATOM 5697 C CA . GLY A 1 714 ? 0.745 14.444 -32.219 1.00 72.19 714 GLY A CA 1
ATOM 5698 C C . GLY A 1 714 ? 0.281 15.896 -32.127 1.00 72.19 714 GLY A C 1
ATOM 5699 O O . GLY A 1 714 ? -0.188 16.438 -33.129 1.00 72.19 714 GLY A O 1
ATOM 5700 N N . PRO A 1 715 ? 0.409 16.527 -30.947 1.00 75.44 715 PRO A N 1
ATOM 5701 C CA . PRO A 1 715 ? 0.018 17.918 -30.753 1.00 75.44 715 PRO A CA 1
ATOM 5702 C C . PRO A 1 715 ? 0.909 18.874 -31.561 1.00 75.44 715 PRO A C 1
ATOM 5704 O O . PRO A 1 715 ? 2.106 18.633 -31.740 1.00 75.44 715 PRO A O 1
ATOM 5707 N N . GLU A 1 716 ? 0.339 19.992 -32.014 1.00 75.88 716 GLU A N 1
ATOM 5708 C CA . GLU A 1 716 ? 1.111 21.090 -32.600 1.00 75.88 716 GLU A CA 1
ATOM 5709 C C . GLU A 1 716 ? 1.787 21.897 -31.488 1.00 75.88 716 GLU A C 1
ATOM 5711 O O . GLU A 1 716 ? 1.140 22.606 -30.719 1.00 75.88 716 GLU A O 1
ATOM 5716 N N . VAL A 1 717 ? 3.108 21.761 -31.373 1.00 82.50 717 VAL A N 1
ATOM 5717 C CA . VAL A 1 717 ? 3.898 22.371 -30.299 1.00 82.50 717 VAL A CA 1
ATOM 5718 C C . VAL A 1 717 ? 5.171 22.972 -30.885 1.00 82.50 717 VAL A C 1
ATOM 5720 O O . VAL A 1 717 ? 5.788 22.398 -31.783 1.00 82.50 717 VAL A O 1
ATOM 5723 N N . ALA A 1 718 ? 5.585 24.131 -30.368 1.00 84.19 718 ALA A N 1
ATOM 5724 C CA . ALA A 1 718 ? 6.842 24.764 -30.755 1.00 84.19 718 ALA A CA 1
ATOM 5725 C C . ALA A 1 718 ? 8.037 23.820 -30.530 1.00 84.19 718 ALA A C 1
ATOM 5727 O O . ALA A 1 718 ? 8.147 23.188 -29.479 1.00 84.19 718 ALA A O 1
ATOM 5728 N N . ALA A 1 719 ? 8.972 23.785 -31.484 1.00 83.50 719 ALA A N 1
ATOM 5729 C CA . ALA A 1 719 ? 10.131 22.887 -31.453 1.00 83.50 719 ALA A CA 1
ATOM 5730 C C . ALA A 1 719 ? 11.000 23.033 -30.187 1.00 83.50 719 ALA A C 1
ATOM 5732 O O . ALA A 1 719 ? 11.604 22.064 -29.740 1.00 83.50 719 ALA A O 1
ATOM 5733 N N . SER A 1 720 ? 11.026 24.217 -29.561 1.00 87.81 720 SER A N 1
ATOM 5734 C CA . SER A 1 720 ? 11.734 24.455 -28.291 1.00 87.81 720 SER A CA 1
ATOM 5735 C C . SER A 1 720 ? 11.217 23.603 -27.126 1.00 87.81 720 SER A C 1
ATOM 5737 O O . SER A 1 720 ? 11.940 23.388 -26.152 1.00 87.81 720 SER A O 1
ATOM 5739 N N . ASN A 1 721 ? 9.976 23.125 -27.224 1.00 89.38 721 ASN A N 1
ATOM 5740 C CA . ASN A 1 721 ? 9.287 22.356 -26.194 1.00 89.38 721 ASN A CA 1
ATOM 5741 C C . ASN A 1 721 ? 9.243 20.856 -26.522 1.00 89.38 721 ASN A C 1
ATOM 5743 O O . ASN A 1 721 ? 8.496 20.125 -25.873 1.00 89.38 721 ASN A O 1
ATOM 5747 N N . LEU A 1 722 ? 10.014 20.393 -27.511 1.00 91.81 722 LEU A N 1
ATOM 5748 C CA . LEU A 1 722 ? 10.062 18.995 -27.933 1.00 91.81 722 LEU A CA 1
ATOM 5749 C C . LEU A 1 722 ? 11.444 18.380 -27.703 1.00 91.81 722 LEU A C 1
ATOM 5751 O O . LEU A 1 722 ? 12.469 19.064 -27.713 1.00 91.81 722 LEU A O 1
ATOM 5755 N N . VAL A 1 723 ? 11.454 17.064 -27.514 1.00 94.81 723 VAL A N 1
ATOM 5756 C CA . VAL A 1 723 ? 12.632 16.215 -27.717 1.00 94.81 723 VAL A CA 1
ATOM 5757 C C . VAL A 1 723 ? 12.326 15.224 -28.831 1.00 94.81 723 VAL A C 1
ATOM 5759 O O . VAL A 1 723 ? 11.202 14.732 -28.924 1.00 94.81 723 VAL A O 1
ATOM 5762 N N . GLU A 1 724 ? 13.305 14.961 -29.697 1.00 95.12 724 GLU A N 1
ATOM 5763 C CA . GLU A 1 724 ? 13.099 14.199 -30.933 1.00 95.12 724 GLU A CA 1
ATOM 5764 C C . GLU A 1 724 ? 14.195 13.149 -31.143 1.00 95.12 724 GLU A C 1
ATOM 5766 O O . GLU A 1 724 ? 15.368 13.396 -30.860 1.00 95.12 724 GLU A O 1
ATOM 5771 N N . PHE A 1 725 ? 13.827 11.988 -31.679 1.00 96.44 725 PHE A N 1
ATOM 5772 C CA . PHE A 1 725 ? 14.762 10.950 -32.109 1.00 96.44 725 PHE A CA 1
ATOM 5773 C C . PHE A 1 725 ? 14.296 10.338 -33.431 1.00 96.44 725 PHE A C 1
ATOM 5775 O O . PHE A 1 725 ? 13.130 9.970 -33.570 1.00 96.44 725 PHE A O 1
ATOM 5782 N N . THR A 1 726 ? 15.203 10.220 -34.400 1.00 95.50 726 THR A N 1
ATOM 5783 C CA . THR A 1 726 ? 14.916 9.584 -35.691 1.00 95.50 726 THR A CA 1
ATOM 5784 C C . THR A 1 726 ? 15.429 8.155 -35.677 1.00 95.50 726 THR A C 1
ATOM 5786 O O . THR A 1 726 ? 16.626 7.924 -35.527 1.00 95.50 726 THR A O 1
ATOM 5789 N N . ASP A 1 727 ? 14.513 7.205 -35.848 1.00 94.19 727 ASP A N 1
ATOM 5790 C CA . ASP A 1 727 ? 14.838 5.787 -35.952 1.00 94.19 727 ASP A CA 1
ATOM 5791 C C . ASP A 1 727 ? 15.574 5.506 -37.265 1.00 94.19 727 ASP A C 1
ATOM 5793 O O . ASP A 1 727 ? 15.080 5.825 -38.347 1.00 94.19 727 ASP A O 1
ATOM 5797 N N . VAL A 1 728 ? 16.748 4.890 -37.163 1.00 89.56 728 VAL A N 1
ATOM 5798 C CA . VAL A 1 728 ? 17.639 4.625 -38.300 1.00 89.56 728 VAL A CA 1
ATOM 5799 C C . VAL A 1 728 ? 17.038 3.582 -39.240 1.00 89.56 728 VAL A C 1
ATOM 5801 O O . VAL A 1 728 ? 17.165 3.708 -40.455 1.00 89.56 728 VAL A O 1
ATOM 5804 N N . ASP A 1 729 ? 16.333 2.589 -38.688 1.00 88.06 729 ASP A N 1
ATOM 5805 C CA . ASP A 1 729 ? 15.784 1.479 -39.472 1.00 88.06 729 ASP A CA 1
ATOM 5806 C C . ASP A 1 729 ? 14.528 1.899 -40.258 1.00 88.06 729 ASP A C 1
ATOM 5808 O O . ASP A 1 729 ? 14.310 1.445 -41.381 1.00 88.06 729 ASP A O 1
ATOM 5812 N N . SER A 1 730 ? 13.678 2.755 -39.676 1.00 90.62 730 SER A N 1
ATOM 5813 C CA . SER A 1 730 ? 12.405 3.161 -40.294 1.00 90.62 730 SER A CA 1
ATOM 5814 C C . SER A 1 730 ? 12.405 4.558 -40.917 1.00 90.62 730 SER A C 1
ATOM 5816 O O . SER A 1 730 ? 11.483 4.884 -41.664 1.00 90.62 730 SER A O 1
ATOM 5818 N N . GLY A 1 731 ? 13.385 5.405 -40.591 1.00 91.38 731 GLY A N 1
ATOM 5819 C CA . GLY A 1 731 ? 13.419 6.817 -40.981 1.00 91.38 731 GLY A CA 1
ATOM 5820 C C . GLY A 1 731 ? 12.362 7.692 -40.294 1.00 91.38 731 GLY A C 1
ATOM 5821 O O . GLY A 1 731 ? 12.252 8.877 -40.606 1.00 91.38 731 GLY A O 1
ATOM 5822 N N . MET A 1 732 ? 11.568 7.139 -39.371 1.00 93.31 732 MET A N 1
ATOM 5823 C CA . MET A 1 732 ? 10.519 7.873 -38.666 1.00 93.31 732 MET A CA 1
ATOM 5824 C C . MET A 1 732 ? 11.092 8.683 -37.501 1.00 93.31 732 MET A C 1
ATOM 5826 O O . MET A 1 732 ? 11.882 8.175 -36.703 1.00 93.31 732 MET A O 1
ATOM 5830 N N . THR A 1 733 ? 10.643 9.932 -37.360 1.00 94.69 733 THR A N 1
ATOM 5831 C CA . THR A 1 733 ? 10.994 10.787 -36.218 1.00 94.69 733 THR A CA 1
ATOM 5832 C C . THR A 1 733 ? 9.944 10.674 -35.122 1.00 94.69 733 THR A C 1
ATOM 5834 O O . THR A 1 733 ? 8.787 11.053 -35.310 1.00 94.69 733 THR A O 1
ATOM 5837 N N . TYR A 1 734 ? 10.368 10.187 -33.963 1.00 95.25 734 TYR A N 1
ATOM 5838 C CA . TYR A 1 734 ? 9.588 10.144 -32.735 1.00 95.25 734 TYR A CA 1
ATOM 5839 C C . TYR A 1 734 ? 9.810 11.432 -31.947 1.00 95.25 734 TYR A C 1
ATOM 5841 O O . TYR A 1 734 ? 10.930 11.937 -31.882 1.00 95.25 734 TYR A O 1
ATOM 5849 N N . ALA A 1 735 ? 8.747 11.961 -31.354 1.00 93.88 735 ALA A N 1
ATOM 5850 C CA . ALA A 1 735 ? 8.773 13.186 -30.573 1.00 93.88 735 ALA A CA 1
ATOM 5851 C C . ALA A 1 735 ? 7.990 13.024 -29.265 1.00 93.88 735 ALA A C 1
ATOM 5853 O O . ALA A 1 735 ? 7.034 12.247 -29.192 1.00 93.88 735 ALA A O 1
ATOM 5854 N N . ALA A 1 736 ? 8.408 13.780 -28.252 1.00 94.19 736 ALA A N 1
ATOM 5855 C CA . ALA A 1 736 ? 7.737 13.892 -26.963 1.00 94.19 736 ALA A CA 1
ATOM 5856 C C . ALA A 1 736 ? 7.848 15.323 -26.413 1.00 94.19 736 ALA A C 1
ATOM 5858 O O . ALA A 1 736 ? 8.747 16.082 -26.792 1.00 94.19 736 ALA A O 1
ATOM 5859 N N . LEU A 1 737 ? 6.954 15.691 -25.490 1.00 92.44 737 LEU A N 1
ATOM 5860 C CA . LEU A 1 737 ? 7.026 16.978 -24.797 1.00 92.44 737 LEU A CA 1
ATOM 5861 C C . LEU A 1 737 ? 8.255 17.039 -23.884 1.00 92.44 737 LEU A C 1
ATOM 5863 O O . LEU A 1 737 ? 8.498 16.153 -23.066 1.00 92.44 737 LEU A O 1
ATOM 5867 N N . LYS A 1 738 ? 8.997 18.145 -23.953 1.00 91.56 738 LYS A N 1
ATOM 5868 C CA . LYS A 1 738 ? 10.141 18.426 -23.084 1.00 91.56 738 LYS A CA 1
ATOM 5869 C C . LYS A 1 738 ? 9.664 18.893 -21.704 1.00 91.56 738 LYS A C 1
ATOM 5871 O O . LYS A 1 738 ? 9.639 20.086 -21.407 1.00 91.56 738 LYS A O 1
ATOM 5876 N N . ARG A 1 739 ? 9.273 17.940 -20.856 1.00 88.19 739 ARG A N 1
ATOM 5877 C CA . ARG A 1 739 ? 8.871 18.151 -19.453 1.00 88.19 739 ARG A CA 1
ATOM 5878 C C . ARG A 1 739 ? 9.889 17.528 -18.504 1.00 88.19 739 ARG A C 1
ATOM 5880 O O . ARG A 1 739 ? 10.436 16.476 -18.808 1.00 88.19 739 ARG A O 1
ATOM 5887 N N . GLU A 1 740 ? 10.148 18.166 -17.363 1.00 79.25 740 GLU A N 1
ATOM 5888 C CA . GLU A 1 740 ? 11.210 17.762 -16.423 1.00 79.25 740 GLU A CA 1
ATOM 5889 C C . GLU A 1 740 ? 11.115 16.286 -15.995 1.00 79.25 740 GLU A C 1
ATOM 5891 O O . GLU A 1 740 ? 12.136 15.608 -15.934 1.00 79.25 740 GLU A O 1
ATOM 5896 N N . ARG A 1 741 ? 9.895 15.780 -15.770 1.00 81.00 741 ARG A N 1
ATOM 5897 C CA . ARG A 1 741 ? 9.607 14.406 -15.311 1.00 81.00 741 ARG A CA 1
ATOM 5898 C C . ARG A 1 741 ? 8.845 13.580 -16.351 1.00 81.00 741 ARG A C 1
ATOM 5900 O O . ARG A 1 741 ? 8.196 12.594 -16.016 1.00 81.00 741 ARG A O 1
ATOM 5907 N N . GLY A 1 742 ? 8.949 13.987 -17.618 1.00 90.75 742 GLY A N 1
ATOM 5908 C CA . GLY A 1 742 ? 8.218 13.368 -18.711 1.00 90.75 742 GLY A CA 1
ATOM 5909 C C . GLY A 1 742 ? 8.759 11.995 -19.077 1.00 90.75 742 GLY A C 1
ATOM 5910 O O . GLY A 1 742 ? 9.904 11.893 -19.514 1.00 90.75 742 GLY A O 1
ATOM 5911 N N . ALA A 1 743 ? 7.936 10.951 -18.973 1.00 94.44 743 ALA A N 1
ATOM 5912 C CA . ALA A 1 743 ? 8.331 9.613 -19.403 1.00 94.44 743 ALA A CA 1
ATOM 5913 C C . ALA A 1 743 ? 8.591 9.551 -20.913 1.00 94.44 743 ALA A C 1
ATOM 5915 O O . ALA A 1 743 ? 9.604 8.997 -21.322 1.00 94.44 743 ALA A O 1
ATOM 5916 N N . GLY A 1 744 ? 7.779 10.219 -21.737 1.00 95.12 744 GLY A N 1
ATOM 5917 C CA . GLY A 1 744 ? 8.038 10.337 -23.173 1.00 95.12 744 GLY A CA 1
ATOM 5918 C C . GLY A 1 744 ? 9.370 11.036 -23.463 1.00 95.12 744 GLY A C 1
ATOM 5919 O O . GLY A 1 744 ? 10.126 10.596 -24.327 1.00 95.12 744 GLY A O 1
ATOM 5920 N N . LYS A 1 745 ? 9.719 12.076 -22.688 1.00 96.00 745 LYS A N 1
ATOM 5921 C CA . LYS A 1 745 ? 11.032 12.733 -22.785 1.00 96.00 745 LYS A CA 1
ATOM 5922 C C . LYS A 1 745 ? 12.162 11.764 -22.446 1.00 96.00 745 LYS A C 1
ATOM 5924 O O . LYS A 1 745 ? 13.087 11.620 -23.242 1.00 96.00 745 LYS A O 1
ATOM 5929 N N . ALA A 1 746 ? 12.068 11.105 -21.292 1.00 96.38 746 ALA A N 1
ATOM 5930 C CA . ALA A 1 746 ? 13.061 10.144 -20.825 1.00 96.38 746 ALA A CA 1
ATOM 5931 C C . ALA A 1 746 ? 13.251 9.008 -21.839 1.00 96.38 746 ALA A C 1
ATOM 5933 O O . ALA A 1 746 ? 14.376 8.577 -22.086 1.00 96.38 746 ALA A O 1
ATOM 5934 N N . MET A 1 747 ? 12.167 8.586 -22.498 1.00 97.12 747 MET A N 1
ATOM 5935 C CA . MET A 1 747 ? 12.247 7.551 -23.513 1.00 97.12 747 MET A CA 1
ATOM 5936 C C . MET A 1 747 ? 13.070 7.969 -24.732 1.00 97.12 747 MET A C 1
ATOM 5938 O O . MET A 1 747 ? 13.892 7.190 -25.218 1.00 97.12 747 MET A O 1
ATOM 5942 N N . ILE A 1 748 ? 12.844 9.188 -25.225 1.00 97.25 748 ILE A N 1
ATOM 5943 C CA . ILE A 1 748 ? 13.563 9.754 -26.371 1.00 97.25 748 ILE A CA 1
ATOM 5944 C C . ILE A 1 748 ? 15.033 10.010 -26.023 1.00 97.25 748 ILE A C 1
ATOM 5946 O O . ILE A 1 748 ? 15.912 9.678 -26.817 1.00 97.25 748 ILE A O 1
ATOM 5950 N N . GLU A 1 749 ? 15.316 10.544 -24.834 1.00 96.56 749 GLU A N 1
ATOM 5951 C CA . GLU A 1 749 ? 16.689 10.758 -24.356 1.00 96.56 749 GLU A CA 1
ATOM 5952 C C . GLU A 1 749 ? 17.460 9.434 -24.234 1.00 96.56 749 GLU A C 1
ATOM 5954 O O . GLU A 1 749 ? 18.629 9.372 -24.619 1.00 96.56 749 GLU A O 1
ATOM 5959 N N . GLN A 1 750 ? 16.803 8.351 -23.804 1.00 96.25 750 GLN A N 1
ATOM 5960 C CA . GLN A 1 750 ? 17.432 7.031 -23.760 1.00 96.25 750 GLN A CA 1
ATOM 5961 C C . GLN A 1 750 ? 17.752 6.487 -25.157 1.00 96.25 750 GLN A C 1
ATOM 5963 O O . GLN A 1 750 ? 18.853 5.984 -25.393 1.00 96.25 750 GLN A O 1
ATOM 5968 N N . ALA A 1 751 ? 16.834 6.633 -26.118 1.00 97.06 751 ALA A N 1
ATOM 5969 C CA . ALA A 1 751 ? 17.096 6.243 -27.504 1.00 97.06 751 ALA A CA 1
ATOM 5970 C C . ALA A 1 751 ? 18.287 7.021 -28.096 1.00 97.06 751 ALA A C 1
ATOM 5972 O O . ALA A 1 751 ? 19.154 6.432 -28.745 1.00 97.06 751 ALA A O 1
ATOM 5973 N N . GLN A 1 752 ? 18.382 8.325 -27.810 1.00 96.12 752 GLN A N 1
ATOM 5974 C CA . GLN A 1 752 ? 19.532 9.149 -28.189 1.00 96.12 752 GLN A CA 1
ATOM 5975 C C . GLN A 1 752 ? 20.829 8.647 -27.537 1.00 96.12 752 GLN A C 1
ATOM 5977 O O . GLN A 1 752 ? 21.833 8.494 -28.232 1.00 96.12 752 GLN A O 1
ATOM 5982 N N . ALA A 1 753 ? 20.824 8.353 -26.232 1.00 94.81 753 ALA A N 1
ATOM 5983 C CA . ALA A 1 753 ? 22.003 7.870 -25.512 1.00 94.81 753 ALA A CA 1
ATOM 5984 C C . ALA A 1 753 ? 22.530 6.541 -26.081 1.00 94.81 753 ALA A C 1
ATOM 5986 O O . ALA A 1 753 ? 23.732 6.403 -26.335 1.00 94.81 753 ALA A O 1
ATOM 5987 N N . LEU A 1 754 ? 21.630 5.593 -26.358 1.00 95.88 754 LEU A N 1
ATOM 5988 C CA . LEU A 1 754 ? 21.962 4.325 -27.009 1.00 95.88 754 LEU A CA 1
ATOM 5989 C C . LEU A 1 754 ? 22.498 4.547 -28.430 1.00 95.88 754 LEU A C 1
ATOM 5991 O O . LEU A 1 754 ? 23.530 3.980 -28.796 1.00 95.88 754 LEU A O 1
ATOM 5995 N N . PHE A 1 755 ? 21.860 5.421 -29.216 1.00 96.12 755 PHE A N 1
ATOM 5996 C CA . PHE A 1 755 ? 22.301 5.753 -30.571 1.00 96.12 755 PHE A CA 1
ATOM 5997 C C . PHE A 1 755 ? 23.714 6.334 -30.599 1.00 96.12 755 PHE A C 1
ATOM 5999 O O . PHE A 1 755 ? 24.553 5.823 -31.341 1.00 96.12 755 PHE A O 1
ATOM 6006 N N . LEU A 1 756 ? 24.018 7.328 -29.757 1.00 95.31 756 LEU A N 1
ATOM 6007 C CA . LEU A 1 756 ? 25.334 7.982 -29.709 1.00 95.31 756 LEU A CA 1
ATOM 6008 C C . LEU A 1 756 ? 26.483 7.006 -29.414 1.00 95.31 756 LEU A C 1
ATOM 6010 O O . LEU A 1 756 ? 27.637 7.281 -29.759 1.00 95.31 756 LEU A O 1
ATOM 6014 N N . ARG A 1 757 ? 26.178 5.866 -28.789 1.00 95.00 757 ARG A N 1
ATOM 6015 C CA . ARG A 1 757 ? 27.131 4.803 -28.451 1.00 95.00 757 ARG A CA 1
ATOM 6016 C C . ARG A 1 757 ? 27.078 3.611 -29.406 1.00 95.00 757 ARG A C 1
ATOM 6018 O O . ARG A 1 757 ? 27.908 2.721 -29.274 1.00 95.00 757 ARG A O 1
ATOM 6025 N N . SER A 1 758 ? 26.145 3.587 -30.352 1.00 94.88 758 SER A N 1
ATOM 6026 C CA . SER A 1 758 ? 25.936 2.488 -31.299 1.00 94.88 758 SER A CA 1
ATOM 6027 C C . SER A 1 758 ? 26.878 2.550 -32.513 1.00 94.88 758 SER A C 1
ATOM 6029 O O . SER A 1 758 ? 27.645 3.504 -32.694 1.00 94.88 758 SER A O 1
ATOM 6031 N N . ASN A 1 759 ? 26.815 1.523 -33.365 1.00 93.25 759 ASN A N 1
ATOM 6032 C CA . ASN A 1 759 ? 27.423 1.534 -34.702 1.00 93.25 759 ASN A CA 1
ATOM 6033 C C . ASN A 1 759 ? 26.678 2.436 -35.700 1.00 93.25 759 ASN A C 1
ATOM 6035 O O . ASN A 1 759 ? 27.245 2.773 -36.734 1.00 93.25 759 ASN A O 1
ATOM 6039 N N . GLU A 1 760 ? 25.439 2.830 -35.398 1.00 90.56 760 GLU A N 1
ATOM 6040 C CA . GLU A 1 760 ? 24.602 3.629 -36.302 1.00 90.56 760 GLU A CA 1
ATOM 6041 C C . GLU A 1 760 ? 24.948 5.128 -36.249 1.00 90.56 760 GLU A C 1
ATOM 6043 O O . GLU A 1 760 ? 24.542 5.904 -37.112 1.00 90.56 760 GLU A O 1
ATOM 6048 N N . CYS A 1 761 ? 25.708 5.561 -35.238 1.00 90.94 761 CYS A N 1
ATOM 6049 C CA . CYS A 1 761 ? 26.143 6.946 -35.118 1.00 90.94 761 CYS A CA 1
ATOM 6050 C C . CYS A 1 761 ? 27.455 7.177 -35.877 1.00 90.94 761 CYS A C 1
ATOM 6052 O O . CYS A 1 761 ? 28.514 6.668 -35.499 1.00 90.94 761 CYS A O 1
ATOM 6054 N N . SER A 1 762 ? 27.393 8.027 -36.904 1.00 82.31 762 SER A N 1
ATOM 6055 C CA . SER A 1 762 ? 28.550 8.535 -37.644 1.00 82.31 762 SER A CA 1
ATOM 6056 C C . SER A 1 762 ? 28.652 10.057 -37.493 1.00 82.31 762 SER A C 1
ATOM 6058 O O . SER A 1 762 ? 27.875 10.797 -38.094 1.00 82.31 762 SER A O 1
ATOM 6060 N N . GLY A 1 763 ? 29.590 10.554 -36.683 1.00 83.50 763 GLY A N 1
ATOM 6061 C CA . GLY A 1 763 ? 29.786 11.994 -36.499 1.00 83.50 763 GLY A CA 1
ATOM 6062 C C . GLY A 1 763 ? 30.537 12.383 -35.221 1.00 83.50 763 GLY A C 1
ATOM 6063 O O . GLY A 1 763 ? 30.796 11.537 -34.366 1.00 83.50 763 GLY A O 1
ATOM 6064 N N . PRO A 1 764 ? 30.871 13.676 -35.063 1.00 82.56 764 PRO A N 1
ATOM 6065 C CA . PRO A 1 764 ? 31.628 14.174 -33.911 1.00 82.56 764 PRO A CA 1
ATOM 6066 C C . PRO A 1 764 ? 30.844 14.123 -32.590 1.00 82.56 764 PRO A C 1
ATOM 6068 O O . PRO A 1 764 ? 31.451 14.174 -31.526 1.00 82.56 764 PRO A O 1
ATOM 6071 N N . ALA A 1 765 ? 29.512 14.017 -32.647 1.00 85.12 765 ALA A N 1
ATOM 6072 C CA . ALA A 1 765 ? 28.658 13.871 -31.467 1.00 85.12 765 ALA A CA 1
ATOM 6073 C C . ALA A 1 765 ? 28.663 12.443 -30.886 1.00 85.12 765 ALA A C 1
ATOM 6075 O O . ALA A 1 765 ? 28.243 12.248 -29.748 1.00 85.12 765 ALA A O 1
ATOM 6076 N N . CYS A 1 766 ? 29.121 11.444 -31.650 1.00 89.94 766 CYS A N 1
ATOM 6077 C CA . CYS A 1 766 ? 29.142 10.054 -31.205 1.00 89.94 766 CYS A CA 1
ATOM 6078 C C . CYS A 1 766 ? 30.179 9.853 -30.098 1.00 89.94 766 CYS A C 1
ATOM 6080 O O . CYS A 1 766 ? 31.263 10.439 -30.123 1.00 89.94 766 CYS A O 1
ATOM 6082 N N . ALA A 1 767 ? 29.879 8.973 -29.145 1.00 88.56 767 ALA A N 1
ATOM 6083 C CA . ALA A 1 767 ? 30.757 8.723 -28.012 1.00 88.56 767 ALA A CA 1
ATOM 6084 C C . ALA A 1 767 ? 32.124 8.195 -28.487 1.00 88.56 767 ALA A C 1
ATOM 6086 O O . ALA A 1 767 ? 32.205 7.169 -29.167 1.00 88.56 767 ALA A O 1
ATOM 6087 N N . SER A 1 768 ? 33.204 8.899 -28.140 1.00 82.56 768 SER A N 1
ATOM 6088 C CA . SER A 1 768 ? 34.574 8.581 -28.574 1.00 82.56 768 SER A CA 1
ATOM 6089 C C . SER A 1 768 ? 35.260 7.524 -27.701 1.00 82.56 768 SER A C 1
ATOM 6091 O O . SER A 1 768 ? 36.205 6.875 -28.139 1.00 82.56 768 SER A O 1
ATOM 6093 N N . ASN A 1 769 ? 34.759 7.297 -26.486 1.00 83.00 769 ASN A N 1
ATOM 6094 C CA . ASN A 1 769 ? 35.301 6.378 -25.480 1.00 83.00 769 ASN A CA 1
ATOM 6095 C C . ASN A 1 769 ? 34.644 4.981 -25.496 1.00 83.00 769 ASN A C 1
ATOM 6097 O O . ASN A 1 769 ? 34.521 4.345 -24.450 1.00 83.00 769 ASN A O 1
ATOM 6101 N N . VAL A 1 770 ? 34.194 4.508 -26.663 1.00 87.31 770 VAL A N 1
ATOM 6102 C CA . VAL A 1 770 ? 33.422 3.260 -26.808 1.00 87.31 770 VAL A CA 1
ATOM 6103 C C . VAL A 1 770 ? 34.090 2.343 -27.832 1.00 87.31 770 VAL A C 1
ATOM 6105 O O . VAL A 1 770 ? 34.282 2.730 -28.988 1.00 87.31 770 VAL A O 1
ATOM 6108 N N . ASN A 1 771 ? 34.454 1.127 -27.415 1.00 90.62 771 ASN A N 1
ATOM 6109 C CA . ASN A 1 771 ? 35.093 0.139 -28.291 1.00 90.62 771 ASN A CA 1
ATOM 6110 C C . ASN A 1 771 ? 34.076 -0.583 -29.201 1.00 90.62 771 ASN A C 1
ATOM 6112 O O . ASN A 1 771 ? 32.868 -0.499 -28.990 1.00 90.62 771 ASN A O 1
ATOM 6116 N N . ALA A 1 772 ? 34.560 -1.325 -30.203 1.00 90.50 772 ALA A N 1
ATOM 6117 C CA . ALA A 1 772 ? 33.704 -1.985 -31.196 1.00 90.50 772 ALA A CA 1
ATOM 6118 C C . ALA A 1 772 ? 32.668 -2.951 -30.586 1.00 90.50 772 ALA A C 1
ATOM 6120 O O . ALA A 1 772 ? 31.524 -2.986 -31.033 1.00 90.50 772 ALA A O 1
ATOM 6121 N N . ASN A 1 773 ? 33.036 -3.696 -29.537 1.00 91.56 773 ASN A N 1
ATOM 6122 C CA . ASN A 1 773 ? 32.111 -4.608 -28.863 1.00 91.56 773 ASN A CA 1
ATOM 6123 C C . ASN A 1 7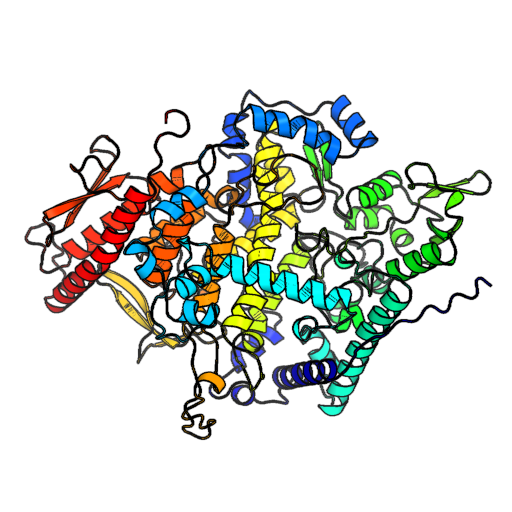73 ? 31.012 -3.837 -28.115 1.00 91.56 773 ASN A C 1
ATOM 6125 O O . ASN A 1 773 ? 29.832 -4.143 -28.244 1.00 91.56 773 ASN A O 1
ATOM 6129 N N . GLN A 1 774 ? 31.386 -2.785 -27.385 1.00 91.44 774 GLN A N 1
ATOM 6130 C CA . GLN A 1 774 ? 30.427 -1.917 -26.701 1.00 91.44 774 GLN A CA 1
ATOM 6131 C C . GLN A 1 774 ? 29.476 -1.231 -27.691 1.00 91.44 774 GLN A C 1
ATOM 6133 O O . GLN A 1 774 ? 28.288 -1.122 -27.399 1.00 91.44 774 GLN A O 1
ATOM 6138 N N . ARG A 1 775 ? 29.962 -0.837 -28.878 1.00 92.88 775 ARG A N 1
ATOM 6139 C CA . ARG A 1 775 ? 29.099 -0.298 -29.938 1.00 92.88 775 ARG A CA 1
ATOM 6140 C C . ARG A 1 775 ? 28.111 -1.327 -30.474 1.00 92.88 775 ARG A C 1
ATOM 6142 O O . ARG A 1 775 ? 26.944 -0.999 -30.657 1.00 92.88 775 ARG A O 1
ATOM 6149 N N . ALA A 1 776 ? 28.550 -2.568 -30.684 1.00 93.81 776 ALA A N 1
ATOM 6150 C CA . ALA A 1 776 ? 27.672 -3.654 -31.117 1.00 93.81 776 ALA A CA 1
ATOM 6151 C C . ALA A 1 776 ? 26.581 -3.963 -30.076 1.00 93.81 776 ALA A C 1
ATOM 6153 O O . ALA A 1 776 ? 25.415 -4.116 -30.440 1.00 93.81 776 ALA A O 1
ATOM 6154 N N . VAL A 1 777 ? 26.938 -3.983 -28.786 1.00 93.88 777 VAL A N 1
ATOM 6155 C CA . VAL A 1 777 ? 25.976 -4.125 -27.681 1.00 93.88 777 VAL A CA 1
ATOM 6156 C C . VAL A 1 777 ? 24.978 -2.964 -27.675 1.00 93.88 777 VAL A C 1
ATOM 6158 O O . VAL A 1 777 ? 23.777 -3.208 -27.603 1.00 93.88 777 VAL A O 1
ATOM 6161 N N . ALA A 1 778 ? 25.441 -1.719 -27.829 1.00 95.00 778 ALA A N 1
ATOM 6162 C CA . ALA A 1 778 ? 24.563 -0.551 -27.895 1.00 95.00 778 ALA A CA 1
ATOM 6163 C C . ALA A 1 778 ? 23.628 -0.568 -29.116 1.00 95.00 778 ALA A C 1
ATOM 6165 O O . ALA A 1 778 ? 22.455 -0.238 -28.978 1.00 95.00 778 ALA A O 1
ATOM 6166 N N . THR A 1 779 ? 24.091 -1.021 -30.287 1.00 95.44 779 THR A N 1
ATOM 6167 C CA . THR A 1 779 ? 23.224 -1.234 -31.461 1.00 95.44 779 THR A CA 1
ATOM 6168 C C . THR A 1 779 ? 22.145 -2.281 -31.182 1.00 95.44 779 THR A C 1
ATOM 6170 O O . THR A 1 779 ? 20.981 -2.067 -31.520 1.00 95.44 779 THR A O 1
ATOM 6173 N N . ALA A 1 780 ? 22.505 -3.417 -30.577 1.00 95.19 780 ALA A N 1
ATOM 6174 C CA . ALA A 1 780 ? 21.540 -4.467 -30.258 1.00 95.19 780 ALA A CA 1
ATOM 6175 C C . ALA A 1 780 ? 20.494 -3.984 -29.242 1.00 95.19 780 ALA A C 1
ATOM 6177 O O . ALA A 1 780 ? 19.306 -4.262 -29.404 1.00 95.19 780 ALA A O 1
ATOM 6178 N N . GLU A 1 781 ? 20.927 -3.234 -28.230 1.00 94.38 781 GLU A N 1
ATOM 6179 C CA . GLU A 1 781 ? 20.036 -2.698 -27.205 1.00 94.38 781 GLU A CA 1
ATOM 6180 C C . GLU A 1 781 ? 19.131 -1.589 -27.747 1.00 94.38 781 GLU A C 1
ATOM 6182 O O . GLU A 1 781 ? 17.933 -1.615 -27.488 1.00 94.38 781 GLU A O 1
ATOM 6187 N N . LEU A 1 782 ? 19.649 -0.693 -28.599 1.00 95.75 782 LEU A N 1
ATOM 6188 C CA . LEU A 1 782 ? 18.832 0.298 -29.306 1.00 95.75 782 LEU A CA 1
ATOM 6189 C C . LEU A 1 782 ? 17.696 -0.379 -30.083 1.00 95.75 782 LEU A C 1
ATOM 6191 O O . LEU A 1 782 ? 16.546 0.035 -29.975 1.00 95.75 782 LEU A O 1
ATOM 6195 N N . LYS A 1 783 ? 17.987 -1.458 -30.820 1.00 94.25 783 LYS A N 1
ATOM 6196 C CA . LYS A 1 783 ? 16.971 -2.187 -31.599 1.00 94.25 783 LYS A CA 1
ATOM 6197 C C . LYS A 1 783 ? 15.881 -2.806 -30.727 1.00 94.25 783 LYS A C 1
ATOM 6199 O O . LYS A 1 783 ? 14.709 -2.745 -31.097 1.00 94.25 783 LYS A O 1
ATOM 6204 N N . LYS A 1 784 ? 16.242 -3.380 -29.575 1.00 93.25 784 LYS A N 1
ATOM 6205 C CA . LYS A 1 784 ? 15.263 -3.894 -28.602 1.00 93.25 784 LYS A CA 1
ATOM 6206 C C . LYS A 1 784 ? 14.434 -2.762 -28.009 1.00 93.25 784 LYS A C 1
ATOM 6208 O O . LYS A 1 784 ? 13.210 -2.828 -28.019 1.00 93.25 784 LYS A O 1
ATOM 6213 N N . TYR A 1 785 ? 15.094 -1.698 -27.567 1.00 95.19 785 TYR A N 1
ATOM 6214 C CA . TYR A 1 785 ? 14.455 -0.546 -26.946 1.00 95.19 785 TYR A CA 1
ATOM 6215 C C . TYR A 1 785 ? 13.465 0.159 -27.886 1.00 95.19 785 TYR A C 1
ATOM 6217 O O . TYR A 1 785 ? 12.375 0.563 -27.478 1.00 95.19 785 TYR A O 1
ATOM 6225 N N . MET A 1 786 ? 13.774 0.210 -29.185 1.00 95.25 786 MET A N 1
ATOM 6226 C CA . MET A 1 786 ? 12.856 0.731 -30.197 1.00 95.25 786 MET A CA 1
ATOM 6227 C C . MET A 1 786 ? 11.536 -0.048 -30.286 1.00 95.25 786 MET A C 1
ATOM 6229 O O . MET A 1 786 ? 10.542 0.532 -30.720 1.00 95.25 786 MET A O 1
ATOM 6233 N N . GLN A 1 787 ? 11.475 -1.319 -29.868 1.00 93.88 787 GLN A N 1
ATOM 6234 C CA . GLN A 1 787 ? 10.211 -2.066 -29.796 1.00 93.88 787 GLN A CA 1
ATOM 6235 C C . GLN A 1 787 ? 9.283 -1.487 -28.722 1.00 93.88 787 GLN A C 1
ATOM 6237 O O . GLN A 1 787 ? 8.098 -1.288 -28.990 1.00 93.88 787 GLN A O 1
ATOM 6242 N N . LEU A 1 788 ? 9.827 -1.143 -27.548 1.00 94.44 788 LEU A N 1
ATOM 6243 C CA . LEU A 1 788 ? 9.084 -0.463 -26.485 1.00 94.44 788 LEU A CA 1
ATOM 6244 C C . LEU A 1 788 ? 8.626 0.923 -26.939 1.00 94.44 788 LEU A C 1
ATOM 6246 O O . LEU A 1 788 ? 7.440 1.231 -26.841 1.00 94.44 788 LEU A O 1
ATOM 6250 N N . LEU A 1 789 ? 9.530 1.731 -27.507 1.00 95.44 789 LEU A N 1
ATOM 6251 C CA . LEU A 1 789 ? 9.195 3.076 -27.990 1.00 95.44 789 LEU A CA 1
ATOM 6252 C C . LEU A 1 789 ? 8.067 3.042 -29.034 1.00 95.44 789 LEU A C 1
ATOM 6254 O O . LEU A 1 789 ? 7.136 3.845 -28.974 1.00 95.44 789 LEU A O 1
ATOM 6258 N N . LYS A 1 790 ? 8.118 2.082 -29.968 1.00 94.50 790 LYS A N 1
ATOM 6259 C CA . LYS A 1 790 ? 7.079 1.864 -30.986 1.00 94.50 790 LYS A CA 1
ATOM 6260 C C . LYS A 1 790 ? 5.744 1.462 -30.360 1.00 94.50 790 LYS A C 1
ATOM 6262 O O . LYS A 1 790 ? 4.721 2.039 -30.724 1.00 94.50 790 LYS A O 1
ATOM 6267 N N . ALA A 1 791 ? 5.757 0.529 -29.408 1.00 94.31 791 ALA A N 1
ATOM 6268 C CA . ALA A 1 791 ? 4.552 0.075 -28.721 1.00 94.31 791 ALA A CA 1
ATOM 6269 C C . ALA A 1 791 ? 3.887 1.204 -27.914 1.00 94.31 791 ALA A C 1
ATOM 6271 O O . ALA A 1 791 ? 2.674 1.392 -28.005 1.00 94.31 791 ALA A O 1
ATOM 6272 N N . VAL A 1 792 ? 4.675 2.002 -27.184 1.00 93.75 792 VAL A N 1
ATOM 6273 C CA . VAL A 1 792 ? 4.170 3.157 -26.424 1.00 93.75 792 VAL A CA 1
ATOM 6274 C C . VAL A 1 792 ? 3.638 4.244 -27.360 1.00 93.75 792 VAL A C 1
ATOM 6276 O O . VAL A 1 792 ? 2.559 4.772 -27.109 1.00 93.75 792 VAL A O 1
ATOM 6279 N N . ALA A 1 793 ? 4.314 4.534 -28.477 1.00 92.56 793 ALA A N 1
ATOM 6280 C CA . ALA A 1 793 ? 3.828 5.514 -29.449 1.00 92.56 793 ALA A CA 1
ATOM 6281 C C . ALA A 1 793 ? 2.494 5.096 -30.101 1.00 92.56 793 ALA A C 1
ATOM 6283 O O . ALA A 1 793 ? 1.602 5.925 -30.301 1.00 92.56 793 ALA A O 1
ATOM 6284 N N . GLU A 1 794 ? 2.330 3.808 -30.419 1.00 91.44 794 GLU A N 1
ATOM 6285 C CA . GLU A 1 794 ? 1.056 3.272 -30.907 1.00 91.44 794 GLU A CA 1
ATOM 6286 C C . GLU A 1 794 ? -0.031 3.341 -29.823 1.00 91.44 794 GLU A C 1
ATOM 6288 O O . GLU A 1 794 ? -1.139 3.808 -30.095 1.00 91.44 794 GLU A O 1
ATOM 6293 N N . MET A 1 795 ? 0.291 2.943 -28.589 1.00 90.50 795 MET A N 1
ATOM 6294 C CA . MET A 1 795 ? -0.618 3.001 -27.441 1.00 90.50 795 MET A CA 1
ATOM 6295 C C . MET A 1 795 ? -1.117 4.424 -27.186 1.00 90.50 795 MET A C 1
ATOM 6297 O O . MET A 1 795 ? -2.326 4.641 -27.105 1.00 90.50 795 MET A O 1
ATOM 6301 N N . SER A 1 796 ? -0.207 5.395 -27.134 1.00 89.19 796 SER A N 1
ATOM 6302 C CA . SER A 1 796 ? -0.524 6.807 -26.942 1.00 89.19 796 SER A CA 1
ATOM 6303 C C . SER A 1 796 ? -1.439 7.356 -28.029 1.00 89.19 796 SER A C 1
ATOM 6305 O O . SER A 1 796 ? -2.368 8.101 -27.730 1.00 89.19 796 SER A O 1
ATOM 6307 N N . PHE A 1 797 ? -1.238 6.957 -29.286 1.00 86.50 797 PHE A N 1
ATOM 6308 C CA . PHE A 1 797 ? -2.145 7.328 -30.370 1.00 86.50 797 PHE A CA 1
ATOM 6309 C C . PHE A 1 797 ? -3.544 6.727 -30.184 1.00 86.50 797 PHE A C 1
ATOM 6311 O O . PHE A 1 797 ? -4.544 7.428 -30.332 1.00 86.50 797 PHE A O 1
ATOM 6318 N N . LEU A 1 798 ? -3.628 5.437 -29.851 1.00 85.75 798 LEU A N 1
ATOM 6319 C CA . LEU A 1 798 ? -4.906 4.748 -29.669 1.00 85.75 798 LEU A CA 1
ATOM 6320 C C . LEU A 1 798 ? -5.696 5.290 -28.478 1.00 85.75 798 LEU A C 1
ATOM 6322 O O . LEU A 1 798 ? -6.916 5.415 -28.572 1.00 85.75 798 LEU A O 1
ATOM 6326 N N . MET A 1 799 ? -5.010 5.627 -27.386 1.00 81.50 799 MET A N 1
ATOM 6327 C CA . MET A 1 799 ? -5.616 6.168 -26.170 1.00 81.50 799 MET A CA 1
ATOM 6328 C C . MET A 1 799 ? -5.854 7.680 -26.213 1.00 81.50 799 MET A C 1
ATOM 6330 O O . MET A 1 799 ? -6.491 8.201 -25.296 1.00 81.50 799 MET A O 1
ATOM 6334 N N . ASN A 1 800 ? -5.384 8.385 -27.249 1.00 72.62 800 ASN A N 1
ATOM 6335 C CA . ASN A 1 800 ? -5.550 9.830 -27.352 1.00 72.62 800 ASN A CA 1
ATOM 6336 C C . ASN A 1 800 ? -7.042 10.187 -27.413 1.00 72.62 800 ASN A C 1
ATOM 6338 O O . ASN A 1 800 ? -7.738 9.928 -28.401 1.00 72.62 800 ASN A O 1
ATOM 6342 N N . TYR A 1 801 ? -7.527 10.774 -26.326 1.00 59.81 801 TYR A N 1
ATOM 6343 C CA . TYR A 1 801 ? -8.827 11.414 -26.269 1.00 59.81 801 TYR A CA 1
ATOM 6344 C C . TYR A 1 801 ? -8.616 12.897 -26.568 1.00 59.81 801 TYR A C 1
ATOM 6346 O O . TYR A 1 801 ? -7.746 13.543 -25.968 1.00 59.81 801 TYR A O 1
ATOM 6354 N N . GLY A 1 802 ? -9.417 13.429 -27.495 1.00 52.38 802 GLY A N 1
ATOM 6355 C CA . GLY A 1 802 ? -9.503 14.864 -27.755 1.00 52.38 802 GLY A CA 1
ATOM 6356 C C . GLY A 1 802 ? -9.822 15.662 -26.485 1.00 52.38 802 GLY A C 1
ATOM 6357 O O . GLY A 1 802 ? -9.946 15.121 -25.382 1.00 52.38 802 GLY A O 1
ATOM 6358 N N . HIS A 1 803 ? -9.907 16.981 -26.609 1.00 43.38 803 HIS A N 1
ATOM 6359 C CA . HIS A 1 803 ? -10.161 17.839 -25.457 1.00 43.38 803 HIS A CA 1
ATOM 6360 C C . HIS A 1 803 ? -11.511 17.462 -24.805 1.00 43.38 803 HIS A C 1
ATOM 6362 O O . HIS A 1 803 ? -12.532 17.515 -25.481 1.00 43.38 803 HIS A O 1
ATOM 6368 N N . PRO A 1 804 ? -11.574 17.099 -23.507 1.00 38.44 804 PRO A N 1
ATOM 6369 C CA . PRO A 1 804 ? -12.828 16.649 -22.889 1.00 38.44 804 PRO A CA 1
ATOM 6370 C C . PRO A 1 804 ? -13.914 17.738 -22.848 1.00 38.44 804 PRO A C 1
ATOM 6372 O O . PRO A 1 804 ? -15.094 17.422 -22.774 1.00 38.44 804 PRO A O 1
ATOM 6375 N N . LEU A 1 805 ? -13.528 19.016 -22.951 1.00 35.09 805 LEU A N 1
ATOM 6376 C CA . LEU A 1 805 ? -14.455 20.155 -23.062 1.00 35.09 805 LEU A CA 1
ATOM 6377 C C . LEU A 1 805 ? -14.632 20.664 -24.505 1.00 35.09 805 LEU A C 1
ATOM 6379 O O . LEU A 1 805 ? -15.244 21.706 -24.710 1.00 35.09 805 LEU A O 1
ATOM 6383 N N . ASN A 1 806 ? -14.034 20.000 -25.496 1.00 30.67 806 ASN A N 1
ATOM 6384 C CA . ASN A 1 806 ? -14.207 20.336 -26.909 1.00 30.67 806 ASN A CA 1
ATOM 6385 C C . ASN A 1 806 ? -14.051 19.052 -27.753 1.00 30.67 806 ASN A C 1
ATOM 6387 O O . ASN A 1 806 ? -12.941 18.788 -28.230 1.00 30.67 806 ASN A O 1
ATOM 6391 N N . PRO A 1 807 ? -15.105 18.209 -27.804 1.00 32.38 807 PRO A N 1
ATOM 6392 C CA . PRO A 1 807 ? -15.079 16.908 -28.472 1.00 32.38 807 PRO A CA 1
ATOM 6393 C C . PRO A 1 807 ? -14.799 16.988 -29.975 1.00 32.38 807 PRO A C 1
ATOM 6395 O O . PRO A 1 807 ? -15.248 17.963 -30.622 1.00 32.38 807 PRO A O 1
#